Protein AF-0000000087636506 (afdb_homodimer)

Organism: NCBI:txid103891

Structure (mmCIF, N/CA/C/O backbone):
data_AF-0000000087636506-model_v1
#
loop_
_entity.id
_entity.type
_entity.pdbx_description
1 polymer 'Fumarate reductase flavoprotein subunit'
#
loop_
_atom_site.group_PDB
_atom_site.id
_atom_site.type_symbol
_atom_site.label_atom_id
_atom_site.label_alt_id
_atom_site.label_comp_id
_atom_site.label_asym_id
_atom_site.label_entity_id
_atom_site.label_seq_id
_atom_site.pdbx_PDB_ins_code
_atom_site.Cartn_x
_atom_site.Cartn_y
_atom_site.Cartn_z
_atom_site.occupancy
_atom_site.B_iso_or_equiv
_atom_site.auth_seq_id
_atom_site.auth_comp_id
_atom_site.auth_asym_id
_atom_site.auth_atom_id
_atom_site.pdbx_PDB_model_num
ATOM 1 N N . MET A 1 1 ? 30.047 -20.594 8.094 1 74 1 MET A N 1
ATOM 2 C CA . MET A 1 1 ? 29.219 -21.781 7.918 1 74 1 MET A CA 1
ATOM 3 C C . MET A 1 1 ? 29.312 -22.312 6.492 1 74 1 MET A C 1
ATOM 5 O O . MET A 1 1 ? 29.328 -21.531 5.535 1 74 1 MET A O 1
ATOM 9 N N . LYS A 1 2 ? 29.859 -23.516 6.258 1 80.88 2 LYS A N 1
ATOM 10 C CA . LYS A 1 2 ? 29.938 -24.141 4.945 1 80.88 2 LYS A CA 1
ATOM 11 C C . LYS A 1 2 ? 29.312 -25.547 4.973 1 80.88 2 LYS A C 1
ATOM 13 O O . LYS A 1 2 ? 29.125 -26.109 6.043 1 80.88 2 LYS A O 1
ATOM 18 N N . PHE A 1 3 ? 28.859 -25.953 3.752 1 87.5 3 PHE A N 1
ATOM 19 C CA . PHE A 1 3 ? 28.359 -27.328 3.67 1 87.5 3 PHE A CA 1
ATOM 20 C C . PHE A 1 3 ? 29.5 -28.328 3.764 1 87.5 3 PHE A C 1
ATOM 22 O O . PHE A 1 3 ? 30.344 -28.406 2.863 1 87.5 3 PHE A O 1
ATOM 29 N N . GLU A 1 4 ? 29.625 -28.891 4.867 1 79.44 4 GLU A N 1
ATOM 30 C CA . GLU A 1 4 ? 30.719 -29.844 5.094 1 79.44 4 GLU A CA 1
ATOM 31 C C . GLU A 1 4 ? 30.391 -31.203 4.465 1 79.44 4 GLU A C 1
ATOM 33 O O . GLU A 1 4 ? 31.312 -31.906 4.027 1 79.44 4 GLU A O 1
ATOM 38 N N . LYS A 1 5 ? 29.078 -31.453 4.422 1 88.75 5 LYS A N 1
ATOM 39 C CA . LYS A 1 5 ? 28.672 -32.75 3.902 1 88.75 5 LYS A CA 1
ATOM 40 C C . LYS A 1 5 ? 27.922 -32.594 2.576 1 88.75 5 LYS A C 1
ATOM 42 O O . LYS A 1 5 ? 27.016 -31.781 2.457 1 88.75 5 LYS A O 1
ATOM 47 N N . ARG A 1 6 ? 28.359 -33.375 1.548 1 91.88 6 ARG A N 1
ATOM 48 C CA . ARG A 1 6 ? 27.703 -33.5 0.251 1 91.88 6 ARG A CA 1
ATOM 49 C C . ARG A 1 6 ? 27.328 -34.969 -0.03 1 91.88 6 ARG A C 1
ATOM 51 O O . ARG A 1 6 ? 28.156 -35.875 0.147 1 91.88 6 ARG A O 1
ATOM 58 N N . GLU A 1 7 ? 26.141 -35.094 -0.324 1 95.38 7 GLU A N 1
ATOM 59 C CA . GLU A 1 7 ? 25.656 -36.469 -0.53 1 95.38 7 GLU A CA 1
ATOM 60 C C . GLU A 1 7 ? 25.078 -36.656 -1.935 1 95.38 7 GLU A C 1
ATOM 62 O O . GLU A 1 7 ? 24.328 -35.781 -2.414 1 95.38 7 GLU A O 1
ATOM 67 N N . ARG A 1 8 ? 25.5 -37.688 -2.553 1 95.19 8 ARG A N 1
ATOM 68 C CA . ARG A 1 8 ? 24.922 -38.062 -3.83 1 95.19 8 ARG A CA 1
ATOM 69 C C . ARG A 1 8 ? 23.781 -39.062 -3.627 1 95.19 8 ARG A C 1
ATOM 71 O O . ARG A 1 8 ? 23.922 -40.031 -2.852 1 95.19 8 ARG A O 1
ATOM 78 N N . ILE A 1 9 ? 22.688 -38.844 -4.281 1 96.62 9 ILE A N 1
ATOM 79 C CA . ILE A 1 9 ? 21.547 -39.781 -4.242 1 96.62 9 ILE A CA 1
ATOM 80 C C . ILE A 1 9 ? 21.156 -40.156 -5.664 1 96.62 9 ILE A C 1
ATOM 82 O O . ILE A 1 9 ? 21.094 -39.312 -6.559 1 96.62 9 ILE A O 1
ATOM 86 N N . ASP A 1 10 ? 21 -41.406 -5.875 1 95.94 10 ASP A N 1
ATOM 87 C CA . ASP A 1 10 ? 20.484 -41.906 -7.148 1 95.94 10 ASP A CA 1
ATOM 88 C C . ASP A 1 10 ? 19.078 -42.469 -6.988 1 95.94 10 ASP A C 1
ATOM 90 O O . ASP A 1 10 ? 18.797 -43.188 -6.02 1 95.94 10 ASP A O 1
ATOM 94 N N . THR A 1 11 ? 18.234 -42.156 -7.895 1 96.5 11 THR A N 1
ATOM 95 C CA . THR A 1 11 ? 16.859 -42.656 -7.91 1 96.5 11 THR A CA 1
ATOM 96 C C . THR A 1 11 ? 16.359 -42.812 -9.344 1 96.5 11 THR A C 1
ATOM 98 O O . THR A 1 11 ? 17 -42.344 -10.289 1 96.5 11 THR A O 1
ATOM 101 N N . ASP A 1 12 ? 15.305 -43.562 -9.539 1 96.31 12 ASP A N 1
ATOM 102 C CA . ASP A 1 12 ? 14.758 -43.75 -10.875 1 96.31 12 ASP A CA 1
ATOM 103 C C . ASP A 1 12 ? 13.914 -42.531 -11.289 1 96.31 12 ASP A C 1
ATOM 105 O O . ASP A 1 12 ? 13.914 -42.156 -12.453 1 96.31 12 ASP A O 1
ATOM 109 N N . VAL A 1 13 ? 13.117 -42.031 -10.352 1 97.69 13 VAL A N 1
ATOM 110 C CA . VAL A 1 13 ? 12.258 -40.875 -10.594 1 97.69 13 VAL A CA 1
ATOM 111 C C . VAL A 1 13 ? 12.391 -39.875 -9.438 1 97.69 13 VAL A C 1
ATOM 113 O O . VAL A 1 13 ? 12.234 -40.25 -8.273 1 97.69 13 VAL A O 1
ATOM 116 N N . LEU A 1 14 ? 12.734 -38.688 -9.766 1 98.62 14 LEU A N 1
ATOM 117 C CA . LEU A 1 14 ? 12.773 -37.594 -8.789 1 98.62 14 LEU A CA 1
ATOM 118 C C . LEU A 1 14 ? 11.547 -36.688 -8.93 1 98.62 14 LEU A C 1
ATOM 120 O O . LEU A 1 14 ? 11.273 -36.188 -10.016 1 98.62 14 LEU A O 1
ATOM 124 N N . ILE A 1 15 ? 10.742 -36.594 -7.906 1 98.81 15 ILE A N 1
ATOM 125 C CA . ILE A 1 15 ? 9.617 -35.656 -7.855 1 98.81 15 ILE A CA 1
ATOM 126 C C . ILE A 1 15 ? 9.977 -34.469 -6.973 1 98.81 15 ILE A C 1
ATOM 128 O O . ILE A 1 15 ? 10.25 -34.625 -5.781 1 98.81 15 ILE A O 1
ATOM 132 N N . ILE A 1 16 ? 10.016 -33.344 -7.582 1 98.62 16 ILE A N 1
ATOM 133 C CA . ILE A 1 16 ? 10.32 -32.125 -6.836 1 98.62 16 ILE A CA 1
ATOM 134 C C . ILE A 1 16 ? 9.016 -31.391 -6.473 1 98.62 16 ILE A C 1
ATOM 136 O O . ILE A 1 16 ? 8.398 -30.766 -7.328 1 98.62 16 ILE A O 1
ATOM 140 N N . GLY A 1 17 ? 8.688 -31.375 -5.219 1 96.75 17 GLY A N 1
ATOM 141 C CA . GLY A 1 17 ? 7.422 -30.875 -4.707 1 96.75 17 GLY A CA 1
ATOM 142 C C . GLY A 1 17 ? 6.473 -31.969 -4.285 1 96.75 17 GLY A C 1
ATOM 143 O O . GLY A 1 17 ? 6.078 -32.812 -5.102 1 96.75 17 GLY A O 1
ATOM 144 N N . GLY A 1 18 ? 6.168 -31.969 -3.068 1 94.81 18 GLY A N 1
ATOM 145 C CA . GLY A 1 18 ? 5.27 -32.969 -2.533 1 94.81 18 GLY A CA 1
ATOM 146 C C . GLY A 1 18 ? 3.854 -32.469 -2.336 1 94.81 18 GLY A C 1
ATOM 147 O O . GLY A 1 18 ? 3.195 -32.812 -1.354 1 94.81 18 GLY A O 1
ATOM 148 N N . GLY A 1 19 ? 3.396 -31.578 -3.164 1 92.69 19 GLY A N 1
ATOM 149 C CA . GLY A 1 19 ? 2.006 -31.156 -3.152 1 92.69 19 GLY A CA 1
ATOM 150 C C . GLY A 1 19 ? 1.058 -32.219 -3.695 1 92.69 19 GLY A C 1
ATOM 151 O O . GLY A 1 19 ? 1.381 -33.406 -3.701 1 92.69 19 GLY A O 1
ATOM 152 N N . THR A 1 20 ? -0.057 -31.75 -4.164 1 93 20 THR A N 1
ATOM 153 C CA . THR A 1 20 ? -1.098 -32.656 -4.625 1 93 20 THR A CA 1
ATOM 154 C C . THR A 1 20 ? -0.634 -33.438 -5.859 1 93 20 THR A C 1
ATOM 156 O O . THR A 1 20 ? -0.733 -34.656 -5.906 1 93 20 THR A O 1
ATOM 159 N N . ALA A 1 21 ? -0.121 -32.75 -6.805 1 96.44 21 ALA A N 1
ATOM 160 C CA . ALA A 1 21 ? 0.32 -33.375 -8.047 1 96.44 21 ALA A CA 1
ATOM 161 C C . ALA A 1 21 ? 1.487 -34.312 -7.793 1 96.44 21 ALA A C 1
ATOM 163 O O . ALA A 1 21 ? 1.523 -35.438 -8.336 1 96.44 21 ALA A O 1
ATOM 164 N N . GLY A 1 22 ? 2.439 -33.906 -6.98 1 97.19 22 GLY A N 1
ATOM 165 C CA . GLY A 1 22 ? 3.609 -34.719 -6.688 1 97.19 22 GLY A CA 1
ATOM 166 C C . GLY A 1 22 ? 3.277 -36 -5.953 1 97.19 22 GLY A C 1
ATOM 167 O O . GLY A 1 22 ? 3.758 -37.094 -6.32 1 97.19 22 GLY A O 1
ATOM 168 N N . CYS A 1 23 ? 2.498 -35.938 -4.988 1 96.38 23 CYS A N 1
ATOM 169 C CA . CYS A 1 23 ? 2.105 -37.094 -4.211 1 96.38 23 CYS A CA 1
ATOM 170 C C . CYS A 1 23 ? 1.341 -38.094 -5.074 1 96.38 23 CYS A C 1
ATOM 172 O O . CYS A 1 23 ? 1.602 -39.281 -5.02 1 96.38 23 CYS A O 1
ATOM 174 N N . TYR A 1 24 ? 0.416 -37.562 -5.812 1 97.25 24 TYR A N 1
ATOM 175 C CA . TYR A 1 24 ? -0.393 -38.469 -6.625 1 97.25 24 TYR A CA 1
ATOM 176 C C . TYR A 1 24 ? 0.453 -39.156 -7.703 1 97.25 24 TYR A C 1
ATOM 178 O O . TYR A 1 24 ? 0.209 -40.312 -8.062 1 97.25 24 TYR A O 1
ATOM 186 N N . ALA A 1 25 ? 1.395 -38.406 -8.25 1 98.5 25 ALA A N 1
ATOM 187 C CA . ALA A 1 25 ? 2.32 -39 -9.211 1 98.5 25 ALA A CA 1
ATOM 188 C C . ALA A 1 25 ? 3.059 -40.188 -8.594 1 98.5 25 ALA A C 1
ATOM 190 O O . ALA A 1 25 ? 3.229 -41.219 -9.234 1 98.5 25 ALA A O 1
ATOM 191 N N . ALA A 1 26 ? 3.508 -40 -7.387 1 98.38 26 ALA A N 1
ATOM 192 C CA . ALA A 1 26 ? 4.211 -41.062 -6.691 1 98.38 26 ALA A CA 1
ATOM 193 C C . ALA A 1 26 ? 3.309 -42.281 -6.52 1 98.38 26 ALA A C 1
ATOM 195 O O . ALA A 1 26 ? 3.744 -43.438 -6.727 1 98.38 26 ALA A O 1
ATOM 196 N N . LEU A 1 27 ? 2.061 -42.062 -6.121 1 97.94 27 LEU A N 1
ATOM 197 C CA . LEU A 1 27 ? 1.093 -43.156 -5.973 1 97.94 27 LEU A CA 1
ATOM 198 C C . LEU A 1 27 ? 0.916 -43.906 -7.289 1 97.94 27 LEU A C 1
ATOM 200 O O . LEU A 1 27 ? 0.904 -45.156 -7.309 1 97.94 27 LEU A O 1
ATOM 204 N N . THR A 1 28 ? 0.772 -43.125 -8.312 1 98.25 28 THR A N 1
ATOM 205 C CA . THR A 1 28 ? 0.553 -43.719 -9.633 1 98.25 28 THR A CA 1
ATOM 206 C C . THR A 1 28 ? 1.773 -44.5 -10.078 1 98.25 28 THR A C 1
ATOM 208 O O . THR A 1 28 ? 1.639 -45.625 -10.602 1 98.25 28 THR A O 1
ATOM 211 N N . LEU A 1 29 ? 2.955 -43.969 -9.898 1 97.94 29 LEU A N 1
ATOM 212 C CA . LEU A 1 29 ? 4.188 -44.656 -10.297 1 97.94 29 LEU A CA 1
ATOM 213 C C . LEU A 1 29 ? 4.328 -46 -9.586 1 97.94 29 LEU A C 1
ATOM 215 O O . LEU A 1 29 ? 4.723 -47 -10.195 1 97.94 29 LEU A O 1
ATOM 219 N N . GLN A 1 30 ? 4.043 -46 -8.352 1 95.81 30 GLN A N 1
ATOM 220 C CA . GLN A 1 30 ? 4.199 -47.25 -7.582 1 95.81 30 GLN A CA 1
ATOM 221 C C . GLN A 1 30 ? 3.189 -48.312 -8.023 1 95.81 30 GLN A C 1
ATOM 223 O O . GLN A 1 30 ? 3.473 -49.5 -7.965 1 95.81 30 GLN A O 1
ATOM 228 N N . LYS A 1 31 ? 2.027 -47.844 -8.344 1 95.56 31 LYS A N 1
ATOM 229 C CA . LYS A 1 31 ? 1.012 -48.75 -8.852 1 95.56 31 LYS A CA 1
ATOM 230 C C . LYS A 1 31 ? 1.438 -49.375 -10.18 1 95.56 31 LYS A C 1
ATOM 232 O O . LYS A 1 31 ? 1.127 -50.531 -10.469 1 95.56 31 LYS A O 1
ATOM 237 N N . GLU A 1 32 ? 2.162 -48.594 -10.945 1 96.12 32 GLU A N 1
ATOM 238 C CA . GLU A 1 32 ? 2.414 -48.969 -12.328 1 96.12 32 GLU A CA 1
ATOM 239 C C . GLU A 1 32 ? 3.795 -49.625 -12.484 1 96.12 32 GLU A C 1
ATOM 241 O O . GLU A 1 32 ? 4.047 -50.344 -13.453 1 96.12 32 GLU A O 1
ATOM 246 N N . THR A 1 33 ? 4.691 -49.281 -11.578 1 94.94 33 THR A N 1
ATOM 247 C CA . THR A 1 33 ? 6.07 -49.719 -11.758 1 94.94 33 THR A CA 1
ATOM 248 C C . THR A 1 33 ? 6.727 -50 -10.406 1 94.94 33 THR A C 1
ATOM 250 O O . THR A 1 33 ? 6.164 -49.656 -9.359 1 94.94 33 THR A O 1
ATOM 253 N N . GLU A 1 34 ? 7.898 -50.562 -10.453 1 94.19 34 GLU A N 1
ATOM 254 C CA . GLU A 1 34 ? 8.703 -50.781 -9.25 1 94.19 34 GLU A CA 1
ATOM 255 C C . GLU A 1 34 ? 9.828 -49.781 -9.148 1 94.19 34 GLU A C 1
ATOM 257 O O . GLU A 1 34 ? 10.836 -50 -8.477 1 94.19 34 GLU A O 1
ATOM 262 N N . ALA A 1 35 ? 9.664 -48.719 -9.844 1 94.5 35 ALA A N 1
ATOM 263 C CA . ALA A 1 35 ? 10.703 -47.688 -9.867 1 94.5 35 ALA A CA 1
ATOM 264 C C . ALA A 1 35 ? 10.922 -47.094 -8.477 1 94.5 35 ALA A C 1
ATOM 266 O O . ALA A 1 35 ? 9.977 -46.906 -7.711 1 94.5 35 ALA A O 1
ATOM 267 N N . LYS A 1 36 ? 12.172 -46.812 -8.164 1 96.31 36 LYS A N 1
ATOM 268 C CA . LYS A 1 36 ? 12.492 -46.062 -6.957 1 96.31 36 LYS A CA 1
ATOM 269 C C . LYS A 1 36 ? 12.141 -44.594 -7.129 1 96.31 36 LYS A C 1
ATOM 271 O O . LYS A 1 36 ? 12.672 -43.906 -8.016 1 96.31 36 LYS A O 1
ATOM 276 N N . VAL A 1 37 ? 11.273 -44.125 -6.258 1 98.12 37 VAL A N 1
ATOM 277 C CA . VAL A 1 37 ? 10.789 -42.75 -6.371 1 98.12 37 VAL A CA 1
ATOM 278 C C . VAL A 1 37 ? 11.266 -41.938 -5.172 1 98.12 37 VAL A C 1
ATOM 280 O O . VAL A 1 37 ? 11.219 -42.406 -4.031 1 98.12 37 VAL A O 1
ATOM 283 N N . LEU A 1 38 ? 11.828 -40.781 -5.438 1 98.56 38 LEU A N 1
ATOM 284 C CA . LEU A 1 38 ? 12.203 -39.844 -4.387 1 98.56 38 LEU A CA 1
ATOM 285 C C . LEU A 1 38 ? 11.406 -38.531 -4.508 1 98.56 38 LEU A C 1
ATOM 287 O O . LEU A 1 38 ? 11.453 -37.875 -5.543 1 98.56 38 LEU A O 1
ATOM 291 N N . ILE A 1 39 ? 10.633 -38.219 -3.471 1 98.44 39 ILE A N 1
ATOM 292 C CA . ILE A 1 39 ? 9.969 -36.938 -3.379 1 98.44 39 ILE A CA 1
ATOM 293 C C . ILE A 1 39 ? 10.781 -36 -2.494 1 98.44 39 ILE A C 1
ATOM 295 O O . ILE A 1 39 ? 11.125 -36.344 -1.358 1 98.44 39 ILE A O 1
ATOM 299 N N . VAL A 1 40 ? 11.117 -34.875 -3.033 1 98.06 40 VAL A N 1
ATOM 300 C CA . VAL A 1 40 ? 11.766 -33.844 -2.234 1 98.06 40 VAL A CA 1
ATOM 301 C C . VAL A 1 40 ? 10.805 -32.688 -2.012 1 98.06 40 VAL A C 1
ATOM 303 O O . VAL A 1 40 ? 10.18 -32.188 -2.959 1 98.06 40 VAL A O 1
ATOM 306 N N . GLU A 1 41 ? 10.656 -32.312 -0.796 1 96.12 41 GLU A N 1
ATOM 307 C CA . GLU A 1 41 ? 9.703 -31.281 -0.415 1 96.12 41 GLU A CA 1
ATOM 308 C C . GLU A 1 41 ? 10.367 -30.219 0.46 1 96.12 41 GLU A C 1
ATOM 310 O O . GLU A 1 41 ? 11.07 -30.547 1.417 1 96.12 41 GLU A O 1
ATOM 315 N N . LYS A 1 42 ? 10.164 -28.969 0.039 1 94 42 LYS A N 1
ATOM 316 C CA . LYS A 1 42 ? 10.75 -27.828 0.727 1 94 42 LYS A CA 1
ATOM 317 C C . LYS A 1 42 ? 10.203 -27.703 2.145 1 94 42 LYS A C 1
ATOM 319 O O . LYS A 1 42 ? 10.922 -27.281 3.059 1 94 42 LYS A O 1
ATOM 324 N N . ALA A 1 43 ? 8.984 -28.094 2.309 1 91.81 43 ALA A N 1
ATOM 325 C CA . ALA A 1 43 ? 8.344 -28.047 3.619 1 91.81 43 ALA A CA 1
ATOM 326 C C . ALA A 1 43 ? 8.047 -29.453 4.133 1 91.81 43 ALA A C 1
ATOM 328 O O . ALA A 1 43 ? 8.93 -30.312 4.152 1 91.81 43 ALA A O 1
ATOM 329 N N . ALA A 1 44 ? 6.852 -29.578 4.664 1 91.38 44 ALA A N 1
ATOM 330 C CA . ALA A 1 44 ? 6.387 -30.906 5.09 1 91.38 44 ALA A CA 1
ATOM 331 C C . ALA A 1 44 ? 5.223 -31.375 4.219 1 91.38 44 ALA A C 1
ATOM 333 O O . ALA A 1 44 ? 4.258 -30.641 4.008 1 91.38 44 ALA A O 1
ATOM 334 N N . ILE A 1 45 ? 5.348 -32.562 3.766 1 91.06 45 ILE A N 1
ATOM 335 C CA . ILE A 1 45 ? 4.445 -33.094 2.734 1 91.06 45 ILE A CA 1
ATOM 336 C C . ILE A 1 45 ? 3.018 -33.125 3.273 1 91.06 45 ILE A C 1
ATOM 338 O O . ILE A 1 45 ? 2.055 -33.031 2.506 1 91.06 45 ILE A O 1
ATOM 342 N N . ARG A 1 46 ? 2.854 -33.156 4.562 1 89.19 46 ARG A N 1
ATOM 343 C CA . ARG A 1 46 ? 1.53 -33.25 5.168 1 89.19 46 ARG A CA 1
ATOM 344 C C . ARG A 1 46 ? 0.779 -31.938 5.074 1 89.19 46 ARG A C 1
ATOM 346 O O . ARG A 1 46 ? -0.453 -31.906 5.051 1 89.19 46 ARG A O 1
ATOM 353 N N . ARG A 1 47 ? 1.53 -30.828 4.992 1 83.25 47 ARG A N 1
ATOM 354 C CA . ARG A 1 47 ? 0.855 -29.531 5.008 1 83.25 47 ARG A CA 1
ATOM 355 C C . ARG A 1 47 ? 1.38 -28.625 3.898 1 83.25 47 ARG A C 1
ATOM 357 O O . ARG A 1 47 ? 1.008 -27.453 3.818 1 83.25 47 ARG A O 1
ATOM 364 N N . SER A 1 48 ? 2.111 -29.156 3.082 1 79.5 48 SER A N 1
ATOM 365 C CA . SER A 1 48 ? 2.68 -28.344 2.01 1 79.5 48 SER A CA 1
ATOM 366 C C . SER A 1 48 ? 1.729 -28.25 0.822 1 79.5 48 SER A C 1
ATOM 368 O O . SER A 1 48 ? 0.857 -29.109 0.651 1 79.5 48 SER A O 1
ATOM 370 N N . GLY A 1 49 ? 1.879 -27.141 0.092 1 73.25 49 GLY A N 1
ATOM 371 C CA . GLY A 1 49 ? 1.093 -26.938 -1.114 1 73.25 49 GLY A CA 1
ATOM 372 C C . GLY A 1 49 ? -0.137 -26.078 -0.888 1 73.25 49 GLY A C 1
ATOM 373 O O . GLY A 1 49 ? -0.36 -25.594 0.219 1 73.25 49 GLY A O 1
ATOM 374 N N . CYS A 1 50 ? -0.851 -25.922 -1.893 1 69.31 50 CYS A N 1
ATOM 375 C CA . CYS A 1 50 ? -1.94 -24.953 -1.9 1 69.31 50 CYS A CA 1
ATOM 376 C C . CYS A 1 50 ? -3.139 -25.469 -1.113 1 69.31 50 CYS A C 1
ATOM 378 O O . CYS A 1 50 ? -4.02 -24.703 -0.73 1 69.31 50 CYS A O 1
ATOM 380 N N . LEU A 1 51 ? -3.164 -26.672 -0.753 1 68.75 51 LEU A N 1
ATOM 381 C CA . LEU A 1 51 ? -4.324 -27.281 -0.106 1 68.75 51 LEU A CA 1
ATOM 382 C C . LEU A 1 51 ? -4.105 -27.391 1.399 1 68.75 51 LEU A C 1
ATOM 384 O O . LEU A 1 51 ? -4.867 -28.078 2.09 1 68.75 51 LEU A O 1
ATOM 388 N N . ALA A 1 52 ? -3.074 -26.797 1.835 1 62.31 52 ALA A N 1
ATOM 389 C CA . ALA A 1 52 ? -2.768 -26.953 3.254 1 62.31 52 ALA A CA 1
ATOM 390 C C . ALA A 1 52 ? -3.951 -26.531 4.121 1 62.31 52 ALA A C 1
ATOM 392 O O . ALA A 1 52 ? -4.23 -27.156 5.148 1 62.31 52 ALA A O 1
ATOM 393 N N . ALA A 1 53 ? -4.676 -25.578 3.643 1 63.72 53 ALA A N 1
ATOM 394 C CA . ALA A 1 53 ? -5.793 -25.062 4.434 1 63.72 53 ALA A CA 1
ATOM 395 C C . ALA A 1 53 ? -7.062 -25.875 4.184 1 63.72 53 ALA A C 1
ATOM 397 O O . ALA A 1 53 ? -8.055 -25.719 4.898 1 63.72 53 ALA A O 1
ATOM 398 N N . GLY A 1 54 ? -7.012 -26.781 3.266 1 70.19 54 GLY A N 1
ATOM 399 C CA . GLY A 1 54 ? -8.195 -27.547 2.91 1 70.19 54 GLY A CA 1
ATOM 400 C C . GLY A 1 54 ? -9.102 -26.828 1.934 1 70.19 54 GLY A C 1
ATOM 401 O O . GLY A 1 54 ? -8.883 -25.656 1.616 1 70.19 54 GLY A O 1
ATOM 402 N N . VAL A 1 55 ? -9.969 -27.609 1.346 1 78.44 55 VAL A N 1
ATOM 403 C CA . VAL A 1 55 ? -10.977 -27.078 0.433 1 78.44 55 VAL A CA 1
ATOM 404 C C . VAL A 1 55 ? -12.344 -27.672 0.754 1 78.44 55 VAL A C 1
ATOM 406 O O . VAL A 1 55 ? -12.43 -28.766 1.337 1 78.44 55 VAL A O 1
ATOM 409 N N . ASN A 1 56 ? -13.367 -26.953 0.428 1 78.88 56 ASN A N 1
ATOM 410 C CA . ASN A 1 56 ? -14.711 -27.438 0.719 1 78.88 56 ASN A CA 1
ATOM 411 C C . ASN A 1 56 ? -15.383 -28 -0.531 1 78.88 56 ASN A C 1
ATOM 413 O O . ASN A 1 56 ? -16.531 -28.453 -0.474 1 78.88 56 ASN A O 1
ATOM 417 N N . ALA A 1 57 ? -14.641 -27.969 -1.571 1 86.69 57 ALA A N 1
ATOM 418 C CA . ALA A 1 57 ? -15.195 -28.469 -2.822 1 86.69 57 ALA A CA 1
ATOM 419 C C . ALA A 1 57 ? -14.094 -28.891 -3.787 1 86.69 57 ALA A C 1
ATOM 421 O O . ALA A 1 57 ? -12.961 -28.406 -3.686 1 86.69 57 ALA A O 1
ATOM 422 N N . LEU A 1 58 ? -14.414 -29.844 -4.562 1 92.81 58 LEU A N 1
ATOM 423 C CA . LEU A 1 58 ? -13.625 -30.094 -5.762 1 92.81 58 LEU A CA 1
ATOM 424 C C . LEU A 1 58 ? -14.195 -29.359 -6.965 1 92.81 58 LEU A C 1
ATOM 426 O O . LEU A 1 58 ? -15.266 -29.703 -7.469 1 92.81 58 LEU A O 1
ATOM 430 N N . ASN A 1 59 ? -13.477 -28.375 -7.441 1 92.19 59 ASN A N 1
ATOM 431 C CA . ASN A 1 59 ? -14 -27.391 -8.383 1 92.19 59 ASN A CA 1
ATOM 432 C C . ASN A 1 59 ? -13.938 -27.906 -9.82 1 92.19 59 ASN A C 1
ATOM 434 O O . ASN A 1 59 ? -14.539 -27.312 -10.719 1 92.19 59 ASN A O 1
ATOM 438 N N . ALA A 1 60 ? -13.273 -28.984 -10.086 1 96.06 60 ALA A N 1
ATOM 439 C CA . ALA A 1 60 ? -13.219 -29.625 -11.391 1 96.06 60 ALA A CA 1
ATOM 440 C C . ALA A 1 60 ? -13.688 -31.078 -11.312 1 96.06 60 ALA A C 1
ATOM 442 O O . ALA A 1 60 ? -12.953 -31.938 -10.82 1 96.06 60 ALA A O 1
ATOM 443 N N . TYR A 1 61 ? -14.805 -31.328 -11.711 1 96.94 61 TYR A N 1
ATOM 444 C CA . TYR A 1 61 ? -15.461 -32.625 -11.688 1 96.94 61 TYR A CA 1
ATOM 445 C C . TYR A 1 61 ? -16.516 -32.719 -12.781 1 96.94 61 TYR A C 1
ATOM 447 O O . TYR A 1 61 ? -17.219 -31.75 -13.07 1 96.94 61 TYR A O 1
ATOM 455 N N . ILE A 1 62 ? -16.562 -33.906 -13.391 1 97.69 62 ILE A N 1
ATOM 456 C CA . ILE A 1 62 ? -17.594 -34.125 -14.398 1 97.69 62 ILE A CA 1
ATOM 457 C C . ILE A 1 62 ? -18.859 -34.656 -13.727 1 97.69 62 ILE A C 1
ATOM 459 O O . ILE A 1 62 ? -18.969 -35.844 -13.438 1 97.69 62 ILE A O 1
ATOM 463 N N . VAL A 1 63 ? -19.812 -33.812 -13.586 1 95.5 63 VAL A N 1
ATOM 464 C CA . VAL A 1 63 ? -21.031 -34.188 -12.883 1 95.5 63 VAL A CA 1
ATOM 465 C C . VAL A 1 63 ? -21.922 -35.031 -13.797 1 95.5 63 VAL A C 1
ATOM 467 O O . VAL A 1 63 ? -21.688 -35.125 -15 1 95.5 63 VAL A O 1
ATOM 470 N N . LYS A 1 64 ? -22.969 -35.625 -13.18 1 92.69 64 LYS A N 1
ATOM 471 C CA . LYS A 1 64 ? -23.891 -36.438 -13.938 1 92.69 64 LYS A CA 1
ATOM 472 C C . LYS A 1 64 ? -24.562 -35.656 -15.062 1 92.69 64 LYS A C 1
ATOM 474 O O . LYS A 1 64 ? -24.984 -34.531 -14.859 1 92.69 64 LYS A O 1
ATOM 479 N N . GLY A 1 65 ? -24.609 -36.25 -16.156 1 93.44 65 GLY A N 1
ATOM 480 C CA . GLY A 1 65 ? -25.234 -35.594 -17.297 1 93.44 65 GLY A CA 1
ATOM 481 C C . GLY A 1 65 ? -24.266 -34.75 -18.094 1 93.44 65 GLY A C 1
ATOM 482 O O . GLY A 1 65 ? -24.609 -34.25 -19.156 1 93.44 65 GLY A O 1
ATOM 483 N N . ARG A 1 66 ? -23.062 -34.625 -17.641 1 96.38 66 ARG A N 1
ATOM 484 C CA . ARG A 1 66 ? -22.047 -33.844 -18.359 1 96.38 66 ARG A CA 1
ATOM 485 C C . ARG A 1 66 ? -20.938 -34.75 -18.891 1 96.38 66 ARG A C 1
ATOM 487 O O . ARG A 1 66 ? -20.844 -35.938 -18.516 1 96.38 66 ARG A O 1
ATOM 494 N N . LYS A 1 67 ? -20.203 -34.25 -19.859 1 97.12 67 LYS A N 1
ATOM 495 C CA . LYS A 1 67 ? -19.047 -34.938 -20.422 1 97.12 67 LYS A CA 1
ATOM 496 C C . LYS A 1 67 ? -17.781 -34.094 -20.297 1 97.12 67 LYS A C 1
ATOM 498 O O . LYS A 1 67 ? -17.859 -32.875 -20.141 1 97.12 67 LYS A O 1
ATOM 503 N N . PRO A 1 68 ? -16.656 -34.719 -20.422 1 97.44 68 PRO A N 1
ATOM 504 C CA . PRO A 1 68 ? -15.375 -34 -20.312 1 97.44 68 PRO A CA 1
ATOM 505 C C . PRO A 1 68 ? -15.297 -32.781 -21.234 1 97.44 68 PRO A C 1
ATOM 507 O O . PRO A 1 68 ? -14.781 -31.734 -20.828 1 97.44 68 PRO A O 1
ATOM 510 N N . GLN A 1 69 ? -15.852 -32.906 -22.359 1 97.38 69 GLN A N 1
ATOM 511 C CA . GLN A 1 69 ? -15.797 -31.812 -23.328 1 97.38 69 GLN A CA 1
ATOM 512 C C . GLN A 1 69 ? -16.516 -30.562 -22.797 1 97.38 69 GLN A C 1
ATOM 514 O O . GLN A 1 69 ? -16.109 -29.438 -23.094 1 97.38 69 GLN A O 1
ATOM 519 N N . ASP A 1 70 ? -17.516 -30.734 -22.031 1 97.62 70 ASP A N 1
ATOM 520 C CA . ASP A 1 70 ? -18.219 -29.609 -21.453 1 97.62 70 ASP A CA 1
ATOM 521 C C . ASP A 1 70 ? -17.297 -28.781 -20.562 1 97.62 70 ASP A C 1
ATOM 523 O O . ASP A 1 70 ? -17.375 -27.547 -20.531 1 97.62 70 ASP A O 1
ATOM 527 N N . TYR A 1 71 ? -16.516 -29.484 -19.844 1 97.75 71 TYR A N 1
ATOM 528 C CA . TYR A 1 71 ? -15.555 -28.781 -18.984 1 97.75 71 TYR A CA 1
ATOM 529 C C . TYR A 1 71 ? -14.523 -28.031 -19.828 1 97.75 71 TYR A C 1
ATOM 531 O O . TYR A 1 71 ? -14.141 -26.906 -19.484 1 97.75 71 TYR A O 1
ATOM 539 N N . VAL A 1 72 ? -14.07 -28.688 -20.906 1 97.19 72 VAL A N 1
ATOM 540 C CA . VAL A 1 72 ? -13.117 -28.062 -21.812 1 97.19 72 VAL A CA 1
ATOM 541 C C . VAL A 1 72 ? -13.695 -26.75 -22.344 1 97.19 72 VAL A C 1
ATOM 543 O O . VAL A 1 72 ? -13 -25.734 -22.391 1 97.19 72 VAL A O 1
ATOM 546 N N . ASP A 1 73 ? -14.938 -26.781 -22.719 1 97.31 73 ASP A N 1
ATOM 547 C CA . ASP A 1 73 ? -15.594 -25.609 -23.281 1 97.31 73 ASP A CA 1
ATOM 548 C C . ASP A 1 73 ? -15.695 -24.469 -22.266 1 97.31 73 ASP A C 1
ATOM 550 O O . ASP A 1 73 ? -15.461 -23.312 -22.594 1 97.31 73 ASP A O 1
ATOM 554 N N . TYR A 1 74 ? -16.047 -24.875 -21.109 1 96.19 74 TYR A N 1
ATOM 555 C CA . TYR A 1 74 ? -16.125 -23.891 -20.031 1 96.19 74 TYR A CA 1
ATOM 556 C C . TYR A 1 74 ? -14.789 -23.203 -19.828 1 96.19 74 TYR A C 1
ATOM 558 O O . TYR A 1 74 ? -14.711 -21.969 -19.844 1 96.19 74 TYR A O 1
ATOM 566 N N . ALA A 1 75 ? -13.734 -24.016 -19.609 1 97.38 75 ALA A N 1
ATOM 567 C CA . ALA A 1 75 ? -12.414 -23.484 -19.297 1 97.38 75 ALA A CA 1
ATOM 568 C C . ALA A 1 75 ? -11.875 -22.656 -20.453 1 97.38 75 ALA A C 1
ATOM 570 O O . ALA A 1 75 ? -11.188 -21.656 -20.25 1 97.38 75 ALA A O 1
ATOM 571 N N . THR A 1 76 ? -12.18 -23.078 -21.672 1 97.12 76 THR A N 1
ATOM 572 C CA . THR A 1 76 ? -11.766 -22.344 -22.875 1 97.12 76 THR A CA 1
ATOM 573 C C . THR A 1 76 ? -12.414 -20.969 -22.922 1 97.12 76 THR A C 1
ATOM 575 O O . THR A 1 76 ? -11.75 -19.969 -23.188 1 97.12 76 THR A O 1
ATOM 578 N N . LYS A 1 77 ? -13.656 -20.984 -22.609 1 96.69 77 LYS A N 1
ATOM 579 C CA . LYS A 1 77 ? -14.383 -19.703 -22.594 1 96.69 77 LYS A CA 1
ATOM 580 C C . LYS A 1 77 ? -13.844 -18.781 -21.516 1 96.69 77 LYS A C 1
ATOM 582 O O . LYS A 1 77 ? -13.648 -17.594 -21.75 1 96.69 77 LYS A O 1
ATOM 587 N N . ASP A 1 78 ? -13.625 -19.344 -20.406 1 97 78 ASP A N 1
ATOM 588 C CA . ASP A 1 78 ? -13.148 -18.547 -19.281 1 97 78 ASP A CA 1
ATOM 589 C C . ASP A 1 78 ? -11.773 -17.938 -19.578 1 97 78 ASP A C 1
ATOM 591 O O . ASP A 1 78 ? -11.461 -16.844 -19.109 1 97 78 ASP A O 1
ATOM 595 N N . ALA A 1 79 ? -10.953 -18.625 -20.359 1 97.38 79 ALA A N 1
ATOM 596 C CA . ALA A 1 79 ? -9.602 -18.172 -20.703 1 97.38 79 ALA A CA 1
ATOM 597 C C . ALA A 1 79 ? -9.594 -17.391 -22 1 97.38 79 ALA A C 1
ATOM 599 O O . ALA A 1 79 ? -8.531 -17.094 -22.547 1 97.38 79 ALA A O 1
ATOM 600 N N . ALA A 1 80 ? -10.727 -17.062 -22.469 1 96.69 80 ALA A N 1
ATOM 601 C CA . ALA A 1 80 ? -10.898 -16.266 -23.688 1 96.69 80 ALA A CA 1
ATOM 602 C C . ALA A 1 80 ? -10.219 -16.922 -24.875 1 96.69 80 ALA A C 1
ATOM 604 O O . ALA A 1 80 ? -9.625 -16.25 -25.719 1 96.69 80 ALA A O 1
ATOM 605 N N . GLY A 1 81 ? -10.219 -18.172 -24.844 1 96.12 81 GLY A N 1
ATOM 606 C CA . GLY A 1 81 ? -9.852 -18.922 -26.047 1 96.12 81 GLY A CA 1
ATOM 607 C C . GLY A 1 81 ? -8.398 -19.359 -26.047 1 96.12 81 GLY A C 1
ATOM 608 O O . GLY A 1 81 ? -8.008 -20.203 -26.859 1 96.12 81 GLY A O 1
ATOM 609 N N . ILE A 1 82 ? -7.59 -18.891 -25.219 1 97.31 82 ILE A N 1
ATOM 610 C CA . ILE A 1 82 ? -6.168 -19.219 -25.25 1 97.31 82 ILE A CA 1
ATOM 611 C C . ILE A 1 82 ? -5.871 -20.312 -24.219 1 97.31 82 ILE A C 1
ATOM 613 O O . ILE A 1 82 ? -5.488 -20.016 -23.094 1 97.31 82 ILE A O 1
ATOM 617 N N . VAL A 1 83 ? -6.012 -21.547 -24.625 1 97.31 83 VAL A N 1
ATOM 618 C CA . VAL A 1 83 ? -5.77 -22.734 -23.812 1 97.31 83 VAL A CA 1
ATOM 619 C C . VAL A 1 83 ? -5.227 -23.859 -24.688 1 97.31 83 VAL A C 1
ATOM 621 O O . VAL A 1 83 ? -5.324 -23.812 -25.906 1 97.31 83 VAL A O 1
ATOM 624 N N . ARG A 1 84 ? -4.578 -24.75 -24.078 1 97.88 84 ARG A N 1
ATOM 625 C CA . ARG A 1 84 ? -4.281 -26.031 -24.688 1 97.88 84 ARG A CA 1
ATOM 626 C C . ARG A 1 84 ? -5.449 -27 -24.516 1 97.88 84 ARG A C 1
ATOM 628 O O . ARG A 1 84 ? -5.602 -27.625 -23.469 1 97.88 84 ARG A O 1
ATOM 635 N N . GLN A 1 85 ? -6.184 -27.188 -25.562 1 96.75 85 GLN A N 1
ATOM 636 C CA . GLN A 1 85 ? -7.395 -28 -25.469 1 96.75 85 GLN A CA 1
ATOM 637 C C . GLN A 1 85 ? -7.055 -29.469 -25.266 1 96.75 85 GLN A C 1
ATOM 639 O O . GLN A 1 85 ? -7.793 -30.188 -24.578 1 96.75 85 GLN A O 1
ATOM 644 N N . ASP A 1 86 ? -5.961 -29.922 -25.844 1 97.5 86 ASP A N 1
ATOM 645 C CA . ASP A 1 86 ? -5.531 -31.297 -25.641 1 97.5 86 ASP A CA 1
ATOM 646 C C . ASP A 1 86 ? -5.238 -31.578 -24.172 1 97.5 86 ASP A C 1
ATOM 648 O O . ASP A 1 86 ? -5.594 -32.656 -23.656 1 97.5 86 ASP A O 1
ATOM 652 N N . LEU A 1 87 ? -4.613 -30.594 -23.547 1 98.25 87 LEU A N 1
ATOM 653 C CA . LEU A 1 87 ? -4.328 -30.75 -22.125 1 98.25 87 LEU A CA 1
ATOM 654 C C . LEU A 1 87 ? -5.617 -30.75 -21.297 1 98.25 87 LEU A C 1
ATOM 656 O O . LEU A 1 87 ? -5.781 -31.562 -20.391 1 98.25 87 LEU A O 1
ATOM 660 N N . LEU A 1 88 ? -6.516 -29.828 -21.625 1 97.81 88 LEU A N 1
ATOM 661 C CA . LEU A 1 88 ? -7.785 -29.734 -20.922 1 97.81 88 LEU A CA 1
ATOM 662 C C . LEU A 1 88 ? -8.594 -31.016 -21.078 1 97.81 88 LEU A C 1
ATOM 664 O O . LEU A 1 88 ? -9.188 -31.5 -20.109 1 97.81 88 LEU A O 1
ATOM 668 N N . LEU A 1 89 ? -8.609 -31.531 -22.25 1 97.75 89 LEU A N 1
ATOM 669 C CA . LEU A 1 89 ? -9.398 -32.719 -22.5 1 97.75 89 LEU A CA 1
ATOM 670 C C . LEU A 1 89 ? -8.82 -33.938 -21.75 1 97.75 89 LEU A C 1
ATOM 672 O O . LEU A 1 89 ? -9.547 -34.656 -21.078 1 97.75 89 LEU A O 1
ATOM 676 N N . SER A 1 90 ? -7.535 -34.156 -21.922 1 97.88 90 SER A N 1
ATOM 677 C CA . SER A 1 90 ? -6.898 -35.281 -21.25 1 97.88 90 SER A CA 1
ATOM 678 C C . SER A 1 90 ? -7.055 -35.188 -19.734 1 97.88 90 SER A C 1
ATOM 680 O O . SER A 1 90 ? -7.277 -36.188 -19.062 1 97.88 90 SER A O 1
ATOM 682 N N . MET A 1 91 ? -6.977 -34 -19.188 1 97.75 91 MET A N 1
ATOM 683 C CA . MET A 1 91 ? -7.176 -33.781 -17.766 1 97.75 91 MET A CA 1
ATOM 684 C C . MET A 1 91 ? -8.617 -34.062 -17.359 1 97.75 91 MET A C 1
ATOM 686 O O . MET A 1 91 ? -8.867 -34.812 -16.391 1 97.75 91 MET A O 1
ATOM 690 N N . SER A 1 92 ? -9.57 -33.562 -18.156 1 97.69 92 SER A N 1
ATOM 691 C CA . SER A 1 92 ? -10.992 -33.688 -17.844 1 97.69 92 SER A CA 1
ATOM 692 C C . SER A 1 92 ? -11.438 -35.156 -17.844 1 97.69 92 SER A C 1
ATOM 694 O O . SER A 1 92 ? -12.32 -35.531 -17.062 1 97.69 92 SER A O 1
ATOM 696 N N . GLU A 1 93 ? -10.828 -35.906 -18.656 1 98.06 93 GLU A N 1
ATOM 697 C CA . GLU A 1 93 ? -11.172 -37.312 -18.75 1 98.06 93 GLU A CA 1
ATOM 698 C C . GLU A 1 93 ? -10.727 -38.062 -17.516 1 98.06 93 GLU A C 1
ATOM 700 O O . GLU A 1 93 ? -11.203 -39.188 -17.25 1 98.06 93 GLU A O 1
ATOM 705 N N . ARG A 1 94 ? -9.891 -37.531 -16.75 1 98.12 94 ARG A N 1
ATOM 706 C CA . ARG A 1 94 ? -9.328 -38.219 -15.602 1 98.12 94 ARG A CA 1
ATOM 707 C C . ARG A 1 94 ? -9.922 -37.688 -14.305 1 98.12 94 ARG A C 1
ATOM 709 O O . ARG A 1 94 ? -9.758 -38.312 -13.242 1 98.12 94 ARG A O 1
ATOM 716 N N . LEU A 1 95 ? -10.719 -36.625 -14.297 1 98.25 95 LEU A N 1
ATOM 717 C CA . LEU A 1 95 ? -11.18 -35.938 -13.109 1 98.25 95 LEU A CA 1
ATOM 718 C C . LEU A 1 95 ? -11.961 -36.844 -12.188 1 98.25 95 LEU A C 1
ATOM 720 O O . LEU A 1 95 ? -11.703 -36.906 -10.984 1 98.25 95 LEU A O 1
ATOM 724 N N . ASN A 1 96 ? -12.875 -37.594 -12.75 1 97.94 96 ASN A N 1
ATOM 725 C CA . ASN A 1 96 ? -13.727 -38.438 -11.922 1 97.94 96 ASN A CA 1
ATOM 726 C C . ASN A 1 96 ? -12.945 -39.594 -11.344 1 97.94 96 ASN A C 1
ATOM 728 O O . ASN A 1 96 ? -13.188 -40.031 -10.211 1 97.94 96 ASN A O 1
ATOM 732 N N . GLY A 1 97 ? -12.039 -40.125 -12.133 1 97.88 97 GLY A N 1
ATOM 733 C CA . GLY A 1 97 ? -11.219 -41.25 -11.656 1 97.88 97 GLY A CA 1
ATOM 734 C C . GLY A 1 97 ? -10.359 -40.875 -10.469 1 97.88 97 GLY A C 1
ATOM 735 O O . GLY A 1 97 ? -10.297 -41.625 -9.492 1 97.88 97 GLY A O 1
ATOM 736 N N . VAL A 1 98 ? -9.672 -39.781 -10.523 1 97.44 98 VAL A N 1
ATOM 737 C CA . VAL A 1 98 ? -8.781 -39.375 -9.43 1 97.44 98 VAL A CA 1
ATOM 738 C C . VAL A 1 98 ? -9.609 -39.031 -8.195 1 97.44 98 VAL A C 1
ATOM 740 O O . VAL A 1 98 ? -9.148 -39.219 -7.066 1 97.44 98 VAL A O 1
ATOM 743 N N . THR A 1 99 ? -10.805 -38.469 -8.422 1 96.69 99 THR A N 1
ATOM 744 C CA . THR A 1 99 ? -11.711 -38.188 -7.316 1 96.69 99 THR A CA 1
ATOM 745 C C . THR A 1 99 ? -12.07 -39.469 -6.566 1 96.69 99 THR A C 1
ATOM 747 O O . THR A 1 99 ? -12.07 -39.5 -5.332 1 96.69 99 THR A O 1
ATOM 750 N N . LYS A 1 100 ? -12.344 -40.469 -7.289 1 96.88 100 LYS A N 1
ATOM 751 C CA . LYS A 1 100 ? -12.68 -41.75 -6.68 1 96.88 100 LYS A CA 1
ATOM 752 C C . LYS A 1 100 ? -11.523 -42.281 -5.844 1 96.88 100 LYS A C 1
ATOM 754 O O . LYS A 1 100 ? -11.734 -42.844 -4.762 1 96.88 100 LYS A O 1
ATOM 759 N N . VAL A 1 101 ? -10.359 -42.156 -6.348 1 96.69 101 VAL A N 1
ATOM 760 C CA . VAL A 1 101 ? -9.18 -42.594 -5.609 1 96.69 101 VAL A CA 1
ATOM 761 C C . VAL A 1 101 ? -9.094 -41.844 -4.285 1 96.69 101 VAL A C 1
ATOM 763 O O . VAL A 1 101 ? -8.773 -42.438 -3.248 1 96.69 101 VAL A O 1
ATOM 766 N N . LEU A 1 102 ? -9.336 -40.531 -4.289 1 95.44 102 LEU A N 1
ATOM 767 C CA . LEU A 1 102 ? -9.305 -39.719 -3.062 1 95.44 102 LEU A CA 1
ATOM 768 C C . LEU A 1 102 ? -10.352 -40.219 -2.072 1 95.44 102 LEU A C 1
ATOM 770 O O . LEU A 1 102 ? -10.102 -40.25 -0.865 1 95.44 102 LEU A O 1
ATOM 774 N N . GLU A 1 103 ? -11.492 -40.469 -2.643 1 96.38 103 GLU A N 1
ATOM 775 C CA . GLU A 1 103 ? -12.539 -41 -1.783 1 96.38 103 GLU A CA 1
ATOM 776 C C . GLU A 1 103 ? -12.109 -42.312 -1.143 1 96.38 103 GLU A C 1
ATOM 778 O O . GLU A 1 103 ? -12.352 -42.562 0.044 1 96.38 103 GLU A O 1
ATOM 783 N N . ASP A 1 104 ? -11.531 -43.156 -1.924 1 96.75 104 ASP A N 1
ATOM 784 C CA . ASP A 1 104 ? -11.07 -44.438 -1.43 1 96.75 104 ASP A CA 1
ATOM 785 C C . ASP A 1 104 ? -9.992 -44.25 -0.362 1 96.75 104 ASP A C 1
ATOM 787 O O . ASP A 1 104 ? -9.852 -45.094 0.534 1 96.75 104 ASP A O 1
ATOM 791 N N . LEU A 1 105 ? -9.242 -43.25 -0.476 1 95.81 105 LEU A N 1
ATOM 792 C CA . LEU A 1 105 ? -8.203 -42.938 0.507 1 95.81 105 LEU A CA 1
ATOM 793 C C . LEU A 1 105 ? -8.812 -42.375 1.788 1 95.81 105 LEU A C 1
ATOM 795 O O . LEU A 1 105 ? -8.133 -42.281 2.812 1 95.81 105 LEU A O 1
ATOM 799 N N . GLY A 1 106 ? -10.078 -41.938 1.707 1 95.25 106 GLY A N 1
ATOM 800 C CA . GLY A 1 106 ? -10.742 -41.5 2.934 1 95.25 106 GLY A CA 1
ATOM 801 C C . GLY A 1 106 ? -11.359 -40.125 2.84 1 95.25 106 GLY A C 1
ATOM 802 O O . GLY A 1 106 ? -11.922 -39.625 3.816 1 95.25 106 GLY A O 1
ATOM 803 N N . LEU A 1 107 ? -11.25 -39.5 1.699 1 94.69 107 LEU A N 1
ATOM 804 C CA . LEU A 1 107 ? -11.883 -38.188 1.557 1 94.69 107 LEU A CA 1
ATOM 805 C C . LEU A 1 107 ? -13.398 -38.312 1.657 1 94.69 107 LEU A C 1
ATOM 807 O O . LEU A 1 107 ? -14.008 -39.125 0.989 1 94.69 107 LEU A O 1
ATOM 811 N N . VAL A 1 108 ? -13.984 -37.438 2.453 1 93.69 108 VAL A N 1
ATOM 812 C CA . VAL A 1 108 ? -15.43 -37.469 2.609 1 93.69 108 VAL A CA 1
ATOM 813 C C . VAL A 1 108 ? -16.078 -36.594 1.525 1 93.69 108 VAL A C 1
ATOM 815 O O . VAL A 1 108 ? -15.93 -35.375 1.521 1 93.69 108 VAL A O 1
ATOM 818 N N . ILE A 1 109 ? -16.719 -37.25 0.691 1 94.81 109 ILE A N 1
ATOM 819 C CA . ILE A 1 109 ? -17.516 -36.562 -0.333 1 94.81 109 ILE A CA 1
ATOM 820 C C . ILE A 1 109 ? -19 -36.625 0.037 1 94.81 109 ILE A C 1
ATOM 822 O O . ILE A 1 109 ? -19.531 -37.688 0.308 1 94.81 109 ILE A O 1
ATOM 826 N N . LEU A 1 110 ? -19.562 -35.438 0.054 1 92.56 110 LEU A N 1
ATOM 827 C CA . LEU A 1 110 ? -20.969 -35.375 0.442 1 92.56 110 LEU A CA 1
ATOM 828 C C . LEU A 1 110 ? -21.859 -36 -0.626 1 92.56 110 LEU A C 1
ATOM 830 O O . LEU A 1 110 ? -21.625 -35.812 -1.822 1 92.56 110 LEU A O 1
ATOM 834 N N . LYS A 1 111 ? -22.797 -36.719 -0.118 1 93.75 111 LYS A N 1
ATOM 835 C CA . LYS A 1 111 ? -23.719 -37.438 -1.016 1 93.75 111 LYS A CA 1
ATOM 836 C C . LYS A 1 111 ? -25.156 -37 -0.772 1 93.75 111 LYS A C 1
ATOM 838 O O . LYS A 1 111 ? -25.516 -36.625 0.345 1 93.75 111 LYS A O 1
ATOM 843 N N . ASP A 1 112 ? -25.891 -37.031 -1.824 1 89.81 112 ASP A N 1
ATOM 844 C CA . ASP A 1 112 ? -27.312 -36.688 -1.695 1 89.81 112 ASP A CA 1
ATOM 845 C C . ASP A 1 112 ? -28.125 -37.906 -1.236 1 89.81 112 ASP A C 1
ATOM 847 O O . ASP A 1 112 ? -27.547 -38.938 -0.842 1 89.81 112 ASP A O 1
ATOM 851 N N . ALA A 1 113 ? -29.484 -37.781 -1.202 1 90.56 113 ALA A N 1
ATOM 852 C CA . ALA A 1 113 ? -30.391 -38.812 -0.684 1 90.56 113 ALA A CA 1
ATOM 853 C C . ALA A 1 113 ? -30.312 -40.094 -1.521 1 90.56 113 ALA A C 1
ATOM 855 O O . ALA A 1 113 ? -30.531 -41.188 -1.015 1 90.56 113 ALA A O 1
ATOM 856 N N . ASN A 1 114 ? -29.938 -39.969 -2.771 1 91.44 114 ASN A N 1
ATOM 857 C CA . ASN A 1 114 ? -29.859 -41.125 -3.678 1 91.44 114 ASN A CA 1
ATOM 858 C C . ASN A 1 114 ? -28.469 -41.75 -3.645 1 91.44 114 ASN A C 1
ATOM 860 O O . ASN A 1 114 ? -28.203 -42.719 -4.363 1 91.44 114 ASN A O 1
ATOM 864 N N . GLY A 1 115 ? -27.531 -41.125 -2.912 1 89.88 115 GLY A N 1
ATOM 865 C CA . GLY A 1 115 ? -26.172 -41.656 -2.811 1 89.88 115 GLY A CA 1
ATOM 866 C C . GLY A 1 115 ? -25.219 -41.062 -3.812 1 89.88 115 GLY A C 1
ATOM 867 O O . GLY A 1 115 ? -24.031 -41.406 -3.834 1 89.88 115 GLY A O 1
ATOM 868 N N . ASP A 1 116 ? -25.672 -40.219 -4.637 1 91.44 116 ASP A N 1
ATOM 869 C CA . ASP A 1 116 ? -24.828 -39.531 -5.609 1 91.44 116 ASP A CA 1
ATOM 870 C C . ASP A 1 116 ? -24.062 -38.375 -4.965 1 91.44 116 ASP A C 1
ATOM 872 O O . ASP A 1 116 ? -24.516 -37.812 -3.965 1 91.44 116 ASP A O 1
ATOM 876 N N . TYR A 1 117 ? -22.859 -38.125 -5.562 1 94.12 117 TYR A N 1
ATOM 877 C CA . TYR A 1 117 ? -22.109 -36.969 -5.047 1 94.12 117 TYR A CA 1
ATOM 878 C C . TYR A 1 117 ? -22.953 -35.688 -5.125 1 94.12 117 TYR A C 1
ATOM 880 O O . TYR A 1 117 ? -23.609 -35.438 -6.133 1 94.12 117 TYR A O 1
ATOM 888 N N . MET A 1 118 ? -22.922 -34.969 -4.074 1 91.19 118 MET A N 1
ATOM 889 C CA . MET A 1 118 ? -23.641 -33.688 -4.055 1 91.19 118 MET A CA 1
ATOM 890 C C . MET A 1 118 ? -22.938 -32.656 -4.898 1 91.19 118 MET A C 1
ATOM 892 O O . MET A 1 118 ? -21.812 -32.25 -4.59 1 91.19 118 MET A O 1
ATOM 896 N N . ALA A 1 119 ? -23.672 -32.219 -5.879 1 88.19 119 ALA A N 1
ATOM 897 C CA . ALA A 1 119 ? -23.125 -31.203 -6.773 1 88.19 119 ALA A CA 1
ATOM 898 C C . ALA A 1 119 ? -23.219 -29.812 -6.16 1 88.19 119 ALA A C 1
ATOM 900 O O . ALA A 1 119 ? -24.156 -29.516 -5.414 1 88.19 119 ALA A O 1
ATOM 901 N N . ARG A 1 120 ? -22.328 -28.906 -6.305 1 81.06 120 ARG A N 1
ATOM 902 C CA . ARG A 1 120 ? -22.328 -27.484 -5.961 1 81.06 120 ARG A CA 1
ATOM 903 C C . ARG A 1 120 ? -22.469 -26.625 -7.207 1 81.06 120 ARG A C 1
ATOM 905 O O . ARG A 1 120 ? -22.797 -25.438 -7.109 1 81.06 120 ARG A O 1
ATOM 912 N N . GLY A 1 121 ? -22.688 -27.141 -8.422 1 82.5 121 GLY A N 1
ATOM 913 C CA . GLY A 1 121 ? -22.844 -26.562 -9.75 1 82.5 121 GLY A CA 1
ATOM 914 C C . GLY A 1 121 ? -22.734 -27.594 -10.867 1 82.5 121 GLY A C 1
ATOM 915 O O . GLY A 1 121 ? -23.016 -28.766 -10.656 1 82.5 121 GLY A O 1
ATOM 916 N N . ASN A 1 122 ? -22.344 -27.016 -11.961 1 88.88 122 ASN A N 1
ATOM 917 C CA . ASN A 1 122 ? -22.328 -27.891 -13.133 1 88.88 122 ASN A CA 1
ATOM 918 C C . ASN A 1 122 ? -20.984 -28.547 -13.328 1 88.88 122 ASN A C 1
ATOM 920 O O . ASN A 1 122 ? -20.797 -29.344 -14.258 1 88.88 122 ASN A O 1
ATOM 924 N N . ARG A 1 123 ? -20.094 -28.266 -12.438 1 94.06 123 ARG A N 1
ATOM 925 C CA . ARG A 1 123 ? -18.766 -28.797 -12.695 1 94.06 123 ARG A CA 1
ATOM 926 C C . ARG A 1 123 ? -18 -29.031 -11.391 1 94.06 123 ARG A C 1
ATOM 928 O O . ARG A 1 123 ? -16.781 -29.109 -11.383 1 94.06 123 ARG A O 1
ATOM 935 N N . ASN A 1 124 ? -18.672 -29.094 -10.258 1 92.5 124 ASN A N 1
ATOM 936 C CA . ASN A 1 124 ? -18.016 -29.219 -8.961 1 92.5 124 ASN A CA 1
ATOM 937 C C . ASN A 1 124 ? -18.875 -29.969 -7.961 1 92.5 124 ASN A C 1
ATOM 939 O O . ASN A 1 124 ? -20.094 -30.062 -8.133 1 92.5 124 ASN A O 1
ATOM 943 N N . ILE A 1 125 ? -18.234 -30.516 -6.98 1 92.81 125 ILE A N 1
ATOM 944 C CA . ILE A 1 125 ? -18.938 -31.297 -5.965 1 92.81 125 ILE A CA 1
ATOM 945 C C . ILE A 1 125 ? -18.5 -30.859 -4.574 1 92.81 125 ILE A C 1
ATOM 947 O O . ILE A 1 125 ? -17.375 -30.359 -4.406 1 92.81 125 ILE A O 1
ATOM 951 N N . LYS A 1 126 ? -19.344 -31.078 -3.592 1 88.62 126 LYS A N 1
ATOM 952 C CA . LYS A 1 126 ? -19.094 -30.672 -2.213 1 88.62 126 LYS A CA 1
ATOM 953 C C . LYS A 1 126 ? -18.328 -31.766 -1.458 1 88.62 126 LYS A C 1
ATOM 955 O O . LYS A 1 126 ? -18.641 -32.938 -1.584 1 88.62 126 LYS A O 1
ATOM 960 N N . ILE A 1 127 ? -17.344 -31.328 -0.753 1 89.81 127 ILE A N 1
ATOM 961 C CA . ILE A 1 127 ? -16.578 -32.281 0.036 1 89.81 127 ILE A CA 1
ATOM 962 C C . ILE A 1 127 ? -16.25 -31.688 1.4 1 89.81 127 ILE A C 1
ATOM 964 O O . ILE A 1 127 ? -16.406 -30.484 1.609 1 89.81 127 ILE A O 1
ATOM 968 N N . ASN A 1 128 ? -15.914 -32.5 2.338 1 85.69 128 ASN A N 1
ATOM 969 C CA . ASN A 1 128 ? -15.156 -32.125 3.521 1 85.69 128 ASN A CA 1
ATOM 970 C C . ASN A 1 128 ? -13.656 -32.344 3.326 1 85.69 128 ASN A C 1
ATOM 972 O O . ASN A 1 128 ? -13.148 -33.438 3.621 1 85.69 128 ASN A O 1
ATOM 976 N N . GLY A 1 129 ? -13.008 -31.297 2.861 1 84 129 GLY A N 1
ATOM 977 C CA . GLY A 1 129 ? -11.664 -31.5 2.359 1 84 129 GLY A CA 1
ATOM 978 C C . GLY A 1 129 ? -10.594 -31.016 3.322 1 84 129 GLY A C 1
ATOM 979 O O . GLY A 1 129 ? -9.469 -30.703 2.91 1 84 129 GLY A O 1
ATOM 980 N N . GLU A 1 130 ? -10.828 -30.906 4.641 1 80.31 130 GLU A N 1
ATOM 981 C CA . GLU A 1 130 ? -9.867 -30.422 5.629 1 80.31 130 GLU A CA 1
ATOM 982 C C . GLU A 1 130 ? -8.672 -31.375 5.738 1 80.31 130 GLU A C 1
ATOM 984 O O . GLU A 1 130 ? -7.559 -30.938 6.059 1 80.31 130 GLU A O 1
ATOM 989 N N . ASN A 1 131 ? -8.883 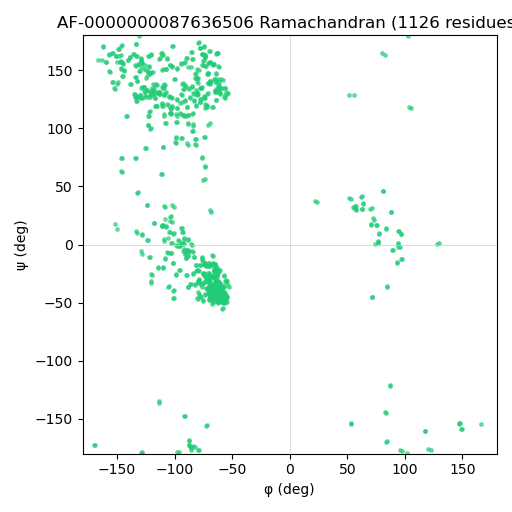-32.625 5.344 1 85.06 131 ASN A N 1
ATOM 990 C CA . ASN A 1 131 ? -7.828 -33.594 5.559 1 85.06 131 ASN A CA 1
ATOM 991 C C . ASN A 1 131 ? -7.32 -34.156 4.238 1 85.06 131 ASN A C 1
ATOM 993 O O . ASN A 1 131 ? -6.672 -35.219 4.219 1 85.06 131 ASN A O 1
ATOM 997 N N . ILE A 1 132 ? -7.586 -33.5 3.191 1 89.06 132 ILE A N 1
ATOM 998 C CA . ILE A 1 132 ? -7.223 -34.062 1.886 1 89.06 132 ILE A CA 1
ATOM 999 C C . ILE A 1 132 ? -5.711 -34.219 1.802 1 89.06 132 ILE A C 1
ATOM 1001 O O . ILE A 1 132 ? -5.227 -35.25 1.311 1 89.06 132 ILE A O 1
ATOM 1005 N N . LYS A 1 133 ? -4.949 -33.312 2.285 1 91 133 LYS A N 1
ATOM 1006 C CA . LYS A 1 133 ? -3.494 -33.375 2.17 1 91 133 LYS A CA 1
ATOM 1007 C C . LYS A 1 133 ? -2.92 -34.438 3.109 1 91 133 LYS A C 1
ATOM 1009 O O . LYS A 1 133 ? -2.031 -35.188 2.723 1 91 133 LYS A O 1
ATOM 1014 N N . PRO A 1 134 ? -3.385 -34.5 4.309 1 92.31 134 PRO A N 1
ATOM 1015 C CA . PRO A 1 134 ? -2.926 -35.562 5.18 1 92.31 134 PRO A CA 1
ATOM 1016 C C . PRO A 1 134 ? -3.213 -36.969 4.598 1 92.31 134 PRO A C 1
ATOM 1018 O O . PRO A 1 134 ? -2.387 -37.875 4.719 1 92.31 134 PRO A O 1
ATOM 1021 N N . LEU A 1 135 ? -4.348 -37.125 4.031 1 93.25 135 LEU A N 1
ATOM 1022 C CA . LEU A 1 135 ? -4.711 -38.406 3.434 1 93.25 135 LEU A CA 1
ATOM 1023 C C . LEU A 1 135 ? -3.738 -38.781 2.322 1 93.25 135 LEU A C 1
ATOM 1025 O O . LEU A 1 135 ? -3.275 -39.906 2.258 1 93.25 135 LEU A O 1
ATOM 1029 N N . LEU A 1 136 ? -3.463 -37.812 1.521 1 93.5 136 LEU A N 1
ATOM 1030 C CA . LEU A 1 136 ? -2.535 -38.062 0.419 1 93.5 136 LEU A CA 1
ATOM 1031 C C . LEU A 1 136 ? -1.13 -38.312 0.941 1 93.5 136 LEU A C 1
ATOM 1033 O O . LEU A 1 136 ? -0.445 -39.219 0.443 1 93.5 136 LEU A O 1
ATOM 1037 N N . ALA A 1 137 ? -0.706 -37.562 1.856 1 94.62 137 ALA A N 1
ATOM 1038 C CA . ALA A 1 137 ? 0.618 -37.75 2.447 1 94.62 137 ALA A CA 1
ATOM 1039 C C . ALA A 1 137 ? 0.762 -39.125 3.08 1 94.62 137 ALA A C 1
ATOM 1041 O O . ALA A 1 137 ? 1.783 -39.781 2.902 1 94.62 137 ALA A O 1
ATOM 1042 N N . ASP A 1 138 ? -0.253 -39.531 3.805 1 95.81 138 ASP A N 1
ATOM 1043 C CA . ASP A 1 138 ? -0.22 -40.844 4.465 1 95.81 138 ASP A CA 1
ATOM 1044 C C . ASP A 1 138 ? -0.114 -41.969 3.445 1 95.81 138 ASP A C 1
ATOM 1046 O O . ASP A 1 138 ? 0.613 -42.938 3.662 1 95.81 138 ASP A O 1
ATOM 1050 N N . ALA A 1 139 ? -0.858 -41.812 2.418 1 96.5 139 ALA A N 1
ATOM 1051 C CA . ALA A 1 139 ? -0.813 -42.812 1.366 1 96.5 139 ALA A CA 1
ATOM 1052 C C . ALA A 1 139 ? 0.586 -42.938 0.766 1 96.5 139 ALA A C 1
ATOM 1054 O O . ALA A 1 139 ? 1.08 -44.031 0.517 1 96.5 139 ALA A O 1
ATOM 1055 N N . VAL A 1 140 ? 1.222 -41.812 0.545 1 97 140 VAL A N 1
ATOM 1056 C CA . VAL A 1 140 ? 2.543 -41.781 -0.072 1 97 140 VAL A CA 1
ATOM 1057 C C . VAL A 1 140 ? 3.58 -42.344 0.887 1 97 140 VAL A C 1
ATOM 1059 O O . VAL A 1 140 ? 4.473 -43.094 0.471 1 97 140 VAL A O 1
ATOM 1062 N N . LEU A 1 141 ? 3.467 -42.031 2.1 1 96.69 141 LEU A N 1
ATOM 1063 C CA . LEU A 1 141 ? 4.438 -42.438 3.105 1 96.69 141 LEU A CA 1
ATOM 1064 C C . LEU A 1 141 ? 4.398 -43.938 3.311 1 96.69 141 LEU A C 1
ATOM 1066 O O . LEU A 1 141 ? 5.348 -44.531 3.84 1 96.69 141 LEU A O 1
ATOM 1070 N N . GLN A 1 142 ? 3.352 -44.625 2.889 1 96.62 142 GLN A N 1
ATOM 1071 C CA . GLN A 1 142 ? 3.199 -46.062 3.064 1 96.62 142 GLN A CA 1
ATOM 1072 C C . GLN A 1 142 ? 3.77 -46.812 1.872 1 96.62 142 GLN A C 1
ATOM 1074 O O . GLN A 1 142 ? 3.902 -48.031 1.918 1 96.62 142 GLN A O 1
ATOM 1079 N N . LEU A 1 143 ? 4.117 -46.094 0.897 1 96.75 143 LEU A N 1
ATOM 1080 C CA . LEU A 1 143 ? 4.629 -46.75 -0.302 1 96.75 143 LEU A CA 1
ATOM 1081 C C . LEU A 1 143 ? 6.008 -47.344 -0.05 1 96.75 143 LEU A C 1
ATOM 1083 O O . LEU A 1 143 ? 6.867 -46.688 0.552 1 96.75 143 LEU A O 1
ATOM 1087 N N . SER A 1 144 ? 6.301 -48.5 -0.527 1 94.69 144 SER A N 1
ATOM 1088 C CA . SER A 1 144 ? 7.52 -49.25 -0.213 1 94.69 144 SER A CA 1
ATOM 1089 C C . SER A 1 144 ? 8.703 -48.719 -1.011 1 94.69 144 SER A C 1
ATOM 1091 O O . SER A 1 144 ? 9.836 -48.719 -0.521 1 94.69 144 SER A O 1
ATOM 1093 N N . ASN A 1 145 ? 8.516 -48.25 -2.215 1 95.94 145 ASN A N 1
ATOM 1094 C CA . ASN A 1 145 ? 9.625 -47.844 -3.072 1 95.94 145 ASN A CA 1
ATOM 1095 C C . ASN A 1 145 ? 9.703 -46.344 -3.205 1 95.94 145 ASN A C 1
ATOM 1097 O O . ASN A 1 145 ? 10.273 -45.812 -4.172 1 95.94 145 ASN A O 1
ATOM 1101 N N . THR A 1 146 ? 9.031 -45.625 -2.342 1 97.56 146 THR A N 1
ATOM 1102 C CA . THR A 1 146 ? 9.039 -44.188 -2.385 1 97.56 146 THR A CA 1
ATOM 1103 C C . THR A 1 146 ? 9.656 -43.594 -1.115 1 97.56 146 THR A C 1
ATOM 1105 O O . THR A 1 146 ? 9.281 -44 -0.005 1 97.56 146 THR A O 1
ATOM 1108 N N . THR A 1 147 ? 10.602 -42.781 -1.276 1 97.88 147 THR A N 1
ATOM 1109 C CA . THR A 1 147 ? 11.211 -42.031 -0.176 1 97.88 147 THR A CA 1
ATOM 1110 C C . THR A 1 147 ? 10.828 -40.562 -0.242 1 97.88 147 THR A C 1
ATOM 1112 O O . THR A 1 147 ? 10.797 -39.969 -1.323 1 97.88 147 THR A O 1
ATOM 1115 N N . VAL A 1 148 ? 10.516 -40 0.931 1 97.81 148 VAL A N 1
ATOM 1116 C CA . VAL A 1 148 ? 10.188 -38.594 1.009 1 97.81 148 VAL A CA 1
ATOM 1117 C C . VAL A 1 148 ? 11.234 -37.844 1.844 1 97.81 148 VAL A C 1
ATOM 1119 O O . VAL A 1 148 ? 11.492 -38.219 2.992 1 97.81 148 VAL A O 1
ATOM 1122 N N . MET A 1 149 ? 11.891 -36.906 1.251 1 97.44 149 MET A N 1
ATOM 1123 C CA . MET A 1 149 ? 12.789 -36.031 1.977 1 97.44 149 MET A CA 1
ATOM 1124 C C . MET A 1 149 ? 12.156 -34.656 2.178 1 97.44 149 MET A C 1
ATOM 1126 O O . MET A 1 149 ? 11.922 -33.906 1.211 1 97.44 149 MET A O 1
ATOM 1130 N N . GLU A 1 150 ? 11.875 -34.344 3.42 1 96.31 150 GLU A N 1
ATOM 1131 C CA . GLU A 1 150 ? 11.266 -33.062 3.762 1 96.31 150 GLU A CA 1
ATOM 1132 C C . GLU A 1 150 ? 12.32 -32.031 4.137 1 96.31 150 GLU A C 1
ATOM 1134 O O . GLU A 1 150 ? 13.453 -32.406 4.461 1 96.31 150 GLU A O 1
ATOM 1139 N N . HIS A 1 151 ? 12.016 -30.781 3.992 1 96.38 151 HIS A N 1
ATOM 1140 C CA . HIS A 1 151 ? 12.883 -29.656 4.336 1 96.38 151 HIS A CA 1
ATOM 1141 C C . HIS A 1 151 ? 14.141 -29.641 3.48 1 96.38 151 HIS A C 1
ATOM 1143 O O . HIS A 1 151 ? 15.234 -29.391 3.984 1 96.38 151 HIS A O 1
ATOM 1149 N N . VAL A 1 152 ? 13.945 -30.047 2.271 1 96.88 152 VAL A N 1
ATOM 1150 C CA . VAL A 1 152 ? 15.023 -30 1.285 1 96.88 152 VAL A CA 1
ATOM 1151 C C . VAL A 1 152 ? 14.633 -29.047 0.147 1 96.88 152 VAL A C 1
ATOM 1153 O O . VAL A 1 152 ? 13.562 -29.188 -0.443 1 96.88 152 VAL A O 1
ATOM 1156 N N . ILE A 1 153 ? 15.539 -28.172 -0.157 1 96.31 153 ILE A N 1
ATOM 1157 C CA . ILE A 1 153 ? 15.297 -27.156 -1.178 1 96.31 153 ILE A CA 1
ATOM 1158 C C . ILE A 1 153 ? 16.078 -27.5 -2.443 1 96.31 153 ILE A C 1
ATOM 1160 O O . ILE A 1 153 ? 17.297 -27.672 -2.4 1 96.31 153 ILE A O 1
ATOM 1164 N N . MET A 1 154 ? 15.305 -27.656 -3.514 1 98.06 154 MET A N 1
ATOM 1165 C CA . MET A 1 154 ? 15.969 -27.828 -4.805 1 98.06 154 MET A CA 1
ATOM 1166 C C . MET A 1 154 ? 16.172 -26.484 -5.496 1 98.06 154 MET A C 1
ATOM 1168 O O . MET A 1 154 ? 15.25 -25.656 -5.535 1 98.06 154 MET A O 1
ATOM 1172 N N . THR A 1 155 ? 17.359 -26.266 -6.066 1 98.12 155 THR A N 1
ATOM 1173 C CA . THR A 1 155 ? 17.656 -24.922 -6.551 1 98.12 155 THR A CA 1
ATOM 1174 C C . THR A 1 155 ? 17.938 -24.938 -8.055 1 98.12 155 THR A C 1
ATOM 1176 O O . THR A 1 155 ? 17.688 -23.953 -8.742 1 98.12 155 THR A O 1
ATOM 1179 N N . ASP A 1 156 ? 18.531 -26.109 -8.539 1 98.56 156 ASP A N 1
ATOM 1180 C CA . ASP A 1 156 ? 18.922 -26.141 -9.945 1 98.56 156 ASP A CA 1
ATOM 1181 C C . ASP A 1 156 ? 18.734 -27.547 -10.539 1 98.56 156 ASP A C 1
ATOM 1183 O O . ASP A 1 156 ? 18.984 -28.547 -9.875 1 98.56 156 ASP A O 1
ATOM 1187 N N . TYR A 1 157 ? 18.328 -27.516 -11.852 1 98.62 157 TYR A N 1
ATOM 1188 C CA . TYR A 1 157 ? 18.312 -28.766 -12.609 1 98.62 157 TYR A CA 1
ATOM 1189 C C . TYR A 1 157 ? 19.688 -29.109 -13.133 1 98.62 157 TYR A C 1
ATOM 1191 O O . TYR A 1 157 ? 20.516 -28.219 -13.383 1 98.62 157 TYR A O 1
ATOM 1199 N N . LEU A 1 158 ? 19.938 -30.328 -13.203 1 98.12 158 LEU A N 1
ATOM 1200 C CA . LEU A 1 158 ? 21.078 -30.844 -13.961 1 98.12 158 LEU A CA 1
ATOM 1201 C C . LEU A 1 158 ? 20.641 -31.344 -15.336 1 98.12 158 LEU A C 1
ATOM 1203 O O . LEU A 1 158 ? 20 -32.375 -15.445 1 98.12 158 LEU A O 1
ATOM 1207 N N . VAL A 1 159 ? 20.953 -30.562 -16.344 1 97.25 159 VAL A N 1
ATOM 1208 C CA . VAL A 1 159 ? 20.531 -30.859 -17.703 1 97.25 159 VAL A CA 1
ATOM 1209 C C . VAL A 1 159 ? 21.766 -31.031 -18.594 1 97.25 159 VAL A C 1
ATOM 1211 O O . VAL A 1 159 ? 22.734 -30.281 -18.469 1 97.25 159 VAL A O 1
ATOM 1214 N N . GLU A 1 160 ? 21.766 -32 -19.375 1 94.81 160 GLU A N 1
ATOM 1215 C CA . GLU A 1 160 ? 22.812 -32.25 -20.359 1 94.81 160 GLU A CA 1
ATOM 1216 C C . GLU A 1 160 ? 22.219 -32.594 -21.719 1 94.81 160 GLU A C 1
ATOM 1218 O O . GLU A 1 160 ? 21.406 -33.5 -21.828 1 94.81 160 GLU A O 1
ATOM 1223 N N . ASP A 1 161 ? 22.625 -31.891 -22.781 1 93.12 161 ASP A N 1
ATOM 1224 C CA . ASP A 1 161 ? 22.156 -32.094 -24.156 1 93.12 161 ASP A CA 1
ATOM 1225 C C . ASP A 1 161 ? 20.641 -32.094 -24.234 1 93.12 161 ASP A C 1
ATOM 1227 O O . ASP A 1 161 ? 20.031 -32.969 -24.859 1 93.12 161 ASP A O 1
ATOM 1231 N N . GLY A 1 162 ? 20.031 -31.156 -23.438 1 94.38 162 GLY A N 1
ATOM 1232 C CA . GLY A 1 162 ? 18.594 -30.953 -23.484 1 94.38 162 GLY A CA 1
ATOM 1233 C C . GLY A 1 162 ? 17.812 -32.031 -22.734 1 94.38 162 GLY A C 1
ATOM 1234 O O . GLY A 1 162 ? 16.594 -32.094 -22.812 1 94.38 162 GLY A O 1
ATOM 1235 N N . GLU A 1 163 ? 18.547 -32.844 -22.016 1 95.88 163 GLU A N 1
ATOM 1236 C CA . GLU A 1 163 ? 17.922 -33.938 -21.266 1 95.88 163 GLU A CA 1
ATOM 1237 C C . GLU A 1 163 ? 18.172 -33.75 -19.766 1 95.88 163 GLU A C 1
ATOM 1239 O O . GLU A 1 163 ? 19.297 -33.469 -19.344 1 95.88 163 GLU A O 1
ATOM 1244 N N . ILE A 1 164 ? 17.125 -33.906 -18.984 1 97.25 164 ILE A N 1
ATOM 1245 C CA . ILE A 1 164 ? 17.25 -33.812 -17.531 1 97.25 164 ILE A CA 1
ATOM 1246 C C . ILE A 1 164 ? 18.031 -35 -16.984 1 97.25 164 ILE A C 1
ATOM 1248 O O . ILE A 1 164 ? 17.891 -36.125 -17.469 1 97.25 164 ILE A O 1
ATOM 1252 N N . LYS A 1 165 ? 18.891 -34.781 -15.992 1 97.5 165 LYS A N 1
ATOM 1253 C CA . LYS A 1 165 ? 19.688 -35.812 -15.367 1 97.5 165 LYS A CA 1
ATOM 1254 C C . LYS A 1 165 ? 19.531 -35.781 -13.844 1 97.5 165 LYS A C 1
ATOM 1256 O O . LYS A 1 165 ? 20.031 -36.688 -13.148 1 97.5 165 LYS A O 1
ATOM 1261 N N . GLY A 1 166 ? 18.891 -34.812 -13.383 1 97.69 166 GLY A N 1
ATOM 1262 C CA . GLY A 1 166 ? 18.719 -34.688 -11.945 1 97.69 166 GLY A CA 1
ATOM 1263 C C . GLY A 1 166 ? 18.609 -33.25 -11.484 1 97.69 166 GLY A C 1
ATOM 1264 O O . GLY A 1 166 ? 18.125 -32.406 -12.234 1 97.69 166 GLY A O 1
ATOM 1265 N N . ALA A 1 167 ? 18.891 -32.969 -10.188 1 98.5 167 ALA A N 1
ATOM 1266 C CA . ALA A 1 167 ? 18.828 -31.656 -9.586 1 98.5 167 ALA A CA 1
ATOM 1267 C C . ALA A 1 167 ? 19.703 -31.578 -8.344 1 98.5 167 ALA A C 1
ATOM 1269 O O . ALA A 1 167 ? 20.156 -32.594 -7.824 1 98.5 167 ALA A O 1
ATOM 1270 N N . VAL A 1 168 ? 20 -30.391 -7.918 1 98.31 168 VAL A N 1
ATOM 1271 C CA . VAL A 1 168 ? 20.781 -30.188 -6.707 1 98.31 168 VAL A CA 1
ATOM 1272 C C . VAL A 1 168 ? 20 -29.344 -5.715 1 98.31 168 VAL A C 1
ATOM 1274 O O . VAL A 1 168 ? 19.094 -28.594 -6.102 1 98.31 168 VAL A O 1
ATOM 1277 N N . GLY A 1 169 ? 20.297 -29.531 -4.469 1 98 169 GLY A N 1
ATOM 1278 C CA . GLY A 1 169 ? 19.656 -28.781 -3.4 1 98 169 GLY A CA 1
ATOM 1279 C C . GLY A 1 169 ? 20.328 -28.953 -2.055 1 98 169 GLY A C 1
ATOM 1280 O O . GLY A 1 169 ? 21.453 -29.453 -1.983 1 98 169 GLY A O 1
ATOM 1281 N N . PHE A 1 170 ? 19.734 -28.438 -0.993 1 97.56 170 PHE A N 1
ATOM 1282 C CA . PHE A 1 170 ? 20.312 -28.562 0.337 1 97.56 170 PHE A CA 1
ATOM 1283 C C . PHE A 1 170 ? 19.234 -28.719 1.396 1 97.56 170 PHE A C 1
ATOM 1285 O O . PHE A 1 170 ? 18.078 -28.359 1.17 1 97.56 170 PHE A O 1
ATOM 1292 N N . SER A 1 171 ? 19.562 -29.297 2.492 1 96.38 171 SER A N 1
ATOM 1293 C CA . SER A 1 171 ? 18.672 -29.5 3.629 1 96.38 171 SER A CA 1
ATOM 1294 C C . SER A 1 171 ? 18.578 -28.25 4.488 1 96.38 171 SER A C 1
ATOM 1296 O O . SER A 1 171 ? 19.578 -27.562 4.695 1 96.38 171 SER A O 1
ATOM 1298 N N . LEU A 1 172 ? 17.422 -27.984 5.016 1 94.38 172 LEU A N 1
ATOM 1299 C CA . LEU A 1 172 ? 17.219 -26.875 5.938 1 94.38 172 LEU A CA 1
ATOM 1300 C C . LEU A 1 172 ? 17.484 -27.297 7.375 1 94.38 172 LEU A C 1
ATOM 1302 O O . LEU A 1 172 ? 17.547 -26.469 8.281 1 94.38 172 LEU A O 1
ATOM 1306 N N . ARG A 1 173 ? 17.641 -28.531 7.574 1 91.5 173 ARG A N 1
ATOM 1307 C CA . ARG A 1 173 ? 17.75 -29.047 8.938 1 91.5 173 ARG A CA 1
ATOM 1308 C C . ARG A 1 173 ? 19.188 -29.422 9.273 1 91.5 173 ARG A C 1
ATOM 1310 O O . ARG A 1 173 ? 19.609 -29.297 10.422 1 91.5 173 ARG A O 1
ATOM 1317 N N . ASN A 1 174 ? 19.734 -29.922 8.141 1 87.19 174 ASN A N 1
ATOM 1318 C CA . ASN A 1 174 ? 21.109 -30.344 8.367 1 87.19 174 ASN A CA 1
ATOM 1319 C C . ASN A 1 174 ? 22.062 -29.703 7.352 1 87.19 174 ASN A C 1
ATOM 1321 O O . ASN A 1 174 ? 21.625 -29.203 6.316 1 87.19 174 ASN A O 1
ATOM 1325 N N . GLN A 1 175 ? 23.234 -29.469 7.605 1 89.56 175 GLN A N 1
ATOM 1326 C CA . GLN A 1 175 ? 24.234 -28.859 6.727 1 89.56 175 GLN A CA 1
ATOM 1327 C C . GLN A 1 175 ? 24.703 -29.859 5.664 1 89.56 175 GLN A C 1
ATOM 1329 O O . GLN A 1 175 ? 25.906 -30.078 5.508 1 89.56 175 GLN A O 1
ATOM 1334 N N . VAL A 1 176 ? 23.672 -30.344 4.953 1 95.44 176 VAL A N 1
ATOM 1335 C CA . VAL A 1 176 ? 23.953 -31.297 3.881 1 95.44 176 VAL A CA 1
ATOM 1336 C C . VAL A 1 176 ? 23.469 -30.734 2.549 1 95.44 176 VAL A C 1
ATOM 1338 O O . VAL A 1 176 ? 22.328 -30.281 2.439 1 95.44 176 VAL A O 1
ATOM 1341 N N . ALA A 1 177 ? 24.344 -30.734 1.587 1 96.69 177 ALA A N 1
ATOM 1342 C CA . ALA A 1 177 ? 23.984 -30.438 0.201 1 96.69 177 ALA A CA 1
ATOM 1343 C C . ALA A 1 177 ? 23.844 -31.719 -0.614 1 96.69 177 ALA A C 1
ATOM 1345 O O . ALA A 1 177 ? 24.578 -32.688 -0.408 1 96.69 177 ALA A O 1
ATOM 1346 N N . TYR A 1 178 ? 22.875 -31.688 -1.485 1 97.5 178 TYR A N 1
ATOM 1347 C CA . TYR A 1 178 ? 22.547 -32.938 -2.193 1 97.5 178 TYR A CA 1
ATOM 1348 C C . TYR A 1 178 ? 22.766 -32.75 -3.693 1 97.5 178 TYR A C 1
ATOM 1350 O O . TYR A 1 178 ? 22.438 -31.719 -4.266 1 97.5 178 TYR A O 1
ATOM 1358 N N . GLU A 1 179 ? 23.359 -33.781 -4.305 1 97 179 GLU A N 1
ATOM 1359 C CA . GLU A 1 179 ? 23.297 -34.031 -5.738 1 97 179 GLU A CA 1
ATOM 1360 C C . GLU A 1 179 ? 22.438 -35.25 -6.039 1 97 179 GLU A C 1
ATOM 1362 O O . GLU A 1 179 ? 22.812 -36.375 -5.73 1 97 179 GLU A O 1
ATOM 1367 N N . ILE A 1 180 ? 21.328 -35 -6.652 1 97.81 180 ILE A N 1
ATOM 1368 C CA . ILE A 1 180 ? 20.375 -36.094 -6.895 1 97.81 180 ILE A CA 1
ATOM 1369 C C . ILE A 1 180 ? 20.297 -36.406 -8.391 1 97.81 180 ILE A C 1
ATOM 1371 O O . ILE A 1 180 ? 20 -35.5 -9.188 1 97.81 180 ILE A O 1
ATOM 1375 N N . TYR A 1 181 ? 20.594 -37.594 -8.742 1 97.25 181 TYR A N 1
ATOM 1376 C CA . TYR A 1 181 ? 20.547 -38 -10.141 1 97.25 181 TYR A CA 1
ATOM 1377 C C . TYR A 1 181 ? 19.359 -38.906 -10.406 1 97.25 181 TYR A C 1
ATOM 1379 O O . TYR A 1 181 ? 19.125 -39.844 -9.656 1 97.25 181 TYR A O 1
ATOM 1387 N N . ALA A 1 182 ? 18.609 -38.625 -11.406 1 96.62 182 ALA A N 1
ATOM 1388 C CA . ALA A 1 182 ? 17.438 -39.375 -11.836 1 96.62 182 ALA A CA 1
ATOM 1389 C C . ALA A 1 182 ? 17.188 -39.219 -13.336 1 96.62 182 ALA A C 1
ATOM 1391 O O . ALA A 1 182 ? 17.266 -38.094 -13.867 1 96.62 182 ALA A O 1
ATOM 1392 N N . PRO A 1 183 ? 16.922 -40.281 -14.023 1 95.38 183 PRO A N 1
ATOM 1393 C CA . PRO A 1 183 ? 16.656 -40.156 -15.461 1 95.38 183 PRO A CA 1
ATOM 1394 C C . PRO A 1 183 ? 15.336 -39.438 -15.758 1 95.38 183 PRO A C 1
ATOM 1396 O O . PRO A 1 183 ? 15.172 -38.875 -16.828 1 95.38 183 PRO A O 1
ATOM 1399 N N . TYR A 1 184 ? 14.383 -39.531 -14.828 1 97.06 184 TYR A N 1
ATOM 1400 C CA . TYR A 1 184 ? 13.094 -38.875 -14.961 1 97.06 184 TYR A CA 1
ATOM 1401 C C . TYR A 1 184 ? 12.828 -37.969 -13.781 1 97.06 184 TYR A C 1
ATOM 1403 O O . TYR A 1 184 ? 13.078 -38.312 -12.633 1 97.06 184 TYR A O 1
ATOM 1411 N N . VAL A 1 185 ? 12.391 -36.75 -14.109 1 98.62 185 VAL A N 1
ATOM 1412 C CA . VAL A 1 185 ? 12.086 -35.781 -13.062 1 98.62 185 VAL A CA 1
ATOM 1413 C C . VAL A 1 185 ? 10.695 -35.219 -13.289 1 98.62 185 VAL A C 1
ATOM 1415 O O . VAL A 1 185 ? 10.297 -34.938 -14.43 1 98.62 185 VAL A O 1
ATOM 1418 N N . ILE A 1 186 ? 9.867 -35.094 -12.273 1 98.88 186 ILE A N 1
ATOM 1419 C CA . ILE A 1 186 ? 8.586 -34.375 -12.305 1 98.88 186 ILE A CA 1
ATOM 1420 C C . ILE A 1 186 ? 8.68 -33.094 -11.477 1 98.88 186 ILE A C 1
ATOM 1422 O O . ILE A 1 186 ? 8.992 -33.156 -10.281 1 98.88 186 ILE A O 1
ATOM 1426 N N . CYS A 1 187 ? 8.469 -32 -12.141 1 98.81 187 CYS A N 1
ATOM 1427 C CA . CYS A 1 187 ? 8.344 -30.719 -11.438 1 98.81 187 CYS A CA 1
ATOM 1428 C C . CYS A 1 187 ? 6.922 -30.5 -10.945 1 98.81 187 CYS A C 1
ATOM 1430 O O . CYS A 1 187 ? 6 -30.359 -11.75 1 98.81 187 CYS A O 1
ATOM 1432 N N . ALA A 1 188 ? 6.68 -30.5 -9.703 1 97.81 188 ALA A N 1
ATOM 1433 C CA . ALA A 1 188 ? 5.383 -30.281 -9.07 1 97.81 188 ALA A CA 1
ATOM 1434 C C . ALA A 1 188 ? 5.48 -29.266 -7.941 1 97.81 188 ALA A C 1
ATOM 1436 O O . ALA A 1 188 ? 4.922 -29.469 -6.859 1 97.81 188 ALA A O 1
ATOM 1437 N N . THR A 1 189 ? 6.172 -28.188 -8.195 1 96.88 189 THR A N 1
ATOM 1438 C CA . THR A 1 189 ? 6.555 -27.234 -7.156 1 96.88 189 THR A CA 1
ATOM 1439 C C . THR A 1 189 ? 5.48 -26.172 -6.965 1 96.88 189 THR A C 1
ATOM 1441 O O . THR A 1 189 ? 5.562 -25.359 -6.047 1 96.88 189 THR A O 1
ATOM 1444 N N . GLY A 1 190 ? 4.445 -26.172 -7.816 1 95.81 190 GLY A N 1
ATOM 1445 C CA . GLY A 1 190 ? 3.424 -25.141 -7.727 1 95.81 190 GLY A CA 1
ATOM 1446 C C . GLY A 1 190 ? 3.793 -23.875 -8.469 1 95.81 190 GLY A C 1
ATOM 1447 O O . GLY A 1 190 ? 4.73 -23.859 -9.266 1 95.81 190 GLY A O 1
ATOM 1448 N N . GLY A 1 191 ? 2.979 -22.797 -8.234 1 96.56 191 GLY A N 1
ATOM 1449 C CA . GLY A 1 191 ? 3.16 -21.547 -8.945 1 96.56 191 GLY A CA 1
ATOM 1450 C C . GLY A 1 191 ? 4.078 -20.578 -8.219 1 96.56 191 GLY A C 1
ATOM 1451 O O . GLY A 1 191 ? 5.09 -20.984 -7.645 1 96.56 191 GLY A O 1
ATOM 1452 N N . ALA A 1 192 ? 3.785 -19.328 -8.383 1 97.5 192 ALA A N 1
ATOM 1453 C CA . ALA A 1 192 ? 4.645 -18.297 -7.785 1 97.5 192 ALA A CA 1
ATOM 1454 C C . ALA A 1 192 ? 3.814 -17.234 -7.07 1 97.5 192 ALA A C 1
ATOM 1456 O O . ALA A 1 192 ? 2.889 -16.672 -7.652 1 97.5 192 ALA A O 1
ATOM 1457 N N . ALA A 1 193 ? 4.16 -17.031 -5.863 1 94.5 193 ALA A N 1
ATOM 1458 C CA . ALA A 1 193 ? 3.58 -15.977 -5.035 1 94.5 193 ALA A CA 1
ATOM 1459 C C . ALA A 1 193 ? 4.652 -15 -4.551 1 94.5 193 ALA A C 1
ATOM 1461 O O . ALA A 1 193 ? 5.848 -15.273 -4.672 1 94.5 193 ALA A O 1
ATOM 1462 N N . GLY A 1 194 ? 4.293 -13.867 -4.105 1 94.56 194 GLY A N 1
ATOM 1463 C CA . GLY A 1 194 ? 5.199 -12.93 -3.467 1 94.56 194 GLY A CA 1
ATOM 1464 C C . GLY A 1 194 ? 5.965 -12.07 -4.457 1 94.56 194 GLY A C 1
ATOM 1465 O O . GLY A 1 194 ? 6.965 -11.445 -4.098 1 94.56 194 GLY A O 1
ATOM 1466 N N . LEU A 1 195 ? 5.496 -12.094 -5.703 1 97.75 195 LEU A N 1
ATOM 1467 C CA . LEU A 1 195 ? 6.145 -11.25 -6.703 1 97.75 195 LEU A CA 1
ATOM 1468 C C . LEU A 1 195 ? 5.754 -9.781 -6.516 1 97.75 195 LEU A C 1
ATOM 1470 O O . LEU A 1 195 ? 6.535 -8.883 -6.836 1 97.75 195 LEU A O 1
ATOM 1474 N N . TYR A 1 196 ? 4.57 -9.617 -6.09 1 96.62 196 TYR A N 1
ATOM 1475 C CA . TYR A 1 196 ? 3.99 -8.289 -5.914 1 96.62 196 TYR A CA 1
ATOM 1476 C C . TYR A 1 196 ? 3.805 -7.969 -4.438 1 96.62 196 TYR A C 1
ATOM 1478 O O . TYR A 1 196 ? 3.832 -8.867 -3.59 1 96.62 196 TYR A O 1
ATOM 1486 N N . ARG A 1 197 ? 3.635 -6.695 -4.203 1 90.56 197 ARG A N 1
ATOM 1487 C CA . ARG A 1 197 ? 3.26 -6.281 -2.855 1 90.56 197 ARG A CA 1
ATOM 1488 C C . ARG A 1 197 ? 1.895 -6.844 -2.469 1 90.56 197 ARG A C 1
ATOM 1490 O O . ARG A 1 197 ? 0.945 -6.773 -3.252 1 90.56 197 ARG A O 1
ATOM 1497 N N . PRO A 1 198 ? 1.808 -7.422 -1.265 1 86.88 198 PRO A N 1
ATOM 1498 C CA . PRO A 1 198 ? 0.52 -7.984 -0.857 1 86.88 198 PRO A CA 1
ATOM 1499 C C . PRO A 1 198 ? -0.485 -6.918 -0.432 1 86.88 198 PRO A C 1
ATOM 1501 O O . PRO A 1 198 ? -0.106 -5.766 -0.196 1 86.88 198 PRO A O 1
ATOM 1504 N N . ASN A 1 199 ? -1.79 -7.23 -0.344 1 81.88 199 ASN A N 1
ATOM 1505 C CA . ASN A 1 199 ? -2.871 -6.363 0.114 1 81.88 199 ASN A CA 1
ATOM 1506 C C . ASN A 1 199 ? -2.637 -5.887 1.544 1 81.88 199 ASN A C 1
ATOM 1508 O O . ASN A 1 199 ? -2.928 -4.734 1.872 1 81.88 199 ASN A O 1
ATOM 1512 N N . ASN A 1 200 ? -2.236 -6.836 2.338 1 73.25 200 ASN A N 1
ATOM 1513 C CA . ASN A 1 200 ? -2.061 -6.527 3.752 1 73.25 200 ASN A CA 1
ATOM 1514 C C . ASN A 1 200 ? -0.587 -6.527 4.148 1 73.25 200 ASN A C 1
ATOM 1516 O O . ASN A 1 200 ? -0.084 -7.52 4.684 1 73.25 200 ASN A O 1
ATOM 1520 N N . PRO A 1 201 ? 0.051 -5.375 3.902 1 61.38 201 PRO A N 1
ATOM 1521 C CA . PRO A 1 201 ? 1.463 -5.336 4.293 1 61.38 201 PRO A CA 1
ATOM 1522 C C . PRO A 1 201 ? 1.655 -5.219 5.801 1 61.38 201 PRO A C 1
ATOM 1524 O O . PRO A 1 201 ? 0.678 -5.09 6.543 1 61.38 201 PRO A O 1
ATOM 1527 N N . GLY A 1 202 ? 2.777 -5.34 6.379 1 56.41 202 GLY A N 1
ATOM 1528 C CA . GLY A 1 202 ? 3.094 -5.203 7.793 1 56.41 202 GLY A CA 1
ATOM 1529 C C . GLY A 1 202 ? 2.908 -6.492 8.57 1 56.41 202 GLY A C 1
ATOM 1530 O O . GLY A 1 202 ? 3.416 -7.543 8.18 1 56.41 202 GLY A O 1
ATOM 1531 N N . PHE A 1 203 ? 2.035 -6.422 9.609 1 49.5 203 PHE A N 1
ATOM 1532 C CA . PHE A 1 203 ? 1.9 -7.516 10.562 1 49.5 203 PHE A CA 1
ATOM 1533 C C . PHE A 1 203 ? 1.182 -8.703 9.93 1 49.5 203 PHE A C 1
ATOM 1535 O O . PHE A 1 203 ? 1.454 -9.852 10.273 1 49.5 203 PHE A O 1
ATOM 1542 N N . SER A 1 204 ? 0.375 -8.359 8.984 1 55.62 204 SER A N 1
ATOM 1543 C CA . SER A 1 204 ? -0.442 -9.43 8.422 1 55.62 204 SER A CA 1
ATOM 1544 C C . SER A 1 204 ? 0.019 -9.805 7.02 1 55.62 204 SER A C 1
ATOM 1546 O O . SER A 1 204 ? -0.781 -10.258 6.195 1 55.62 204 SER A O 1
ATOM 1548 N N . ARG A 1 205 ? 1.211 -9.703 6.793 1 52.34 205 ARG A N 1
ATOM 1549 C CA . ARG A 1 205 ? 1.746 -9.859 5.445 1 52.34 205 ARG A CA 1
ATOM 1550 C C . ARG A 1 205 ? 1.54 -11.281 4.934 1 52.34 205 ARG A C 1
ATOM 1552 O O . ARG A 1 205 ? 1.616 -11.531 3.73 1 52.34 205 ARG A O 1
ATOM 1559 N N . HIS A 1 206 ? 1.274 -12.133 5.812 1 53.31 206 HIS A N 1
ATOM 1560 C CA . HIS A 1 206 ? 1.183 -13.523 5.379 1 53.31 206 HIS A CA 1
ATOM 1561 C C . HIS A 1 206 ? -0.258 -13.906 5.051 1 53.31 206 HIS A C 1
ATOM 1563 O O . HIS A 1 206 ? -0.527 -15.031 4.633 1 53.31 206 HIS A O 1
ATOM 1569 N N . LYS A 1 207 ? -0.978 -12.875 5.234 1 69.81 207 LYS A N 1
ATOM 1570 C CA . LYS A 1 207 ? -2.359 -13.094 4.816 1 69.81 207 LYS A CA 1
ATOM 1571 C C . LYS A 1 207 ? -2.518 -12.914 3.312 1 69.81 207 LYS A C 1
ATOM 1573 O O . LYS A 1 207 ? -2.707 -11.789 2.836 1 69.81 207 LYS A O 1
ATOM 1578 N N . MET A 1 208 ? -2.242 -14 2.609 1 80.56 208 MET A N 1
ATOM 1579 C CA . MET A 1 208 ? -2.369 -13.984 1.154 1 80.56 208 MET A CA 1
ATOM 1580 C C . MET A 1 208 ? -3.127 -15.219 0.663 1 80.56 208 MET A C 1
ATOM 1582 O O . MET A 1 208 ? -3.34 -16.172 1.422 1 80.56 208 MET A O 1
ATOM 1586 N N . TRP A 1 209 ? -3.578 -15.141 -0.469 1 85 209 TRP A N 1
ATOM 1587 C CA . TRP A 1 209 ? -4.422 -16.203 -1.022 1 85 209 TRP A CA 1
ATOM 1588 C C . TRP A 1 209 ? -3.609 -17.453 -1.294 1 85 209 TRP A C 1
ATOM 1590 O O . TRP A 1 209 ? -4.016 -18.562 -0.913 1 85 209 TRP A O 1
ATOM 1600 N N . TYR A 1 210 ? -2.523 -17.312 -1.899 1 88.88 210 TYR A N 1
ATOM 1601 C CA . TYR A 1 210 ? -1.667 -18.406 -2.311 1 88.88 210 TYR A CA 1
ATOM 1602 C C . TYR A 1 210 ? -0.539 -18.625 -1.309 1 88.88 210 TYR A C 1
ATOM 1604 O O . TYR A 1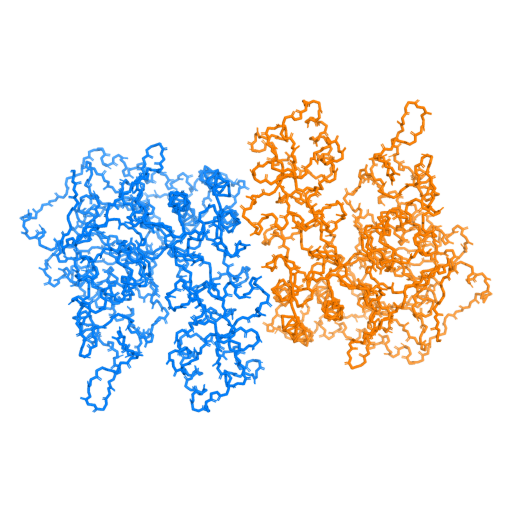 210 ? -0.137 -17.703 -0.604 1 88.88 210 TYR A O 1
ATOM 1612 N N . SER A 1 211 ? -0.073 -19.844 -1.22 1 87.12 211 SER A N 1
ATOM 1613 C CA . SER A 1 211 ? 0.979 -20.156 -0.26 1 87.12 211 SER A CA 1
ATOM 1614 C C . SER A 1 211 ? 2.213 -19.297 -0.482 1 87.12 211 SER A C 1
ATOM 1616 O O . SER A 1 211 ? 2.746 -19.234 -1.592 1 87.12 211 SER A O 1
ATOM 1618 N N . PRO A 1 212 ? 2.643 -18.656 0.546 1 85.31 212 PRO A N 1
ATOM 1619 C CA . PRO A 1 212 ? 3.822 -17.797 0.397 1 85.31 212 PRO A CA 1
ATOM 1620 C C . PRO A 1 212 ? 5.098 -18.594 0.119 1 85.31 212 PRO A C 1
ATOM 1622 O O . PRO A 1 212 ? 6.113 -18.016 -0.276 1 85.31 212 PRO A O 1
ATOM 1625 N N . PHE A 1 213 ? 5.043 -19.891 0.23 1 86.44 213 PHE A N 1
ATOM 1626 C CA . PHE A 1 213 ? 6.227 -20.719 0.047 1 86.44 213 PHE A CA 1
ATOM 1627 C C . PHE A 1 213 ? 6.371 -21.141 -1.409 1 86.44 213 PHE A C 1
ATOM 1629 O O . PHE A 1 213 ? 7.406 -21.688 -1.804 1 86.44 213 PHE A O 1
ATOM 1636 N N . ASN A 1 214 ? 5.328 -20.891 -2.107 1 92.81 214 ASN A N 1
ATOM 1637 C CA . ASN A 1 214 ? 5.445 -21.078 -3.551 1 92.81 214 ASN A CA 1
ATOM 1638 C C . ASN A 1 214 ? 6.102 -19.875 -4.219 1 92.81 214 ASN A C 1
ATOM 1640 O O . ASN A 1 214 ? 5.414 -18.984 -4.727 1 92.81 214 ASN A O 1
ATOM 1644 N N . THR A 1 215 ? 7.383 -19.953 -4.309 1 95.31 215 THR A N 1
ATOM 1645 C CA . THR A 1 215 ? 8.156 -18.797 -4.75 1 95.31 215 THR A CA 1
ATOM 1646 C C . THR A 1 215 ? 8.43 -18.859 -6.25 1 95.31 215 THR A C 1
ATOM 1648 O O . THR A 1 215 ? 9.047 -17.969 -6.816 1 95.31 215 THR A O 1
ATOM 1651 N N . GLY A 1 216 ? 7.969 -19.906 -6.883 1 97.44 216 GLY A N 1
ATOM 1652 C CA . GLY A 1 216 ? 8.266 -20.109 -8.289 1 97.44 216 GLY A CA 1
ATOM 1653 C C . GLY A 1 216 ? 9.57 -20.859 -8.523 1 97.44 216 GLY A C 1
ATOM 1654 O O . GLY A 1 216 ? 10.211 -20.672 -9.562 1 97.44 216 GLY A O 1
ATOM 1655 N N . ALA A 1 217 ? 9.977 -21.703 -7.586 1 98 217 ALA A N 1
ATOM 1656 C CA . ALA A 1 217 ? 11.242 -22.422 -7.672 1 98 217 ALA A CA 1
ATOM 1657 C C . ALA A 1 217 ? 11.289 -23.297 -8.93 1 98 217 ALA A C 1
ATOM 1659 O O . ALA A 1 217 ? 12.297 -23.312 -9.641 1 98 217 ALA A O 1
ATOM 1660 N N . GLY A 1 218 ? 10.195 -24.047 -9.109 1 98.5 218 GLY A N 1
ATOM 1661 C CA . GLY A 1 218 ? 10.141 -24.859 -10.305 1 98.5 218 GLY A CA 1
ATOM 1662 C C . GLY A 1 218 ? 10.25 -24.062 -11.586 1 98.5 218 GLY A C 1
ATOM 1663 O O . GLY A 1 218 ? 10.945 -24.453 -12.523 1 98.5 218 GLY A O 1
ATOM 1664 N N . TYR A 1 219 ? 9.523 -22.922 -11.633 1 98.81 219 TYR A N 1
ATOM 1665 C CA . TYR A 1 219 ? 9.633 -22.047 -12.789 1 98.81 219 TYR A CA 1
ATOM 1666 C C . TYR A 1 219 ? 11.07 -21.594 -13 1 98.81 219 TYR A C 1
ATOM 1668 O O . TYR A 1 219 ? 11.602 -21.703 -14.109 1 98.81 219 TYR A O 1
ATOM 1676 N N . ALA A 1 220 ? 11.664 -21.125 -11.945 1 98.75 220 ALA A N 1
ATOM 1677 C CA . ALA A 1 220 ? 13.016 -20.562 -12.031 1 98.75 220 ALA A CA 1
ATOM 1678 C C . ALA A 1 220 ? 14.008 -21.609 -12.523 1 98.75 220 ALA A C 1
ATOM 1680 O O . ALA A 1 220 ? 14.836 -21.312 -13.391 1 98.75 220 ALA A O 1
ATOM 1681 N N . MET A 1 221 ? 13.945 -22.828 -11.992 1 98.69 221 MET A N 1
ATOM 1682 C CA . MET A 1 221 ? 14.844 -23.906 -12.414 1 98.69 221 MET A CA 1
ATOM 1683 C C . MET A 1 221 ? 14.656 -24.203 -13.898 1 98.69 221 MET A C 1
ATOM 1685 O O . MET A 1 221 ? 15.641 -24.344 -14.633 1 98.69 221 MET A O 1
ATOM 1689 N N . GLY A 1 222 ? 13.445 -24.312 -14.266 1 98.81 222 GLY A N 1
ATOM 1690 C CA . GLY A 1 222 ? 13.156 -24.594 -15.664 1 98.81 222 GLY A CA 1
ATOM 1691 C C . GLY A 1 222 ? 13.594 -23.484 -16.594 1 98.81 222 GLY A C 1
ATOM 1692 O O . GLY A 1 222 ? 14.188 -23.75 -17.656 1 98.81 222 GLY A O 1
ATOM 1693 N N . ILE A 1 223 ? 13.289 -22.234 -16.25 1 98.75 223 ILE A N 1
ATOM 1694 C CA . ILE A 1 223 ? 13.656 -21.078 -17.062 1 98.75 223 ILE A CA 1
ATOM 1695 C C . ILE A 1 223 ? 15.172 -21.031 -17.234 1 98.75 223 ILE A C 1
ATOM 1697 O O . ILE A 1 223 ? 15.672 -20.875 -18.359 1 98.75 223 ILE A O 1
ATOM 1701 N N . GLN A 1 224 ? 15.844 -21.188 -16.172 1 97.56 224 GLN A N 1
ATOM 1702 C CA . GLN A 1 224 ? 17.297 -21.125 -16.203 1 97.56 224 GLN A CA 1
ATOM 1703 C C . GLN A 1 224 ? 17.891 -22.281 -17.016 1 97.56 224 GLN A C 1
ATOM 1705 O O . GLN A 1 224 ? 18.938 -22.141 -17.625 1 97.56 224 GLN A O 1
ATOM 1710 N N . ALA A 1 225 ? 17.172 -23.391 -17.031 1 97.56 225 ALA A N 1
ATOM 1711 C CA . ALA A 1 225 ? 17.641 -24.562 -17.75 1 97.56 225 ALA A CA 1
ATOM 1712 C C . ALA A 1 225 ? 17.25 -24.5 -19.234 1 97.56 225 ALA A C 1
ATOM 1714 O O . ALA A 1 225 ? 17.609 -25.375 -20.016 1 97.56 225 ALA A O 1
ATOM 1715 N N . GLY A 1 226 ? 16.484 -23.5 -19.578 1 97.06 226 GLY A N 1
ATOM 1716 C CA . GLY A 1 226 ? 16.156 -23.297 -20.969 1 97.06 226 GLY A CA 1
ATOM 1717 C C . GLY A 1 226 ? 14.812 -23.891 -21.359 1 97.06 226 GLY A C 1
ATOM 1718 O O . GLY A 1 226 ? 14.484 -23.969 -22.547 1 97.06 226 GLY A O 1
ATOM 1719 N N . ALA A 1 227 ? 14.055 -24.328 -20.438 1 98.5 227 ALA A N 1
ATOM 1720 C CA . ALA A 1 227 ? 12.719 -24.828 -20.75 1 98.5 227 ALA A CA 1
ATOM 1721 C C . ALA A 1 227 ? 11.836 -23.719 -21.312 1 98.5 227 ALA A C 1
ATOM 1723 O O . ALA A 1 227 ? 11.961 -22.562 -20.922 1 98.5 227 ALA A O 1
ATOM 1724 N N . GLU A 1 228 ? 10.953 -24.109 -22.203 1 98.5 228 GLU A N 1
ATOM 1725 C CA . GLU A 1 228 ? 9.984 -23.156 -22.734 1 98.5 228 GLU A CA 1
ATOM 1726 C C . GLU A 1 228 ? 8.828 -22.938 -21.766 1 98.5 228 GLU A C 1
ATOM 1728 O O . GLU A 1 228 ? 8.344 -23.891 -21.156 1 98.5 228 GLU A O 1
ATOM 1733 N N . MET A 1 229 ? 8.516 -21.672 -21.484 1 98.81 229 MET A N 1
ATOM 1734 C CA . MET A 1 229 ? 7.387 -21.266 -20.656 1 98.81 229 MET A CA 1
ATOM 1735 C C . MET A 1 229 ? 6.273 -20.672 -21.516 1 98.81 229 MET A C 1
ATOM 1737 O O . MET A 1 229 ? 6.504 -20.266 -22.656 1 98.81 229 MET A O 1
ATOM 1741 N N . THR A 1 230 ? 5.059 -20.656 -20.938 1 98.75 230 THR A N 1
ATOM 1742 C CA . THR A 1 230 ? 3.951 -20.141 -21.734 1 98.75 230 THR A CA 1
ATOM 1743 C C . THR A 1 230 ? 3.045 -19.25 -20.891 1 98.75 230 THR A C 1
ATOM 1745 O O . THR A 1 230 ? 2.836 -19.5 -19.703 1 98.75 230 THR A O 1
ATOM 1748 N N . THR A 1 231 ? 2.598 -18.109 -21.453 1 98.62 231 THR A N 1
ATOM 1749 C CA . THR A 1 231 ? 1.417 -17.328 -21.125 1 98.62 231 THR A CA 1
ATOM 1750 C C . THR A 1 231 ? 1.511 -16.797 -19.688 1 98.62 231 THR A C 1
ATOM 1752 O O . THR A 1 231 ? 0.514 -16.766 -18.969 1 98.62 231 THR A O 1
ATOM 1755 N N . PHE A 1 232 ? 2.674 -16.328 -19.266 1 98.81 232 PHE A N 1
ATOM 1756 C CA . PHE A 1 232 ? 2.861 -15.758 -17.938 1 98.81 232 PHE A CA 1
ATOM 1757 C C . PHE A 1 232 ? 2.035 -14.492 -17.766 1 98.81 232 PHE A C 1
ATOM 1759 O O . PHE A 1 232 ? 1.69 -14.109 -16.641 1 98.81 232 PHE A O 1
ATOM 1766 N N . GLU A 1 233 ? 1.651 -13.844 -18.891 1 98.56 233 GLU A N 1
ATOM 1767 C CA . GLU A 1 233 ? 0.911 -12.594 -18.828 1 98.56 233 GLU A CA 1
ATOM 1768 C C . GLU A 1 233 ? -0.512 -12.812 -18.312 1 98.56 233 GLU A C 1
ATOM 1770 O O . GLU A 1 233 ? -1.182 -11.867 -17.891 1 98.56 233 GLU A O 1
ATOM 1775 N N . MET A 1 234 ? -0.993 -14.039 -18.5 1 98.38 234 MET A N 1
ATOM 1776 C CA . MET A 1 234 ? -2.287 -14.352 -17.906 1 98.38 234 MET A CA 1
ATOM 1777 C C . MET A 1 234 ? -2.146 -14.586 -16.406 1 98.38 234 MET A C 1
ATOM 1779 O O . MET A 1 234 ? -2.293 -15.719 -15.93 1 98.38 234 MET A O 1
ATOM 1783 N N . ARG A 1 235 ? -1.967 -13.594 -15.602 1 98.19 235 ARG A N 1
ATOM 1784 C CA . ARG A 1 235 ? -1.815 -13.656 -14.156 1 98.19 235 ARG A CA 1
ATOM 1785 C C . ARG A 1 235 ? -3.133 -14.023 -13.484 1 98.19 235 ARG A C 1
ATOM 1787 O O . ARG A 1 235 ? -4.207 -13.836 -14.055 1 98.19 235 ARG A O 1
ATOM 1794 N N . PHE A 1 236 ? -2.994 -14.547 -12.367 1 97.88 236 PHE A N 1
ATOM 1795 C CA . PHE A 1 236 ? -4.199 -14.797 -11.578 1 97.88 236 PHE A CA 1
ATOM 1796 C C . PHE A 1 236 ? -4.324 -13.773 -10.453 1 97.88 236 PHE A C 1
ATOM 1798 O O . PHE A 1 236 ? -3.379 -13.562 -9.695 1 97.88 236 PHE A O 1
ATOM 1805 N N . ILE A 1 237 ? -5.438 -13.148 -10.359 1 97.5 237 ILE A N 1
ATOM 1806 C CA . ILE A 1 237 ? -5.824 -12.25 -9.273 1 97.5 237 ILE A CA 1
ATOM 1807 C C . ILE A 1 237 ? -7.109 -12.758 -8.625 1 97.5 237 ILE A C 1
ATOM 1809 O O . ILE A 1 237 ? -8.172 -12.758 -9.258 1 97.5 237 ILE A O 1
ATOM 1813 N N . ALA A 1 238 ? -6.977 -13.148 -7.414 1 95.12 238 ALA A N 1
ATOM 1814 C CA . ALA A 1 238 ? -8.133 -13.703 -6.715 1 95.12 238 ALA A CA 1
ATOM 1815 C C . ALA A 1 238 ? -9.047 -12.594 -6.191 1 95.12 238 ALA A C 1
ATOM 1817 O O . ALA A 1 238 ? -8.57 -11.617 -5.617 1 95.12 238 ALA A O 1
ATOM 1818 N N . LEU A 1 239 ? -10.312 -12.703 -6.496 1 95.69 239 LEU A N 1
ATOM 1819 C CA . LEU A 1 239 ? -11.32 -11.859 -5.855 1 95.69 239 LEU A CA 1
ATOM 1820 C C . LEU A 1 239 ? -11.703 -12.422 -4.488 1 95.69 239 LEU A C 1
ATOM 1822 O O . LEU A 1 239 ? -12.156 -13.562 -4.387 1 95.69 239 LEU A O 1
ATOM 1826 N N . ARG A 1 240 ? -11.492 -11.656 -3.447 1 94.25 240 ARG A N 1
ATOM 1827 C CA . ARG A 1 240 ? -11.641 -12.172 -2.09 1 94.25 240 ARG A CA 1
ATOM 1828 C C . ARG A 1 240 ? -12.398 -11.18 -1.211 1 94.25 240 ARG A C 1
ATOM 1830 O O . ARG A 1 240 ? -12.594 -10.023 -1.595 1 94.25 240 ARG A O 1
ATOM 1837 N N . CYS A 1 241 ? -12.891 -11.711 -0.04 1 92 241 CYS A N 1
ATOM 1838 C CA . CYS A 1 241 ? -13.414 -10.805 0.973 1 92 241 CYS A CA 1
ATOM 1839 C C . CYS A 1 241 ? -12.328 -9.859 1.476 1 92 241 CYS A C 1
ATOM 1841 O O . CYS A 1 241 ? -11.234 -10.305 1.852 1 92 241 CYS A O 1
ATOM 1843 N N . LYS A 1 242 ? -12.734 -8.672 1.478 1 90.12 242 LYS A N 1
ATOM 1844 C CA . LYS A 1 242 ? -11.742 -7.656 1.817 1 90.12 242 LYS A CA 1
ATOM 1845 C C . LYS A 1 242 ? -11.211 -7.859 3.234 1 90.12 242 LYS A C 1
ATOM 1847 O O . LYS A 1 242 ? -11.977 -8.156 4.152 1 90.12 242 LYS A O 1
ATOM 1852 N N . ASP A 1 243 ? -9.906 -7.742 3.559 1 79.88 243 ASP A N 1
ATOM 1853 C CA . ASP A 1 243 ? -9.195 -7.754 4.832 1 79.88 243 ASP A CA 1
ATOM 1854 C C . ASP A 1 243 ? -8.891 -9.18 5.273 1 79.88 243 ASP A C 1
ATOM 1856 O O . ASP A 1 243 ? -7.848 -9.438 5.883 1 79.88 243 ASP A O 1
ATOM 1860 N N . THR A 1 244 ? -9.859 -10.156 4.988 1 83.81 244 THR A N 1
ATOM 1861 C CA . THR A 1 244 ? -9.648 -11.516 5.48 1 83.81 244 THR A CA 1
ATOM 1862 C C . THR A 1 244 ? -9.141 -12.422 4.363 1 83.81 244 THR A C 1
ATOM 1864 O O . THR A 1 244 ? -8.68 -13.539 4.621 1 83.81 244 THR A O 1
ATOM 1867 N N . ILE A 1 245 ? -9.273 -11.992 3.158 1 86.94 245 ILE A N 1
ATOM 1868 C CA . ILE A 1 245 ? -8.906 -12.75 1.967 1 86.94 245 ILE A CA 1
ATOM 1869 C C . ILE A 1 245 ? -9.664 -14.078 1.947 1 86.94 245 ILE A C 1
ATOM 1871 O O . ILE A 1 245 ? -9.125 -15.102 1.525 1 86.94 245 ILE A O 1
ATOM 1875 N N . ALA A 1 246 ? -10.836 -14.062 2.518 1 86.44 246 ALA A N 1
ATOM 1876 C CA . ALA A 1 246 ? -11.695 -15.242 2.486 1 86.44 246 ALA A CA 1
ATOM 1877 C C . ALA A 1 246 ? -12.297 -15.453 1.1 1 86.44 246 ALA A C 1
ATOM 1879 O O . ALA A 1 246 ? -12.438 -14.5 0.329 1 86.44 246 ALA A O 1
ATOM 1880 N N . PRO A 1 247 ? -12.602 -16.672 0.806 1 87.31 247 PRO A N 1
ATOM 1881 C CA . PRO A 1 247 ? -13.156 -16.969 -0.519 1 87.31 247 PRO A CA 1
ATOM 1882 C C . PRO A 1 247 ? -14.523 -16.328 -0.739 1 87.31 247 PRO A C 1
ATOM 1884 O O . PRO A 1 247 ? -15.344 -16.281 0.183 1 87.31 247 PRO A O 1
ATOM 1887 N N . THR A 1 248 ? -14.75 -15.883 -1.909 1 89.81 248 THR A N 1
ATOM 1888 C CA . THR A 1 248 ? -16.031 -15.273 -2.258 1 89.81 248 THR A CA 1
ATOM 1889 C C . THR A 1 248 ? -17 -16.328 -2.785 1 89.81 248 THR A C 1
ATOM 1891 O O . THR A 1 248 ? -18.219 -16.141 -2.736 1 89.81 248 THR A O 1
ATOM 1894 N N . GLY A 1 249 ? -16.422 -17.406 -3.342 1 83.94 249 GLY A N 1
ATOM 1895 C CA . GLY A 1 249 ? -17.25 -18.438 -3.941 1 83.94 249 GLY A CA 1
ATOM 1896 C C . GLY A 1 249 ? -18.25 -19.031 -2.977 1 83.94 249 GLY A C 1
ATOM 1897 O O . GLY A 1 249 ? -19.375 -19.375 -3.369 1 83.94 249 GLY A O 1
ATOM 1898 N N . THR A 1 250 ? -17.875 -19.172 -1.725 1 80.62 250 THR A N 1
ATOM 1899 C CA . THR A 1 250 ? -18.75 -19.719 -0.693 1 80.62 250 THR A CA 1
ATOM 1900 C C . THR A 1 250 ? -20 -18.859 -0.537 1 80.62 250 THR A C 1
ATOM 1902 O O . THR A 1 250 ? -21.094 -19.375 -0.354 1 80.62 250 THR A O 1
ATOM 1905 N N . ILE A 1 251 ? -19.781 -17.578 -0.657 1 86.94 251 ILE A N 1
ATOM 1906 C CA . ILE A 1 251 ? -20.891 -16.641 -0.52 1 86.94 251 ILE A CA 1
ATOM 1907 C C . ILE A 1 251 ? -21.688 -16.594 -1.822 1 86.94 251 ILE A C 1
ATOM 1909 O O . ILE A 1 251 ? -22.922 -16.703 -1.812 1 86.94 251 ILE A O 1
ATOM 1913 N N . ALA A 1 252 ? -21.047 -16.484 -2.867 1 85.25 252 ALA A N 1
ATOM 1914 C CA . ALA A 1 252 ? -21.688 -16.312 -4.168 1 85.25 252 ALA A CA 1
ATOM 1915 C C . ALA A 1 252 ? -22.5 -17.562 -4.543 1 85.25 252 ALA A C 1
ATOM 1917 O O . ALA A 1 252 ? -23.625 -17.438 -5.004 1 85.25 252 ALA A O 1
ATOM 1918 N N . GLN A 1 253 ? -21.938 -18.672 -4.352 1 77.06 253 GLN A N 1
ATOM 1919 C CA . GLN A 1 253 ? -22.594 -19.922 -4.734 1 77.06 253 GLN A CA 1
ATOM 1920 C C . GLN A 1 253 ? -23.516 -20.422 -3.619 1 77.06 253 GLN A C 1
ATOM 1922 O O . GLN A 1 253 ? -24.547 -21.031 -3.889 1 77.06 253 GLN A O 1
ATOM 1927 N N . GLY A 1 254 ? -23.141 -20.188 -2.387 1 76.56 254 GLY A N 1
ATOM 1928 C CA . GLY A 1 254 ? -23.891 -20.688 -1.253 1 76.56 254 GLY A CA 1
ATOM 1929 C C . GLY A 1 254 ? -25.234 -20.016 -1.088 1 76.56 254 GLY A C 1
ATOM 1930 O O . GLY A 1 254 ? -26.234 -20.672 -0.805 1 76.56 254 GLY A O 1
ATOM 1931 N N . VAL A 1 255 ? -25.188 -18.734 -1.287 1 83.69 255 VAL A N 1
ATOM 1932 C CA . VAL A 1 255 ? -26.438 -18.016 -1.04 1 83.69 255 VAL A CA 1
ATOM 1933 C C . VAL A 1 255 ? -26.859 -17.25 -2.291 1 83.69 255 VAL A C 1
ATOM 1935 O O . VAL A 1 255 ? -27.828 -16.484 -2.27 1 83.69 255 VAL A O 1
ATOM 1938 N N . GLY A 1 256 ? -26.094 -17.438 -3.336 1 86.38 256 GLY A N 1
ATOM 1939 C CA . GLY A 1 256 ? -26.422 -16.766 -4.586 1 86.38 256 GLY A CA 1
ATOM 1940 C C . GLY A 1 256 ? -26.203 -15.273 -4.551 1 86.38 256 GLY A C 1
ATOM 1941 O O . GLY A 1 256 ? -26.938 -14.516 -5.188 1 86.38 256 GLY A O 1
ATOM 1942 N N . ALA A 1 257 ? -25.281 -14.828 -3.812 1 92.44 257 ALA A N 1
ATOM 1943 C CA . ALA A 1 257 ? -25.016 -13.398 -3.652 1 92.44 257 ALA A CA 1
ATOM 1944 C C . ALA A 1 257 ? -24.406 -12.812 -4.918 1 92.44 257 ALA A C 1
ATOM 1946 O O . ALA A 1 257 ? -23.438 -13.367 -5.465 1 92.44 257 ALA A O 1
ATOM 1947 N N . LYS A 1 258 ? -24.891 -11.781 -5.402 1 95.12 258 LYS A N 1
ATOM 1948 C CA . LYS A 1 258 ? -24.391 -11.102 -6.59 1 95.12 258 LYS A CA 1
ATOM 1949 C C . LYS A 1 258 ? -23.375 -10.023 -6.219 1 95.12 258 LYS A C 1
ATOM 1951 O O . LYS A 1 258 ? -23.328 -9.578 -5.07 1 95.12 258 LYS A O 1
ATOM 1956 N N . GLN A 1 259 ? -22.516 -9.68 -7.137 1 96.62 259 GLN A N 1
ATOM 1957 C CA . GLN A 1 259 ? -21.609 -8.547 -6.945 1 96.62 259 GLN A CA 1
ATOM 1958 C C . GLN A 1 259 ? -22.344 -7.223 -7.152 1 96.62 259 GLN A C 1
ATOM 1960 O O . GLN A 1 259 ? -22.969 -7.008 -8.188 1 96.62 259 GLN A O 1
ATOM 1965 N N . ILE A 1 260 ? -22.266 -6.371 -6.168 1 96.94 260 ILE A N 1
ATOM 1966 C CA . ILE A 1 260 ? -22.953 -5.078 -6.238 1 96.94 260 ILE A CA 1
ATOM 1967 C C . ILE A 1 260 ? -21.969 -3.965 -5.859 1 96.94 260 ILE A C 1
ATOM 1969 O O . ILE A 1 260 ? -20.984 -4.207 -5.164 1 96.94 260 ILE A O 1
ATOM 1973 N N . ASN A 1 261 ? -22.188 -2.783 -6.449 1 96.69 261 ASN A N 1
ATOM 1974 C CA . ASN A 1 261 ? -21.391 -1.624 -6.066 1 96.69 261 ASN A CA 1
ATOM 1975 C C . ASN A 1 261 ? -22 -0.885 -4.879 1 96.69 261 ASN A C 1
ATOM 1977 O O . ASN A 1 261 ? -22.906 -1.396 -4.227 1 96.69 261 ASN A O 1
ATOM 1981 N N . ALA A 1 262 ? -21.484 0.258 -4.52 1 93.62 262 ALA A N 1
ATOM 1982 C CA . ALA A 1 262 ? -21.906 1.012 -3.342 1 93.62 262 ALA A CA 1
ATOM 1983 C C . ALA A 1 262 ? -23.344 1.503 -3.494 1 93.62 262 ALA A C 1
ATOM 1985 O O . ALA A 1 262 ? -24.031 1.744 -2.5 1 93.62 262 ALA A O 1
ATOM 1986 N N . ASP A 1 263 ? -23.859 1.638 -4.711 1 94.31 263 ASP A N 1
ATOM 1987 C CA . ASP A 1 263 ? -25.234 2.072 -4.988 1 94.31 263 ASP A CA 1
ATOM 1988 C C . ASP A 1 263 ? -26.172 0.877 -5.102 1 94.31 263 ASP A C 1
ATOM 1990 O O . ASP A 1 263 ? -27.297 1.016 -5.57 1 94.31 263 ASP A O 1
ATOM 1994 N N . SER A 1 264 ? -25.625 -0.316 -4.832 1 94.19 264 SER A N 1
ATOM 1995 C CA . SER A 1 264 ? -26.391 -1.559 -4.828 1 94.19 264 SER A CA 1
ATOM 1996 C C . SER A 1 264 ? -26.75 -1.985 -6.246 1 94.19 264 SER A C 1
ATOM 1998 O O . SER A 1 264 ? -27.766 -2.658 -6.457 1 94.19 264 SER A O 1
ATOM 2000 N N . GLU A 1 265 ? -26.031 -1.499 -7.16 1 96.44 265 GLU A N 1
ATOM 2001 C CA . GLU A 1 265 ? -26.219 -1.958 -8.531 1 96.44 265 GLU A CA 1
ATOM 2002 C C . GLU A 1 265 ? -25.453 -3.252 -8.797 1 96.44 265 GLU A C 1
ATOM 2004 O O . GLU A 1 265 ? -24.266 -3.363 -8.445 1 96.44 265 GLU A O 1
ATOM 2009 N N . VAL A 1 266 ? -26.172 -4.242 -9.359 1 96.69 266 VAL A N 1
ATOM 2010 C CA . VAL A 1 266 ? -25.5 -5.465 -9.789 1 96.69 266 VAL A CA 1
ATOM 2011 C C . VAL A 1 266 ? -24.672 -5.191 -11.031 1 96.69 266 VAL A C 1
ATOM 2013 O O . VAL A 1 266 ? -25.203 -4.824 -12.078 1 96.69 266 VAL A O 1
ATOM 2016 N N . TYR A 1 267 ? -23.344 -5.367 -10.969 1 96.5 267 TYR A N 1
ATOM 2017 C CA . TYR A 1 267 ? -22.5 -4.973 -12.102 1 96.5 267 TYR A CA 1
ATOM 2018 C C . TYR A 1 267 ? -21.953 -6.195 -12.82 1 96.5 267 TYR A C 1
ATOM 2020 O O . TYR A 1 267 ? -21.219 -6.062 -13.797 1 96.5 267 TYR A O 1
ATOM 2028 N N . GLU A 1 268 ? -22.281 -7.387 -12.469 1 92.81 268 GLU A N 1
ATOM 2029 C CA . GLU A 1 268 ? -21.844 -8.609 -13.133 1 92.81 268 GLU A CA 1
ATOM 2030 C C . GLU A 1 268 ? -22.312 -8.648 -14.586 1 92.81 268 GLU A C 1
ATOM 2032 O O . GLU A 1 268 ? -21.625 -9.211 -15.445 1 92.81 268 GLU A O 1
ATOM 2037 N N . THR A 1 269 ? -23.422 -8.109 -14.812 1 91.31 269 THR A N 1
ATOM 2038 C CA . THR A 1 269 ? -24 -8.125 -16.141 1 91.31 269 THR A CA 1
ATOM 2039 C C . THR A 1 269 ? -23.297 -7.137 -17.062 1 91.31 269 THR A C 1
ATOM 2041 O O . THR A 1 269 ? -23.312 -7.281 -18.281 1 91.31 269 THR A O 1
ATOM 2044 N N . LYS A 1 270 ? -22.719 -6.145 -16.453 1 94.06 270 LYS A N 1
ATOM 2045 C CA . LYS A 1 270 ? -22.031 -5.09 -17.188 1 94.06 270 LYS A CA 1
ATOM 2046 C C . LYS A 1 270 ? -20.672 -5.562 -17.688 1 94.06 270 LYS A C 1
ATOM 2048 O O . LYS A 1 270 ? -20.266 -5.246 -18.812 1 94.06 270 LYS A O 1
ATOM 2053 N N . TYR A 1 271 ? -19.984 -6.355 -16.953 1 95.38 271 TYR A N 1
ATOM 2054 C CA . TYR A 1 271 ? -18.594 -6.664 -17.25 1 95.38 271 TYR A CA 1
ATOM 2055 C C . TYR A 1 271 ? -18.422 -8.133 -17.625 1 95.38 271 TYR A C 1
ATOM 2057 O O . TYR A 1 271 ? -17.422 -8.516 -18.234 1 95.38 271 TYR A O 1
ATOM 2065 N N . GLY A 1 272 ? -19.375 -8.953 -17.266 1 92.94 272 GLY A N 1
ATOM 2066 C CA . GLY A 1 272 ? -19.281 -10.383 -17.484 1 92.94 272 GLY A CA 1
ATOM 2067 C C . GLY A 1 272 ? -18.922 -11.156 -16.234 1 92.94 272 GLY A C 1
ATOM 2068 O O . GLY A 1 272 ? -18.672 -10.562 -15.188 1 92.94 272 GLY A O 1
ATOM 2069 N N . LEU A 1 273 ? -18.812 -12.516 -16.375 1 92.06 273 LEU A N 1
ATOM 2070 C CA . LEU A 1 273 ? -18.688 -13.344 -15.18 1 92.06 273 LEU A CA 1
ATOM 2071 C C . LEU A 1 273 ? -17.5 -14.289 -15.289 1 92.06 273 LEU A C 1
ATOM 2073 O O . LEU A 1 273 ? -17.344 -15.188 -14.469 1 92.06 273 LEU A O 1
ATOM 2077 N N . THR A 1 274 ? -16.688 -14.125 -16.297 1 94.56 274 THR A N 1
ATOM 2078 C CA . THR A 1 274 ? -15.469 -14.914 -16.281 1 94.56 274 THR A CA 1
ATOM 2079 C C . THR A 1 274 ? -14.586 -14.547 -15.094 1 94.56 274 THR A C 1
ATOM 2081 O O . THR A 1 274 ? -14.82 -13.531 -14.43 1 94.56 274 THR A O 1
ATOM 2084 N N . THR A 1 275 ? -13.633 -15.375 -14.789 1 95.12 275 THR A N 1
ATOM 2085 C CA . THR A 1 275 ? -12.797 -15.18 -13.609 1 95.12 275 THR A CA 1
ATOM 2086 C C . THR A 1 275 ? -12.148 -13.797 -13.633 1 95.12 275 THR A C 1
ATOM 2088 O O . THR A 1 275 ? -12.18 -13.078 -12.633 1 95.12 275 THR A O 1
ATOM 2091 N N . SER A 1 276 ? -11.594 -13.367 -14.781 1 96.69 276 SER A N 1
ATOM 2092 C CA . SER A 1 276 ? -10.922 -12.07 -14.883 1 96.69 276 SER A CA 1
ATOM 2093 C C . SER A 1 276 ? -11.93 -10.93 -14.891 1 96.69 276 SER A C 1
ATOM 2095 O O . SER A 1 276 ? -11.656 -9.852 -14.359 1 96.69 276 SER A O 1
ATOM 2097 N N . GLN A 1 277 ? -13.133 -11.148 -15.43 1 96.38 277 GLN A N 1
ATOM 2098 C CA . GLN A 1 277 ? -14.156 -10.117 -15.547 1 96.38 277 GLN A CA 1
ATOM 2099 C C . GLN A 1 277 ? -14.719 -9.75 -14.18 1 96.38 277 GLN A C 1
ATOM 2101 O O . GLN A 1 277 ? -15.047 -8.586 -13.922 1 96.38 277 GLN A O 1
ATOM 2106 N N . ARG A 1 278 ? -14.828 -10.773 -13.312 1 95.62 278 ARG A N 1
ATOM 2107 C CA . ARG A 1 278 ? -15.328 -10.508 -11.969 1 95.62 278 ARG A CA 1
ATOM 2108 C C . ARG A 1 278 ? -14.406 -9.562 -11.219 1 95.62 278 ARG A C 1
ATOM 2110 O O . ARG A 1 278 ? -14.867 -8.68 -10.492 1 95.62 278 ARG A O 1
ATOM 2117 N N . VAL A 1 279 ? -13.117 -9.789 -11.422 1 97.19 279 VAL A N 1
ATOM 2118 C CA . VAL A 1 279 ? -12.141 -8.898 -10.805 1 97.19 279 VAL A CA 1
ATOM 2119 C C . VAL A 1 279 ? -12.211 -7.523 -11.461 1 97.19 279 VAL A C 1
ATOM 2121 O O . VAL A 1 279 ? -12.242 -6.504 -10.773 1 97.19 279 VAL A O 1
ATOM 2124 N N . TYR A 1 280 ? -12.25 -7.531 -12.789 1 97.69 280 TYR A N 1
ATOM 2125 C CA . TYR A 1 280 ? -12.258 -6.293 -13.562 1 97.69 280 TYR A CA 1
ATOM 2126 C C . TYR A 1 280 ? -13.445 -5.422 -13.18 1 97.69 280 TYR A C 1
ATOM 2128 O O . TYR A 1 280 ? -13.305 -4.211 -12.992 1 97.69 280 TYR A O 1
ATOM 2136 N N . GLY A 1 281 ? -14.609 -6.02 -13.125 1 97.81 281 GLY A N 1
ATOM 2137 C CA . GLY A 1 281 ? -15.789 -5.258 -12.75 1 97.81 281 GLY A CA 1
ATOM 2138 C C . GLY A 1 281 ? -15.641 -4.559 -11.406 1 97.81 281 GLY A C 1
ATOM 2139 O O . GLY A 1 281 ? -16 -3.391 -11.266 1 97.81 281 GLY A O 1
ATOM 2140 N N . THR A 1 282 ? -15.109 -5.242 -10.406 1 97.25 282 THR A N 1
ATOM 2141 C CA . THR A 1 282 ? -14.898 -4.703 -9.07 1 97.25 282 THR A CA 1
ATOM 2142 C C . THR A 1 282 ? -13.922 -3.529 -9.109 1 97.25 282 THR A C 1
ATOM 2144 O O . THR A 1 282 ? -14.172 -2.49 -8.492 1 97.25 282 THR A O 1
ATOM 2147 N N . VAL A 1 283 ? -12.828 -3.682 -9.898 1 96.38 283 VAL A N 1
ATOM 2148 C CA . VAL A 1 283 ? -11.789 -2.664 -10.016 1 96.38 283 VAL A CA 1
ATOM 2149 C C . VAL A 1 283 ? -12.344 -1.449 -10.758 1 96.38 283 VAL A C 1
ATOM 2151 O O . VAL A 1 283 ? -12.148 -0.31 -10.328 1 96.38 283 VAL A O 1
ATOM 2154 N N . LYS A 1 284 ? -13.047 -1.702 -11.836 1 96.38 284 LYS A N 1
ATOM 2155 C CA . LYS A 1 284 ? -13.555 -0.636 -12.688 1 96.38 284 LYS A CA 1
ATOM 2156 C C . LYS A 1 284 ? -14.633 0.177 -11.969 1 96.38 284 LYS A C 1
ATOM 2158 O O . LYS A 1 284 ? -14.641 1.407 -12.055 1 96.38 284 LYS A O 1
ATOM 2163 N N . GLU A 1 285 ? -15.539 -0.503 -11.258 1 96.25 285 GLU A N 1
ATOM 2164 C CA . GLU A 1 285 ? -16.562 0.201 -10.484 1 96.25 285 GLU A CA 1
ATOM 2165 C C . GLU A 1 285 ? -15.93 1.113 -9.438 1 96.25 285 GLU A C 1
ATOM 2167 O O . GLU A 1 285 ? -16.391 2.234 -9.219 1 96.25 285 GLU A O 1
ATOM 2172 N N . THR A 1 286 ? -14.938 0.625 -8.805 1 93.44 286 THR A N 1
ATOM 2173 C CA . THR A 1 286 ? -14.234 1.411 -7.793 1 93.44 286 THR A CA 1
ATOM 2174 C C . THR A 1 286 ? -13.555 2.623 -8.43 1 93.44 286 THR A C 1
ATOM 2176 O O . THR A 1 286 ? -13.672 3.74 -7.922 1 93.44 286 THR A O 1
ATOM 2179 N N . LEU A 1 287 ? -12.859 2.406 -9.539 1 91.19 287 LEU A N 1
ATOM 2180 C CA . LEU A 1 287 ? -12.156 3.469 -10.242 1 91.19 287 LEU A CA 1
ATOM 2181 C C . LEU A 1 287 ? -13.125 4.543 -10.719 1 91.19 287 LEU A C 1
ATOM 2183 O O . LEU A 1 287 ? -12.773 5.727 -10.766 1 91.19 287 LEU A O 1
ATOM 2187 N N . ASP A 1 288 ? -14.32 4.094 -11.039 1 92.44 288 ASP A N 1
ATOM 2188 C CA . ASP A 1 288 ? -15.305 5.012 -11.594 1 92.44 288 ASP A CA 1
ATOM 2189 C C . ASP A 1 288 ? -16.062 5.738 -10.484 1 92.44 288 ASP A C 1
ATOM 2191 O O . ASP A 1 288 ? -16.969 6.527 -10.758 1 92.44 288 ASP A O 1
ATOM 2195 N N . GLY A 1 289 ? -15.734 5.449 -9.242 1 91.06 289 GLY A N 1
ATOM 2196 C CA . GLY A 1 289 ? -16.328 6.191 -8.133 1 91.06 289 GLY A CA 1
ATOM 2197 C C . GLY A 1 289 ? -17.547 5.52 -7.555 1 91.06 289 GLY A C 1
ATOM 2198 O O . GLY A 1 289 ? -18.266 6.117 -6.742 1 91.06 289 GLY A O 1
ATOM 2199 N N . HIS A 1 290 ? -17.766 4.285 -7.938 1 94.06 290 HIS A N 1
ATOM 2200 C CA . HIS A 1 290 ? -18.953 3.564 -7.469 1 94.06 290 HIS A CA 1
ATOM 2201 C C . HIS A 1 290 ? -18.578 2.545 -6.395 1 94.06 290 HIS A C 1
ATOM 2203 O O . HIS A 1 290 ? -19.406 1.7 -6.031 1 94.06 290 HIS A O 1
ATOM 2209 N N . GLY A 1 291 ? -17.391 2.598 -5.918 1 93.56 291 GLY A N 1
ATOM 2210 C CA . GLY A 1 291 ? -17 1.708 -4.832 1 93.56 291 GLY A CA 1
ATOM 2211 C C . GLY A 1 291 ? -17.5 2.172 -3.477 1 93.56 291 GLY A C 1
ATOM 2212 O O . GLY A 1 291 ? -18.047 3.266 -3.354 1 93.56 291 GLY A O 1
ATOM 2213 N N . PRO A 1 292 ? -17.25 1.322 -2.533 1 95.31 292 PRO A N 1
ATOM 2214 C CA . PRO A 1 292 ? -16.703 -0.035 -2.568 1 95.31 292 PRO A CA 1
ATOM 2215 C C . PRO A 1 292 ? -17.656 -1.042 -3.203 1 95.31 292 PRO A C 1
ATOM 2217 O O . PRO A 1 292 ? -18.828 -0.738 -3.402 1 95.31 292 PRO A O 1
ATOM 2220 N N . CYS A 1 293 ? -17.156 -2.209 -3.521 1 97 293 CYS A N 1
ATOM 2221 C CA . CYS A 1 293 ? -17.953 -3.279 -4.105 1 97 293 CYS A CA 1
ATOM 2222 C C . CYS A 1 293 ? -18.188 -4.398 -3.096 1 97 293 CYS A C 1
ATOM 2224 O O . CYS A 1 293 ? -17.375 -4.59 -2.182 1 97 293 CYS A O 1
ATOM 2226 N N . TYR A 1 294 ? -19.328 -5.117 -3.24 1 96.88 294 TYR A N 1
ATOM 2227 C CA . TYR A 1 294 ? -19.75 -6.086 -2.236 1 96.88 294 TYR A CA 1
ATOM 2228 C C . TYR A 1 294 ? -20.344 -7.332 -2.893 1 96.88 294 TYR A C 1
ATOM 2230 O O . TYR A 1 294 ? -20.656 -7.316 -4.082 1 96.88 294 TYR A O 1
ATOM 2238 N N . LEU A 1 295 ? -20.344 -8.414 -2.152 1 96.56 295 LEU A N 1
ATOM 2239 C CA . LEU A 1 295 ? -21.312 -9.469 -2.383 1 96.56 295 LEU A CA 1
ATOM 2240 C C . LEU A 1 295 ? -22.609 -9.188 -1.623 1 96.56 295 LEU A C 1
ATOM 2242 O O . LEU A 1 295 ? -22.578 -8.898 -0.424 1 96.56 295 LEU A O 1
ATOM 2246 N N . ALA A 1 296 ? -23.672 -9.188 -2.311 1 95.75 296 ALA A N 1
ATOM 2247 C CA . ALA A 1 296 ? -24.953 -8.82 -1.742 1 95.75 296 ALA A CA 1
ATOM 2248 C C . ALA A 1 296 ? -25.5 -9.914 -0.828 1 95.75 296 ALA A C 1
ATOM 2250 O O . ALA A 1 296 ? -26.25 -10.781 -1.266 1 95.75 296 ALA A O 1
ATOM 2251 N N . THR A 1 297 ? -25.219 -9.836 0.425 1 94.81 297 THR A N 1
ATOM 2252 C CA . THR A 1 297 ? -25.641 -10.859 1.371 1 94.81 297 THR A CA 1
ATOM 2253 C C . THR A 1 297 ? -26.734 -10.328 2.299 1 94.81 297 THR A C 1
ATOM 2255 O O . THR A 1 297 ? -27.406 -11.102 2.982 1 94.81 297 THR A O 1
ATOM 2258 N N . GLU A 1 298 ? -26.781 -9.039 2.354 1 92.62 298 GLU A N 1
ATOM 2259 C CA . GLU A 1 298 ? -27.781 -8.438 3.238 1 92.62 298 GLU A CA 1
ATOM 2260 C C . GLU A 1 298 ? -29.172 -8.961 2.93 1 92.62 298 GLU A C 1
ATOM 2262 O O . GLU A 1 298 ? -29.594 -9 1.77 1 92.62 298 GLU A O 1
ATOM 2267 N N . GLY A 1 299 ? -29.875 -9.398 3.986 1 89.69 299 GLY A N 1
ATOM 2268 C CA . GLY A 1 299 ? -31.25 -9.828 3.812 1 89.69 299 GLY A CA 1
ATOM 2269 C C . GLY A 1 299 ? -31.391 -11.328 3.588 1 89.69 299 GLY A C 1
ATOM 2270 O O . GLY A 1 299 ? -32.5 -11.836 3.408 1 89.69 299 GLY A O 1
ATOM 2271 N N . ILE A 1 300 ? -30.297 -12.07 3.594 1 91.88 300 ILE A N 1
ATOM 2272 C CA . ILE A 1 300 ? -30.391 -13.523 3.48 1 91.88 300 ILE A CA 1
ATOM 2273 C C . ILE A 1 300 ? -31.156 -14.086 4.684 1 91.88 300 ILE A C 1
ATOM 2275 O O . ILE A 1 300 ? -31.344 -13.398 5.684 1 91.88 300 ILE A O 1
ATOM 2279 N N . THR A 1 301 ? -31.562 -15.289 4.559 1 92.25 301 THR A N 1
ATOM 2280 C CA . THR A 1 301 ? -32.344 -15.906 5.633 1 92.25 301 THR A CA 1
ATOM 2281 C C . THR A 1 301 ? -31.438 -16.25 6.82 1 92.25 301 THR A C 1
ATOM 2283 O O . THR A 1 301 ? -30.219 -16.312 6.68 1 92.25 301 THR A O 1
ATOM 2286 N N . SER A 1 302 ? -32.062 -16.438 7.938 1 91.81 302 SER A N 1
ATOM 2287 C CA . SER A 1 302 ? -31.328 -16.812 9.133 1 91.81 302 SER A CA 1
ATOM 2288 C C . SER A 1 302 ? -30.594 -18.141 8.938 1 91.81 302 SER A C 1
ATOM 2290 O O . SER A 1 302 ? -29.5 -18.344 9.477 1 91.81 302 SER A O 1
ATOM 2292 N N . GLU A 1 303 ? -31.266 -18.984 8.273 1 90.88 303 GLU A N 1
ATOM 2293 C CA . GLU A 1 303 ? -30.656 -20.281 7.984 1 90.88 303 GLU A CA 1
ATOM 2294 C C . GLU A 1 303 ? -29.406 -20.109 7.113 1 90.88 303 GLU A C 1
ATOM 2296 O O . GLU A 1 303 ? -28.375 -20.719 7.383 1 90.88 303 GLU A O 1
ATOM 2301 N N . GLN A 1 304 ? -29.547 -19.328 6.148 1 89.19 304 GLN A N 1
ATOM 2302 C CA . GLN A 1 304 ? -28.422 -19.031 5.27 1 89.19 304 GLN A CA 1
ATOM 2303 C C . GLN A 1 304 ? -27.281 -18.359 6.035 1 89.19 304 GLN A C 1
ATOM 2305 O O . GLN A 1 304 ? -26.109 -18.641 5.797 1 89.19 304 GLN A O 1
ATOM 2310 N N . ASN A 1 305 ? -27.703 -17.438 6.836 1 91.25 305 ASN A N 1
ATOM 2311 C CA . ASN A 1 305 ? -26.734 -16.75 7.68 1 91.25 305 ASN A CA 1
ATOM 2312 C C . ASN A 1 305 ? -25.922 -17.75 8.516 1 91.25 305 ASN A C 1
ATOM 2314 O O . ASN A 1 305 ? -24.688 -17.672 8.555 1 91.25 305 ASN A O 1
ATOM 2318 N N . MET A 1 306 ? -26.578 -18.625 9.148 1 88.56 306 MET A N 1
ATOM 2319 C CA . MET A 1 306 ? -25.938 -19.625 10 1 88.56 306 MET A CA 1
ATOM 2320 C C . MET A 1 306 ? -25.062 -20.562 9.172 1 88.56 306 MET A C 1
ATOM 2322 O O . MET A 1 306 ? -23.969 -20.953 9.602 1 88.56 306 MET A O 1
ATOM 2326 N N . ASP A 1 307 ? -25.516 -20.906 8.016 1 84.69 307 ASP A N 1
ATOM 2327 C CA . ASP A 1 307 ? -24.766 -21.766 7.121 1 84.69 307 ASP A CA 1
ATOM 2328 C C . ASP A 1 307 ? -23.453 -21.109 6.703 1 84.69 307 ASP A C 1
ATOM 2330 O O . ASP A 1 307 ? -22.406 -21.766 6.641 1 84.69 307 ASP A O 1
ATOM 2334 N N . LEU A 1 308 ? -23.531 -19.875 6.406 1 86.5 308 LEU A N 1
ATOM 2335 C CA . LEU A 1 308 ? -22.328 -19.141 6.008 1 86.5 308 LEU A CA 1
ATOM 2336 C C . LEU A 1 308 ? -21.344 -19.047 7.168 1 86.5 308 LEU A C 1
ATOM 2338 O O . LEU A 1 308 ? -20.141 -19.203 6.977 1 86.5 308 LEU A O 1
ATOM 2342 N N . LEU A 1 309 ? -21.859 -18.781 8.312 1 86.06 309 LEU A N 1
ATOM 2343 C CA . LEU A 1 309 ? -21 -18.688 9.492 1 86.06 309 LEU A CA 1
ATOM 2344 C C . LEU A 1 309 ? -20.266 -20 9.734 1 86.06 309 LEU A C 1
ATOM 2346 O O . LEU A 1 309 ? -19.078 -20.016 10.031 1 86.06 309 LEU A O 1
ATOM 2350 N N . LYS A 1 310 ? -20.969 -21.062 9.602 1 82.38 310 LYS A N 1
ATOM 2351 C CA . LYS A 1 310 ? -20.375 -22.391 9.805 1 82.38 310 LYS A CA 1
ATOM 2352 C C . LYS A 1 310 ? -19.359 -22.703 8.727 1 82.38 310 LYS A C 1
ATOM 2354 O O . LYS A 1 310 ? -18.281 -23.25 9.016 1 82.38 310 LYS A O 1
ATOM 2359 N N . ALA A 1 311 ? -19.734 -22.406 7.543 1 77.81 311 ALA A N 1
ATOM 2360 C CA . ALA A 1 311 ? -18.844 -22.672 6.418 1 77.81 311 ALA A CA 1
ATOM 2361 C C . ALA A 1 311 ? -17.516 -21.922 6.578 1 77.81 311 ALA A C 1
ATOM 2363 O O . ALA A 1 311 ? -16.438 -22.5 6.352 1 77.81 311 ALA A O 1
ATOM 2364 N N . TYR A 1 312 ? -17.578 -20.672 7.004 1 81.25 312 TYR A N 1
ATOM 2365 C CA . TYR A 1 312 ? -16.359 -19.859 7.121 1 81.25 312 TYR A CA 1
ATOM 2366 C C . TYR A 1 312 ? -15.594 -20.219 8.391 1 81.25 312 TYR A C 1
ATOM 2368 O O . TYR A 1 312 ? -14.367 -20.094 8.43 1 81.25 312 TYR A O 1
ATOM 2376 N N . LEU A 1 313 ? -16.266 -20.594 9.406 1 77.81 313 LEU A N 1
ATOM 2377 C CA . LEU A 1 313 ? -15.578 -21.031 10.609 1 77.81 313 LEU A CA 1
ATOM 2378 C C . LEU A 1 313 ? -14.594 -22.141 10.305 1 77.81 313 LEU A C 1
ATOM 2380 O O . LEU A 1 313 ? -13.516 -22.203 10.906 1 77.81 313 LEU A O 1
ATOM 2384 N N . ASN A 1 314 ? -14.891 -22.938 9.328 1 71.12 314 ASN A N 1
ATOM 2385 C CA . ASN A 1 314 ? -14.055 -24.078 8.945 1 71.12 314 ASN A CA 1
ATOM 2386 C C . ASN A 1 314 ? -12.984 -23.688 7.938 1 71.12 314 ASN A C 1
ATOM 2388 O O . ASN A 1 314 ? -11.844 -24.141 8.023 1 71.12 314 ASN A O 1
ATOM 2392 N N . MET A 1 315 ? -13.242 -22.844 7.059 1 71.5 315 MET A N 1
ATOM 2393 C CA . MET A 1 315 ? -12.367 -22.562 5.922 1 71.5 315 MET A CA 1
ATOM 2394 C C . MET A 1 315 ? -11.555 -21.297 6.156 1 71.5 315 MET A C 1
ATOM 2396 O O . MET A 1 315 ? -10.383 -21.219 5.773 1 71.5 315 MET A O 1
ATOM 2400 N N . ALA A 1 316 ? -12.195 -20.281 6.762 1 76.31 316 ALA A N 1
ATOM 2401 C CA . ALA A 1 316 ? -11.602 -18.969 6.984 1 76.31 316 ALA A CA 1
ATOM 2402 C C . ALA A 1 316 ? -12.102 -18.344 8.281 1 76.31 316 ALA A C 1
ATOM 2404 O O . ALA A 1 316 ? -12.836 -17.359 8.258 1 76.31 316 ALA A O 1
ATOM 2405 N N . PRO A 1 317 ? -11.641 -18.812 9.328 1 73.44 317 PRO A N 1
ATOM 2406 C CA . PRO A 1 317 ? -12.141 -18.359 10.625 1 73.44 317 PRO A CA 1
ATOM 2407 C C . PRO A 1 317 ? -12.008 -16.844 10.812 1 73.44 317 PRO A C 1
ATOM 2409 O O . PRO A 1 317 ? -12.812 -16.234 11.508 1 73.44 317 PRO A O 1
ATOM 2412 N N . GLY A 1 318 ? -11.086 -16.297 10.164 1 75.69 318 GLY A N 1
ATOM 2413 C CA . GLY A 1 318 ? -10.914 -14.852 10.242 1 75.69 318 GLY A CA 1
ATOM 2414 C C . GLY A 1 318 ? -12.141 -14.078 9.805 1 75.69 318 GLY A C 1
ATOM 2415 O O . GLY A 1 318 ? -12.461 -13.031 10.375 1 75.69 318 GLY A O 1
ATOM 2416 N N . GLN A 1 319 ? -12.805 -14.539 8.867 1 79.5 319 GLN A N 1
ATOM 2417 C CA . GLN A 1 319 ? -14.008 -13.883 8.375 1 79.5 319 GLN A CA 1
ATOM 2418 C C . GLN A 1 319 ? -15.141 -13.969 9.391 1 79.5 319 GLN A C 1
ATOM 2420 O O . GLN A 1 319 ? -15.859 -12.992 9.617 1 79.5 319 GLN A O 1
ATOM 2425 N N . THR A 1 320 ? -15.305 -15.148 9.953 1 81.56 320 THR A N 1
ATOM 2426 C CA . THR A 1 320 ? -16.328 -15.336 10.984 1 81.56 320 THR A CA 1
ATOM 2427 C C . THR A 1 320 ? -16.047 -14.438 12.188 1 81.56 320 THR A C 1
ATOM 2429 O O . THR A 1 320 ? -16.969 -13.805 12.719 1 81.56 320 THR A O 1
ATOM 2432 N N . LEU A 1 321 ? -14.805 -14.383 12.547 1 79.19 321 LEU A N 1
ATOM 2433 C CA . LEU A 1 321 ? -14.422 -13.555 13.688 1 79.19 321 LEU A CA 1
ATOM 2434 C C . LEU A 1 321 ? -14.703 -12.078 13.406 1 79.19 321 LEU A C 1
ATOM 2436 O O . LEU A 1 321 ? -15.148 -11.352 14.297 1 79.19 321 LEU A O 1
ATOM 2440 N N . LYS A 1 322 ? -14.445 -11.727 12.273 1 79.38 322 LYS A N 1
ATOM 2441 C CA . LYS A 1 322 ? -14.734 -10.352 11.883 1 79.38 322 LYS A CA 1
ATOM 2442 C C . LYS A 1 322 ? -16.219 -10.039 12.016 1 79.38 322 LYS A C 1
ATOM 2444 O O . LYS A 1 322 ? -16.594 -8.969 12.492 1 79.38 322 LYS A O 1
ATOM 2449 N N . TRP A 1 323 ? -17.078 -10.898 11.539 1 83.44 323 TRP A N 1
ATOM 2450 C CA . TRP A 1 323 ? -18.516 -10.734 11.641 1 83.44 323 TRP A CA 1
ATOM 2451 C C . TRP A 1 323 ? -18.969 -10.68 13.094 1 83.44 323 TRP A C 1
ATOM 2453 O O . TRP A 1 323 ? -19.812 -9.859 13.461 1 83.44 323 TRP A O 1
ATOM 2463 N N . LEU A 1 324 ? -18.375 -11.477 13.891 1 79.12 324 LEU A N 1
ATOM 2464 C CA . LEU A 1 324 ? -18.734 -11.539 15.305 1 79.12 324 LEU A CA 1
ATOM 2465 C C . LEU A 1 324 ? -18.297 -10.281 16.031 1 79.12 324 LEU A C 1
ATOM 2467 O O . LEU A 1 324 ? -19.031 -9.727 16.844 1 79.12 324 LEU A O 1
ATOM 2471 N N . GLU A 1 325 ? -17.141 -9.867 15.734 1 76.25 325 GLU A N 1
ATOM 2472 C CA . GLU A 1 325 ? -16.562 -8.703 16.391 1 76.25 325 GLU A CA 1
ATOM 2473 C C . GLU A 1 325 ? -17.312 -7.43 16.031 1 76.25 325 GLU A C 1
ATOM 2475 O O . GLU A 1 325 ? -17.484 -6.539 16.875 1 76.25 325 GLU A O 1
ATOM 2480 N N . SER A 1 326 ? -17.703 -7.348 14.844 1 78.62 326 SER A N 1
ATOM 2481 C CA . SER A 1 326 ? -18.422 -6.16 14.391 1 78.62 326 SER A CA 1
ATOM 2482 C C . SER A 1 326 ? -19.891 -6.195 14.844 1 78.62 326 SER A C 1
ATOM 2484 O O . SER A 1 326 ? -20.578 -5.176 14.797 1 78.62 326 SER A O 1
ATOM 2486 N N . GLY A 1 327 ? -20.375 -7.348 15.211 1 78.06 327 GLY A N 1
ATOM 2487 C CA . GLY A 1 327 ? -21.766 -7.527 15.609 1 78.06 327 GLY A CA 1
ATOM 2488 C C . GLY A 1 327 ? -22.719 -7.555 14.438 1 78.06 327 GLY A C 1
ATOM 2489 O O . GLY A 1 327 ? -23.938 -7.609 14.625 1 78.06 327 GLY A O 1
ATOM 2490 N N . LYS A 1 328 ? -22.203 -7.48 13.289 1 83.56 328 LYS A N 1
ATOM 2491 C CA . LYS A 1 328 ? -22.984 -7.531 12.062 1 83.56 328 LYS A CA 1
ATOM 2492 C C . LYS A 1 328 ? -22.516 -8.664 11.148 1 83.56 328 LYS A C 1
ATOM 2494 O O . LYS A 1 328 ? -21.422 -8.586 10.57 1 83.56 328 LYS A O 1
ATOM 2499 N N . GLY A 1 329 ? -23.312 -9.633 11.023 1 85.81 329 GLY A N 1
ATOM 2500 C CA . GLY A 1 329 ? -23 -10.75 10.148 1 85.81 329 GLY A CA 1
ATOM 2501 C C . GLY A 1 329 ? -23.422 -10.516 8.711 1 85.81 329 GLY A C 1
ATOM 2502 O O . GLY A 1 329 ? -23.828 -9.414 8.344 1 85.81 329 GLY A O 1
ATOM 2503 N N . PRO A 1 330 ? -23.297 -11.531 7.875 1 89.81 330 PRO A N 1
ATOM 2504 C CA . PRO A 1 330 ? -23.625 -11.406 6.453 1 89.81 330 PRO A CA 1
ATOM 2505 C C . PRO A 1 330 ? -25.094 -11.109 6.207 1 89.81 330 PRO A C 1
ATOM 2507 O O . PRO A 1 330 ? -25.469 -10.586 5.148 1 89.81 330 PRO A O 1
ATOM 2510 N N . GLN A 1 331 ? -25.875 -11.484 7.137 1 92 331 GLN A N 1
ATOM 2511 C CA . GLN A 1 331 ? -27.297 -11.172 7.016 1 92 331 GLN A CA 1
ATOM 2512 C C . GLN A 1 331 ? -27.547 -9.68 7.176 1 92 331 GLN A C 1
ATOM 2514 O O . GLN A 1 331 ? -28.453 -9.125 6.547 1 92 331 GLN A O 1
ATOM 2519 N N . GLN A 1 332 ? -26.734 -9.008 7.984 1 90.69 332 GLN A N 1
ATOM 2520 C CA . GLN A 1 332 ? -26.984 -7.617 8.367 1 90.69 332 GLN A CA 1
ATOM 2521 C C . GLN A 1 332 ? -26.219 -6.656 7.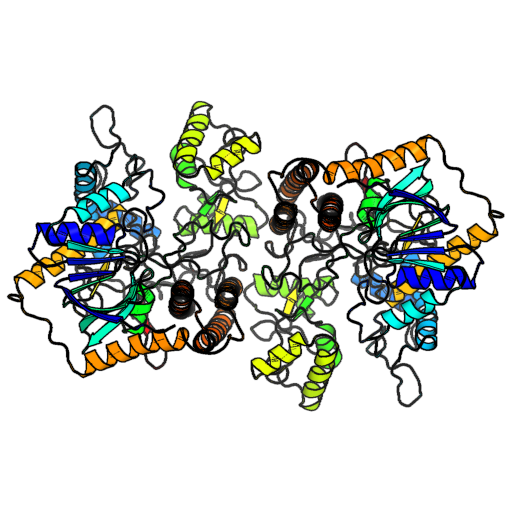457 1 90.69 332 GLN A C 1
ATOM 2523 O O . GLN A 1 332 ? -26.578 -5.48 7.348 1 90.69 332 GLN A O 1
ATOM 2528 N N . GLN A 1 333 ? -25.188 -7.141 6.84 1 91.31 333 GLN A N 1
ATOM 2529 C CA . GLN A 1 333 ? -24.359 -6.262 6.027 1 91.31 333 GLN A CA 1
ATOM 2530 C C . GLN A 1 333 ? -23.734 -7.016 4.859 1 91.31 333 GLN A C 1
ATOM 2532 O O . GLN A 1 333 ? -23.297 -8.164 5.016 1 91.31 333 GLN A O 1
ATOM 2537 N N . ASN A 1 334 ? -23.703 -6.359 3.711 1 94.44 334 ASN A N 1
ATOM 2538 C CA . ASN A 1 334 ? -23.031 -6.926 2.547 1 94.44 334 ASN A CA 1
ATOM 2539 C C . ASN A 1 334 ? -21.531 -7.125 2.797 1 94.44 334 ASN A C 1
ATOM 2541 O O . ASN A 1 334 ? -20.938 -6.422 3.615 1 94.44 334 ASN A O 1
ATOM 2545 N N . VAL A 1 335 ? -20.922 -8.039 2.141 1 94.56 335 VAL A N 1
ATOM 2546 C CA . VAL A 1 335 ? -19.516 -8.375 2.346 1 94.56 335 VAL A CA 1
ATOM 2547 C C . VAL A 1 335 ? -18.656 -7.676 1.291 1 94.56 335 VAL A C 1
ATOM 2549 O O . VAL A 1 335 ? -18.828 -7.914 0.092 1 94.56 335 VAL A O 1
ATOM 2552 N N . GLU A 1 336 ? -17.797 -6.82 1.739 1 94.94 336 GLU A N 1
ATOM 2553 C CA . GLU A 1 336 ? -16.922 -6.082 0.827 1 94.94 336 GLU A CA 1
ATOM 2554 C C . GLU A 1 336 ? -15.891 -7 0.183 1 94.94 336 GLU A C 1
ATOM 2556 O O . GLU A 1 336 ? -15.344 -7.887 0.844 1 94.94 336 GLU A O 1
ATOM 2561 N N . ILE A 1 337 ? -15.633 -6.793 -1.096 1 96.5 337 ILE A N 1
ATOM 2562 C CA . ILE A 1 337 ? -14.719 -7.672 -1.823 1 96.5 337 ILE A CA 1
ATOM 2563 C C . ILE A 1 337 ? -13.664 -6.84 -2.545 1 96.5 337 ILE A C 1
ATOM 2565 O O . ILE A 1 337 ? -13.875 -5.652 -2.805 1 96.5 337 ILE A O 1
ATOM 2569 N N . GLU A 1 338 ? -12.539 -7.398 -2.84 1 94.31 338 GLU A N 1
ATOM 2570 C CA . GLU A 1 338 ? -11.43 -6.762 -3.547 1 94.31 338 GLU A CA 1
ATOM 2571 C C . GLU A 1 338 ? -10.5 -7.805 -4.164 1 94.31 338 GLU A C 1
ATOM 2573 O O . GLU A 1 338 ? -10.523 -8.977 -3.775 1 94.31 338 GLU A O 1
ATOM 2578 N N . GLY A 1 339 ? -9.797 -7.363 -5.16 1 95.12 339 GLY A N 1
ATOM 2579 C CA . GLY A 1 339 ? -8.789 -8.234 -5.73 1 95.12 339 GLY A CA 1
ATOM 2580 C C . GLY A 1 339 ? -7.539 -8.344 -4.867 1 95.12 339 GLY A C 1
ATOM 2581 O O . GLY A 1 339 ? -7.215 -7.422 -4.117 1 95.12 339 GLY A O 1
ATOM 2582 N N . THR A 1 340 ? -6.816 -9.438 -4.996 1 94.81 340 THR A N 1
ATOM 2583 C CA . THR A 1 340 ? -5.539 -9.625 -4.316 1 94.81 340 THR A CA 1
ATOM 2584 C C . THR A 1 340 ? -4.375 -9.297 -5.246 1 94.81 340 THR A C 1
ATOM 2586 O O . THR A 1 340 ? -4.586 -8.852 -6.375 1 94.81 340 THR A O 1
ATOM 2589 N N . GLU A 1 341 ? -3.145 -9.477 -4.711 1 95 341 GLU A N 1
ATOM 2590 C CA . GLU A 1 341 ? -1.984 -9.305 -5.578 1 95 341 GLU A CA 1
ATOM 2591 C C . GLU A 1 341 ? -1.94 -10.375 -6.66 1 95 341 GLU A C 1
ATOM 2593 O O . GLU A 1 341 ? -2.506 -11.461 -6.488 1 95 341 GLU A O 1
ATOM 2598 N N . PRO A 1 342 ? -1.296 -10.078 -7.766 1 97.44 342 PRO A N 1
ATOM 2599 C CA . PRO A 1 342 ? -1.221 -11.062 -8.852 1 97.44 342 PRO A CA 1
ATOM 2600 C C . PRO A 1 342 ? -0.313 -12.242 -8.508 1 97.44 342 PRO A C 1
ATOM 2602 O O . PRO A 1 342 ? 0.717 -12.062 -7.852 1 97.44 342 PRO A O 1
ATOM 2605 N N . TYR A 1 343 ? -0.681 -13.383 -9.039 1 96.94 343 TYR A N 1
ATOM 2606 C CA . TYR A 1 343 ? 0.072 -14.625 -8.914 1 96.94 343 TYR A CA 1
ATOM 2607 C C . TYR A 1 343 ? 0.298 -15.273 -10.273 1 96.94 343 TYR A C 1
ATOM 2609 O O . TYR A 1 343 ? -0.406 -14.961 -11.234 1 96.94 343 TYR A O 1
ATOM 2617 N N . ILE A 1 344 ? 1.284 -16.094 -10.344 1 98.19 344 ILE A N 1
ATOM 2618 C CA . ILE A 1 344 ? 1.466 -16.984 -11.484 1 98.19 344 ILE A CA 1
ATOM 2619 C C . ILE A 1 344 ? 1.143 -18.422 -11.07 1 98.19 344 ILE A C 1
ATOM 2621 O O . ILE A 1 344 ? 1.947 -19.078 -10.414 1 98.19 344 ILE A O 1
ATOM 2625 N N . VAL A 1 345 ? 0.016 -18.859 -11.5 1 96.75 345 VAL A N 1
ATOM 2626 C CA . VAL A 1 345 ? -0.488 -20.141 -11.031 1 96.75 345 VAL A CA 1
ATOM 2627 C C . VAL A 1 345 ? -1.177 -20.875 -12.18 1 96.75 345 VAL A C 1
ATOM 2629 O O . VAL A 1 345 ? -2.322 -20.562 -12.523 1 96.75 345 VAL A O 1
ATOM 2632 N N . GLY A 1 346 ? -0.6 -21.922 -12.648 1 96.19 346 GLY A N 1
ATOM 2633 C CA . GLY A 1 346 ? -1.14 -22.672 -13.773 1 96.19 346 GLY A CA 1
ATOM 2634 C C . GLY A 1 346 ? -2.453 -23.359 -13.453 1 96.19 346 GLY A C 1
ATOM 2635 O O . GLY A 1 346 ? -3.215 -23.703 -14.359 1 96.19 346 GLY A O 1
ATOM 2636 N N . GLY A 1 347 ? -2.762 -23.484 -12.195 1 94.19 347 GLY A N 1
ATOM 2637 C CA . GLY A 1 347 ? -3.992 -24.125 -11.766 1 94.19 347 GLY A CA 1
ATOM 2638 C C . GLY A 1 347 ? -5.23 -23.297 -12.047 1 94.19 347 GLY A C 1
ATOM 2639 O O . GLY A 1 347 ? -6.34 -23.844 -12.125 1 94.19 347 GLY A O 1
ATOM 2640 N N . HIS A 1 348 ? -5 -21.984 -12.266 1 95.69 348 HIS A N 1
ATOM 2641 C CA . HIS A 1 348 ? -6.105 -21.062 -12.508 1 95.69 348 HIS A CA 1
ATOM 2642 C C . HIS A 1 348 ? -5.977 -20.391 -13.875 1 95.69 348 HIS A C 1
ATOM 2644 O O . HIS A 1 348 ? -6.977 -19.984 -14.461 1 95.69 348 HIS A O 1
ATOM 2650 N N . THR A 1 349 ? -4.82 -20.312 -14.305 1 97.19 349 THR A N 1
ATOM 2651 C CA . THR A 1 349 ? -4.547 -19.672 -15.586 1 97.19 349 THR A CA 1
ATOM 2652 C C . THR A 1 349 ? -3.707 -20.594 -16.484 1 97.19 349 THR A C 1
ATOM 2654 O O . THR A 1 349 ? -3.359 -21.703 -16.078 1 97.19 349 THR A O 1
ATOM 2657 N N . ALA A 1 350 ? -3.369 -20.172 -17.625 1 97.25 350 ALA A N 1
ATOM 2658 C CA . ALA A 1 350 ? -2.639 -21 -18.578 1 97.25 350 ALA A CA 1
ATOM 2659 C C . ALA A 1 350 ? -1.134 -20.766 -18.469 1 97.25 350 ALA A C 1
ATOM 2661 O O . ALA A 1 350 ? -0.368 -21.203 -19.328 1 97.25 350 ALA A O 1
ATOM 2662 N N . SER A 1 351 ? -0.688 -20.125 -17.422 1 98.44 351 SER A N 1
ATOM 2663 C CA . SER A 1 351 ? 0.721 -19.797 -17.234 1 98.44 351 SER A CA 1
ATOM 2664 C C . SER A 1 351 ? 1.514 -20.984 -16.719 1 98.44 351 SER A C 1
ATOM 2666 O O . SER A 1 351 ? 1.012 -21.766 -15.906 1 98.44 351 SER A O 1
ATOM 2668 N N . GLY A 1 352 ? 2.75 -21.219 -17.219 1 98.69 352 GLY A N 1
ATOM 2669 C CA . GLY A 1 352 ? 3.654 -22.219 -16.688 1 98.69 352 GLY A CA 1
ATOM 2670 C C . GLY A 1 352 ? 4.539 -22.844 -17.766 1 98.69 352 GLY A C 1
ATOM 2671 O O . GLY A 1 352 ? 4.863 -22.203 -18.766 1 98.69 352 GLY A O 1
ATOM 2672 N N . TYR A 1 353 ? 4.996 -24.078 -17.516 1 98.81 353 TYR A N 1
ATOM 2673 C CA . TYR A 1 353 ? 5.812 -24.812 -18.484 1 98.81 353 TYR A CA 1
ATOM 2674 C C . TYR A 1 353 ? 5.023 -25.109 -19.75 1 98.81 353 TYR A C 1
ATOM 2676 O O . TYR A 1 353 ? 3.846 -25.469 -19.688 1 98.81 353 TYR A O 1
ATOM 2684 N N . TRP A 1 354 ? 5.598 -24.828 -20.844 1 98.69 354 TRP A N 1
ATOM 2685 C CA . TRP A 1 354 ? 5.074 -25.406 -22.078 1 98.69 354 TRP A CA 1
ATOM 2686 C C . TRP A 1 354 ? 5.273 -26.922 -22.109 1 98.69 354 TRP A C 1
ATOM 2688 O O . TRP A 1 354 ? 6.406 -27.406 -22.047 1 98.69 354 TRP A O 1
ATOM 2698 N N . VAL A 1 355 ? 4.191 -27.703 -22.172 1 98.44 355 VAL A N 1
ATOM 2699 C CA . VAL A 1 355 ? 4.309 -29.156 -22.062 1 98.44 355 VAL A CA 1
ATOM 2700 C C . VAL A 1 355 ? 3.572 -29.812 -23.219 1 98.44 355 VAL A C 1
ATOM 2702 O O . VAL A 1 355 ? 2.707 -29.203 -23.859 1 98.44 355 VAL A O 1
ATOM 2705 N N . ASP A 1 356 ? 3.891 -31.016 -23.484 1 98.06 356 ASP A N 1
ATOM 2706 C CA . ASP A 1 356 ? 3.115 -31.812 -24.438 1 98.06 356 ASP A CA 1
ATOM 2707 C C . ASP A 1 356 ? 1.933 -32.469 -23.75 1 98.06 356 ASP A C 1
ATOM 2709 O O . ASP A 1 356 ? 1.653 -32.219 -22.578 1 98.06 356 ASP A O 1
ATOM 2713 N N . THR A 1 357 ? 1.211 -33.281 -24.438 1 97.88 357 THR A N 1
ATOM 2714 C CA . THR A 1 357 ? -0.018 -33.844 -23.922 1 97.88 357 THR A CA 1
ATOM 2715 C C . THR A 1 357 ? 0.28 -34.781 -22.734 1 97.88 357 THR A C 1
ATOM 2717 O O . THR A 1 357 ? -0.56 -34.969 -21.859 1 97.88 357 THR A O 1
ATOM 2720 N N . ASN A 1 358 ? 1.485 -35.375 -22.688 1 98.06 358 ASN A N 1
ATOM 2721 C CA . ASN A 1 358 ? 1.901 -36.25 -21.609 1 98.06 358 ASN A CA 1
ATOM 2722 C C . ASN A 1 358 ? 2.539 -35.469 -20.469 1 98.06 358 ASN A C 1
ATOM 2724 O O . ASN A 1 358 ? 3.07 -36.062 -19.516 1 98.06 358 ASN A O 1
ATOM 2728 N N . ARG A 1 359 ? 2.537 -34.125 -20.578 1 98.62 359 ARG A N 1
ATOM 2729 C CA . ARG A 1 359 ? 3.027 -33.219 -19.578 1 98.62 359 ARG A CA 1
ATOM 2730 C C . ARG A 1 359 ? 4.555 -33.188 -19.531 1 98.62 359 ARG A C 1
ATOM 2732 O O . ARG A 1 359 ? 5.152 -32.812 -18.531 1 98.62 359 ARG A O 1
ATOM 2739 N N . GLU A 1 360 ? 5.207 -33.688 -20.594 1 98.75 360 GLU A N 1
ATOM 2740 C CA . GLU A 1 360 ? 6.652 -33.531 -20.734 1 98.75 360 GLU A CA 1
ATOM 2741 C C . GLU A 1 360 ? 7.016 -32.125 -21.203 1 98.75 360 GLU A C 1
ATOM 2743 O O . GLU A 1 360 ? 6.363 -31.578 -22.109 1 98.75 360 GLU A O 1
ATOM 2748 N N . THR A 1 361 ? 7.984 -31.578 -20.562 1 98.69 361 THR A N 1
ATOM 2749 C CA . THR A 1 361 ? 8.438 -30.234 -20.953 1 98.69 361 THR A CA 1
ATOM 2750 C C . THR A 1 361 ? 9.328 -30.312 -22.188 1 98.69 361 THR A C 1
ATOM 2752 O O . THR A 1 361 ? 9.523 -31.375 -22.766 1 98.69 361 THR A O 1
ATOM 2755 N N . THR A 1 362 ? 9.852 -29.125 -22.594 1 98.31 362 THR A N 1
ATOM 2756 C CA . THR A 1 362 ? 10.734 -29.094 -23.75 1 98.31 362 THR A CA 1
ATOM 2757 C C . THR A 1 362 ? 12.125 -29.625 -23.391 1 98.31 362 THR A C 1
ATOM 2759 O O . THR A 1 362 ? 12.969 -29.812 -24.266 1 98.31 362 THR A O 1
ATOM 2762 N N . ILE A 1 363 ? 12.422 -29.766 -22.172 1 98.25 363 ILE A N 1
ATOM 2763 C CA . ILE A 1 363 ? 13.57 -30.531 -21.719 1 98.25 363 ILE A CA 1
ATOM 2764 C C . ILE A 1 363 ? 13.203 -32 -21.656 1 98.25 363 ILE A C 1
ATOM 2766 O O . ILE A 1 363 ? 12.289 -32.406 -20.922 1 98.25 363 ILE A O 1
ATOM 2770 N N . ARG A 1 364 ? 13.922 -32.844 -22.312 1 97 364 ARG A N 1
ATOM 2771 C CA . ARG A 1 364 ? 13.578 -34.25 -22.406 1 97 364 ARG A CA 1
ATOM 2772 C C . ARG A 1 364 ? 13.617 -34.906 -21.047 1 97 364 ARG A C 1
ATOM 2774 O O . ARG A 1 364 ? 14.547 -34.688 -20.266 1 97 364 ARG A O 1
ATOM 2781 N N . ASN A 1 365 ? 12.594 -35.719 -20.703 1 96.88 365 ASN A N 1
ATOM 2782 C CA . ASN A 1 365 ? 12.453 -36.531 -19.5 1 96.88 365 ASN A CA 1
ATOM 2783 C C . ASN A 1 365 ? 12.125 -35.688 -18.281 1 96.88 365 ASN A C 1
ATOM 2785 O O . ASN A 1 365 ? 12.047 -36.188 -17.172 1 96.88 365 ASN A O 1
ATOM 2789 N N . LEU A 1 366 ? 11.992 -34.312 -18.469 1 98.75 366 LEU A N 1
ATOM 2790 C CA . LEU A 1 366 ? 11.438 -33.438 -17.438 1 98.75 366 LEU A CA 1
ATOM 2791 C C . LEU A 1 366 ? 9.945 -33.25 -17.656 1 98.75 366 LEU A C 1
ATOM 2793 O O . LEU A 1 366 ? 9.516 -32.781 -18.719 1 98.75 366 LEU A O 1
ATOM 2797 N N . TYR A 1 367 ? 9.18 -33.594 -16.672 1 98.88 367 TYR A N 1
ATOM 2798 C CA . TYR A 1 367 ? 7.727 -33.438 -16.703 1 98.88 367 TYR A CA 1
ATOM 2799 C C . TYR A 1 367 ? 7.273 -32.344 -15.719 1 98.88 367 TYR A C 1
ATOM 2801 O O . TYR A 1 367 ? 7.977 -32.062 -14.75 1 98.88 367 TYR A O 1
ATOM 2809 N N . ALA A 1 368 ? 6.188 -31.703 -16.047 1 98.81 368 ALA A N 1
ATOM 2810 C CA . ALA A 1 368 ? 5.594 -30.703 -15.164 1 98.81 368 ALA A CA 1
ATOM 2811 C C . ALA A 1 368 ? 4.121 -31 -14.898 1 98.81 368 ALA A C 1
ATOM 2813 O O . ALA A 1 368 ? 3.383 -31.375 -15.82 1 98.81 368 ALA A O 1
ATOM 2814 N N . ALA A 1 369 ? 3.695 -30.891 -13.656 1 98.44 369 ALA A N 1
ATOM 2815 C CA . ALA A 1 369 ? 2.318 -31.188 -13.273 1 98.44 369 ALA A CA 1
ATOM 2816 C C . ALA A 1 369 ? 1.839 -30.234 -12.18 1 98.44 369 ALA A C 1
ATOM 2818 O O . ALA A 1 369 ? 2.621 -29.812 -11.32 1 98.44 369 ALA A O 1
ATOM 2819 N N . GLY A 1 370 ? 0.538 -29.969 -12.195 1 96.94 370 GLY A N 1
ATOM 2820 C CA . GLY A 1 370 ? -0.043 -29.062 -11.219 1 96.94 370 GLY A CA 1
ATOM 2821 C C . GLY A 1 370 ? 0.091 -27.609 -11.602 1 96.94 370 GLY A C 1
ATOM 2822 O O . GLY A 1 370 ? 0.054 -27.266 -12.789 1 96.94 370 GLY A O 1
ATOM 2823 N N . ASP A 1 371 ? 0.287 -26.734 -10.625 1 97 371 ASP A N 1
ATOM 2824 C CA . ASP A 1 371 ? 0.252 -25.297 -10.844 1 97 371 ASP A CA 1
ATOM 2825 C C . ASP A 1 371 ? 1.45 -24.828 -11.664 1 97 371 ASP A C 1
ATOM 2827 O O . ASP A 1 371 ? 1.415 -23.766 -12.273 1 97 371 ASP A O 1
ATOM 2831 N N . VAL A 1 372 ? 2.475 -25.641 -11.711 1 98.12 372 VAL A N 1
ATOM 2832 C CA . VAL A 1 372 ? 3.689 -25.234 -12.406 1 98.12 372 VAL A CA 1
ATOM 2833 C C . VAL A 1 372 ? 3.523 -25.453 -13.906 1 98.12 372 VAL A C 1
ATOM 2835 O O . VAL A 1 372 ? 4.23 -24.844 -14.711 1 98.12 372 VAL A O 1
ATOM 2838 N N . ALA A 1 373 ? 2.594 -26.344 -14.289 1 98.5 373 ALA A N 1
ATOM 2839 C CA . ALA A 1 373 ? 2.363 -26.672 -15.695 1 98.5 373 ALA A CA 1
ATOM 2840 C C . ALA A 1 373 ? 1.405 -25.672 -16.344 1 98.5 373 ALA A C 1
ATOM 2842 O O . ALA A 1 373 ? 0.384 -25.312 -15.742 1 98.5 373 ALA A O 1
ATOM 2843 N N . GLY A 1 374 ? 1.731 -25.219 -17.547 1 98.25 374 GLY A N 1
ATOM 2844 C CA . GLY A 1 374 ? 0.933 -24.219 -18.219 1 98.25 374 GLY A CA 1
ATOM 2845 C C . GLY A 1 374 ? 0.025 -24.797 -19.297 1 98.25 374 GLY A C 1
ATOM 2846 O O . GLY A 1 374 ? 0.06 -26 -19.562 1 98.25 374 GLY A O 1
ATOM 2847 N N . GLY A 1 375 ? -0.846 -23.969 -19.812 1 97.62 375 GLY A N 1
ATOM 2848 C CA . GLY A 1 375 ? -1.697 -24.312 -20.953 1 97.62 375 GLY A CA 1
ATOM 2849 C C . GLY A 1 375 ? -3.049 -24.859 -20.531 1 97.62 375 GLY A C 1
ATOM 2850 O O . GLY A 1 375 ? -3.988 -24.875 -21.328 1 97.62 375 GLY A O 1
ATOM 2851 N N . CYS A 1 376 ? -3.184 -25.25 -19.297 1 97.62 376 CYS A N 1
ATOM 2852 C CA . CYS A 1 376 ? -4.395 -25.906 -18.797 1 97.62 376 CYS A CA 1
ATOM 2853 C C . CYS A 1 376 ? -4.961 -25.156 -17.594 1 97.62 376 CYS A C 1
ATOM 2855 O O . CYS A 1 376 ? -4.75 -25.562 -16.453 1 97.62 376 CYS A O 1
ATOM 2857 N N . PRO A 1 377 ? -5.742 -24.094 -17.844 1 97.56 377 PRO A N 1
ATOM 2858 C CA . PRO A 1 377 ? -6.312 -23.328 -16.734 1 97.56 377 PRO A CA 1
ATOM 2859 C C . PRO A 1 377 ? -7.457 -24.047 -16.031 1 97.56 377 PRO A C 1
ATOM 2861 O O . PRO A 1 377 ? -7.957 -25.062 -16.547 1 97.56 377 PRO A O 1
ATOM 2864 N N . GLN A 1 378 ? -7.832 -23.641 -14.836 1 97.06 378 GLN A N 1
ATOM 2865 C CA . GLN A 1 378 ? -8.992 -24.109 -14.078 1 97.06 378 GLN A CA 1
ATOM 2866 C C . GLN A 1 378 ? -8.867 -25.594 -13.75 1 97.06 378 GLN A C 1
ATOM 2868 O O . GLN A 1 378 ? -9.859 -26.328 -13.789 1 97.06 378 GLN A O 1
ATOM 2873 N N . LYS A 1 379 ? -7.672 -26.031 -13.594 1 96.25 379 LYS A N 1
ATOM 2874 C CA . LYS A 1 379 ? -7.547 -27.453 -13.289 1 96.25 379 LYS A CA 1
ATOM 2875 C C . LYS A 1 379 ? -7.719 -27.703 -11.797 1 96.25 379 LYS A C 1
ATOM 2877 O O . LYS A 1 379 ? -8.094 -28.812 -11.391 1 96.25 379 LYS A O 1
ATOM 2882 N N . TYR A 1 380 ? -7.457 -26.734 -10.914 1 94.12 380 TYR A N 1
ATOM 2883 C CA . TYR A 1 380 ? -7.691 -26.812 -9.484 1 94.12 380 TYR A CA 1
ATOM 2884 C C . TYR A 1 380 ? -7.035 -28.062 -8.891 1 94.12 380 TYR A C 1
ATOM 2886 O O . TYR A 1 380 ? -6 -28.516 -9.383 1 94.12 380 TYR A O 1
ATOM 2894 N N . VAL A 1 381 ? -7.566 -28.531 -7.828 1 93.62 381 VAL A N 1
ATOM 2895 C CA . VAL A 1 381 ? -6.957 -29.641 -7.086 1 93.62 381 VAL A CA 1
ATOM 2896 C C . VAL A 1 381 ? -7.07 -30.922 -7.895 1 93.62 381 VAL A C 1
ATOM 2898 O O . VAL A 1 381 ? -6.09 -31.656 -8.047 1 93.62 381 VAL A O 1
ATOM 2901 N N . THR A 1 382 ? -8.227 -31.188 -8.414 1 96.44 382 THR A N 1
ATOM 2902 C CA . THR A 1 382 ? -8.461 -32.438 -9.117 1 96.44 382 THR A CA 1
ATOM 2903 C C . THR A 1 382 ? -7.652 -32.5 -10.414 1 96.44 382 THR A C 1
ATOM 2905 O O . THR A 1 382 ? -7.141 -33.562 -10.789 1 96.44 382 THR A O 1
ATOM 2908 N N . GLY A 1 383 ? -7.629 -31.344 -11.039 1 97.31 383 GLY A N 1
ATOM 2909 C CA . GLY A 1 383 ? -6.801 -31.297 -12.234 1 97.31 383 GLY A CA 1
ATOM 2910 C C . GLY A 1 383 ? -5.328 -31.516 -11.945 1 97.31 383 GLY A C 1
ATOM 2911 O O . GLY A 1 383 ? -4.617 -32.125 -12.758 1 97.31 383 GLY A O 1
ATOM 2912 N N . ALA A 1 384 ? -4.875 -31.031 -10.867 1 96.69 384 ALA A N 1
ATOM 2913 C CA . ALA A 1 384 ? -3.488 -31.266 -10.469 1 96.69 384 ALA A CA 1
ATOM 2914 C C . ALA A 1 384 ? -3.225 -32.75 -10.234 1 96.69 384 ALA A C 1
ATOM 2916 O O . ALA A 1 384 ? -2.162 -33.25 -10.594 1 96.69 384 ALA A O 1
ATOM 2917 N N . LEU A 1 385 ? -4.184 -33.438 -9.625 1 97.19 385 LEU A N 1
ATOM 2918 C CA . LEU A 1 385 ? -4.082 -34.875 -9.453 1 97.19 385 LEU A CA 1
ATOM 2919 C C . LEU A 1 385 ? -3.988 -35.594 -10.805 1 97.19 385 LEU A C 1
ATOM 2921 O O . LEU A 1 385 ? -3.113 -36.438 -11.016 1 97.19 385 LEU A O 1
ATOM 2925 N N . ALA A 1 386 ? -4.887 -35.156 -11.625 1 98.5 386 ALA A N 1
ATOM 2926 C CA . ALA A 1 386 ? -4.953 -35.75 -12.953 1 98.5 386 ALA A CA 1
ATOM 2927 C C . ALA A 1 386 ? -3.643 -35.562 -13.711 1 98.5 386 ALA A C 1
ATOM 2929 O O . ALA A 1 386 ? -3.15 -36.5 -14.359 1 98.5 386 ALA A O 1
ATOM 2930 N N . GLU A 1 387 ? -3.109 -34.375 -13.641 1 98.5 387 GLU A N 1
ATOM 2931 C CA . GLU A 1 387 ? -1.857 -34.094 -14.336 1 98.5 387 GLU A CA 1
ATOM 2932 C C . GLU A 1 387 ? -0.704 -34.906 -13.742 1 98.5 387 GLU A C 1
ATOM 2934 O O . GLU A 1 387 ? 0.18 -35.375 -14.469 1 98.5 387 GLU A O 1
ATOM 2939 N N . GLY A 1 388 ? -0.69 -35 -12.406 1 98.5 388 GLY A N 1
ATOM 2940 C CA . GLY A 1 388 ? 0.286 -35.875 -11.781 1 98.5 388 GLY A CA 1
ATOM 2941 C C . GLY A 1 388 ? 0.196 -37.312 -12.266 1 98.5 388 GLY A C 1
ATOM 2942 O O . GLY A 1 388 ? 1.219 -37.938 -12.516 1 98.5 388 GLY A O 1
ATOM 2943 N N . GLU A 1 389 ? -0.986 -37.812 -12.422 1 98.69 389 GLU A N 1
ATOM 2944 C CA . GLU A 1 389 ? -1.22 -39.156 -12.922 1 98.69 389 GLU A CA 1
ATOM 2945 C C . GLU A 1 389 ? -0.713 -39.312 -14.352 1 98.69 389 GLU A C 1
ATOM 2947 O O . GLU A 1 389 ? -0.02 -40.281 -14.664 1 98.69 389 GLU A O 1
ATOM 2952 N N . ILE A 1 390 ? -1.051 -38.375 -15.156 1 98.69 390 ILE A N 1
ATOM 2953 C CA . ILE A 1 390 ? -0.709 -38.438 -16.578 1 98.69 390 ILE A CA 1
ATOM 2954 C C . ILE A 1 390 ? 0.809 -38.438 -16.734 1 98.69 390 ILE A C 1
ATOM 2956 O O . ILE A 1 390 ? 1.356 -39.25 -17.484 1 98.69 390 ILE A O 1
ATOM 2960 N N . ALA A 1 391 ? 1.467 -37.5 -16.047 1 98.75 391 ALA A N 1
ATOM 2961 C CA . ALA A 1 391 ? 2.926 -37.469 -16.094 1 98.75 391 ALA A CA 1
ATOM 2962 C C . ALA A 1 391 ? 3.535 -38.781 -15.617 1 98.75 391 ALA A C 1
ATOM 2964 O O . ALA A 1 391 ? 4.477 -39.281 -16.234 1 98.75 391 ALA A O 1
ATOM 2965 N N . ALA A 1 392 ? 3.01 -39.312 -14.555 1 98.75 392 ALA A N 1
ATOM 2966 C CA . ALA A 1 392 ? 3.514 -40.562 -13.977 1 98.75 392 ALA A CA 1
ATOM 2967 C C . ALA A 1 392 ? 3.324 -41.719 -14.93 1 98.75 392 ALA A C 1
ATOM 2969 O O . ALA A 1 392 ? 4.207 -42.562 -15.062 1 98.75 392 ALA A O 1
ATOM 2970 N N . LEU A 1 393 ? 2.189 -41.781 -15.523 1 98.56 393 LEU A N 1
ATOM 2971 C CA . LEU A 1 393 ? 1.909 -42.875 -16.469 1 98.56 393 LEU A CA 1
ATOM 2972 C C . LEU A 1 393 ? 2.857 -42.812 -17.656 1 98.56 393 LEU A C 1
ATOM 2974 O O . LEU A 1 393 ? 3.312 -43.844 -18.156 1 98.56 393 LEU A O 1
ATOM 2978 N N . ALA A 1 394 ? 3.092 -41.625 -18.109 1 98.06 394 ALA A N 1
ATOM 2979 C CA . ALA A 1 394 ? 4.035 -41.438 -19.219 1 98.06 394 ALA A CA 1
ATOM 2980 C C . ALA A 1 394 ? 5.426 -41.938 -18.828 1 98.06 394 ALA A C 1
ATOM 2982 O O . ALA A 1 394 ? 6.094 -42.625 -19.609 1 98.06 394 ALA A O 1
ATOM 2983 N N . ILE A 1 395 ? 5.871 -41.562 -17.672 1 97.75 395 ILE A N 1
ATOM 2984 C CA . ILE A 1 395 ? 7.18 -42 -17.172 1 97.75 395 ILE A CA 1
ATOM 2985 C C . ILE A 1 395 ? 7.203 -43.5 -17 1 97.75 395 ILE A C 1
ATOM 2987 O O . ILE A 1 395 ? 8.18 -44.156 -17.359 1 97.75 395 ILE A O 1
ATOM 2991 N N . ALA A 1 396 ? 6.137 -44.062 -16.406 1 97.25 396 ALA A N 1
ATOM 2992 C CA . ALA A 1 396 ? 6.055 -45.5 -16.188 1 97.25 396 ALA A CA 1
ATOM 2993 C C . ALA A 1 396 ? 6.215 -46.281 -17.5 1 97.25 396 ALA A C 1
ATOM 2995 O O . ALA A 1 396 ? 6.91 -47.281 -17.547 1 97.25 396 ALA A O 1
ATOM 2996 N N . LYS A 1 397 ? 5.547 -45.781 -18.438 1 96.38 397 LYS A N 1
ATOM 2997 C CA . LYS A 1 397 ? 5.645 -46.406 -19.75 1 96.38 397 LYS A CA 1
ATOM 2998 C C . LYS A 1 397 ? 7.082 -46.375 -20.266 1 96.38 397 LYS A C 1
ATOM 3000 O O . LYS A 1 397 ? 7.605 -47.406 -20.688 1 96.38 397 LYS A O 1
ATOM 3005 N N . ARG A 1 398 ? 7.691 -45.281 -20.188 1 94.88 398 ARG A N 1
ATOM 3006 C CA . ARG A 1 398 ? 9.062 -45.125 -20.656 1 94.88 398 ARG A CA 1
ATOM 3007 C C . ARG A 1 398 ? 10.016 -45.969 -19.812 1 94.88 398 ARG A C 1
ATOM 3009 O O . ARG A 1 398 ? 10.992 -46.531 -20.312 1 94.88 398 ARG A O 1
ATOM 3016 N N . TYR A 1 399 ? 9.812 -45.938 -18.562 1 93.88 399 TYR A N 1
ATOM 3017 C CA . TYR A 1 399 ? 10.633 -46.688 -17.641 1 93.88 399 TYR A CA 1
ATOM 3018 C C . TYR A 1 399 ? 10.602 -48.188 -17.953 1 93.88 399 TYR A C 1
ATOM 3020 O O . TYR A 1 399 ? 11.641 -48.844 -17.938 1 93.88 399 TYR A O 1
ATOM 3028 N N . LYS A 1 400 ? 9.453 -48.719 -18.266 1 92.94 400 LYS A N 1
ATOM 3029 C CA . LYS A 1 400 ? 9.289 -50.125 -18.594 1 92.94 400 LYS A CA 1
ATOM 3030 C C . LYS A 1 400 ? 9.953 -50.469 -19.922 1 92.94 400 LYS A C 1
ATOM 3032 O O . LYS A 1 400 ? 10.508 -51.562 -20.078 1 92.94 400 LYS A O 1
ATOM 3037 N N . GLU A 1 401 ? 9.922 -49.531 -20.75 1 91.81 401 GLU A N 1
ATOM 3038 C CA . GLU A 1 401 ? 10.516 -49.75 -22.078 1 91.81 401 GLU A CA 1
ATOM 3039 C C . GLU A 1 401 ? 12.039 -49.656 -22.016 1 91.81 401 GLU A C 1
ATOM 3041 O O . GLU A 1 401 ? 12.734 -50.344 -22.781 1 91.81 401 GLU A O 1
ATOM 3046 N N . ALA A 1 402 ? 12.688 -48.719 -21.359 1 82.56 402 ALA A N 1
ATOM 3047 C CA . ALA A 1 402 ? 14.117 -48.469 -21.312 1 82.56 402 ALA A CA 1
ATOM 3048 C C . ALA A 1 402 ? 14.859 -49.562 -20.547 1 82.56 402 ALA A C 1
ATOM 3050 O O . ALA A 1 402 ? 16.078 -49.688 -20.688 1 82.56 402 ALA A O 1
ATOM 3051 N N . LYS A 1 403 ? 14.516 -50.781 -20.453 1 65.31 403 LYS A N 1
ATOM 3052 C CA . LYS A 1 403 ? 15.117 -51.906 -19.734 1 65.31 403 LYS A CA 1
ATOM 3053 C C . LYS A 1 403 ? 16 -51.438 -18.594 1 65.31 403 LYS A C 1
ATOM 3055 O O . LYS A 1 403 ? 16.906 -52.125 -18.156 1 65.31 403 LYS A O 1
ATOM 3060 N N . GLY A 1 404 ? 15.773 -50.5 -17.891 1 59.22 404 GLY A N 1
ATOM 3061 C CA . GLY A 1 404 ? 16.359 -50.094 -16.625 1 59.22 404 GLY A CA 1
ATOM 3062 C C . GLY A 1 404 ? 17.875 -50.031 -16.672 1 59.22 404 GLY A C 1
ATOM 3063 O O . GLY A 1 404 ? 18.5 -50.469 -17.625 1 59.22 404 GLY A O 1
ATOM 3064 N N . GLY A 1 405 ? 18.781 -48.969 -16.281 1 60.03 405 GLY A N 1
ATOM 3065 C CA . GLY A 1 405 ? 20.203 -48.844 -16.047 1 60.03 405 GLY A CA 1
ATOM 3066 C C . GLY A 1 405 ? 20.594 -47.594 -15.273 1 60.03 405 GLY A C 1
ATOM 3067 O O . GLY A 1 405 ? 19.781 -46.688 -15.109 1 60.03 405 GLY A O 1
ATOM 3068 N N . PRO A 1 406 ? 21.734 -47.75 -14.727 1 66.44 406 PRO A N 1
ATOM 3069 C CA . PRO A 1 406 ? 22.188 -46.594 -13.938 1 66.44 406 PRO A CA 1
ATOM 3070 C C . PRO A 1 406 ? 22.406 -45.344 -14.789 1 66.44 406 PRO A C 1
ATOM 3072 O O . PRO A 1 406 ? 22.703 -45.438 -15.984 1 66.44 406 PRO A O 1
ATOM 3075 N N . ILE A 1 407 ? 22.047 -44.188 -14.305 1 76.19 407 ILE A N 1
ATOM 3076 C CA . ILE A 1 407 ? 22.234 -42.906 -14.992 1 76.19 407 ILE A CA 1
ATOM 3077 C C . ILE A 1 407 ? 23.719 -42.625 -15.156 1 76.19 407 ILE A C 1
ATOM 3079 O O . ILE A 1 407 ? 24.5 -42.781 -14.211 1 76.19 407 ILE A O 1
ATOM 3083 N N . SER A 1 408 ? 24.141 -42.406 -16.344 1 80.94 408 SER A N 1
ATOM 3084 C CA . SER A 1 408 ? 25.531 -42 -16.609 1 80.94 408 SER A CA 1
ATOM 3085 C C . SER A 1 408 ? 25.75 -40.531 -16.297 1 80.94 408 SER A C 1
ATOM 3087 O O . SER A 1 408 ? 25.016 -39.656 -16.797 1 80.94 408 SER A O 1
ATOM 3089 N N . VAL A 1 409 ? 26.672 -40.25 -15.438 1 89.25 409 VAL A N 1
ATOM 3090 C CA . VAL A 1 409 ? 27.016 -38.875 -15.062 1 89.25 409 VAL A CA 1
ATOM 3091 C C . VAL A 1 409 ? 28.297 -38.469 -15.758 1 89.25 409 VAL A C 1
ATOM 3093 O O . VAL A 1 409 ? 29.375 -38.938 -15.422 1 89.25 409 VAL A O 1
ATOM 3096 N N . SER A 1 410 ? 28.219 -37.562 -16.641 1 92.75 410 SER A N 1
ATOM 3097 C CA . SER A 1 410 ? 29.406 -37.062 -17.344 1 92.75 410 SER A CA 1
ATOM 3098 C C . SER A 1 410 ? 30.234 -36.156 -16.438 1 92.75 410 SER A C 1
ATOM 3100 O O . SER A 1 410 ? 29.703 -35.594 -15.477 1 92.75 410 SER A O 1
ATOM 3102 N N . PRO A 1 411 ? 31.453 -36.031 -16.797 1 93.56 411 PRO A N 1
ATOM 3103 C CA . PRO A 1 411 ? 32.281 -35.094 -16.047 1 93.56 411 PRO A CA 1
ATOM 3104 C C . PRO A 1 411 ? 31.766 -33.656 -16.125 1 93.56 411 PRO A C 1
ATOM 3106 O O . PRO A 1 411 ? 31.859 -32.906 -15.148 1 93.56 411 PRO A O 1
ATOM 3109 N N . THR A 1 412 ? 31.234 -33.375 -17.203 1 93.69 412 THR A N 1
ATOM 3110 C CA . THR A 1 412 ? 30.688 -32.031 -17.375 1 93.69 412 THR A CA 1
ATOM 3111 C C . THR A 1 412 ? 29.5 -31.812 -16.453 1 93.69 412 THR A C 1
ATOM 3113 O O . THR A 1 412 ? 29.359 -30.75 -15.867 1 93.69 412 THR A O 1
ATOM 3116 N N . LEU A 1 413 ? 28.703 -32.75 -16.406 1 94.5 413 LEU A N 1
ATOM 3117 C CA . LEU A 1 413 ? 27.531 -32.688 -15.539 1 94.5 413 LEU A CA 1
ATOM 3118 C C . LEU A 1 413 ? 27.953 -32.594 -14.078 1 94.5 413 LEU A C 1
ATOM 3120 O O . LEU A 1 413 ? 27.359 -31.844 -13.297 1 94.5 413 LEU A O 1
ATOM 3124 N N . LYS A 1 414 ? 28.938 -33.344 -13.742 1 94.25 414 LYS A N 1
ATOM 3125 C CA . LYS A 1 414 ? 29.453 -33.344 -12.375 1 94.25 414 LYS A CA 1
ATOM 3126 C C . LYS A 1 414 ? 30.031 -31.969 -12.023 1 94.25 414 LYS A C 1
ATOM 3128 O O . LYS A 1 414 ? 29.844 -31.484 -10.906 1 94.25 414 LYS A O 1
ATOM 3133 N N . ALA A 1 415 ? 30.719 -31.469 -12.953 1 95.25 415 ALA A N 1
ATOM 3134 C CA . ALA A 1 415 ? 31.297 -30.141 -12.742 1 95.25 415 ALA A CA 1
ATOM 3135 C C . ALA A 1 415 ? 30.219 -29.094 -12.555 1 95.25 415 ALA A C 1
ATOM 3137 O O . ALA A 1 415 ? 30.359 -28.172 -11.742 1 95.25 415 ALA A O 1
ATOM 3138 N N . LYS A 1 416 ? 29.188 -29.172 -13.312 1 95.38 416 LYS A N 1
ATOM 3139 C CA . LYS A 1 416 ? 28.062 -28.266 -13.18 1 95.38 416 LYS A CA 1
ATOM 3140 C C . LYS A 1 416 ? 27.422 -28.375 -11.797 1 95.38 416 LYS A C 1
ATOM 3142 O O . LYS A 1 416 ? 27.094 -27.375 -11.172 1 95.38 416 LYS A O 1
ATOM 3147 N N . ALA A 1 417 ? 27.203 -29.562 -11.344 1 95.94 417 ALA A N 1
ATOM 3148 C CA . ALA A 1 417 ? 26.656 -29.797 -10.008 1 95.94 417 ALA A CA 1
ATOM 3149 C C . ALA A 1 417 ? 27.531 -29.156 -8.938 1 95.94 417 ALA A C 1
ATOM 3151 O O . ALA A 1 417 ? 27.016 -28.516 -8.008 1 95.94 417 ALA A O 1
ATOM 3152 N N . GLN A 1 418 ? 28.844 -29.297 -9.125 1 94.38 418 GLN A N 1
ATOM 3153 C CA . GLN A 1 418 ? 29.781 -28.766 -8.148 1 94.38 418 GLN A CA 1
ATOM 3154 C C . GLN A 1 418 ? 29.75 -27.234 -8.133 1 94.38 418 GLN A C 1
ATOM 3156 O O . GLN A 1 418 ? 29.906 -26.609 -7.082 1 94.38 418 GLN A O 1
ATOM 3161 N N . THR A 1 419 ? 29.562 -26.734 -9.258 1 95.12 419 THR A N 1
ATOM 3162 C CA . THR A 1 419 ? 29.469 -25.281 -9.352 1 95.12 419 THR A CA 1
ATOM 3163 C C . THR A 1 419 ? 28.266 -24.766 -8.57 1 95.12 419 THR A C 1
ATOM 3165 O O . THR A 1 419 ? 28.359 -23.766 -7.852 1 95.12 419 THR A O 1
ATOM 3168 N N . TYR A 1 420 ? 27.125 -25.391 -8.688 1 95.25 420 TYR A N 1
ATOM 3169 C CA . TYR A 1 420 ? 25.922 -25 -7.961 1 95.25 420 TYR A CA 1
ATOM 3170 C C . TYR A 1 420 ? 26.125 -25.141 -6.457 1 95.25 420 TYR A C 1
ATOM 3172 O O . TYR A 1 420 ? 25.734 -24.266 -5.688 1 95.25 420 TYR A O 1
ATOM 3180 N N . LEU A 1 421 ? 26.781 -26.219 -6.086 1 94.38 421 LEU A N 1
ATOM 3181 C CA . LEU A 1 421 ? 27 -26.5 -4.672 1 94.38 421 LEU A CA 1
ATOM 3182 C C . LEU A 1 421 ? 27.969 -25.484 -4.066 1 94.38 421 LEU A C 1
ATOM 3184 O O . LEU A 1 421 ? 27.766 -25.047 -2.93 1 94.38 421 LEU A O 1
ATOM 3188 N N . ALA A 1 422 ? 28.969 -25.141 -4.816 1 93 422 ALA A N 1
ATOM 3189 C CA . ALA A 1 422 ? 29.938 -24.172 -4.352 1 93 422 ALA A CA 1
ATOM 3190 C C . ALA A 1 422 ? 29.297 -22.797 -4.148 1 93 422 ALA A C 1
ATOM 3192 O O . ALA A 1 422 ? 29.703 -22.047 -3.268 1 93 422 ALA A O 1
ATOM 3193 N N . ALA A 1 423 ? 28.312 -22.547 -4.926 1 93.81 423 ALA A N 1
ATOM 3194 C CA . ALA A 1 423 ? 27.609 -21.281 -4.824 1 93.81 423 ALA A CA 1
ATOM 3195 C C . ALA A 1 423 ? 26.938 -21.125 -3.469 1 93.81 423 ALA A C 1
ATOM 3197 O O . ALA A 1 423 ? 26.844 -20.031 -2.926 1 93.81 423 ALA A O 1
ATOM 3198 N N . TYR A 1 424 ? 26.469 -22.25 -2.863 1 95.06 424 TYR A N 1
ATOM 3199 C CA . TYR A 1 424 ? 25.859 -22.203 -1.542 1 95.06 424 TYR A CA 1
ATOM 3200 C C . TYR A 1 424 ? 26.828 -21.641 -0.51 1 95.06 424 TYR A C 1
ATOM 3202 O O . TYR A 1 424 ? 26.469 -20.797 0.308 1 95.06 424 TYR A O 1
ATOM 3210 N N . ASP A 1 425 ? 28.031 -22.094 -0.666 1 93.5 425 ASP A N 1
ATOM 3211 C CA . ASP A 1 425 ? 29.062 -21.734 0.302 1 93.5 425 ASP A CA 1
ATOM 3212 C C . ASP A 1 425 ? 29.422 -20.25 0.171 1 93.5 425 ASP A C 1
ATOM 3214 O O . ASP A 1 425 ? 29.766 -19.594 1.163 1 93.5 425 ASP A O 1
ATOM 3218 N N . THR A 1 426 ? 29.328 -19.812 -0.993 1 92.12 426 THR A N 1
ATOM 3219 C CA . THR A 1 426 ? 29.656 -18.406 -1.226 1 92.12 426 THR A CA 1
ATOM 3220 C C . THR A 1 426 ? 28.703 -17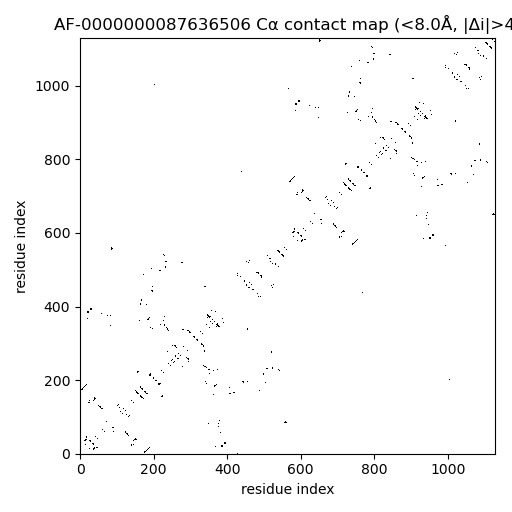.5 -0.454 1 92.12 426 THR A C 1
ATOM 3222 O O . THR A 1 426 ? 29.109 -16.422 0.014 1 92.12 426 THR A O 1
ATOM 3225 N N . PHE A 1 427 ? 27.484 -17.844 -0.285 1 94.31 427 PHE A N 1
ATOM 3226 C CA . PHE A 1 427 ? 26.5 -17.047 0.434 1 94.31 427 PHE A CA 1
ATOM 3227 C C . PHE A 1 427 ? 26.672 -17.203 1.939 1 94.31 427 PHE A C 1
ATOM 3229 O O . PHE A 1 427 ? 26.266 -16.328 2.711 1 94.31 427 PHE A O 1
ATOM 3236 N N . LEU A 1 428 ? 27.266 -18.281 2.34 1 92.69 428 LEU A N 1
ATOM 3237 C CA . LEU A 1 428 ? 27.344 -18.594 3.76 1 92.69 428 LEU A CA 1
ATOM 3238 C C . LEU A 1 428 ? 28.625 -18.047 4.379 1 92.69 428 LEU A C 1
ATOM 3240 O O . LEU A 1 428 ? 28.797 -18.109 5.598 1 92.69 428 LEU A O 1
ATOM 3244 N N . THR A 1 429 ? 29.453 -17.484 3.533 1 87.81 429 THR A N 1
ATOM 3245 C CA . THR A 1 429 ? 30.734 -17 4.027 1 87.81 429 THR A CA 1
ATOM 3246 C C . THR A 1 429 ? 30.922 -15.523 3.68 1 87.81 429 THR A C 1
ATOM 3248 O O . THR A 1 429 ? 30.406 -15.055 2.66 1 87.81 429 THR A O 1
ATOM 3251 N N . GLY A 1 430 ? 31.531 -14.812 4.586 1 82.56 430 GLY A N 1
ATOM 3252 C CA . GLY A 1 430 ? 31.859 -13.43 4.281 1 82.56 430 GLY A CA 1
ATOM 3253 C C . GLY A 1 430 ? 31.266 -12.445 5.262 1 82.56 430 GLY A C 1
ATOM 3254 O O . GLY A 1 430 ? 30.641 -12.836 6.25 1 82.56 430 GLY A O 1
ATOM 3255 N N . GLU A 1 431 ? 31.453 -11.086 5.023 1 80.56 431 GLU A N 1
ATOM 3256 C CA . GLU A 1 431 ? 31.031 -9.992 5.902 1 80.56 431 GLU A CA 1
ATOM 3257 C C . GLU A 1 431 ? 29.594 -9.602 5.641 1 80.56 431 GLU A C 1
ATOM 3259 O O . GLU A 1 431 ? 29.031 -9.93 4.59 1 80.56 431 GLU A O 1
ATOM 3264 N N . ALA A 1 432 ? 29.094 -8.82 6.648 1 78.88 432 ALA A N 1
ATOM 3265 C CA . ALA A 1 432 ? 27.703 -8.391 6.578 1 78.88 432 ALA A CA 1
ATOM 3266 C C . ALA A 1 432 ? 27.453 -7.551 5.332 1 78.88 432 ALA A C 1
ATOM 3268 O O . ALA A 1 432 ? 28.219 -6.637 5.023 1 78.88 432 ALA A O 1
ATOM 3269 N N . PRO A 1 433 ? 26.438 -7.945 4.645 1 78.75 433 PRO A N 1
ATOM 3270 C CA . PRO A 1 433 ? 26.141 -7.234 3.398 1 78.75 433 PRO A CA 1
ATOM 3271 C C . PRO A 1 433 ? 25.531 -5.859 3.635 1 78.75 433 PRO A C 1
ATOM 3273 O O . PRO A 1 433 ? 25.141 -5.539 4.758 1 78.75 433 PRO A O 1
ATOM 3276 N N . LEU A 1 434 ? 25.562 -5.062 2.639 1 78.25 434 LEU A N 1
ATOM 3277 C CA . LEU A 1 434 ? 24.984 -3.721 2.674 1 78.25 434 LEU A CA 1
ATOM 3278 C C . LEU A 1 434 ? 23.469 -3.777 2.781 1 78.25 434 LEU A C 1
ATOM 3280 O O . LEU A 1 434 ? 22.859 -2.895 3.379 1 78.25 434 LEU A O 1
ATOM 3284 N N . TYR A 1 435 ? 22.938 -4.816 2.111 1 87.81 435 TYR A N 1
ATOM 3285 C CA . TYR A 1 435 ? 21.5 -4.98 2.09 1 87.81 435 TYR A CA 1
ATOM 3286 C C . TYR A 1 435 ? 21.094 -6.348 2.633 1 87.81 435 TYR A C 1
ATOM 3288 O O . TYR A 1 435 ? 21.844 -7.32 2.494 1 87.81 435 TYR A O 1
ATOM 3296 N N . THR A 1 436 ? 19.938 -6.34 3.236 1 92 436 THR A N 1
ATOM 3297 C CA . THR A 1 436 ? 19.375 -7.613 3.67 1 92 436 THR A CA 1
ATOM 3298 C C . THR A 1 436 ? 18.516 -8.227 2.574 1 92 436 THR A C 1
ATOM 3300 O O . THR A 1 436 ? 18.094 -7.531 1.647 1 92 436 THR A O 1
ATOM 3303 N N . THR A 1 437 ? 18.281 -9.5 2.658 1 95.25 437 THR A N 1
ATOM 3304 C CA . THR A 1 437 ? 17.422 -10.195 1.714 1 95.25 437 THR A CA 1
ATOM 3305 C C . THR A 1 437 ? 16 -9.609 1.747 1 95.25 437 THR A C 1
ATOM 3307 O O . THR A 1 437 ? 15.367 -9.445 0.703 1 95.25 437 THR A O 1
ATOM 3310 N N . GLU A 1 438 ? 15.562 -9.266 2.9 1 92.12 438 GLU A N 1
ATOM 3311 C CA . GLU A 1 438 ? 14.227 -8.695 3.076 1 92.12 438 GLU A CA 1
ATOM 3312 C C . GLU A 1 438 ? 14.102 -7.352 2.365 1 92.12 438 GLU A C 1
ATOM 3314 O O . GLU A 1 438 ? 13.07 -7.055 1.769 1 92.12 438 GLU A O 1
ATOM 3319 N N . GLN A 1 439 ? 15.109 -6.559 2.445 1 90.56 439 GLN A N 1
ATOM 3320 C CA . GLN A 1 439 ? 15.102 -5.254 1.793 1 90.56 439 GLN A CA 1
ATOM 3321 C C . GLN A 1 439 ? 15.016 -5.395 0.276 1 90.56 439 GLN A C 1
ATOM 3323 O O . GLN A 1 439 ? 14.289 -4.648 -0.383 1 90.56 439 GLN A O 1
ATOM 3328 N N . LEU A 1 440 ? 15.75 -6.324 -0.235 1 95.19 440 LEU A N 1
ATOM 3329 C CA . LEU A 1 440 ? 15.719 -6.543 -1.678 1 95.19 440 LEU A CA 1
ATOM 3330 C C . LEU A 1 440 ? 14.383 -7.129 -2.115 1 95.19 440 LEU A C 1
ATOM 3332 O O . LEU A 1 440 ? 13.891 -6.82 -3.203 1 95.19 440 LEU A O 1
ATOM 3336 N N . GLU A 1 441 ? 13.805 -7.996 -1.279 1 95.12 441 GLU A N 1
ATOM 3337 C CA . GLU A 1 441 ? 12.484 -8.547 -1.564 1 95.12 441 GLU A CA 1
ATOM 3338 C C . GLU A 1 441 ? 11.43 -7.445 -1.613 1 95.12 441 GLU A C 1
ATOM 3340 O O . GLU A 1 441 ? 10.594 -7.422 -2.518 1 95.12 441 GLU A O 1
ATOM 3345 N N . GLU A 1 442 ? 11.5 -6.551 -0.706 1 91.75 442 GLU A N 1
ATOM 3346 C CA . GLU A 1 442 ? 10.57 -5.426 -0.671 1 91.75 442 GLU A CA 1
ATOM 3347 C C . GLU A 1 442 ? 10.734 -4.539 -1.9 1 91.75 442 GLU A C 1
ATOM 3349 O O . GLU A 1 442 ? 9.742 -4.043 -2.451 1 91.75 442 GLU A O 1
ATOM 3354 N N . ALA A 1 443 ? 11.969 -4.305 -2.225 1 92.88 443 ALA A N 1
ATOM 3355 C CA . ALA A 1 443 ? 12.242 -3.496 -3.41 1 92.88 443 ALA A CA 1
ATOM 3356 C C . ALA A 1 443 ? 11.664 -4.152 -4.664 1 92.88 443 ALA A C 1
ATOM 3358 O O . ALA A 1 443 ? 11.109 -3.473 -5.527 1 92.88 443 ALA A O 1
ATOM 3359 N N . MET A 1 444 ? 11.797 -5.441 -4.715 1 97.12 444 MET A N 1
ATOM 3360 C CA . MET A 1 444 ? 11.227 -6.199 -5.828 1 97.12 444 MET A CA 1
ATOM 3361 C C . MET A 1 444 ? 9.711 -6.051 -5.871 1 97.12 444 MET A C 1
ATOM 3363 O O . MET A 1 444 ? 9.148 -5.727 -6.918 1 97.12 444 MET A O 1
ATOM 3367 N N . GLN A 1 445 ? 9.109 -6.262 -4.77 1 95.38 445 GLN A N 1
ATOM 3368 C CA . GLN A 1 445 ? 7.652 -6.227 -4.695 1 95.38 445 GLN A CA 1
ATOM 3369 C C . GLN A 1 445 ? 7.117 -4.828 -4.996 1 95.38 445 GLN A C 1
ATOM 3371 O O . GLN A 1 445 ? 6.098 -4.684 -5.672 1 95.38 445 GLN A O 1
ATOM 3376 N N . ARG A 1 446 ? 7.793 -3.871 -4.516 1 92.38 446 ARG A N 1
ATOM 3377 C CA . ARG A 1 446 ? 7.402 -2.494 -4.797 1 92.38 446 ARG A CA 1
ATOM 3378 C C . ARG A 1 446 ? 7.52 -2.184 -6.285 1 92.38 446 ARG A C 1
ATOM 3380 O O . ARG A 1 446 ? 6.656 -1.51 -6.852 1 92.38 446 ARG A O 1
ATOM 3387 N N . THR A 1 447 ? 8.602 -2.586 -6.867 1 95.69 447 THR A N 1
ATOM 3388 C CA . THR A 1 447 ? 8.836 -2.375 -8.289 1 95.69 447 THR A CA 1
ATOM 3389 C C . THR A 1 447 ? 7.727 -3.008 -9.125 1 95.69 447 THR A C 1
ATOM 3391 O O . THR A 1 447 ? 7.16 -2.359 -10.008 1 95.69 447 THR A O 1
ATOM 3394 N N . MET A 1 448 ? 7.445 -4.254 -8.781 1 98.31 448 MET A N 1
ATOM 3395 C CA . MET A 1 448 ? 6.418 -4.965 -9.539 1 98.31 448 MET A CA 1
ATOM 3396 C C . MET A 1 448 ? 5.047 -4.332 -9.32 1 98.31 448 MET A C 1
ATOM 3398 O O . MET A 1 448 ? 4.238 -4.25 -10.25 1 98.31 448 MET A O 1
ATOM 3402 N N . ASP A 1 449 ? 4.785 -3.914 -8.172 1 95.06 449 ASP A N 1
ATOM 3403 C CA . ASP A 1 449 ? 3.506 -3.293 -7.836 1 95.06 449 ASP A CA 1
ATOM 3404 C C . ASP A 1 449 ? 3.312 -1.988 -8.602 1 95.06 449 ASP A C 1
ATOM 3406 O O . ASP A 1 449 ? 2.236 -1.738 -9.148 1 95.06 449 ASP A O 1
ATOM 3410 N N . SER A 1 450 ? 4.363 -1.197 -8.68 1 93.12 450 SER A N 1
ATOM 3411 C CA . SER A 1 450 ? 4.273 0.149 -9.234 1 93.12 450 SER A CA 1
ATOM 3412 C C . SER A 1 450 ? 4.344 0.123 -10.758 1 93.12 450 SER A C 1
ATOM 3414 O O . SER A 1 450 ? 3.717 0.948 -11.43 1 93.12 450 SER A O 1
ATOM 3416 N N . TYR A 1 451 ? 5.145 -0.843 -11.297 1 96.94 451 TYR A N 1
ATOM 3417 C CA . TYR A 1 451 ? 5.488 -0.667 -12.703 1 96.94 451 TYR A CA 1
ATOM 3418 C C . TYR A 1 451 ? 5.047 -1.87 -13.531 1 96.94 451 TYR A C 1
ATOM 3420 O O . TYR A 1 451 ? 5.074 -1.829 -14.766 1 96.94 451 TYR A O 1
ATOM 3428 N N . ALA A 1 452 ? 4.641 -2.949 -12.836 1 98.25 452 ALA A N 1
ATOM 3429 C CA . ALA A 1 452 ? 4.258 -4.141 -13.586 1 98.25 452 ALA A CA 1
ATOM 3430 C C . ALA A 1 452 ? 2.842 -4.586 -13.227 1 98.25 452 ALA A C 1
ATOM 3432 O O . ALA A 1 452 ? 2.561 -5.781 -13.148 1 98.25 452 ALA A O 1
ATOM 3433 N N . GLY A 1 453 ? 2.004 -3.713 -12.961 1 97.44 453 GLY A N 1
ATOM 3434 C CA . GLY A 1 453 ? 0.576 -3.969 -12.883 1 97.44 453 GLY A CA 1
ATOM 3435 C C . GLY A 1 453 ? 0.15 -4.578 -11.562 1 97.44 453 GLY A C 1
ATOM 3436 O O . GLY A 1 453 ? -0.561 -5.586 -11.539 1 97.44 453 GLY A O 1
ATOM 3437 N N . GLY A 1 454 ? 0.601 -4.07 -10.43 1 96.31 454 GLY A N 1
ATOM 3438 C CA . GLY A 1 454 ? 0.155 -4.508 -9.117 1 96.31 454 GLY A CA 1
ATOM 3439 C C . GLY A 1 454 ? -1.083 -3.775 -8.633 1 96.31 454 GLY A C 1
ATOM 3440 O O . GLY A 1 454 ? -1.767 -3.115 -9.414 1 96.31 454 GLY A O 1
ATOM 3441 N N . ILE A 1 455 ? -1.402 -3.951 -7.379 1 93.56 455 ILE A N 1
ATOM 3442 C CA . ILE A 1 455 ? -2.584 -3.359 -6.762 1 93.56 455 ILE A CA 1
ATOM 3443 C C . ILE A 1 455 ? -2.5 -1.836 -6.84 1 93.56 455 ILE A C 1
ATOM 3445 O O . ILE A 1 455 ? -3.492 -1.168 -7.133 1 93.56 455 ILE A O 1
ATOM 3449 N N . GLY A 1 456 ? -1.3 -1.351 -6.609 1 89.62 456 GLY A N 1
ATOM 3450 C CA . GLY A 1 456 ? -1.096 0.089 -6.57 1 89.62 456 GLY A CA 1
ATOM 3451 C C . GLY A 1 456 ? -1.368 0.767 -7.898 1 89.62 456 GLY A C 1
ATOM 3452 O O . GLY A 1 456 ? -1.589 1.979 -7.949 1 89.62 456 GLY A O 1
ATOM 3453 N N . ALA A 1 457 ? -1.373 0.041 -8.961 1 93.25 457 ALA A N 1
ATOM 3454 C CA . ALA A 1 457 ? -1.633 0.559 -10.305 1 93.25 457 ALA A CA 1
ATOM 3455 C C . ALA A 1 457 ? -2.969 0.052 -10.844 1 93.25 457 ALA A C 1
ATOM 3457 O O . ALA A 1 457 ? -3.221 0.104 -12.047 1 93.25 457 ALA A O 1
ATOM 3458 N N . TYR A 1 458 ? -3.869 -0.494 -9.953 1 94.19 458 TYR A N 1
ATOM 3459 C CA . TYR A 1 458 ? -5.152 -1.077 -10.328 1 94.19 458 TYR A CA 1
ATOM 3460 C C . TYR A 1 458 ? -4.973 -2.18 -11.359 1 94.19 458 TYR A C 1
ATOM 3462 O O . TYR A 1 458 ? -5.789 -2.32 -12.273 1 94.19 458 TYR A O 1
ATOM 3470 N N . TYR A 1 459 ? -3.852 -2.871 -11.281 1 97.44 459 TYR A N 1
ATOM 3471 C CA . TYR A 1 459 ? -3.49 -4.039 -12.078 1 97.44 459 TYR A CA 1
ATOM 3472 C C . TYR A 1 459 ? -3.205 -3.646 -13.523 1 97.44 459 TYR A C 1
ATOM 3474 O O . TYR A 1 459 ? -3.293 -4.48 -14.43 1 97.44 459 TYR A O 1
ATOM 3482 N N . ARG A 1 460 ? -2.953 -2.373 -13.859 1 97.19 460 ARG A N 1
ATOM 3483 C CA . ARG A 1 460 ? -2.695 -1.873 -15.203 1 97.19 460 ARG A CA 1
ATOM 3484 C C . ARG A 1 460 ? -1.21 -1.587 -15.406 1 97.19 460 ARG A C 1
ATOM 3486 O O . ARG A 1 460 ? -0.475 -1.381 -14.438 1 97.19 460 ARG A O 1
ATOM 3493 N N . PHE A 1 461 ? -0.787 -1.638 -16.594 1 97.69 461 PHE A N 1
ATOM 3494 C CA . PHE A 1 461 ? 0.605 -1.353 -16.922 1 97.69 461 PHE A CA 1
ATOM 3495 C C . PHE A 1 461 ? 0.729 -0.796 -18.328 1 97.69 461 PHE A C 1
ATOM 3497 O O . PHE A 1 461 ? -0.223 -0.856 -19.109 1 97.69 461 PHE A O 1
ATOM 3504 N N . ASN A 1 462 ? 1.822 -0.165 -18.656 1 97.38 462 ASN A N 1
ATOM 3505 C CA . ASN A 1 462 ? 2.199 0.227 -20.016 1 97.38 462 ASN A CA 1
ATOM 3506 C C . ASN A 1 462 ? 3.646 -0.14 -20.312 1 97.38 462 ASN A C 1
ATOM 3508 O O . ASN A 1 462 ? 4.363 -0.642 -19.453 1 97.38 462 ASN A O 1
ATOM 3512 N N . SER A 1 463 ? 4.047 0.026 -21.531 1 97.19 463 SER A N 1
ATOM 3513 C CA . SER A 1 463 ? 5.363 -0.425 -21.984 1 97.19 463 SER A CA 1
ATOM 3514 C C . SER A 1 463 ? 6.477 0.332 -21.266 1 97.19 463 SER A C 1
ATOM 3516 O O . SER A 1 463 ? 7.531 -0.237 -20.969 1 97.19 463 SER A O 1
ATOM 3518 N N . LYS A 1 464 ? 6.305 1.6 -21.016 1 95.56 464 LYS A N 1
ATOM 3519 C CA . LYS A 1 464 ? 7.324 2.41 -20.344 1 95.56 464 LYS A CA 1
ATOM 3520 C C . LYS A 1 464 ? 7.52 1.975 -18.906 1 95.56 464 LYS A C 1
ATOM 3522 O O . LYS A 1 464 ? 8.648 1.911 -18.406 1 95.56 464 LYS A O 1
ATOM 3527 N N . GLN A 1 465 ? 6.402 1.746 -18.25 1 96.69 465 GLN A N 1
ATOM 3528 C CA . GLN A 1 465 ? 6.457 1.222 -16.891 1 96.69 465 GLN A CA 1
ATOM 3529 C C . GLN A 1 465 ? 7.152 -0.135 -16.859 1 96.69 465 GLN A C 1
ATOM 3531 O O . GLN A 1 465 ? 7.961 -0.397 -15.961 1 96.69 465 GLN A O 1
ATOM 3536 N N . LEU A 1 466 ? 6.863 -1.012 -17.781 1 98.31 466 LEU A N 1
ATOM 3537 C CA . LEU A 1 466 ? 7.469 -2.34 -17.828 1 98.31 466 LEU A CA 1
ATOM 3538 C C . LEU A 1 466 ? 8.977 -2.246 -18.047 1 98.31 466 LEU A C 1
ATOM 3540 O O . LEU A 1 466 ? 9.734 -3.053 -17.516 1 98.31 466 LEU A O 1
ATOM 3544 N N . ALA A 1 467 ? 9.344 -1.335 -18.906 1 96.88 467 ALA A N 1
ATOM 3545 C CA . ALA A 1 467 ? 10.773 -1.136 -19.141 1 96.88 467 ALA A CA 1
ATOM 3546 C C . ALA A 1 467 ? 11.492 -0.76 -17.844 1 96.88 467 ALA A C 1
ATOM 3548 O O . ALA A 1 467 ? 12.594 -1.236 -17.578 1 96.88 467 ALA A O 1
ATOM 3549 N N . LYS A 1 468 ? 10.906 0.075 -17.062 1 94.81 468 LYS A N 1
ATOM 3550 C CA . LYS A 1 468 ? 11.469 0.452 -15.766 1 94.81 468 LYS A CA 1
ATOM 3551 C C . LYS A 1 468 ? 11.516 -0.743 -14.82 1 94.81 468 LYS A C 1
ATOM 3553 O O . LYS A 1 468 ? 12.484 -0.921 -14.086 1 94.81 468 LYS A O 1
ATOM 3558 N N . ALA A 1 469 ? 10.43 -1.469 -14.805 1 97.94 469 ALA A N 1
ATOM 3559 C CA . ALA A 1 469 ? 10.383 -2.67 -13.977 1 97.94 469 ALA A CA 1
ATOM 3560 C C . ALA A 1 469 ? 11.523 -3.623 -14.328 1 97.94 469 ALA A C 1
ATOM 3562 O O . ALA A 1 469 ? 12.211 -4.133 -13.445 1 97.94 469 ALA A O 1
ATOM 3563 N N . LYS A 1 470 ? 11.672 -3.873 -15.625 1 98.19 470 LYS A N 1
ATOM 3564 C CA . LYS A 1 470 ? 12.727 -4.773 -16.094 1 98.19 470 LYS A CA 1
ATOM 3565 C C . LYS A 1 470 ? 14.102 -4.309 -15.617 1 98.19 470 LYS A C 1
ATOM 3567 O O . LYS A 1 470 ? 14.875 -5.098 -15.086 1 98.19 470 LYS A O 1
ATOM 3572 N N . ALA A 1 471 ? 14.352 -3.033 -15.82 1 95.88 471 ALA A N 1
ATOM 3573 C CA . ALA A 1 471 ? 15.648 -2.479 -15.445 1 95.88 471 ALA A CA 1
ATOM 3574 C C . ALA A 1 471 ? 15.906 -2.635 -13.953 1 95.88 471 ALA A C 1
ATOM 3576 O O . ALA A 1 471 ? 17 -3.014 -13.539 1 95.88 471 ALA A O 1
ATOM 3577 N N . ARG A 1 472 ? 14.914 -2.32 -13.18 1 95.62 472 ARG A N 1
ATOM 3578 C CA . ARG A 1 472 ? 15.062 -2.393 -11.727 1 95.62 472 ARG A CA 1
ATOM 3579 C C . ARG A 1 472 ? 15.234 -3.838 -11.266 1 95.62 472 ARG A C 1
ATOM 3581 O O . ARG A 1 472 ? 16.031 -4.117 -10.375 1 95.62 472 ARG A O 1
ATOM 3588 N N . ILE A 1 473 ? 14.492 -4.762 -11.797 1 98.25 473 ILE A N 1
ATOM 3589 C CA . ILE A 1 473 ? 14.586 -6.164 -11.398 1 98.25 473 ILE A CA 1
ATOM 3590 C C . ILE A 1 473 ? 15.953 -6.715 -11.781 1 98.25 473 ILE A C 1
ATOM 3592 O O . ILE A 1 473 ? 16.547 -7.5 -11.031 1 98.25 473 ILE A O 1
ATOM 3596 N N . GLU A 1 474 ? 16.438 -6.332 -12.938 1 97.25 474 GLU A N 1
ATOM 3597 C CA . GLU A 1 474 ? 17.781 -6.742 -13.344 1 97.25 474 GLU A CA 1
ATOM 3598 C C . GLU A 1 474 ? 18.828 -6.227 -12.359 1 97.25 474 GLU A C 1
ATOM 3600 O O . GLU A 1 474 ? 19.781 -6.941 -12.016 1 97.25 474 GLU A O 1
ATOM 3605 N N . GLU A 1 475 ? 18.625 -4.988 -11.922 1 95.12 475 GLU A N 1
ATOM 3606 C CA . GLU A 1 475 ? 19.531 -4.426 -10.922 1 95.12 475 GLU A CA 1
ATOM 3607 C C . GLU A 1 475 ? 19.484 -5.23 -9.625 1 95.12 475 GLU A C 1
ATOM 3609 O O . GLU A 1 475 ? 20.531 -5.52 -9.031 1 95.12 475 GLU A O 1
ATOM 3614 N N . LEU A 1 476 ? 18.312 -5.531 -9.203 1 96.94 476 LEU A N 1
ATOM 3615 C CA . LEU A 1 476 ? 18.156 -6.301 -7.973 1 96.94 476 LEU A CA 1
ATOM 3616 C C . LEU A 1 476 ? 18.781 -7.68 -8.102 1 96.94 476 LEU A C 1
ATOM 3618 O O . LEU A 1 476 ? 19.344 -8.203 -7.141 1 96.94 476 LEU A O 1
ATOM 3622 N N . GLN A 1 477 ? 18.641 -8.297 -9.289 1 96.75 477 GLN A N 1
ATOM 3623 C CA . GLN A 1 477 ? 19.25 -9.602 -9.523 1 96.75 477 GLN A CA 1
ATOM 3624 C C . GLN A 1 477 ? 20.75 -9.547 -9.297 1 96.75 477 GLN A C 1
ATOM 3626 O O . GLN A 1 477 ? 21.328 -10.445 -8.68 1 96.75 477 GLN A O 1
ATOM 3631 N N . ILE A 1 478 ? 21.391 -8.523 -9.75 1 95.06 478 ILE A N 1
ATOM 3632 C CA . ILE A 1 478 ? 22.828 -8.344 -9.57 1 95.06 478 ILE A CA 1
ATOM 3633 C C . ILE A 1 478 ? 23.141 -8.156 -8.086 1 95.06 478 ILE A C 1
ATOM 3635 O O . ILE A 1 478 ? 24.109 -8.727 -7.574 1 95.06 478 ILE A O 1
ATOM 3639 N N . MET A 1 479 ? 22.297 -7.441 -7.41 1 93.88 479 MET A N 1
ATOM 3640 C CA . MET A 1 479 ? 22.516 -7.129 -6.004 1 93.88 479 MET A CA 1
ATOM 3641 C C . MET A 1 479 ? 22.438 -8.383 -5.145 1 93.88 479 MET A C 1
ATOM 3643 O O . MET A 1 479 ? 23.047 -8.461 -4.078 1 93.88 479 MET A O 1
ATOM 3647 N N . THR A 1 480 ? 21.688 -9.391 -5.566 1 95.81 480 THR A N 1
ATOM 3648 C CA . THR A 1 480 ? 21.531 -10.617 -4.785 1 95.81 480 THR A CA 1
ATOM 3649 C C . THR A 1 480 ? 22.875 -11.336 -4.629 1 95.81 480 THR A C 1
ATOM 3651 O O . THR A 1 480 ? 23.062 -12.102 -3.682 1 95.81 480 THR A O 1
ATOM 3654 N N . GLN A 1 481 ? 23.781 -11.125 -5.555 1 93.19 481 GLN A N 1
ATOM 3655 C CA . GLN A 1 481 ? 25.062 -11.812 -5.535 1 93.19 481 GLN A CA 1
ATOM 3656 C C . GLN A 1 481 ? 25.891 -11.422 -4.309 1 93.19 481 GLN A C 1
ATOM 3658 O O . GLN A 1 481 ? 26.781 -12.164 -3.887 1 93.19 481 GLN A O 1
ATOM 3663 N N . SER A 1 482 ? 25.562 -10.305 -3.723 1 92.06 482 SER A N 1
ATOM 3664 C CA . SER A 1 482 ? 26.344 -9.805 -2.596 1 92.06 482 SER A CA 1
ATOM 3665 C C . SER A 1 482 ? 25.688 -10.156 -1.268 1 92.06 482 SER A C 1
ATOM 3667 O O . SER A 1 482 ? 26.203 -9.828 -0.201 1 92.06 482 SER A O 1
ATOM 3669 N N . LEU A 1 483 ? 24.578 -10.812 -1.312 1 95.25 483 LEU A N 1
ATOM 3670 C CA . LEU A 1 483 ? 23.891 -11.156 -0.079 1 95.25 483 LEU A CA 1
ATOM 3671 C C . LEU A 1 483 ? 24.672 -12.211 0.703 1 95.25 483 LEU A C 1
ATOM 3673 O O . LEU A 1 483 ? 25.5 -12.93 0.134 1 95.25 483 LEU A O 1
ATOM 3677 N N . LYS A 1 484 ? 24.469 -12.297 2.006 1 94.69 484 LYS A N 1
ATOM 3678 C CA . LYS A 1 484 ? 25.094 -13.281 2.875 1 94.69 484 LYS A CA 1
ATOM 3679 C C . LYS A 1 484 ? 24.078 -13.922 3.811 1 94.69 484 LYS A C 1
ATOM 3681 O O . LYS A 1 484 ? 23.078 -13.289 4.172 1 94.69 484 LYS A O 1
ATOM 3686 N N . ALA A 1 485 ? 24.281 -15.18 4.051 1 93.88 485 ALA A N 1
ATOM 3687 C CA . ALA A 1 485 ? 23.422 -15.961 4.941 1 93.88 485 ALA A CA 1
ATOM 3688 C C . ALA A 1 485 ? 24.156 -16.328 6.227 1 93.88 485 ALA A C 1
ATOM 3690 O O . ALA A 1 485 ? 25.328 -16.719 6.191 1 93.88 485 ALA A O 1
ATOM 3691 N N . HIS A 1 486 ? 23.438 -16.141 7.359 1 92.38 486 HIS A N 1
ATOM 3692 C CA . HIS A 1 486 ? 24.016 -16.516 8.648 1 92.38 486 HIS A CA 1
ATOM 3693 C C . HIS A 1 486 ? 23.438 -17.828 9.148 1 92.38 486 HIS A C 1
ATOM 3695 O O . HIS A 1 486 ? 23.828 -18.328 10.211 1 92.38 486 HIS A O 1
ATOM 3701 N N . SER A 1 487 ? 22.531 -18.297 8.523 1 92.69 487 SER A N 1
ATOM 3702 C CA . SER A 1 487 ? 21.875 -19.578 8.805 1 92.69 487 SER A CA 1
ATOM 3703 C C . SER A 1 487 ? 21.359 -20.234 7.527 1 92.69 487 SER A C 1
ATOM 3705 O O . SER A 1 487 ? 21.359 -19.609 6.465 1 92.69 487 SER A O 1
ATOM 3707 N N . LEU A 1 488 ? 20.969 -21.469 7.605 1 93.81 488 LEU A N 1
ATOM 3708 C CA . LEU A 1 488 ? 20.391 -22.172 6.457 1 93.81 488 LEU A CA 1
ATOM 3709 C C . LEU A 1 488 ? 19.062 -21.547 6.055 1 93.81 488 LEU A C 1
ATOM 3711 O O . LEU A 1 488 ? 18.719 -21.531 4.871 1 93.81 488 LEU A O 1
ATOM 3715 N N . HIS A 1 489 ? 18.422 -20.969 6.961 1 94.25 489 HIS A N 1
ATOM 3716 C CA . HIS A 1 489 ? 17.172 -20.281 6.645 1 94.25 489 HIS A CA 1
ATOM 3717 C C . HIS A 1 489 ? 17.438 -19 5.855 1 94.25 489 HIS A C 1
ATOM 3719 O O . HIS A 1 489 ? 16.672 -18.672 4.945 1 94.25 489 HIS A O 1
ATOM 3725 N N . ASP A 1 490 ? 18.5 -18.328 6.23 1 94.38 490 ASP A N 1
ATOM 3726 C CA . ASP A 1 490 ? 18.891 -17.156 5.449 1 94.38 490 ASP A CA 1
ATOM 3727 C C . ASP A 1 490 ? 19.219 -17.547 4.012 1 94.38 490 ASP A C 1
ATOM 3729 O O . ASP A 1 490 ? 18.906 -16.812 3.074 1 94.38 490 ASP A O 1
ATOM 3733 N N . LEU A 1 491 ? 19.859 -18.672 3.938 1 96 491 LEU A N 1
ATOM 3734 C CA . LEU A 1 491 ? 20.203 -19.156 2.607 1 96 491 LEU A CA 1
ATOM 3735 C C . LEU A 1 491 ? 18.953 -19.453 1.793 1 96 491 LEU A C 1
ATOM 3737 O O . LEU A 1 491 ? 18.875 -19.125 0.606 1 96 491 LEU A O 1
ATOM 3741 N N . LEU A 1 492 ? 18 -20.094 2.473 1 96.88 492 LEU A N 1
ATOM 3742 C CA . LEU A 1 492 ? 16.719 -20.359 1.833 1 96.88 492 LEU A CA 1
ATOM 3743 C C . LEU A 1 492 ? 16.109 -19.062 1.298 1 96.88 492 LEU A C 1
ATOM 3745 O O . LEU A 1 492 ? 15.633 -19.031 0.158 1 96.88 492 LEU A O 1
ATOM 3749 N N . PHE A 1 493 ? 16.141 -18 2.092 1 96.88 493 PHE A N 1
ATOM 3750 C CA . PHE A 1 493 ? 15.516 -16.75 1.703 1 96.88 493 PHE A CA 1
ATOM 3751 C C . PHE A 1 493 ? 16.234 -16.141 0.507 1 96.88 493 PHE A C 1
ATOM 3753 O O . PHE A 1 493 ? 15.602 -15.516 -0.354 1 96.88 493 PHE A O 1
ATOM 3760 N N . ILE A 1 494 ? 17.5 -16.266 0.482 1 97.44 494 ILE A N 1
ATOM 3761 C CA . ILE A 1 494 ? 18.266 -15.75 -0.643 1 97.44 494 ILE A CA 1
ATOM 3762 C C . ILE A 1 494 ? 17.844 -16.469 -1.927 1 97.44 494 ILE A C 1
ATOM 3764 O O . ILE A 1 494 ? 17.594 -15.812 -2.943 1 97.44 494 ILE A O 1
ATOM 3768 N N . TYR A 1 495 ? 17.703 -17.703 -1.901 1 97.88 495 TYR A N 1
ATOM 3769 C CA . TYR A 1 495 ? 17.359 -18.469 -3.098 1 97.88 495 TYR A CA 1
ATOM 3770 C C . TYR A 1 495 ? 15.906 -18.219 -3.492 1 97.88 495 TYR A C 1
ATOM 3772 O O . TYR A 1 495 ? 15.578 -18.172 -4.68 1 97.88 495 TYR A O 1
ATOM 3780 N N . GLU A 1 496 ? 15.055 -18.109 -2.494 1 97.88 496 GLU A N 1
ATOM 3781 C CA . GLU A 1 496 ? 13.672 -17.766 -2.807 1 97.88 496 GLU A CA 1
ATOM 3782 C C . GLU A 1 496 ? 13.586 -16.422 -3.535 1 97.88 496 GLU A C 1
ATOM 3784 O O . GLU A 1 496 ? 12.789 -16.266 -4.461 1 97.88 496 GLU A O 1
ATOM 3789 N N . LEU A 1 497 ? 14.383 -15.508 -3.09 1 98.12 497 LEU A N 1
ATOM 3790 C CA . LEU A 1 497 ? 14.422 -14.219 -3.768 1 98.12 497 LEU A CA 1
ATOM 3791 C C . LEU A 1 497 ? 14.953 -14.367 -5.191 1 98.12 497 LEU A C 1
ATOM 3793 O O . LEU A 1 497 ? 14.391 -13.797 -6.129 1 98.12 497 LEU A O 1
ATOM 3797 N N . LYS A 1 498 ? 15.992 -15.109 -5.328 1 98.19 498 LYS A N 1
ATOM 3798 C CA . LYS A 1 498 ? 16.578 -15.344 -6.648 1 98.19 498 LYS A CA 1
ATOM 3799 C C . LYS A 1 498 ? 15.547 -15.969 -7.594 1 98.19 498 LYS A C 1
ATOM 3801 O O . LYS A 1 498 ? 15.461 -15.578 -8.766 1 98.19 498 LYS A O 1
ATOM 3806 N N . GLU A 1 499 ? 14.828 -16.875 -7.086 1 98.19 499 GLU A N 1
ATOM 3807 C CA . GLU A 1 499 ? 13.781 -17.531 -7.867 1 98.19 499 GLU A CA 1
ATOM 3808 C C . GLU A 1 499 ? 12.719 -16.531 -8.312 1 98.19 499 GLU A C 1
ATOM 3810 O O . GLU A 1 499 ? 12.352 -16.484 -9.492 1 98.19 499 GLU A O 1
ATOM 3815 N N . ARG A 1 500 ? 12.266 -15.742 -7.371 1 98.62 500 ARG A N 1
ATOM 3816 C CA . ARG A 1 500 ? 11.219 -14.766 -7.676 1 98.62 500 ARG A CA 1
ATOM 3817 C C . ARG A 1 500 ? 11.695 -13.766 -8.727 1 98.62 500 ARG A C 1
ATOM 3819 O O . ARG A 1 500 ? 10.922 -13.367 -9.602 1 98.62 500 ARG A O 1
ATOM 3826 N N . LEU A 1 501 ? 12.945 -13.375 -8.633 1 98.75 501 LEU A N 1
ATOM 3827 C CA . LEU A 1 501 ? 13.477 -12.391 -9.578 1 98.75 501 LEU A CA 1
ATOM 3828 C C . LEU A 1 501 ? 13.5 -12.961 -10.992 1 98.75 501 LEU A C 1
ATOM 3830 O O . LEU A 1 501 ? 13.211 -12.25 -11.961 1 98.75 501 LEU A O 1
ATOM 3834 N N . VAL A 1 502 ? 13.797 -14.234 -11.109 1 98.56 502 VAL A N 1
ATOM 3835 C CA . VAL A 1 502 ? 13.789 -14.898 -12.406 1 98.56 502 VAL A CA 1
ATOM 3836 C C . VAL A 1 502 ? 12.367 -14.922 -12.969 1 98.56 502 VAL A C 1
ATOM 3838 O O . VAL A 1 502 ? 12.156 -14.625 -14.148 1 98.56 502 VAL A O 1
ATOM 3841 N N . VAL A 1 503 ? 11.445 -15.211 -12.133 1 98.81 503 VAL A N 1
ATOM 3842 C CA . VAL A 1 503 ? 10.047 -15.289 -12.555 1 98.81 503 VAL A CA 1
ATOM 3843 C C . VAL A 1 503 ? 9.547 -13.898 -12.93 1 98.81 503 VAL A C 1
ATOM 3845 O O . VAL A 1 503 ? 8.812 -13.742 -13.914 1 98.81 503 VAL A O 1
ATOM 3848 N N . CYS A 1 504 ? 9.953 -12.875 -12.172 1 98.81 504 CYS A N 1
ATOM 3849 C CA . CYS A 1 504 ? 9.562 -11.5 -12.469 1 98.81 504 CYS A CA 1
ATOM 3850 C C . CYS A 1 504 ? 10.008 -11.086 -13.867 1 98.81 504 CYS A C 1
ATOM 3852 O O . CYS A 1 504 ? 9.234 -10.508 -14.625 1 98.81 504 CYS A O 1
ATOM 3854 N N . LEU A 1 505 ? 11.25 -11.391 -14.195 1 98.75 505 LEU A N 1
ATOM 3855 C CA . LEU A 1 505 ? 11.773 -11 -15.492 1 98.75 505 LEU A CA 1
ATOM 3856 C C . LEU A 1 505 ? 11.008 -11.688 -16.625 1 98.75 505 LEU A C 1
ATOM 3858 O O . LEU A 1 505 ? 10.727 -11.078 -17.656 1 98.75 505 LEU A O 1
ATOM 3862 N N . THR A 1 506 ? 10.672 -12.93 -16.391 1 98.81 506 THR A N 1
ATOM 3863 C CA . THR A 1 506 ? 9.906 -13.68 -17.391 1 98.81 506 THR A CA 1
ATOM 3864 C C . THR A 1 506 ? 8.5 -13.102 -17.516 1 98.81 506 THR A C 1
ATOM 3866 O O . THR A 1 506 ? 7.992 -12.938 -18.625 1 98.81 506 THR A O 1
ATOM 3869 N N . LEU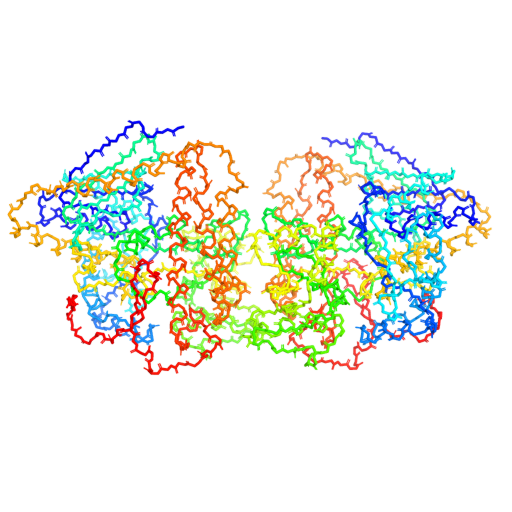 A 1 507 ? 7.898 -12.82 -16.422 1 98.88 507 LEU A N 1
ATOM 3870 C CA . LEU A 1 507 ? 6.57 -12.211 -16.406 1 98.88 507 LEU A CA 1
ATOM 3871 C C . LEU A 1 507 ? 6.574 -10.883 -17.156 1 98.88 507 LEU A C 1
ATOM 3873 O O . LEU A 1 507 ? 5.711 -10.641 -18 1 98.88 507 LEU A O 1
ATOM 3877 N N . ILE A 1 508 ? 7.527 -10.016 -16.828 1 98.81 508 ILE A N 1
ATOM 3878 C CA . ILE A 1 508 ? 7.629 -8.703 -17.469 1 98.81 508 ILE A CA 1
ATOM 3879 C C . ILE A 1 508 ? 7.758 -8.867 -18.969 1 98.81 508 ILE A C 1
ATOM 3881 O O . ILE A 1 508 ? 7.137 -8.125 -19.734 1 98.81 508 ILE A O 1
ATOM 3885 N N . ALA A 1 509 ? 8.539 -9.836 -19.391 1 98.81 509 ALA A N 1
ATOM 3886 C CA . ALA A 1 509 ? 8.719 -10.094 -20.812 1 98.81 509 ALA A CA 1
ATOM 3887 C C . ALA A 1 509 ? 7.406 -10.508 -21.469 1 98.81 509 ALA A C 1
ATOM 3889 O O . ALA A 1 509 ? 7.098 -10.07 -22.578 1 98.81 509 ALA A O 1
ATOM 3890 N N . HIS A 1 510 ? 6.684 -11.367 -20.844 1 98.81 510 HIS A N 1
ATOM 3891 C CA . HIS A 1 510 ? 5.402 -11.812 -21.375 1 98.81 510 HIS A CA 1
ATOM 3892 C C . HIS A 1 510 ? 4.398 -10.664 -21.438 1 98.81 510 HIS A C 1
ATOM 3894 O O . HIS A 1 510 ? 3.678 -10.508 -22.422 1 98.81 510 HIS A O 1
ATOM 3900 N N . LEU A 1 511 ? 4.305 -9.859 -20.391 1 98.69 511 LEU A N 1
ATOM 3901 C CA . LEU A 1 511 ? 3.426 -8.695 -20.375 1 98.69 511 LEU A CA 1
ATOM 3902 C C . LEU A 1 511 ? 3.76 -7.742 -21.516 1 98.69 511 LEU A C 1
ATOM 3904 O O . LEU A 1 511 ? 2.861 -7.176 -22.141 1 98.69 511 LEU A O 1
ATOM 3908 N N . ALA A 1 512 ? 5.039 -7.562 -21.719 1 98.38 512 ALA A N 1
ATOM 3909 C CA . ALA A 1 512 ? 5.496 -6.625 -22.734 1 98.38 512 ALA A CA 1
ATOM 3910 C C . ALA A 1 512 ? 5.227 -7.172 -24.141 1 98.38 512 ALA A C 1
ATOM 3912 O O . ALA A 1 512 ? 5.035 -6.406 -25.078 1 98.38 512 ALA A O 1
ATOM 3913 N N . ALA A 1 513 ? 5.199 -8.445 -24.297 1 98.5 513 ALA A N 1
ATOM 3914 C CA . ALA A 1 513 ? 5.113 -9.094 -25.609 1 98.5 513 ALA A CA 1
ATOM 3915 C C . ALA A 1 513 ? 3.701 -8.984 -26.172 1 98.5 513 ALA A C 1
ATOM 3917 O O . ALA A 1 513 ? 3.521 -8.719 -27.359 1 98.5 513 ALA A O 1
ATOM 3918 N N . ARG A 1 514 ? 2.752 -9.312 -25.359 1 98.12 514 ARG A N 1
ATOM 3919 C CA . ARG A 1 514 ? 1.382 -9.305 -25.875 1 98.12 514 ARG A CA 1
ATOM 3920 C C . ARG A 1 514 ? 0.866 -7.875 -26.031 1 98.12 514 ARG A C 1
ATOM 3922 O O . ARG A 1 514 ? 0.889 -7.09 -25.078 1 98.12 514 ARG A O 1
ATOM 3929 N N . LYS A 1 515 ? 0.359 -7.555 -27.219 1 98 515 LYS A N 1
ATOM 3930 C CA . LYS A 1 515 ? -0.085 -6.199 -27.531 1 98 515 LYS A CA 1
ATOM 3931 C C . LYS A 1 515 ? -1.601 -6.141 -27.703 1 98 515 LYS A C 1
ATOM 3933 O O . LYS A 1 515 ? -2.104 -5.781 -28.766 1 98 515 LYS A O 1
ATOM 3938 N N . GLU A 1 516 ? -2.273 -6.473 -26.688 1 98.25 516 GLU A N 1
ATOM 3939 C CA . GLU A 1 516 ? -3.725 -6.422 -26.531 1 98.25 516 GLU A CA 1
ATOM 3940 C C . GLU A 1 516 ? -4.121 -6.473 -25.062 1 98.25 516 GLU A C 1
ATOM 3942 O O . GLU A 1 516 ? -3.273 -6.68 -24.188 1 98.25 516 GLU A O 1
ATOM 3947 N N . THR A 1 517 ? -5.336 -6.25 -24.828 1 97.75 517 THR A N 1
ATOM 3948 C CA . THR A 1 517 ? -5.941 -6.574 -23.547 1 97.75 517 THR A CA 1
ATOM 3949 C C . THR A 1 517 ? -7.102 -7.547 -23.719 1 97.75 517 THR A C 1
ATOM 3951 O O . THR A 1 517 ? -8.188 -7.156 -24.156 1 97.75 517 THR A O 1
ATOM 3954 N N . ARG A 1 518 ? -6.809 -8.742 -23.469 1 96.19 518 ARG A N 1
ATOM 3955 C CA . ARG A 1 518 ? -7.824 -9.789 -23.578 1 96.19 518 ARG A CA 1
ATOM 3956 C C . ARG A 1 518 ? -8.367 -10.172 -22.203 1 96.19 518 ARG A C 1
ATOM 3958 O O . ARG A 1 518 ? -9.57 -10.359 -22.031 1 96.19 518 ARG A O 1
ATOM 3965 N N . TRP A 1 519 ? -7.52 -10.352 -21.281 1 97.56 519 TRP A N 1
ATOM 3966 C CA . TRP A 1 519 ? -7.867 -10.633 -19.891 1 97.56 519 TRP A CA 1
ATOM 3967 C C . TRP A 1 519 ? -7.801 -9.359 -19.047 1 97.56 519 TRP A C 1
ATOM 3969 O O . TRP A 1 519 ? -6.762 -9.055 -18.453 1 97.56 519 TRP A O 1
ATOM 3979 N N . HIS A 1 520 ? -8.906 -8.656 -18.922 1 96 520 HIS A N 1
ATOM 3980 C CA . HIS A 1 520 ? -8.93 -7.426 -18.141 1 96 520 HIS A CA 1
ATOM 3981 C C . HIS A 1 520 ? -8.508 -7.68 -16.703 1 96 520 HIS A C 1
ATOM 3983 O O . HIS A 1 520 ? -8.836 -8.719 -16.125 1 96 520 HIS A O 1
ATOM 3989 N N . SER A 1 521 ? -7.75 -6.754 -16.094 1 96.19 521 SER A N 1
ATOM 3990 C CA . SER A 1 521 ? -7.137 -6.836 -14.781 1 96.19 521 SER A CA 1
ATOM 3991 C C . SER A 1 521 ? -5.977 -7.824 -14.773 1 96.19 521 SER A C 1
ATOM 3993 O O . SER A 1 521 ? -4.875 -7.492 -14.328 1 96.19 521 SER A O 1
ATOM 3995 N N . PHE A 1 522 ? -6.113 -9.008 -15.344 1 98.25 522 PHE A N 1
ATOM 3996 C CA . PHE A 1 522 ? -5.051 -10.008 -15.344 1 98.25 522 PHE A CA 1
ATOM 3997 C C . PHE A 1 522 ? -3.881 -9.562 -16.203 1 98.25 522 PHE A C 1
ATOM 3999 O O . PHE A 1 522 ? -2.723 -9.844 -15.883 1 98.25 522 PHE A O 1
ATOM 4006 N N . ALA A 1 523 ? -4.168 -8.961 -17.312 1 97.81 523 ALA A N 1
ATOM 4007 C CA . ALA A 1 523 ? -3.191 -8.414 -18.25 1 97.81 523 ALA A CA 1
ATOM 4008 C C . ALA A 1 523 ? -3.719 -7.145 -18.906 1 97.81 523 ALA A C 1
ATOM 4010 O O . ALA A 1 523 ? -3.852 -7.09 -20.141 1 97.81 523 ALA A O 1
ATOM 4011 N N . GLU A 1 524 ? -3.955 -6.145 -18.109 1 97.06 524 GLU A N 1
ATOM 4012 C CA . GLU A 1 524 ? -4.52 -4.879 -18.578 1 97.06 524 GLU A CA 1
ATOM 4013 C C . GLU A 1 524 ? -3.432 -3.959 -19.125 1 97.06 524 GLU A C 1
ATOM 4015 O O . GLU A 1 524 ? -2.812 -3.205 -18.375 1 97.06 524 GLU A O 1
ATOM 4020 N N . ASN A 1 525 ? -3.268 -3.955 -20.453 1 97.69 525 ASN A N 1
ATOM 4021 C CA . ASN A 1 525 ? -2.252 -3.176 -21.141 1 97.69 525 ASN A CA 1
ATOM 4022 C C . ASN A 1 525 ? -2.803 -1.834 -21.625 1 97.69 525 ASN A C 1
ATOM 4024 O O . ASN A 1 525 ? -3.594 -1.78 -22.562 1 97.69 525 ASN A O 1
ATOM 4028 N N . LEU A 1 526 ? -2.322 -0.767 -21.062 1 96.5 526 LEU A N 1
ATOM 4029 C CA . LEU A 1 526 ? -2.867 0.562 -21.312 1 96.5 526 LEU A CA 1
ATOM 4030 C C . LEU A 1 526 ? -2.434 1.072 -22.688 1 96.5 526 LEU A C 1
ATOM 4032 O O . LEU A 1 526 ? -3.068 1.965 -23.25 1 96.5 526 LEU A O 1
ATOM 4036 N N . ASP A 1 527 ? -1.296 0.569 -23.219 1 96.62 527 ASP A N 1
ATOM 4037 C CA . ASP A 1 527 ? -0.871 0.909 -24.578 1 96.62 527 ASP A CA 1
ATOM 4038 C C . ASP A 1 527 ? -1.781 0.261 -25.625 1 96.62 527 ASP A C 1
ATOM 4040 O O . ASP A 1 527 ? -1.94 0.784 -26.734 1 96.62 527 ASP A O 1
ATOM 4044 N N . TYR A 1 528 ? -2.352 -0.892 -25.328 1 97.44 528 TYR A N 1
ATOM 4045 C CA . TYR A 1 528 ? -3.203 -1.683 -26.219 1 97.44 528 TYR A CA 1
ATOM 4046 C C . TYR A 1 528 ? -4.453 -2.154 -25.484 1 97.44 528 TYR A C 1
ATOM 4048 O O . TYR A 1 528 ? -4.59 -3.34 -25.172 1 97.44 528 TYR A O 1
ATOM 4056 N N . PRO A 1 529 ? -5.395 -1.275 -25.25 1 96.31 529 PRO A N 1
ATOM 4057 C CA . PRO A 1 529 ? -6.527 -1.563 -24.375 1 96.31 529 PRO A CA 1
ATOM 4058 C C . PRO A 1 529 ? -7.539 -2.518 -25.016 1 96.31 529 PRO A C 1
ATOM 4060 O O . PRO A 1 529 ? -8.344 -3.127 -24.297 1 96.31 529 PRO A O 1
ATOM 4063 N N . GLU A 1 530 ? -7.508 -2.744 -26.328 1 97.25 530 GLU A N 1
ATOM 4064 C CA . GLU A 1 530 ? -8.523 -3.547 -27.016 1 97.25 530 GLU A CA 1
ATOM 4065 C C . GLU A 1 530 ? -8 -4.949 -27.312 1 97.25 530 GLU A C 1
ATOM 4067 O O . GLU A 1 530 ? -6.789 -5.156 -27.438 1 97.25 530 GLU A O 1
ATOM 4072 N N . THR A 1 531 ? -8.93 -5.898 -27.406 1 97 531 THR A N 1
ATOM 4073 C CA . THR A 1 531 ? -8.578 -7.25 -27.812 1 97 531 THR A CA 1
ATOM 4074 C C . THR A 1 531 ? -8.234 -7.293 -29.297 1 97 531 THR A C 1
ATOM 4076 O O . THR A 1 531 ? -8.812 -6.543 -30.094 1 97 531 THR A O 1
ATOM 4079 N N . SER A 1 532 ? -7.309 -8.156 -29.672 1 96.75 532 SER A N 1
ATOM 4080 C CA . SER A 1 532 ? -6.895 -8.281 -31.062 1 96.75 532 SER A CA 1
ATOM 4081 C C . SER A 1 532 ? -6.852 -9.742 -31.5 1 96.75 532 SER A C 1
ATOM 4083 O O . SER A 1 532 ? -6.391 -10.609 -30.75 1 96.75 532 SER A O 1
ATOM 4085 N N . GLU A 1 533 ? -7.266 -10.016 -32.688 1 95.69 533 GLU A N 1
ATOM 4086 C CA . GLU A 1 533 ? -7.219 -11.359 -33.25 1 95.69 533 GLU A CA 1
ATOM 4087 C C . GLU A 1 533 ? -5.781 -11.797 -33.5 1 95.69 533 GLU A C 1
ATOM 4089 O O . GLU A 1 533 ? -5.469 -12.984 -33.469 1 95.69 533 GLU A O 1
ATOM 4094 N N . GLU A 1 534 ? -5 -10.828 -33.719 1 95.75 534 GLU A 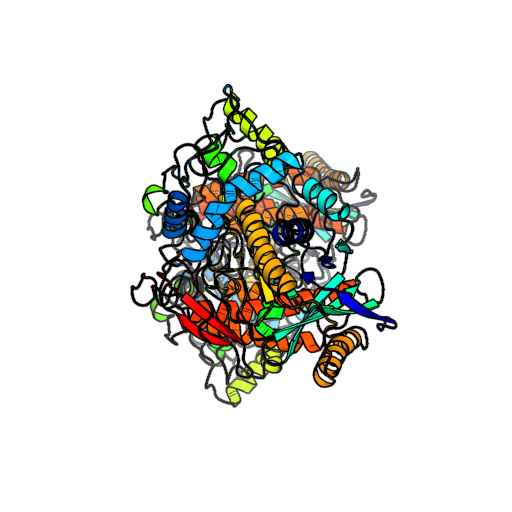N 1
ATOM 4095 C CA . GLU A 1 534 ? -3.588 -11.102 -33.969 1 95.75 534 GLU A CA 1
ATOM 4096 C C . GLU A 1 534 ? -2.941 -11.812 -32.781 1 95.75 534 GLU A C 1
ATOM 4098 O O . GLU A 1 534 ? -1.966 -12.547 -32.938 1 95.75 534 GLU A O 1
ATOM 4103 N N . TRP A 1 535 ? -3.52 -11.672 -31.703 1 97.19 535 TRP A N 1
ATOM 4104 C CA . TRP A 1 535 ? -2.881 -12.195 -30.5 1 97.19 535 TRP A CA 1
ATOM 4105 C C . TRP A 1 535 ? -3.654 -13.391 -29.953 1 97.19 535 TRP A C 1
ATOM 4107 O O . TRP A 1 535 ? -3.51 -13.742 -28.781 1 97.19 535 TRP A O 1
ATOM 4117 N N . LEU A 1 536 ? -4.496 -13.922 -30.797 1 96.75 536 LEU A N 1
ATOM 4118 C CA . LEU A 1 536 ? -5.062 -15.234 -30.484 1 96.75 536 LEU A CA 1
ATOM 4119 C C . LEU A 1 536 ? -4.023 -16.328 -30.688 1 96.75 536 LEU A C 1
ATOM 4121 O O . LEU A 1 536 ? -4.16 -17.156 -31.594 1 96.75 536 LEU A O 1
ATOM 4125 N N . CYS A 1 537 ? -3.037 -16.344 -29.906 1 97.75 537 CYS A N 1
ATOM 4126 C CA . CYS A 1 537 ? -1.889 -17.25 -29.906 1 97.75 537 CYS A CA 1
ATOM 4127 C C . CYS A 1 537 ? -1.285 -17.359 -28.516 1 97.75 537 CYS A C 1
ATOM 4129 O O . CYS A 1 537 ? -1.662 -16.609 -27.594 1 97.75 537 CYS A O 1
ATOM 4131 N N . TYR A 1 538 ? -0.469 -18.359 -28.344 1 97.81 538 TYR A N 1
ATOM 4132 C CA . TYR A 1 538 ? 0.289 -18.453 -27.109 1 97.81 538 TYR A CA 1
ATOM 4133 C C . TYR A 1 538 ? 1.512 -17.547 -27.141 1 97.81 538 TYR A C 1
ATOM 4135 O O . TYR A 1 538 ? 2.195 -17.453 -28.172 1 97.81 538 TYR A O 1
ATOM 4143 N N . VAL A 1 539 ? 1.728 -16.75 -26.094 1 98.44 539 VAL A N 1
ATOM 4144 C CA . VAL A 1 539 ? 3.01 -16.078 -25.891 1 98.44 539 VAL A CA 1
ATOM 4145 C C . VAL A 1 539 ? 3.928 -16.969 -25.062 1 98.44 539 VAL A C 1
ATOM 4147 O O . VAL A 1 539 ? 3.668 -17.188 -23.875 1 98.44 539 VAL A O 1
ATOM 4150 N N . ASN A 1 540 ? 4.965 -17.5 -25.656 1 98.62 540 ASN A N 1
ATOM 4151 C CA . ASN A 1 540 ? 5.93 -18.375 -24.984 1 98.62 540 ASN A CA 1
ATOM 4152 C C . ASN A 1 540 ? 7.289 -17.703 -24.844 1 98.62 540 ASN A C 1
ATOM 4154 O O . ASN A 1 540 ? 7.512 -16.609 -25.391 1 98.62 540 ASN A O 1
ATOM 4158 N N . SER A 1 541 ? 8.094 -18.281 -24 1 98.69 541 SER A N 1
ATOM 4159 C CA . SER A 1 541 ? 9.43 -17.703 -23.812 1 98.69 541 SER A CA 1
ATOM 4160 C C . SER A 1 541 ? 10.461 -18.797 -23.531 1 98.69 541 SER A C 1
ATOM 4162 O O . SER A 1 541 ? 10.117 -19.875 -23.031 1 98.69 541 SER A O 1
ATOM 4164 N N . VAL A 1 542 ? 11.688 -18.562 -23.891 1 98.5 542 VAL A N 1
ATOM 4165 C CA . VAL A 1 542 ? 12.867 -19.344 -23.547 1 98.5 542 VAL A CA 1
ATOM 4166 C C . VAL A 1 542 ? 14 -18.422 -23.109 1 98.5 542 VAL A C 1
ATOM 4168 O O . VAL A 1 542 ? 14.312 -17.453 -23.781 1 98.5 542 VAL A O 1
ATOM 4171 N N . ALA A 1 543 ? 14.5 -18.734 -21.969 1 97.44 543 ALA A N 1
ATOM 4172 C CA . ALA A 1 543 ? 15.648 -17.953 -21.5 1 97.44 543 ALA A CA 1
ATOM 4173 C C . ALA A 1 543 ? 16.922 -18.359 -22.234 1 97.44 543 ALA A C 1
ATOM 4175 O O . ALA A 1 543 ? 17.188 -19.562 -22.406 1 97.44 543 ALA A O 1
ATOM 4176 N N . THR A 1 544 ? 17.641 -17.359 -22.609 1 94.94 544 THR A N 1
ATOM 4177 C CA . THR A 1 544 ? 18.922 -17.562 -23.281 1 94.94 544 THR A CA 1
ATOM 4178 C C . THR A 1 544 ? 20 -16.703 -22.625 1 94.94 544 THR A C 1
ATOM 4180 O O . THR A 1 544 ? 19.734 -15.977 -21.656 1 94.94 544 THR A O 1
ATOM 4183 N N . ASP A 1 545 ? 21.203 -16.781 -23.109 1 90.12 545 ASP A N 1
ATOM 4184 C CA . ASP A 1 545 ? 22.297 -15.961 -22.594 1 90.12 545 ASP A CA 1
ATOM 4185 C C . ASP A 1 545 ? 22.047 -14.484 -22.875 1 90.12 545 ASP A C 1
ATOM 4187 O O . ASP A 1 545 ? 22.641 -13.617 -22.219 1 90.12 545 ASP A O 1
ATOM 4191 N N . LYS A 1 546 ? 21.203 -14.203 -23.859 1 88.88 546 LYS A N 1
ATOM 4192 C CA . LYS A 1 546 ? 20.922 -12.82 -24.25 1 88.88 546 LYS A CA 1
ATOM 4193 C C . LYS A 1 546 ? 19.656 -12.297 -23.578 1 88.88 546 LYS A C 1
ATOM 4195 O O . LYS A 1 546 ? 19.234 -11.172 -23.828 1 88.88 546 LYS A O 1
ATOM 4200 N N . GLY A 1 547 ? 19.156 -13.188 -22.75 1 93.38 547 GLY A N 1
ATOM 4201 C CA . GLY A 1 547 ? 17.922 -12.766 -22.094 1 93.38 547 GLY A CA 1
ATOM 4202 C C . GLY A 1 547 ? 16.734 -13.641 -22.438 1 93.38 547 GLY A C 1
ATOM 4203 O O . GLY A 1 547 ? 16.906 -14.789 -22.844 1 93.38 547 GLY A O 1
ATOM 4204 N N . ILE A 1 548 ? 15.539 -13.117 -22.234 1 97.44 548 ILE A N 1
ATOM 4205 C CA . ILE A 1 548 ? 14.32 -13.883 -22.469 1 97.44 548 ILE A CA 1
ATOM 4206 C C . ILE A 1 548 ? 13.867 -13.719 -23.906 1 97.44 548 ILE A C 1
ATOM 4208 O O . ILE A 1 548 ? 13.578 -12.602 -24.359 1 97.44 548 ILE A O 1
ATOM 4212 N N . GLU A 1 549 ? 13.836 -14.773 -24.594 1 98.12 549 GLU A N 1
ATOM 4213 C CA . GLU A 1 549 ? 13.352 -14.773 -25.984 1 98.12 549 GLU A CA 1
ATOM 4214 C C . GLU A 1 549 ? 11.867 -15.133 -26.047 1 98.12 549 GLU A C 1
ATOM 4216 O O . GLU A 1 549 ? 11.453 -16.172 -25.531 1 98.12 549 GLU A O 1
ATOM 4221 N N . ILE A 1 550 ? 11.102 -14.297 -26.734 1 98.31 550 ILE A N 1
ATOM 4222 C CA . ILE A 1 550 ? 9.664 -14.508 -26.859 1 98.31 550 ILE A CA 1
ATOM 4223 C C . ILE A 1 550 ? 9.375 -15.297 -28.141 1 98.31 550 ILE A C 1
ATOM 4225 O O . ILE A 1 550 ? 9.992 -15.055 -29.188 1 98.31 550 ILE A O 1
ATOM 4229 N N . ARG A 1 551 ? 8.477 -16.188 -27.953 1 97.19 551 ARG A N 1
ATOM 4230 C CA . ARG A 1 551 ? 8 -16.984 -29.078 1 97.19 551 ARG A CA 1
ATOM 4231 C C . ARG A 1 551 ? 6.48 -16.969 -29.156 1 97.19 551 ARG A C 1
ATOM 4233 O O . ARG A 1 551 ? 5.793 -17.266 -28.188 1 97.19 551 ARG A O 1
ATOM 4240 N N . GLN A 1 552 ? 5.973 -16.594 -30.328 1 96.5 552 GLN A N 1
ATOM 4241 C CA . GLN A 1 552 ? 4.535 -16.703 -30.562 1 96.5 552 GLN A CA 1
ATOM 4242 C C . GLN A 1 552 ? 4.184 -18.062 -31.172 1 96.5 552 GLN A C 1
ATOM 4244 O O . GLN A 1 552 ? 4.773 -18.469 -32.156 1 96.5 552 GLN A O 1
ATOM 4249 N N . ARG A 1 553 ? 3.305 -18.766 -30.531 1 95.88 553 ARG A N 1
ATOM 4250 C CA . ARG A 1 553 ? 2.867 -20.062 -31.047 1 95.88 553 ARG A CA 1
ATOM 4251 C C . ARG A 1 553 ? 1.385 -20.031 -31.406 1 95.88 553 ARG A C 1
ATOM 4253 O O . ARG A 1 553 ? 0.576 -19.453 -30.688 1 95.88 553 ARG A O 1
ATOM 4260 N N . PRO A 1 554 ? 1.074 -20.656 -32.562 1 95 554 PRO A N 1
ATOM 4261 C CA . PRO A 1 554 ? -0.351 -20.766 -32.875 1 95 554 PRO A CA 1
ATOM 4262 C C . PRO A 1 554 ? -1.107 -21.672 -31.906 1 95 554 PRO A C 1
ATOM 4264 O O . PRO A 1 554 ? -0.509 -22.562 -31.281 1 95 554 PRO A O 1
ATOM 4267 N N . LEU A 1 555 ? -2.338 -21.469 -31.766 1 95.31 555 LEU A N 1
ATOM 4268 C CA . LEU A 1 555 ? -3.16 -22.312 -30.906 1 95.31 555 LEU A CA 1
ATOM 4269 C C . LEU A 1 555 ? -3.145 -23.75 -31.391 1 95.31 555 LEU A C 1
ATOM 4271 O O . LEU A 1 555 ? -3.227 -24.016 -32.594 1 95.31 555 LEU A O 1
ATOM 4275 N N . VAL A 1 556 ? -2.963 -24.609 -30.484 1 89.31 556 VAL A N 1
ATOM 4276 C CA . VAL A 1 556 ? -2.975 -26.047 -30.781 1 89.31 556 VAL A CA 1
ATOM 4277 C C . VAL A 1 556 ? -4.406 -26.5 -31.047 1 89.31 556 VAL A C 1
ATOM 4279 O O . VAL A 1 556 ? -5.293 -26.297 -30.219 1 89.31 556 VAL A O 1
ATOM 4282 N N . LYS A 1 557 ? -4.699 -27.156 -32.188 1 83.75 557 LYS A N 1
ATOM 4283 C CA . LYS A 1 557 ? -6.035 -27.594 -32.562 1 83.75 557 LYS A CA 1
ATOM 4284 C C . LYS A 1 557 ? -6.172 -29.109 -32.469 1 83.75 557 LYS A C 1
ATOM 4286 O O . LYS A 1 557 ? -7.281 -29.641 -32.406 1 83.75 557 LYS A O 1
ATOM 4291 N N . GLU A 1 558 ? -5.047 -29.734 -32.312 1 83.44 558 GLU A N 1
ATOM 4292 C CA . GLU A 1 558 ? -5.043 -31.203 -32.281 1 83.44 558 GLU A CA 1
ATOM 4293 C C . GLU A 1 558 ? -5.348 -31.719 -30.891 1 83.44 558 GLU A C 1
ATOM 4295 O O . GLU A 1 558 ? -5.113 -31.016 -29.891 1 83.44 558 GLU A O 1
ATOM 4300 N N . ASP A 1 559 ? -5.758 -32.938 -30.906 1 83.81 559 ASP A N 1
ATOM 4301 C CA . ASP A 1 559 ? -6.098 -33.562 -29.641 1 83.81 559 ASP A CA 1
ATOM 4302 C C . ASP A 1 559 ? -4.844 -34.062 -28.938 1 83.81 559 ASP A C 1
ATOM 4304 O O . ASP A 1 559 ? -4.887 -34.406 -27.734 1 83.81 559 ASP A O 1
ATOM 4308 N N . TYR A 1 560 ? -3.869 -34.156 -29.703 1 86.88 560 TYR A N 1
ATOM 4309 C CA . TYR A 1 560 ? -2.596 -34.594 -29.141 1 86.88 560 TYR A CA 1
ATOM 4310 C C . TYR A 1 560 ? -1.449 -33.719 -29.656 1 86.88 560 TYR A C 1
ATOM 4312 O O . TYR A 1 560 ? -1.352 -33.469 -30.844 1 86.88 560 TYR A O 1
ATOM 4320 N N . TYR A 1 561 ? -0.659 -33.25 -28.688 1 85.69 561 TYR A N 1
ATOM 4321 C CA . TYR A 1 561 ? 0.444 -32.375 -29.031 1 85.69 561 TYR A CA 1
ATOM 4322 C C . TYR A 1 561 ? 1.763 -32.906 -28.484 1 85.69 561 TYR A C 1
ATOM 4324 O O . TYR A 1 561 ? 1.842 -33.312 -27.312 1 85.69 561 TYR A O 1
ATOM 4332 N N . GLU A 1 562 ? 2.771 -33 -29.359 1 84.94 562 GLU A N 1
ATOM 4333 C CA . GLU A 1 562 ? 4.152 -33.312 -28.984 1 84.94 562 GLU A CA 1
ATOM 4334 C C . GLU A 1 562 ? 5.086 -32.188 -29.438 1 84.94 562 GLU A C 1
ATOM 4336 O O . GLU A 1 562 ? 4.828 -31.516 -30.438 1 84.94 562 GLU A O 1
ATOM 4341 N N . HIS A 1 563 ? 6.156 -32 -28.562 1 82.25 563 HIS A N 1
ATOM 4342 C CA . HIS A 1 563 ? 7.09 -30.938 -28.906 1 82.25 563 HIS A CA 1
ATOM 4343 C C . HIS A 1 563 ? 7.637 -31.109 -30.328 1 82.25 563 HIS A C 1
ATOM 4345 O O . HIS A 1 563 ? 7.852 -32.25 -30.781 1 82.25 563 HIS A O 1
ATOM 4351 N N . GLN A 1 564 ? 7.555 -29.969 -31.172 1 62.22 564 GLN A N 1
ATOM 4352 C CA . GLN A 1 564 ? 8.125 -30.031 -32.5 1 62.22 564 GLN A CA 1
ATOM 4353 C C . GLN A 1 564 ? 9.602 -29.625 -32.5 1 62.22 564 GLN A C 1
ATOM 4355 O O . GLN A 1 564 ? 9.953 -28.578 -31.953 1 62.22 564 GLN A O 1
ATOM 4360 N N . ASN A 1 565 ? 10.648 -30.594 -32.219 1 45.88 565 ASN A N 1
ATOM 4361 C CA . ASN A 1 565 ? 12.062 -30.266 -32.375 1 45.88 565 ASN A CA 1
ATOM 4362 C C . ASN A 1 565 ? 12.312 -29.438 -33.625 1 45.88 565 ASN A C 1
ATOM 4364 O O . ASN A 1 565 ? 11.68 -29.672 -34.656 1 45.88 565 ASN A O 1
ATOM 4368 N N . MET B 1 1 ? 3.076 1.224 36.656 1 77 1 MET B N 1
ATOM 4369 C CA . MET B 1 1 ? 3.699 2.539 36.531 1 77 1 MET B CA 1
ATOM 4370 C C . MET B 1 1 ? 2.656 3.646 36.656 1 77 1 MET B C 1
ATOM 4372 O O . MET B 1 1 ? 1.575 3.543 36.062 1 77 1 MET B O 1
ATOM 4376 N N . LYS B 1 2 ? 2.686 4.543 37.625 1 79.12 2 LYS B N 1
ATOM 4377 C CA . LYS B 1 2 ? 1.792 5.688 37.781 1 79.12 2 LYS B CA 1
ATOM 4378 C C . LYS B 1 2 ? 2.582 6.977 38 1 79.12 2 LYS B C 1
ATOM 4380 O O . LYS B 1 2 ? 3.773 6.941 38.312 1 79.12 2 LYS B O 1
ATOM 4385 N N . PHE B 1 3 ? 1.891 8.062 37.562 1 87.94 3 PHE B N 1
ATOM 4386 C CA . PHE B 1 3 ? 2.523 9.352 37.844 1 87.94 3 PHE B CA 1
ATOM 4387 C C . PHE B 1 3 ? 2.512 9.664 39.312 1 87.94 3 PHE B C 1
ATOM 4389 O O . PHE B 1 3 ? 1.45 9.898 39.906 1 87.94 3 PHE B O 1
ATOM 4396 N N . GLU B 1 4 ? 3.574 9.539 39.906 1 79.62 4 GLU B N 1
ATOM 4397 C CA . GLU B 1 4 ? 3.684 9.773 41.344 1 79.62 4 GLU B CA 1
ATOM 4398 C C . GLU B 1 4 ? 3.758 11.266 41.656 1 79.62 4 GLU B C 1
ATOM 4400 O O . GLU B 1 4 ? 3.279 11.719 42.688 1 79.62 4 GLU B O 1
ATOM 4405 N N . LYS B 1 5 ? 4.336 11.977 40.688 1 88.88 5 LYS B N 1
ATOM 4406 C CA . LYS B 1 5 ? 4.523 13.406 40.906 1 88.88 5 LYS B CA 1
ATOM 4407 C C . LYS B 1 5 ? 3.65 14.227 39.969 1 88.88 5 LYS B C 1
ATOM 4409 O O . LYS B 1 5 ? 3.625 13.969 38.75 1 88.88 5 LYS B O 1
ATOM 4414 N N . ARG B 1 6 ? 2.891 15.195 40.531 1 91.94 6 ARG B N 1
ATOM 4415 C CA . ARG B 1 6 ? 2.109 16.188 39.781 1 91.94 6 ARG B CA 1
ATOM 4416 C C . ARG B 1 6 ? 2.541 17.609 40.188 1 91.94 6 ARG B C 1
ATOM 4418 O O . ARG B 1 6 ? 2.672 17.922 41.344 1 91.94 6 ARG B O 1
ATOM 4425 N N . GLU B 1 7 ? 2.844 18.297 39.188 1 95.44 7 GLU B N 1
ATOM 4426 C CA . GLU B 1 7 ? 3.359 19.641 39.438 1 95.44 7 GLU B CA 1
ATOM 4427 C C . GLU B 1 7 ? 2.473 20.703 38.781 1 95.44 7 GLU B C 1
ATOM 4429 O O . GLU B 1 7 ? 2.064 20.547 37.625 1 95.44 7 GLU B O 1
ATOM 4434 N N . ARG B 1 8 ? 2.148 21.672 39.562 1 95.19 8 ARG B N 1
ATOM 4435 C CA . ARG B 1 8 ? 1.452 22.844 39.031 1 95.19 8 ARG B CA 1
ATOM 4436 C C . ARG B 1 8 ? 2.439 23.922 38.625 1 95.19 8 ARG B C 1
ATOM 4438 O O . ARG B 1 8 ? 3.379 24.219 39.375 1 95.19 8 ARG B O 1
ATOM 4445 N N . ILE B 1 9 ? 2.262 24.484 37.469 1 96.62 9 ILE B N 1
ATOM 4446 C CA . ILE B 1 9 ? 3.08 25.594 37 1 96.62 9 ILE B CA 1
ATOM 4447 C C . ILE B 1 9 ? 2.182 26.766 36.594 1 96.62 9 ILE B C 1
ATOM 4449 O O . ILE B 1 9 ? 1.148 26.578 35.938 1 96.62 9 ILE B O 1
ATOM 4453 N N . ASP B 1 10 ? 2.508 27.906 37.062 1 95.94 10 ASP B N 1
ATOM 4454 C CA . ASP B 1 10 ? 1.826 29.125 36.656 1 95.94 10 ASP B CA 1
ATOM 4455 C C . ASP B 1 10 ? 2.73 30 35.781 1 95.94 10 ASP B C 1
ATOM 4457 O O . ASP B 1 10 ? 3.914 30.172 36.094 1 95.94 10 ASP B O 1
ATOM 4461 N N . THR B 1 11 ? 2.189 30.5 34.719 1 96.5 11 THR B N 1
ATOM 4462 C CA . THR B 1 11 ? 2.906 31.406 33.844 1 96.5 11 THR B CA 1
ATOM 4463 C C . THR B 1 11 ? 1.957 32.438 33.219 1 96.5 11 THR B C 1
ATOM 4465 O O . THR B 1 11 ? 0.738 32.312 33.375 1 96.5 11 THR B O 1
ATOM 4468 N N . ASP B 1 12 ? 2.48 33.5 32.688 1 96.31 12 ASP B N 1
ATOM 4469 C CA . ASP B 1 12 ? 1.633 34.531 32.094 1 96.31 12 ASP B CA 1
ATOM 4470 C C . ASP B 1 12 ? 1.196 34.094 30.688 1 96.31 12 ASP B C 1
ATOM 4472 O O . ASP B 1 12 ? 0.071 34.375 30.266 1 96.31 12 ASP B O 1
ATOM 4476 N N . VAL B 1 13 ? 2.123 33.5 29.922 1 97.69 13 VAL B N 1
ATOM 4477 C CA . VAL B 1 13 ? 1.847 33.031 28.578 1 97.69 13 VAL B CA 1
ATOM 4478 C C . VAL B 1 13 ? 2.408 31.625 28.391 1 97.69 13 VAL B C 1
ATOM 4480 O O . VAL B 1 13 ? 3.586 31.375 28.656 1 97.69 13 VAL B O 1
ATOM 4483 N N . LEU B 1 14 ? 1.566 30.734 28.016 1 98.62 14 LEU B N 1
ATOM 4484 C CA . LEU B 1 14 ? 1.983 29.375 27.672 1 98.62 14 LEU B CA 1
ATOM 4485 C C . LEU B 1 14 ? 2.031 29.188 26.156 1 98.62 14 LEU B C 1
ATOM 4487 O O . LEU B 1 14 ? 1.043 29.438 25.469 1 98.62 14 LEU B O 1
ATOM 4491 N N . ILE B 1 15 ? 3.178 28.875 25.609 1 98.81 15 ILE B N 1
ATOM 4492 C CA . ILE B 1 15 ? 3.334 28.531 24.203 1 98.81 15 ILE B CA 1
ATOM 4493 C C . ILE B 1 15 ? 3.502 27.016 24.062 1 98.81 15 ILE B C 1
ATOM 4495 O O . ILE B 1 15 ? 4.449 26.438 24.594 1 98.81 15 ILE B O 1
ATOM 4499 N N . ILE B 1 16 ? 2.57 26.422 23.391 1 98.62 16 ILE B N 1
ATOM 4500 C CA . ILE B 1 16 ? 2.641 24.984 23.172 1 98.62 16 ILE B CA 1
ATOM 4501 C C . ILE B 1 16 ? 3.207 24.719 21.781 1 98.62 16 ILE B C 1
ATOM 4503 O O . ILE B 1 16 ? 2.512 24.875 20.766 1 98.62 16 ILE B O 1
ATOM 4507 N N . GLY B 1 17 ? 4.379 24.172 21.719 1 96.81 17 GLY B N 1
ATOM 4508 C CA . GLY B 1 17 ? 5.137 23.984 20.484 1 96.81 17 GLY B CA 1
ATOM 4509 C C . GLY B 1 17 ? 6.27 24.984 20.328 1 96.81 17 GLY B C 1
ATOM 4510 O O . GLY B 1 17 ? 6.043 26.188 20.281 1 96.81 17 GLY B O 1
ATOM 4511 N N . GLY B 1 18 ? 7.414 24.469 20.281 1 95 18 GLY B N 1
ATOM 4512 C CA . GLY B 1 18 ? 8.586 25.312 20.125 1 95 18 GLY B CA 1
ATOM 4513 C C . GLY B 1 18 ? 9.141 25.328 18.719 1 95 18 GLY B C 1
ATOM 4514 O O . GLY B 1 18 ? 10.352 25.344 18.516 1 95 18 GLY B O 1
ATOM 4515 N N . GLY B 1 19 ? 8.297 25.234 17.719 1 93 19 GLY B N 1
ATOM 4516 C CA . GLY B 1 19 ? 8.711 25.406 16.344 1 93 19 GLY B CA 1
ATOM 4517 C C . GLY B 1 19 ? 9.023 26.844 15.984 1 93 19 GLY B C 1
ATOM 4518 O O . GLY B 1 19 ? 9.297 27.656 16.859 1 93 19 GLY B O 1
ATOM 4519 N N . THR B 1 20 ? 8.922 27.125 14.727 1 93.25 20 THR B N 1
ATOM 4520 C CA . THR B 1 20 ? 9.281 28.453 14.234 1 93.25 20 THR B CA 1
ATOM 4521 C C . THR B 1 20 ? 8.328 29.516 14.789 1 93.25 20 THR B C 1
ATOM 4523 O O . THR B 1 20 ? 8.773 30.531 15.32 1 93.25 20 THR B O 1
ATOM 4526 N N . ALA B 1 21 ? 7.066 29.25 14.703 1 96.56 21 ALA B N 1
ATOM 4527 C CA . ALA B 1 21 ? 6.07 30.219 15.164 1 96.56 21 ALA B CA 1
ATOM 4528 C C . ALA B 1 21 ? 6.156 30.406 16.672 1 96.56 21 ALA B C 1
ATOM 4530 O O . ALA B 1 21 ? 6.086 31.531 17.172 1 96.56 21 ALA B O 1
ATOM 4531 N N . GLY B 1 22 ? 6.316 29.328 17.422 1 97.31 22 GLY B N 1
ATOM 4532 C CA . GLY B 1 22 ? 6.387 29.391 18.875 1 97.31 22 GLY B CA 1
ATOM 4533 C C . GLY B 1 22 ? 7.605 30.141 19.375 1 97.31 22 GLY B C 1
ATOM 4534 O O . GLY B 1 22 ? 7.492 30.984 20.266 1 97.31 22 GLY B O 1
ATOM 4535 N N . CYS B 1 23 ? 8.703 29.859 18.859 1 96.56 23 CYS B N 1
ATOM 4536 C CA . CYS B 1 23 ? 9.938 30.516 19.266 1 96.56 23 CYS B CA 1
ATOM 4537 C C . CYS B 1 23 ? 9.875 32 18.969 1 96.56 23 CYS B C 1
ATOM 4539 O O . CYS B 1 23 ? 10.25 32.844 19.812 1 96.56 23 CYS B O 1
ATOM 4541 N N . TYR B 1 24 ? 9.438 32.312 17.797 1 97.31 24 TYR B N 1
ATOM 4542 C CA . TYR B 1 24 ? 9.398 33.719 17.438 1 97.31 24 TYR B CA 1
ATOM 4543 C C . TYR B 1 24 ? 8.391 34.5 18.281 1 97.31 24 TYR B C 1
ATOM 4545 O O . TYR B 1 24 ? 8.602 35.656 18.594 1 97.31 24 TYR B O 1
ATOM 4553 N N . ALA B 1 25 ? 7.281 33.844 18.594 1 98.5 25 ALA B N 1
ATOM 4554 C CA . ALA B 1 25 ? 6.316 34.469 19.5 1 98.5 25 ALA B CA 1
ATOM 4555 C C . ALA B 1 25 ? 6.969 34.812 20.844 1 98.5 25 ALA B C 1
ATOM 4557 O O . ALA B 1 25 ? 6.727 35.875 21.391 1 98.5 25 ALA B O 1
ATOM 4558 N N . ALA B 1 26 ? 7.738 33.906 21.344 1 98.38 26 ALA B N 1
ATOM 4559 C CA . ALA B 1 26 ? 8.43 34.125 22.609 1 98.38 26 ALA B CA 1
ATOM 4560 C C . ALA B 1 26 ? 9.375 35.312 22.516 1 98.38 26 ALA B C 1
ATOM 4562 O O . ALA B 1 26 ? 9.438 36.156 23.422 1 98.38 26 ALA B O 1
ATOM 4563 N N . LEU B 1 27 ? 10.133 35.406 21.422 1 98 27 LEU B N 1
ATOM 4564 C CA . LEU B 1 27 ? 11.039 36.531 21.188 1 98 27 LEU B CA 1
ATOM 4565 C C . LEU B 1 27 ? 10.273 37.844 21.172 1 98 27 LEU B C 1
ATOM 4567 O O . LEU B 1 27 ? 10.703 38.812 21.781 1 98 27 LEU B O 1
ATOM 4571 N N . THR B 1 28 ? 9.188 37.812 20.469 1 98.25 28 THR B N 1
ATOM 4572 C CA . THR B 1 28 ? 8.375 39 20.344 1 98.25 28 THR B CA 1
ATOM 4573 C C . THR B 1 28 ? 7.793 39.406 21.688 1 98.25 28 THR B C 1
ATOM 4575 O O . THR B 1 28 ? 7.805 40.594 22.047 1 98.25 28 THR B O 1
ATOM 4578 N N . LEU B 1 29 ? 7.281 38.469 22.453 1 97.94 29 LEU B N 1
ATOM 4579 C CA . LEU B 1 29 ? 6.691 38.781 23.75 1 97.94 29 LEU B CA 1
ATOM 4580 C C . LEU B 1 29 ? 7.719 39.406 24.688 1 97.94 29 LEU B C 1
ATOM 4582 O O . LEU B 1 29 ? 7.398 40.344 25.406 1 97.94 29 LEU B O 1
ATOM 4586 N N . GLN B 1 30 ? 8.875 38.906 24.672 1 95.94 30 GLN B N 1
ATOM 4587 C CA . GLN B 1 30 ? 9.906 39.406 25.578 1 95.94 30 GLN B CA 1
ATOM 4588 C C . GLN B 1 30 ? 10.328 40.812 25.172 1 95.94 30 GLN B C 1
ATOM 4590 O O . GLN B 1 30 ? 10.695 41.625 26.031 1 95.94 30 GLN B O 1
ATOM 4595 N N . LYS B 1 31 ? 10.359 41.062 23.891 1 95.56 31 LYS B N 1
ATOM 4596 C CA . LYS B 1 31 ? 10.672 42.406 23.406 1 95.56 31 LYS B CA 1
ATOM 4597 C C . LYS B 1 31 ? 9.602 43.406 23.844 1 95.56 31 LYS B C 1
ATOM 4599 O O . LYS B 1 31 ? 9.906 44.562 24.125 1 95.56 31 LYS B O 1
ATOM 4604 N N . GLU B 1 32 ? 8.383 42.906 23.922 1 96.12 32 GLU B N 1
ATOM 4605 C CA . GLU B 1 32 ? 7.254 43.812 24.078 1 96.12 32 GLU B CA 1
ATOM 4606 C C . GLU B 1 32 ? 6.797 43.906 25.531 1 96.12 32 GLU B C 1
ATOM 4608 O O . GLU B 1 32 ? 6.137 44.844 25.938 1 96.12 32 GLU B O 1
ATOM 4613 N N . THR B 1 33 ? 7.082 42.844 26.281 1 94.94 33 THR B N 1
ATOM 4614 C CA . THR B 1 33 ? 6.543 42.781 27.641 1 94.94 33 THR B CA 1
ATOM 4615 C C . THR B 1 33 ? 7.516 42.062 28.578 1 94.94 33 THR B C 1
ATOM 4617 O O . THR B 1 33 ? 8.5 41.5 28.125 1 94.94 33 THR B O 1
ATOM 4620 N N . GLU B 1 34 ? 7.215 42.125 29.844 1 94.25 34 GLU B N 1
ATOM 4621 C CA . GLU B 1 34 ? 7.984 41.406 30.844 1 94.25 34 GLU B CA 1
ATOM 4622 C C . GLU B 1 34 ? 7.242 40.125 31.312 1 94.25 34 GLU B C 1
ATOM 4624 O O . GLU B 1 34 ? 7.488 39.625 32.406 1 94.25 34 GLU B O 1
ATOM 4629 N N . ALA B 1 35 ? 6.348 39.719 30.516 1 94.56 35 ALA B N 1
ATOM 4630 C CA . ALA B 1 35 ? 5.539 38.531 30.859 1 94.56 35 ALA B CA 1
ATOM 4631 C C . ALA B 1 35 ? 6.406 37.281 31 1 94.56 35 ALA B C 1
ATOM 4633 O O . ALA B 1 35 ? 7.367 37.125 30.25 1 94.56 35 ALA B O 1
ATOM 4634 N N . LYS B 1 36 ? 6.07 36.5 31.969 1 96.31 36 LYS B N 1
ATOM 4635 C CA . LYS B 1 36 ? 6.684 35.156 32.094 1 96.31 36 LYS B CA 1
ATOM 4636 C C . LYS B 1 36 ? 6.148 34.219 31 1 96.31 36 LYS B C 1
ATOM 4638 O O . LYS B 1 36 ? 4.945 33.969 30.953 1 96.31 36 LYS B O 1
ATOM 4643 N N . VAL B 1 37 ? 7.07 33.75 30.203 1 98.12 37 VAL B N 1
ATOM 4644 C CA . VAL B 1 37 ? 6.672 32.906 29.078 1 98.12 37 VAL B CA 1
ATOM 4645 C C . VAL B 1 37 ? 7.195 31.484 29.281 1 98.12 37 VAL B C 1
ATOM 4647 O O . VAL B 1 37 ? 8.344 31.297 29.688 1 98.12 37 VAL B O 1
ATOM 4650 N N . LEU B 1 38 ? 6.332 30.5 29.109 1 98.56 38 LEU B N 1
ATOM 4651 C CA . LEU B 1 38 ? 6.723 29.094 29.141 1 98.56 38 LEU B CA 1
ATOM 4652 C C . LEU B 1 38 ? 6.473 28.438 27.781 1 98.56 38 LEU B C 1
ATOM 4654 O O . LEU B 1 38 ? 5.344 28.438 27.297 1 98.56 38 LEU B O 1
ATOM 4658 N N . ILE B 1 39 ? 7.543 27.938 27.156 1 98.44 39 ILE B N 1
ATOM 4659 C CA . ILE B 1 39 ? 7.418 27.125 25.969 1 98.44 39 ILE B CA 1
ATOM 4660 C C . ILE B 1 39 ? 7.496 25.641 26.344 1 98.44 39 ILE B C 1
ATOM 4662 O O . ILE B 1 39 ? 8.438 25.219 27 1 98.44 39 ILE B O 1
ATOM 4666 N N . VAL B 1 40 ? 6.512 24.922 25.953 1 98.12 40 VAL B N 1
ATOM 4667 C CA . VAL B 1 40 ? 6.551 23.469 26.109 1 98.12 40 VAL B CA 1
ATOM 4668 C C . VAL B 1 40 ? 6.711 22.812 24.75 1 98.12 40 VAL B C 1
ATOM 4670 O O . VAL B 1 40 ? 5.984 23.125 23.812 1 98.12 40 VAL B O 1
ATOM 4673 N N . GLU B 1 41 ? 7.656 21.953 24.672 1 96.25 41 GLU B N 1
ATOM 4674 C CA . GLU B 1 41 ? 7.984 21.297 23.406 1 96.25 41 GLU B CA 1
ATOM 4675 C C . GLU B 1 41 ? 8.07 19.781 23.578 1 96.25 41 GLU B C 1
ATOM 4677 O O . GLU B 1 41 ? 8.719 19.297 24.516 1 96.25 41 GLU B O 1
ATOM 4682 N N . LYS B 1 42 ? 7.352 19.094 22.703 1 94 42 LYS B N 1
ATOM 4683 C CA . LYS B 1 42 ? 7.281 17.641 22.734 1 94 42 LYS B CA 1
ATOM 4684 C C . LYS B 1 42 ? 8.648 17.016 22.469 1 94 42 LYS B C 1
ATOM 4686 O O . LYS B 1 42 ? 8.984 15.977 23.031 1 94 42 LYS B O 1
ATOM 4691 N N . ALA B 1 43 ? 9.414 17.672 21.672 1 91.94 43 ALA B N 1
ATOM 4692 C CA . ALA B 1 43 ? 10.766 17.203 21.359 1 91.94 43 ALA B CA 1
ATOM 4693 C C . ALA B 1 43 ? 11.82 18.156 21.922 1 91.94 43 ALA B C 1
ATOM 4695 O O . ALA B 1 43 ? 11.805 18.469 23.109 1 91.94 43 ALA B O 1
ATOM 4696 N N . ALA B 1 44 ? 12.789 18.438 21.062 1 91.62 44 ALA B N 1
ATOM 4697 C CA . ALA B 1 44 ? 13.812 19.422 21.422 1 91.62 44 ALA B CA 1
ATOM 4698 C C . ALA B 1 44 ? 13.727 20.656 20.516 1 91.62 44 ALA B C 1
ATOM 4700 O O . ALA B 1 44 ? 13.672 20.547 19.297 1 91.62 44 ALA B O 1
ATOM 4701 N N . ILE B 1 45 ? 13.711 21.781 21.156 1 91.5 45 ILE B N 1
ATOM 4702 C CA . ILE B 1 45 ? 13.391 23.016 20.469 1 91.5 45 ILE B CA 1
ATOM 4703 C C . ILE B 1 45 ? 14.43 23.297 19.391 1 91.5 45 ILE B C 1
ATOM 4705 O O . ILE B 1 45 ? 14.133 23.969 18.391 1 91.5 45 ILE B O 1
ATOM 4709 N N . ARG B 1 46 ? 15.594 22.734 19.484 1 89.69 46 ARG B N 1
ATOM 4710 C CA . ARG B 1 46 ? 16.672 22.984 18.531 1 89.69 46 ARG B CA 1
ATOM 4711 C C . ARG B 1 46 ? 16.406 22.266 17.219 1 89.69 46 ARG B C 1
ATOM 4713 O O . ARG B 1 46 ? 16.875 22.703 16.156 1 89.69 46 ARG B O 1
ATOM 4720 N N . ARG B 1 47 ? 15.625 21.172 17.281 1 84.12 47 ARG B N 1
ATOM 4721 C CA . ARG B 1 47 ? 15.43 20.391 16.062 1 84.12 47 ARG B CA 1
ATOM 4722 C C . ARG B 1 47 ? 13.961 20.047 15.859 1 84.12 47 ARG B C 1
ATOM 4724 O O . ARG B 1 47 ? 13.625 19.266 14.977 1 84.12 47 ARG B O 1
ATOM 4731 N N . SER B 1 48 ? 13.164 20.641 16.578 1 80.75 48 SER B N 1
ATOM 4732 C CA . SER B 1 48 ? 11.742 20.344 16.453 1 80.75 48 SER B CA 1
ATOM 4733 C C . SER B 1 48 ? 11.086 21.219 15.391 1 80.75 48 SER B C 1
ATOM 4735 O O . SER B 1 48 ? 11.602 22.281 15.062 1 80.75 48 SER B O 1
ATOM 4737 N N . GLY B 1 49 ? 10.008 20.656 14.812 1 75.31 49 GLY B N 1
ATOM 4738 C CA . GLY B 1 49 ? 9.242 21.391 13.82 1 75.31 49 GLY B CA 1
ATOM 4739 C C . GLY B 1 49 ? 9.641 21.078 12.391 1 75.31 49 GLY B C 1
ATOM 4740 O O . GLY B 1 49 ? 10.516 20.234 12.164 1 75.31 49 GLY B O 1
ATOM 4741 N N . CYS B 1 50 ? 9.062 21.719 11.531 1 69.5 50 CYS B N 1
ATOM 4742 C CA . CYS B 1 50 ? 9.172 21.375 10.117 1 69.5 50 CYS B CA 1
ATOM 4743 C C . CYS B 1 50 ? 10.508 21.828 9.547 1 69.5 50 CYS B C 1
ATOM 4745 O O . CYS B 1 50 ? 10.93 21.344 8.492 1 69.5 50 CYS B O 1
ATOM 4747 N N . LEU B 1 51 ? 11.234 22.594 10.227 1 69.88 51 LEU B N 1
ATOM 4748 C CA . LEU B 1 51 ? 12.469 23.156 9.703 1 69.88 51 LEU B CA 1
ATOM 4749 C C . LEU B 1 51 ? 13.68 22.391 10.219 1 69.88 51 LEU B C 1
ATOM 4751 O O . LEU B 1 51 ? 14.82 22.828 10.047 1 69.88 51 LEU B O 1
ATOM 4755 N N . ALA B 1 52 ? 13.398 21.297 10.844 1 65.56 52 ALA B N 1
ATOM 4756 C CA . ALA B 1 52 ? 14.516 20.562 11.422 1 65.56 52 ALA B CA 1
ATOM 4757 C C . ALA B 1 52 ? 15.562 20.219 10.367 1 65.56 52 ALA B C 1
ATOM 4759 O O . ALA B 1 52 ? 16.766 20.266 10.633 1 65.56 52 ALA B O 1
ATOM 4760 N N . ALA B 1 53 ? 15.109 20.016 9.156 1 65.81 53 ALA B N 1
ATOM 4761 C CA . ALA B 1 53 ? 16.031 19.625 8.094 1 65.81 53 ALA B CA 1
ATOM 4762 C C . ALA B 1 53 ? 16.625 20.844 7.406 1 65.81 53 ALA B C 1
ATOM 4764 O O . ALA B 1 53 ? 17.578 20.719 6.629 1 65.81 53 ALA B O 1
ATOM 4765 N N . GLY B 1 54 ? 16.172 22 7.781 1 71.5 54 GLY B N 1
ATOM 4766 C CA . GLY B 1 54 ? 16.625 23.219 7.117 1 71.5 54 GLY B CA 1
ATOM 4767 C C . GLY B 1 54 ? 15.914 23.469 5.801 1 71.5 54 GLY B C 1
ATOM 4768 O O . GLY B 1 54 ? 15.125 22.641 5.34 1 71.5 54 GLY B O 1
ATOM 4769 N N . VAL B 1 55 ? 16.047 24.688 5.336 1 78.81 55 VAL B N 1
ATOM 4770 C CA . VAL B 1 55 ? 15.492 25.078 4.047 1 78.81 55 VAL B CA 1
ATOM 4771 C C . VAL B 1 55 ? 16.531 25.891 3.258 1 78.81 55 VAL B C 1
ATOM 4773 O O . VAL B 1 55 ? 17.453 26.453 3.838 1 78.81 55 VAL B O 1
ATOM 4776 N N . ASN B 1 56 ? 16.391 25.859 1.96 1 79.06 56 ASN B N 1
ATOM 4777 C CA . ASN B 1 56 ? 17.344 26.578 1.126 1 79.06 56 ASN B CA 1
ATOM 4778 C C . ASN B 1 56 ? 16.766 27.891 0.598 1 79.06 56 ASN B C 1
ATOM 4780 O O . ASN B 1 56 ? 17.438 28.609 -0.137 1 79.06 56 ASN B O 1
ATOM 4784 N N . ALA B 1 57 ? 15.578 28.109 1.013 1 86.75 57 ALA B N 1
ATOM 4785 C CA . ALA B 1 57 ? 14.922 29.344 0.568 1 86.75 57 ALA B CA 1
ATOM 4786 C C . ALA B 1 57 ? 13.82 29.766 1.537 1 86.75 57 ALA B C 1
ATOM 4788 O O . ALA B 1 57 ? 13.273 28.922 2.258 1 86.75 57 ALA B O 1
ATOM 4789 N N . LEU B 1 58 ? 13.641 31 1.62 1 92.81 58 LEU B N 1
ATOM 4790 C CA . LEU B 1 58 ? 12.406 31.531 2.195 1 92.81 58 LEU B CA 1
ATOM 4791 C C . LEU B 1 58 ? 11.359 31.766 1.114 1 92.81 58 LEU B C 1
ATOM 4793 O O . LEU B 1 58 ? 11.492 32.688 0.3 1 92.81 58 LEU B O 1
ATOM 4797 N N . ASN B 1 59 ? 10.32 30.969 1.131 1 92.19 59 ASN B N 1
ATOM 4798 C CA . ASN B 1 59 ? 9.383 30.875 0.014 1 92.19 59 ASN B CA 1
ATOM 4799 C C . ASN B 1 59 ? 8.328 31.984 0.07 1 92.19 59 ASN B C 1
ATOM 4801 O O . ASN B 1 59 ? 7.605 32.219 -0.901 1 92.19 59 ASN B O 1
ATOM 4805 N N . ALA B 1 60 ? 8.227 32.719 1.133 1 96.06 60 ALA B N 1
ATOM 4806 C CA . ALA B 1 60 ? 7.336 33.875 1.264 1 96.06 60 ALA B CA 1
ATOM 4807 C C . ALA B 1 60 ? 8.117 35.125 1.626 1 96.06 60 ALA B C 1
ATOM 4809 O O . ALA B 1 60 ? 8.555 35.281 2.768 1 96.06 60 ALA B O 1
ATOM 4810 N N . TYR B 1 61 ? 8.312 35.906 0.734 1 96.94 61 TYR B N 1
ATOM 4811 C CA . TYR B 1 61 ? 9.062 37.156 0.843 1 96.94 61 TYR B CA 1
ATOM 4812 C C . TYR B 1 61 ? 8.602 38.188 -0.196 1 96.94 61 TYR B C 1
ATOM 4814 O O . TYR B 1 61 ? 8.281 37.812 -1.33 1 96.94 61 TYR B O 1
ATOM 4822 N N . ILE B 1 62 ? 8.523 39.438 0.244 1 97.75 62 ILE B N 1
ATOM 4823 C CA . ILE B 1 62 ? 8.172 40.469 -0.699 1 97.75 62 ILE B CA 1
ATOM 4824 C C . ILE B 1 62 ? 9.438 41 -1.371 1 97.75 62 ILE B C 1
ATOM 4826 O O . ILE B 1 62 ? 10.148 41.844 -0.8 1 97.75 62 ILE B O 1
ATOM 4830 N N . VAL B 1 63 ? 9.641 40.625 -2.561 1 95.56 63 VAL B N 1
ATOM 4831 C CA . VAL B 1 63 ? 10.859 41 -3.273 1 95.56 63 VAL B CA 1
ATOM 4832 C C . VAL B 1 63 ? 10.75 42.438 -3.76 1 95.56 63 VAL B C 1
ATOM 4834 O O . VAL B 1 63 ? 9.664 43.031 -3.754 1 95.56 63 VAL B O 1
ATOM 4837 N N . LYS B 1 64 ? 11.891 42.969 -4.227 1 92.75 64 LYS B N 1
ATOM 4838 C CA . LYS B 1 64 ? 11.93 44.344 -4.73 1 92.75 64 LYS B CA 1
ATOM 4839 C C . LYS B 1 64 ? 10.969 44.531 -5.902 1 92.75 64 LYS B C 1
ATOM 4841 O O . LYS B 1 64 ? 10.906 43.688 -6.801 1 92.75 64 LYS B O 1
ATOM 4846 N N . GLY B 1 65 ? 10.273 45.562 -5.852 1 93.44 65 GLY B N 1
ATOM 4847 C CA . GLY B 1 65 ? 9.328 45.844 -6.918 1 93.44 65 GLY B CA 1
ATOM 4848 C C . GLY B 1 65 ? 7.957 45.25 -6.684 1 93.44 65 GLY B C 1
ATOM 4849 O O . GLY B 1 65 ? 7.02 45.5 -7.438 1 93.44 65 GLY B O 1
ATOM 4850 N N . ARG B 1 66 ? 7.812 44.5 -5.641 1 96.38 66 ARG B N 1
ATOM 4851 C CA . ARG B 1 66 ? 6.531 43.875 -5.316 1 96.38 66 ARG B CA 1
ATOM 4852 C C . ARG B 1 66 ? 5.957 44.438 -4.027 1 96.38 66 ARG B C 1
ATOM 4854 O O . ARG B 1 66 ? 6.656 45.156 -3.285 1 96.38 66 ARG B O 1
ATOM 4861 N N . LYS B 1 67 ? 4.676 44.281 -3.83 1 97.12 67 LYS B N 1
ATOM 4862 C CA . LYS B 1 67 ? 3.994 44.688 -2.609 1 97.12 67 LYS B CA 1
ATOM 4863 C C . LYS B 1 67 ? 3.27 43.531 -1.958 1 97.12 67 LYS B C 1
ATOM 4865 O O . LYS B 1 67 ? 3.002 42.5 -2.611 1 97.12 67 LYS B O 1
ATOM 4870 N N . PRO B 1 68 ? 2.928 43.656 -0.713 1 97.44 68 PRO B N 1
ATOM 4871 C CA . PRO B 1 68 ? 2.256 42.562 0.017 1 97.44 68 PRO B CA 1
ATOM 4872 C C . PRO B 1 68 ? 1.009 42.062 -0.702 1 97.44 68 PRO B C 1
ATOM 4874 O O . PRO B 1 68 ? 0.76 40.844 -0.729 1 97.44 68 PRO B O 1
ATOM 4877 N N . GLN B 1 69 ? 0.333 42.906 -1.325 1 97.31 69 GLN B N 1
ATOM 4878 C CA . GLN B 1 69 ? -0.896 42.531 -2.014 1 97.31 69 GLN B CA 1
ATOM 4879 C C . GLN B 1 69 ? -0.61 41.562 -3.145 1 97.31 69 GLN B C 1
ATOM 4881 O O . GLN B 1 69 ? -1.428 40.688 -3.434 1 97.31 69 GLN B O 1
ATOM 4886 N N . ASP B 1 70 ? 0.502 41.656 -3.766 1 97.62 70 ASP B N 1
ATOM 4887 C CA . ASP B 1 70 ? 0.867 40.719 -4.828 1 97.62 70 ASP B CA 1
ATOM 4888 C C . ASP B 1 70 ? 0.946 39.312 -4.301 1 97.62 70 ASP B C 1
ATOM 4890 O O . ASP B 1 70 ? 0.552 38.375 -4.988 1 97.62 70 ASP B O 1
ATOM 4894 N N . TYR B 1 71 ? 1.479 39.219 -3.152 1 97.75 71 TYR B N 1
ATOM 4895 C CA . TYR B 1 71 ? 1.563 37.906 -2.535 1 97.75 71 TYR B CA 1
ATOM 4896 C C . TYR B 1 71 ? 0.176 37.344 -2.205 1 97.75 71 TYR B C 1
ATOM 4898 O O . TYR B 1 71 ? -0.097 36.156 -2.391 1 97.75 71 TYR B O 1
ATOM 4906 N N . VAL B 1 72 ? -0.684 38.25 -1.697 1 97.19 72 VAL B N 1
ATOM 4907 C CA . VAL B 1 72 ? -2.059 37.875 -1.376 1 97.19 72 VAL B CA 1
ATOM 4908 C C . VAL B 1 72 ? -2.754 37.344 -2.625 1 97.19 72 VAL B C 1
ATOM 4910 O O . VAL B 1 72 ? -3.434 36.312 -2.57 1 97.19 72 VAL B O 1
ATOM 4913 N N . ASP B 1 73 ? -2.559 38 -3.732 1 97.38 73 ASP B N 1
ATOM 4914 C CA . ASP B 1 73 ? -3.195 37.594 -4.988 1 97.38 73 ASP B CA 1
ATOM 4915 C C . ASP B 1 73 ? -2.703 36.25 -5.453 1 97.38 73 ASP B C 1
ATOM 4917 O O . ASP B 1 73 ? -3.496 35.406 -5.906 1 97.38 73 ASP B O 1
ATOM 4921 N N . TYR B 1 74 ? -1.457 36.094 -5.332 1 96.31 74 TYR B N 1
ATOM 4922 C CA . TYR B 1 74 ? -0.864 34.812 -5.703 1 96.31 74 TYR B CA 1
ATOM 4923 C C . TYR B 1 74 ? -1.471 33.688 -4.891 1 96.31 74 TYR B C 1
ATOM 4925 O O . TYR B 1 74 ? -1.961 32.688 -5.453 1 96.31 74 TYR B O 1
ATOM 4933 N N . ALA B 1 75 ? -1.417 33.812 -3.549 1 97.38 75 ALA B N 1
ATOM 4934 C CA . ALA B 1 75 ? -1.886 32.781 -2.654 1 97.38 75 ALA B CA 1
ATOM 4935 C C . ALA B 1 75 ? -3.379 32.531 -2.842 1 97.38 75 ALA B C 1
ATOM 4937 O O . ALA B 1 75 ? -3.84 31.375 -2.734 1 97.38 75 ALA B O 1
ATOM 4938 N N . THR B 1 76 ? -4.129 33.594 -3.1 1 97.19 76 THR B N 1
ATOM 4939 C CA . THR B 1 76 ? -5.562 33.469 -3.338 1 97.19 76 THR B CA 1
ATOM 4940 C C . THR B 1 76 ? -5.836 32.656 -4.594 1 97.19 76 THR B C 1
ATOM 4942 O O . THR B 1 76 ? -6.699 31.766 -4.59 1 97.19 76 THR B O 1
ATOM 4945 N N . LYS B 1 77 ? -5.078 32.938 -5.582 1 96.81 77 LYS B N 1
ATOM 4946 C CA . LYS B 1 77 ? -5.23 32.219 -6.832 1 96.81 77 LYS B CA 1
ATOM 4947 C C . LYS B 1 77 ? -4.871 30.734 -6.648 1 96.81 77 LYS B C 1
ATOM 4949 O O . LYS B 1 77 ? -5.582 29.859 -7.133 1 96.81 77 LYS B O 1
ATOM 4954 N N . ASP B 1 78 ? -3.826 30.531 -5.977 1 97.06 78 ASP B N 1
ATOM 4955 C CA . ASP B 1 78 ? -3.357 29.172 -5.773 1 97.06 78 ASP B CA 1
ATOM 4956 C C . ASP B 1 78 ? -4.371 28.359 -4.977 1 97.06 78 ASP B C 1
ATOM 4958 O O . ASP B 1 78 ? -4.508 27.141 -5.188 1 97.06 78 ASP B O 1
ATOM 4962 N N . ALA B 1 79 ? -5.117 29 -4.074 1 97.44 79 ALA B N 1
ATOM 4963 C CA . ALA B 1 79 ? -6.102 28.328 -3.227 1 97.44 79 ALA B CA 1
ATOM 4964 C C . ALA B 1 79 ? -7.488 28.375 -3.861 1 97.44 79 ALA B C 1
ATOM 4966 O O . ALA B 1 79 ? -8.484 28.047 -3.211 1 97.44 79 ALA B O 1
ATOM 4967 N N . ALA B 1 80 ? -7.547 28.766 -5.066 1 96.75 80 ALA B N 1
ATOM 4968 C CA . ALA B 1 80 ? -8.781 28.812 -5.84 1 96.75 80 ALA B CA 1
ATOM 4969 C C . ALA B 1 80 ? -9.828 29.688 -5.156 1 96.75 80 ALA B C 1
ATOM 4971 O O . ALA B 1 80 ? -11.016 29.375 -5.16 1 96.75 80 ALA B O 1
ATOM 4972 N N . GLY B 1 81 ? -9.352 30.656 -4.52 1 96.25 81 GLY B N 1
ATOM 4973 C CA . GLY B 1 81 ? -10.234 31.703 -4.059 1 96.25 81 GLY B CA 1
ATOM 4974 C C . GLY B 1 81 ? -10.664 31.547 -2.613 1 96.25 81 GLY B C 1
ATOM 4975 O O . GLY B 1 81 ? -11.211 32.469 -2.012 1 96.25 81 GLY B O 1
ATOM 4976 N N . ILE B 1 82 ? -10.461 30.469 -2.004 1 97.38 82 ILE B N 1
ATOM 4977 C CA . ILE B 1 82 ? -10.938 30.234 -0.644 1 97.38 82 ILE B CA 1
ATOM 4978 C C . ILE B 1 82 ? -9.797 30.453 0.345 1 97.38 82 ILE B C 1
ATOM 4980 O O . ILE B 1 82 ? -9.102 29.5 0.72 1 97.38 82 ILE B O 1
ATOM 4984 N N . VAL B 1 83 ? -9.633 31.656 0.789 1 97.31 83 VAL B N 1
ATOM 4985 C CA . VAL B 1 83 ? -8.609 32.094 1.744 1 97.31 83 VAL B CA 1
ATOM 4986 C C . VAL B 1 83 ? -9.156 33.219 2.619 1 97.31 83 VAL B C 1
ATOM 4988 O O . VAL B 1 83 ? -10.172 33.812 2.291 1 97.31 83 VAL B O 1
ATOM 4991 N N . ARG B 1 84 ? -8.578 33.375 3.721 1 97.88 84 ARG B N 1
ATOM 4992 C CA . ARG B 1 84 ? -8.742 34.594 4.516 1 97.88 84 ARG B CA 1
ATOM 4993 C C . ARG B 1 84 ? -7.785 35.688 4.051 1 97.88 84 ARG B C 1
ATOM 4995 O O . ARG B 1 84 ? -6.613 35.688 4.438 1 97.88 84 ARG B O 1
ATOM 5002 N N . GLN B 1 85 ? -8.297 36.594 3.328 1 96.75 85 GLN B N 1
ATOM 5003 C CA . GLN B 1 85 ? -7.445 37.625 2.738 1 96.75 85 GLN B CA 1
ATOM 5004 C C . GLN B 1 85 ? -6.871 38.562 3.809 1 96.75 85 GLN B C 1
ATOM 5006 O O . GLN B 1 85 ? -5.746 39.062 3.68 1 96.75 85 GLN B O 1
ATOM 5011 N N . ASP B 1 86 ? -7.629 38.812 4.852 1 97.5 86 ASP B N 1
ATOM 5012 C CA . ASP B 1 86 ? -7.141 39.625 5.949 1 97.5 86 ASP B CA 1
ATOM 5013 C C . ASP B 1 86 ? -5.918 39 6.613 1 97.5 86 ASP B C 1
ATOM 5015 O O . ASP B 1 86 ? -4.957 39.688 6.949 1 97.5 86 ASP B O 1
ATOM 5019 N N . LEU B 1 87 ? -5.996 37.688 6.762 1 98.25 87 LEU B N 1
ATOM 5020 C CA . LEU B 1 87 ? -4.859 36.969 7.344 1 98.25 87 LEU B CA 1
ATOM 5021 C C . LEU B 1 87 ? -3.656 37.031 6.41 1 98.25 87 LEU B C 1
ATOM 5023 O O . LEU B 1 87 ? -2.529 37.25 6.852 1 98.25 87 LEU B O 1
ATOM 5027 N N . LEU B 1 88 ? -3.91 36.781 5.121 1 97.81 88 LEU B N 1
ATOM 5028 C CA . LEU B 1 88 ? -2.832 36.812 4.137 1 97.81 88 LEU B CA 1
ATOM 5029 C C . LEU B 1 88 ? -2.174 38.188 4.082 1 97.81 88 LEU B C 1
ATOM 5031 O O . LEU B 1 88 ? -0.947 38.281 4.004 1 97.81 88 LEU B O 1
ATOM 5035 N N . LEU B 1 89 ? -2.971 39.188 4.102 1 97.69 89 LEU B N 1
ATOM 5036 C CA . LEU B 1 89 ? -2.43 40.531 3.996 1 97.69 89 LEU B CA 1
ATOM 5037 C C . LEU B 1 89 ? -1.603 40.906 5.227 1 97.69 89 LEU B C 1
ATOM 5039 O O . LEU B 1 89 ? -0.478 41.375 5.105 1 97.69 89 LEU B O 1
ATOM 5043 N N . SER B 1 90 ? -2.176 40.688 6.398 1 97.81 90 SER B N 1
ATOM 5044 C CA . SER B 1 90 ? -1.454 41 7.629 1 97.81 90 SER B CA 1
ATOM 5045 C C . SER B 1 90 ? -0.154 40.219 7.719 1 97.81 90 SER B C 1
ATOM 5047 O O . SER B 1 90 ? 0.869 40.719 8.164 1 97.81 90 SER B O 1
ATOM 5049 N N . MET B 1 91 ? -0.158 39 7.309 1 97.75 91 MET B N 1
ATOM 5050 C CA . MET B 1 91 ? 1.044 38.156 7.289 1 97.75 91 MET B CA 1
ATOM 5051 C C . MET B 1 91 ? 2.062 38.688 6.293 1 97.75 91 MET B C 1
ATOM 5053 O O . MET B 1 91 ? 3.238 38.844 6.625 1 97.75 91 MET B O 1
ATOM 5057 N N . SER B 1 92 ? 1.591 39.062 5.078 1 97.75 92 SER B N 1
ATOM 5058 C CA . SER B 1 92 ? 2.463 39.5 4 1 97.75 92 SER B CA 1
ATOM 5059 C C . SER B 1 92 ? 3.18 40.781 4.371 1 97.75 92 SER B C 1
ATOM 5061 O O . SER B 1 92 ? 4.324 41.031 3.971 1 97.75 92 SER B O 1
ATOM 5063 N N . GLU B 1 93 ? 2.51 41.594 5.121 1 98.06 93 GLU B N 1
ATOM 5064 C CA . GLU B 1 93 ? 3.076 42.875 5.531 1 98.06 93 GLU B CA 1
ATOM 5065 C C . GLU B 1 93 ? 4.215 42.688 6.523 1 98.06 93 GLU B C 1
ATOM 5067 O O . GLU B 1 93 ? 5.023 43.594 6.734 1 98.06 93 GLU B O 1
ATOM 5072 N N . ARG B 1 94 ? 4.324 41.562 7.094 1 98.12 94 ARG B N 1
ATOM 5073 C CA . ARG B 1 94 ? 5.32 41.312 8.133 1 98.12 94 ARG B CA 1
ATOM 5074 C C . ARG B 1 94 ? 6.465 40.438 7.598 1 98.12 94 ARG B C 1
ATOM 5076 O O . ARG B 1 94 ? 7.512 40.344 8.234 1 98.12 94 ARG B O 1
ATOM 5083 N N . LEU B 1 95 ? 6.406 39.906 6.387 1 98.25 95 LEU B N 1
ATOM 5084 C CA . LEU B 1 95 ? 7.336 38.938 5.855 1 98.25 95 LEU B CA 1
ATOM 5085 C C . LEU B 1 95 ? 8.758 39.469 5.844 1 98.25 95 LEU B C 1
ATOM 5087 O O . LEU B 1 95 ? 9.688 38.781 6.309 1 98.25 95 LEU B O 1
ATOM 5091 N N . ASN B 1 96 ? 8.914 40.656 5.332 1 97.94 96 ASN B N 1
ATOM 5092 C CA . ASN B 1 96 ? 10.258 41.219 5.203 1 97.94 96 ASN B CA 1
ATOM 5093 C C . ASN B 1 96 ? 10.852 41.562 6.566 1 97.94 96 ASN B C 1
ATOM 5095 O O . ASN B 1 96 ? 12.055 41.375 6.781 1 97.94 96 ASN B O 1
ATOM 5099 N N . GLY B 1 97 ? 10.016 42.031 7.449 1 97.81 97 GLY B N 1
ATOM 5100 C CA . GLY B 1 97 ? 10.477 42.375 8.789 1 97.81 97 GLY B CA 1
ATOM 5101 C C . GLY B 1 97 ? 11.008 41.156 9.547 1 97.81 97 GLY B C 1
ATOM 5102 O O . GLY B 1 97 ? 12.078 41.25 10.164 1 97.81 97 GLY B O 1
ATOM 5103 N N . VAL B 1 98 ? 10.297 40.094 9.562 1 97.44 98 VAL B N 1
ATOM 5104 C CA . VAL B 1 98 ? 10.711 38.906 10.312 1 97.44 98 VAL B CA 1
ATOM 5105 C C . VAL B 1 98 ? 11.961 38.312 9.664 1 97.44 98 VAL B C 1
ATOM 5107 O O . VAL B 1 98 ? 12.789 37.688 10.352 1 97.44 98 VAL B O 1
ATOM 5110 N N . THR B 1 99 ? 12.047 38.406 8.328 1 96.75 99 THR B N 1
ATOM 5111 C CA . THR B 1 99 ? 13.242 37.938 7.629 1 96.75 99 THR B CA 1
ATOM 5112 C C . THR B 1 99 ? 14.477 38.688 8.109 1 96.75 99 THR B C 1
ATOM 5114 O O . THR B 1 99 ? 15.523 38.094 8.344 1 96.75 99 THR B O 1
ATOM 5117 N N . LYS B 1 100 ? 14.344 39.969 8.266 1 96.94 100 LYS B N 1
ATOM 5118 C CA . LYS B 1 100 ? 15.453 40.781 8.742 1 96.94 100 LYS B CA 1
ATOM 5119 C C . LYS B 1 100 ? 15.891 40.344 10.141 1 96.94 100 LYS B C 1
ATOM 5121 O O . LYS B 1 100 ? 17.094 40.312 10.445 1 96.94 100 LYS B O 1
ATOM 5126 N N . VAL B 1 101 ? 14.945 40.062 10.961 1 96.69 101 VAL B N 1
ATOM 5127 C CA . VAL B 1 101 ? 15.258 39.625 12.312 1 96.69 101 VAL B CA 1
ATOM 5128 C C . VAL B 1 101 ? 16.062 38.312 12.242 1 96.69 101 VAL B C 1
ATOM 5130 O O . VAL B 1 101 ? 17.016 38.156 13 1 96.69 101 VAL B O 1
ATOM 5133 N N . LEU B 1 102 ? 15.68 37.375 11.367 1 95.5 102 LEU B N 1
ATOM 5134 C CA . LEU B 1 102 ? 16.422 36.125 11.219 1 95.5 102 LEU B CA 1
ATOM 5135 C C . LEU B 1 102 ? 17.844 36.406 10.766 1 95.5 102 LEU B C 1
ATOM 5137 O O . LEU B 1 102 ? 18.781 35.719 11.219 1 95.5 102 LEU B O 1
ATOM 5141 N N . GLU B 1 103 ? 17.922 37.281 9.828 1 96.5 103 GLU B N 1
ATOM 5142 C CA . GLU B 1 103 ? 19.25 37.656 9.375 1 96.5 103 GLU B CA 1
ATOM 5143 C C . GLU B 1 103 ? 20.094 38.188 10.523 1 96.5 103 GLU B C 1
ATOM 5145 O O . GLU B 1 103 ? 21.281 37.875 10.656 1 96.5 103 GLU B O 1
ATOM 5150 N N . ASP B 1 104 ? 19.5 39.031 11.281 1 96.75 104 ASP B N 1
ATOM 5151 C CA . ASP B 1 104 ? 20.188 39.625 12.422 1 96.75 104 ASP B CA 1
ATOM 5152 C C . ASP B 1 104 ? 20.594 38.562 13.438 1 96.75 104 ASP B C 1
ATOM 5154 O O . ASP B 1 104 ? 21.594 38.719 14.148 1 96.75 104 ASP B O 1
ATOM 5158 N N . LEU B 1 105 ? 19.828 37.562 13.531 1 95.88 105 LEU B N 1
ATOM 5159 C CA . LEU B 1 105 ? 20.141 36.438 14.438 1 95.88 105 LEU B CA 1
ATOM 5160 C C . LEU B 1 105 ? 21.25 35.594 13.875 1 95.88 105 LEU B C 1
ATOM 5162 O O . LEU B 1 105 ? 21.812 34.75 14.586 1 95.88 105 LEU B O 1
ATOM 5166 N N . GLY B 1 106 ? 21.531 35.719 12.555 1 95.38 106 GLY B N 1
ATOM 5167 C CA . GLY B 1 106 ? 22.688 35 12.016 1 95.38 106 GLY B CA 1
ATOM 5168 C C . GLY B 1 106 ? 22.359 34.188 10.773 1 95.38 106 GLY B C 1
ATOM 5169 O O . GLY B 1 106 ? 23.219 33.531 10.227 1 95.38 106 GLY B O 1
ATOM 5170 N N . LEU B 1 107 ? 21.109 34.25 10.336 1 94.81 107 LEU B N 1
ATOM 5171 C CA . LEU B 1 107 ? 20.781 33.531 9.109 1 94.81 107 LEU B CA 1
ATOM 5172 C C . LEU B 1 107 ? 21.516 34.094 7.91 1 94.81 107 LEU B C 1
ATOM 5174 O O . LEU B 1 107 ? 21.5 35.312 7.699 1 94.81 107 LEU B O 1
ATOM 5178 N N . VAL B 1 108 ? 22.109 33.25 7.129 1 93.88 108 VAL B N 1
ATOM 5179 C CA . VAL B 1 108 ? 22.828 33.719 5.953 1 93.88 108 VAL B CA 1
ATOM 5180 C C . VAL B 1 108 ? 21.875 33.812 4.766 1 93.88 108 VAL B C 1
ATOM 5182 O O . VAL B 1 108 ? 21.375 32.812 4.262 1 93.88 108 VAL B O 1
ATOM 5185 N N . ILE B 1 109 ? 21.641 34.969 4.402 1 94.88 109 ILE B N 1
ATOM 5186 C CA . ILE B 1 109 ? 20.859 35.25 3.205 1 94.88 109 ILE B CA 1
ATOM 5187 C C . ILE B 1 109 ? 21.781 35.656 2.055 1 94.88 109 ILE B C 1
ATOM 5189 O O . ILE B 1 109 ? 22.609 36.531 2.199 1 94.88 109 ILE B O 1
ATOM 5193 N N . LEU B 1 110 ? 21.594 34.938 0.989 1 92.69 110 LEU B N 1
ATOM 5194 C CA . LEU B 1 110 ? 22.469 35.188 -0.154 1 92.69 110 LEU B CA 1
ATOM 5195 C C . LEU B 1 110 ? 22.141 36.531 -0.782 1 92.69 110 LEU B C 1
ATOM 5197 O O . LEU B 1 110 ? 20.984 36.906 -0.893 1 92.69 110 LEU B O 1
ATOM 5201 N N . LYS B 1 111 ? 23.219 37.188 -1.127 1 93.69 111 LYS B N 1
ATOM 5202 C CA . LYS B 1 111 ? 23.078 38.5 -1.703 1 93.69 111 LYS B CA 1
ATOM 5203 C C . LYS B 1 111 ? 23.703 38.594 -3.092 1 93.69 111 LYS B C 1
ATOM 5205 O O . LYS B 1 111 ? 24.656 37.844 -3.387 1 93.69 111 LYS B O 1
ATOM 5210 N N . ASP B 1 112 ? 23.125 39.406 -3.908 1 89.75 112 ASP B N 1
ATOM 5211 C CA . ASP B 1 112 ? 23.672 39.594 -5.246 1 89.75 112 ASP B CA 1
ATOM 5212 C C . ASP B 1 112 ? 24.828 40.594 -5.227 1 89.75 112 ASP B C 1
ATOM 5214 O O . ASP B 1 112 ? 25.297 41 -4.16 1 89.75 112 ASP B O 1
ATOM 5218 N N . ALA B 1 113 ? 25.344 40.938 -6.453 1 90.44 113 ALA B N 1
ATOM 5219 C CA . ALA B 1 113 ? 26.516 41.812 -6.598 1 90.44 113 ALA B CA 1
ATOM 5220 C C . ALA B 1 113 ? 26.234 43.219 -6.039 1 90.44 113 ALA B C 1
ATOM 5222 O O . ALA B 1 113 ? 27.156 43.906 -5.578 1 90.44 113 ALA B O 1
ATOM 5223 N N . ASN B 1 114 ? 25 43.625 -6 1 91.56 114 ASN B N 1
ATOM 5224 C CA . ASN B 1 114 ? 24.625 44.938 -5.52 1 91.56 114 ASN B CA 1
ATOM 5225 C C . ASN B 1 114 ? 24.328 44.938 -4.023 1 91.56 114 ASN B C 1
ATOM 5227 O O . ASN B 1 114 ? 23.984 45.969 -3.447 1 91.56 114 ASN B O 1
ATOM 5231 N N . GLY B 1 115 ? 24.344 43.719 -3.404 1 89.88 115 GLY B N 1
ATOM 5232 C CA . GLY B 1 115 ? 24.094 43.625 -1.976 1 89.88 115 GLY B CA 1
ATOM 5233 C C . GLY B 1 115 ? 22.641 43.312 -1.645 1 89.88 115 GLY B C 1
ATOM 5234 O O . GLY B 1 115 ? 22.281 43.156 -0.472 1 89.88 115 GLY B O 1
ATOM 5235 N N . ASP B 1 116 ? 21.828 43.219 -2.619 1 91.5 116 ASP B N 1
ATOM 5236 C CA . ASP B 1 116 ? 20.422 42.875 -2.422 1 91.5 116 ASP B CA 1
ATOM 5237 C C . ASP B 1 116 ? 20.234 41.375 -2.248 1 91.5 116 ASP B C 1
ATOM 5239 O O . ASP B 1 116 ? 21.047 40.594 -2.742 1 91.5 116 ASP B O 1
ATOM 5243 N N . TYR B 1 117 ? 19.156 41.031 -1.47 1 94.19 117 TYR B N 1
ATOM 5244 C CA . TYR B 1 117 ? 18.875 39.625 -1.325 1 94.19 117 TYR B CA 1
ATOM 5245 C C . TYR B 1 117 ? 18.688 38.969 -2.686 1 94.19 117 TYR B C 1
ATOM 5247 O O . TYR B 1 117 ? 18.031 39.5 -3.562 1 94.19 117 TYR B O 1
ATOM 5255 N N . MET B 1 118 ? 19.297 37.844 -2.844 1 91.38 118 MET B N 1
ATOM 5256 C CA . MET B 1 118 ? 19.156 37.094 -4.098 1 91.38 118 MET B CA 1
ATOM 5257 C C . MET B 1 118 ? 17.781 36.438 -4.188 1 91.38 118 MET B C 1
ATOM 5259 O O . MET B 1 118 ? 17.453 35.562 -3.385 1 91.38 118 MET B O 1
ATOM 5263 N N . ALA B 1 119 ? 17.062 36.875 -5.191 1 88.5 119 ALA B N 1
ATOM 5264 C CA . ALA B 1 119 ? 15.719 36.344 -5.398 1 88.5 119 ALA B CA 1
ATOM 5265 C C . ALA B 1 119 ? 15.773 34.969 -6.086 1 88.5 119 ALA B C 1
ATOM 5267 O O . ALA B 1 119 ? 16.672 34.719 -6.887 1 88.5 119 ALA B O 1
ATOM 5268 N N . ARG B 1 120 ? 14.938 34 -5.785 1 81.62 120 ARG B N 1
ATOM 5269 C CA . ARG B 1 120 ? 14.703 32.719 -6.449 1 81.62 120 ARG B CA 1
ATOM 5270 C C . ARG B 1 120 ? 13.359 32.719 -7.172 1 81.62 120 ARG B C 1
ATOM 5272 O O . ARG B 1 120 ? 12.922 31.688 -7.676 1 81.62 120 ARG B O 1
ATOM 5279 N N . GLY B 1 121 ? 12.75 33.844 -7.539 1 82.69 121 GLY B N 1
ATOM 5280 C CA . GLY B 1 121 ? 11.469 34.125 -8.172 1 82.69 121 GLY B CA 1
ATOM 5281 C C . GLY B 1 121 ? 10.852 35.438 -7.734 1 82.69 121 GLY B C 1
ATOM 5282 O O . GLY B 1 121 ? 11.562 36.344 -7.312 1 82.69 121 GLY B O 1
ATOM 5283 N N . ASN B 1 122 ? 9.547 35.406 -7.855 1 88.94 122 ASN B N 1
ATOM 5284 C CA . ASN B 1 122 ? 8.859 36.688 -7.609 1 88.94 122 ASN B CA 1
ATOM 5285 C C . ASN B 1 122 ? 8.414 36.812 -6.156 1 88.94 122 ASN B C 1
ATOM 5287 O O . ASN B 1 122 ? 7.871 37.844 -5.758 1 88.94 122 ASN B O 1
ATOM 5291 N N . ARG B 1 123 ? 8.711 35.812 -5.398 1 94.12 123 ARG B N 1
ATOM 5292 C CA . ARG B 1 123 ? 8.148 35.844 -4.055 1 94.12 123 ARG B CA 1
ATOM 5293 C C . ARG B 1 123 ? 9.039 35.125 -3.059 1 94.12 123 ARG B C 1
ATOM 5295 O O . ARG B 1 123 ? 8.586 34.719 -1.98 1 94.12 123 ARG B O 1
ATOM 5302 N N . ASN B 1 124 ? 10.281 34.812 -3.398 1 92.62 124 ASN B N 1
ATOM 5303 C CA . ASN B 1 124 ? 11.156 34.031 -2.541 1 92.62 124 ASN B CA 1
ATOM 5304 C C . ASN B 1 124 ? 12.617 34.438 -2.699 1 92.62 124 ASN B C 1
ATOM 5306 O O . ASN B 1 124 ? 12.992 35.031 -3.707 1 92.62 124 ASN B O 1
ATOM 5310 N N . ILE B 1 125 ? 13.391 34.156 -1.707 1 92.88 125 ILE B N 1
ATOM 5311 C CA . ILE B 1 125 ? 14.812 34.5 -1.718 1 92.88 125 ILE B CA 1
ATOM 5312 C C . ILE B 1 125 ? 15.648 33.281 -1.312 1 92.88 125 ILE B C 1
ATOM 5314 O O . ILE B 1 125 ? 15.164 32.406 -0.599 1 92.88 125 ILE B O 1
ATOM 5318 N N . LYS B 1 126 ? 16.891 33.281 -1.75 1 88.81 126 LYS B N 1
ATOM 5319 C CA . LYS B 1 126 ? 17.812 32.156 -1.484 1 88.81 126 LYS B CA 1
ATOM 5320 C C . LYS B 1 126 ? 18.531 32.344 -0.155 1 88.81 126 LYS B C 1
ATOM 5322 O O . LYS B 1 126 ? 18.984 33.469 0.156 1 88.81 126 LYS B O 1
ATOM 5327 N N . ILE B 1 127 ? 18.578 31.312 0.604 1 89.94 127 ILE B N 1
ATOM 5328 C CA . ILE B 1 127 ? 19.266 31.391 1.883 1 89.94 127 ILE B CA 1
ATOM 5329 C C . ILE B 1 127 ? 20.078 30.109 2.105 1 89.94 127 ILE B C 1
ATOM 5331 O O . ILE B 1 127 ? 19.875 29.109 1.398 1 89.94 127 ILE B O 1
ATOM 5335 N N . ASN B 1 128 ? 21.016 30.141 2.969 1 86.06 128 ASN B N 1
ATOM 5336 C CA . ASN B 1 128 ? 21.578 28.969 3.633 1 86.06 128 ASN B CA 1
ATOM 5337 C C . ASN B 1 128 ? 20.906 28.719 4.977 1 86.06 128 ASN B C 1
ATOM 5339 O O . ASN B 1 128 ? 21.344 29.234 6.008 1 86.06 128 ASN B O 1
ATOM 5343 N N . GLY B 1 129 ? 19.859 27.906 4.91 1 84.56 129 GLY B N 1
ATOM 5344 C CA . GLY B 1 129 ? 18.984 27.828 6.062 1 84.56 129 GLY B CA 1
ATOM 5345 C C . GLY B 1 129 ? 19.188 26.578 6.891 1 84.56 129 GLY B C 1
ATOM 5346 O O . GLY B 1 129 ? 18.281 26.141 7.594 1 84.56 129 GLY B O 1
ATOM 5347 N N . GLU B 1 130 ? 20.359 25.922 6.879 1 80.81 130 GLU B N 1
ATOM 5348 C CA . GLU B 1 130 ? 20.641 24.688 7.613 1 80.81 130 GLU B CA 1
ATOM 5349 C C . GLU B 1 130 ? 20.578 24.922 9.125 1 80.81 130 GLU B C 1
ATOM 5351 O O . GLU B 1 130 ? 20.25 24.016 9.883 1 80.81 130 GLU B O 1
ATOM 5356 N N . ASN B 1 131 ? 20.781 26.156 9.516 1 85.81 131 ASN B N 1
ATOM 5357 C CA . ASN B 1 131 ? 20.891 26.422 10.945 1 85.81 131 ASN B CA 1
ATOM 5358 C C . ASN B 1 131 ? 19.781 27.359 11.422 1 85.81 131 ASN B C 1
ATOM 5360 O O . ASN B 1 131 ? 19.875 27.953 12.492 1 85.81 131 ASN B O 1
ATOM 5364 N N . ILE B 1 132 ? 18.766 27.469 10.664 1 89.44 132 ILE B N 1
ATOM 5365 C CA . ILE B 1 132 ? 17.719 28.422 11 1 89.44 132 ILE B CA 1
ATOM 5366 C C . ILE B 1 132 ? 17.094 28.062 12.352 1 89.44 132 ILE B C 1
ATOM 5368 O O . ILE B 1 132 ? 16.859 28.938 13.188 1 89.44 132 ILE B O 1
ATOM 5372 N N . LYS B 1 133 ? 16.875 26.812 12.617 1 91.44 133 LYS B N 1
ATOM 5373 C CA . LYS B 1 133 ? 16.234 26.406 13.859 1 91.44 133 LYS B CA 1
ATOM 5374 C C . LYS B 1 133 ? 17.172 26.547 15.055 1 91.44 133 LYS B C 1
ATOM 5376 O O . LYS B 1 133 ? 16.766 27.016 16.109 1 91.44 133 LYS B O 1
ATOM 5381 N N . PRO B 1 134 ? 18.391 26.156 14.906 1 92.69 134 PRO B N 1
ATOM 5382 C CA . PRO B 1 134 ? 19.328 26.406 16 1 92.69 134 PRO B CA 1
ATOM 5383 C C . PRO B 1 134 ? 19.453 27.891 16.359 1 92.69 134 PRO B C 1
ATOM 5385 O O . PRO B 1 134 ? 19.547 28.234 17.531 1 92.69 134 PRO B O 1
ATOM 5388 N N . LEU B 1 135 ? 19.484 28.703 15.383 1 93.69 135 LEU B N 1
ATOM 5389 C CA . LEU B 1 135 ? 19.578 30.141 15.617 1 93.69 135 LEU B CA 1
ATOM 5390 C C . LEU B 1 135 ? 18.391 30.641 16.422 1 93.69 135 LEU B C 1
ATOM 5392 O O . LEU B 1 135 ? 18.547 31.406 17.375 1 93.69 135 LEU B O 1
ATOM 5396 N N . LEU B 1 136 ? 17.25 30.188 16.016 1 93.75 136 LEU B N 1
ATOM 5397 C CA . LEU B 1 136 ? 16.031 30.594 16.719 1 93.75 136 LEU B CA 1
ATOM 5398 C C . LEU B 1 136 ? 16.016 30.047 18.141 1 93.75 136 LEU B C 1
ATOM 5400 O O . LEU B 1 136 ? 15.641 30.75 19.078 1 93.75 136 LEU B O 1
ATOM 5404 N N . ALA B 1 137 ? 16.359 28.828 18.266 1 94.94 137 ALA B N 1
ATOM 5405 C CA . ALA B 1 137 ? 16.375 28.188 19.578 1 94.94 137 ALA B CA 1
ATOM 5406 C C . ALA B 1 137 ? 17.359 28.891 20.516 1 94.94 137 ALA B C 1
ATOM 5408 O O . ALA B 1 137 ? 17.031 29.141 21.688 1 94.94 137 ALA B O 1
ATOM 5409 N N . ASP B 1 138 ? 18.516 29.234 20.016 1 96 138 ASP B N 1
ATOM 5410 C CA . ASP B 1 138 ? 19.531 29.906 20.828 1 96 138 ASP B CA 1
ATOM 5411 C C . ASP B 1 138 ? 19.031 31.266 21.297 1 96 138 ASP B C 1
ATOM 5413 O O . ASP B 1 138 ? 19.266 31.656 22.438 1 96 138 ASP B O 1
ATOM 5417 N N . ALA B 1 139 ? 18.391 31.938 20.406 1 96.69 139 ALA B N 1
ATOM 5418 C CA . ALA B 1 139 ? 17.859 33.25 20.766 1 96.69 139 ALA B CA 1
ATOM 5419 C C . ALA B 1 139 ? 16.828 33.125 21.875 1 96.69 139 ALA B C 1
ATOM 5421 O O . ALA B 1 139 ? 16.812 33.938 22.812 1 96.69 139 ALA B O 1
ATOM 5422 N N . VAL B 1 140 ? 15.984 32.125 21.812 1 97.12 140 VAL B N 1
ATOM 5423 C CA . VAL B 1 140 ? 14.922 31.922 22.781 1 97.12 140 VAL B CA 1
ATOM 5424 C C . VAL B 1 140 ? 15.523 31.516 24.125 1 97.12 140 VAL B C 1
ATOM 5426 O O . VAL B 1 140 ? 15.078 31.984 25.188 1 97.12 140 VAL B O 1
ATOM 5429 N N . LEU B 1 141 ? 16.484 30.688 24.094 1 96.75 141 LEU B N 1
ATOM 5430 C CA . LEU B 1 141 ? 17.078 30.156 25.297 1 96.75 141 LEU B CA 1
ATOM 5431 C C . LEU B 1 141 ? 17.812 31.25 26.078 1 96.75 141 LEU B C 1
ATOM 5433 O O . LEU B 1 141 ? 18.094 31.094 27.266 1 96.75 141 LEU B O 1
ATOM 5437 N N . GLN B 1 142 ? 18.109 32.375 25.453 1 96.62 142 GLN B N 1
ATOM 5438 C CA . GLN B 1 142 ? 18.844 33.469 26.094 1 96.62 142 GLN B CA 1
ATOM 5439 C C . GLN B 1 142 ? 17.891 34.438 26.75 1 96.62 142 GLN B C 1
ATOM 5441 O O . GLN B 1 142 ? 18.312 35.344 27.5 1 96.62 142 GLN B O 1
ATOM 5446 N N . LEU B 1 143 ? 16.672 34.25 26.5 1 96.81 143 LEU B N 1
ATOM 5447 C CA . LEU B 1 143 ? 15.68 35.188 27.047 1 96.81 143 LEU B CA 1
ATOM 5448 C C . LEU B 1 143 ? 15.555 35 28.562 1 96.81 143 LEU B C 1
ATOM 5450 O O . LEU B 1 143 ? 15.484 33.875 29.062 1 96.81 143 LEU B O 1
ATOM 5454 N N . SER B 1 144 ? 15.453 36.062 29.312 1 94.62 144 SER B N 1
ATOM 5455 C CA . SER B 1 144 ? 15.5 36.031 30.766 1 94.62 144 SER B CA 1
ATOM 5456 C C . SER B 1 144 ? 14.156 35.594 31.359 1 94.62 144 SER B C 1
ATOM 5458 O O . SER B 1 144 ? 14.117 34.906 32.375 1 94.62 144 SER B O 1
ATOM 5460 N N . ASN B 1 145 ? 13.07 35.906 30.719 1 95.94 145 ASN B N 1
ATOM 5461 C CA . ASN B 1 145 ? 11.75 35.625 31.297 1 95.94 145 ASN B CA 1
ATOM 5462 C C . ASN B 1 145 ? 11.062 34.469 30.562 1 95.94 145 ASN B C 1
ATOM 5464 O O . ASN B 1 145 ? 9.836 34.375 30.594 1 95.94 145 ASN B O 1
ATOM 5468 N N . THR B 1 146 ? 11.805 33.75 29.812 1 97.62 146 THR B N 1
ATOM 5469 C CA . THR B 1 146 ? 11.242 32.625 29.062 1 97.62 146 THR B CA 1
ATOM 5470 C C . THR B 1 146 ? 11.859 31.297 29.516 1 97.62 146 THR B C 1
ATOM 5472 O O . THR B 1 146 ? 13.078 31.172 29.594 1 97.62 146 THR B O 1
ATOM 5475 N N . THR B 1 147 ? 11.047 30.406 29.859 1 97.94 147 THR B N 1
ATOM 5476 C CA . THR B 1 147 ? 11.469 29.047 30.188 1 97.94 147 THR B CA 1
ATOM 5477 C C . THR B 1 147 ? 11.031 28.062 29.109 1 97.94 147 THR B C 1
ATOM 5479 O O . THR B 1 147 ? 9.922 28.172 28.578 1 97.94 147 THR B O 1
ATOM 5482 N N . VAL B 1 148 ? 11.938 27.141 28.781 1 97.88 148 VAL B N 1
ATOM 5483 C CA . VAL B 1 148 ? 11.625 26.109 27.797 1 97.88 148 VAL B CA 1
ATOM 5484 C C . VAL B 1 148 ? 11.648 24.734 28.453 1 97.88 148 VAL B C 1
ATOM 5486 O O . VAL B 1 148 ? 12.648 24.344 29.062 1 97.88 148 VAL B O 1
ATOM 5489 N N . MET B 1 149 ? 10.547 24.062 28.422 1 97.5 149 MET B N 1
ATOM 5490 C CA . MET B 1 149 ? 10.477 22.672 28.859 1 97.5 149 MET B CA 1
ATOM 5491 C C . MET B 1 149 ? 10.406 21.734 27.656 1 97.5 149 MET B C 1
ATOM 5493 O O . MET B 1 149 ? 9.422 21.734 26.922 1 97.5 149 MET B O 1
ATOM 5497 N N . GLU B 1 150 ? 11.453 20.969 27.5 1 96.44 150 GLU B N 1
ATOM 5498 C CA . GLU B 1 150 ? 11.523 20.016 26.391 1 96.44 150 GLU B CA 1
ATOM 5499 C C . GLU B 1 150 ? 11.047 18.641 26.828 1 96.44 150 GLU B C 1
ATOM 5501 O O . GLU B 1 150 ? 11 18.344 28.016 1 96.44 150 GLU B O 1
ATOM 5506 N N . HIS B 1 151 ? 10.594 17.828 25.906 1 96.44 151 HIS B N 1
ATOM 5507 C CA . HIS B 1 151 ? 10.133 16.469 26.125 1 96.44 151 HIS B CA 1
ATOM 5508 C C . HIS B 1 151 ? 8.898 16.438 27.031 1 96.44 151 HIS B C 1
ATOM 5510 O O . HIS B 1 151 ? 8.789 15.586 27.906 1 96.44 151 HIS B O 1
ATOM 5516 N N . VAL B 1 152 ? 8.102 17.438 26.844 1 96.94 152 VAL B N 1
ATOM 5517 C CA . VAL B 1 152 ? 6.82 17.516 27.547 1 96.94 152 VAL B CA 1
ATOM 5518 C C . VAL B 1 152 ? 5.676 17.5 26.531 1 96.94 152 VAL B C 1
ATOM 5520 O O . VAL B 1 152 ? 5.66 18.281 25.594 1 96.94 152 VAL B O 1
ATOM 5523 N N . ILE B 1 153 ? 4.742 16.641 26.781 1 96.38 153 ILE B N 1
ATOM 5524 C CA . ILE B 1 153 ? 3.613 16.438 25.875 1 96.38 153 ILE B CA 1
ATOM 5525 C C . ILE B 1 153 ? 2.359 17.078 26.484 1 96.38 153 ILE B C 1
ATOM 5527 O O . ILE B 1 153 ? 1.977 16.766 27.609 1 96.38 153 ILE B O 1
ATOM 5531 N N . MET B 1 154 ? 1.822 18.031 25.719 1 98.06 154 MET B N 1
ATOM 5532 C CA . MET B 1 154 ? 0.531 18.578 26.125 1 98.06 154 MET B CA 1
ATOM 5533 C C . MET B 1 154 ? -0.615 17.797 25.484 1 98.06 154 MET B C 1
ATOM 5535 O O . MET B 1 154 ? -0.578 17.5 24.281 1 98.06 154 MET B O 1
ATOM 5539 N N . THR B 1 155 ? -1.667 17.5 26.266 1 98.12 155 THR B N 1
ATOM 5540 C CA . THR B 1 155 ? -2.68 16.578 25.75 1 98.12 155 THR B CA 1
ATOM 5541 C C . THR B 1 155 ? -4.047 17.266 25.703 1 98.12 155 THR B C 1
ATOM 5543 O O . THR B 1 155 ? -4.887 16.938 24.875 1 98.12 155 THR B O 1
ATOM 5546 N N . ASP B 1 156 ? -4.27 18.203 26.719 1 98.56 156 ASP B N 1
ATOM 5547 C CA . ASP B 1 156 ? -5.598 18.797 26.797 1 98.56 156 ASP B CA 1
ATOM 5548 C C . ASP B 1 156 ? -5.52 20.266 27.25 1 98.56 156 ASP B C 1
ATOM 5550 O O . ASP B 1 156 ? -4.699 20.609 28.094 1 98.56 156 ASP B O 1
ATOM 5554 N N . TYR B 1 157 ? -6.469 21.062 26.656 1 98.62 157 TYR B N 1
ATOM 5555 C CA . TYR B 1 157 ? -6.645 22.422 27.141 1 98.62 157 TYR B CA 1
ATOM 5556 C C . TYR B 1 157 ? -7.52 22.469 28.375 1 98.62 157 TYR B C 1
ATOM 5558 O O . TYR B 1 157 ? -8.383 21.594 28.562 1 98.62 157 TYR B O 1
ATOM 5566 N N . LEU B 1 158 ? -7.238 23.359 29.203 1 98.12 158 LEU B N 1
ATOM 5567 C CA . LEU B 1 158 ? -8.148 23.734 30.281 1 98.12 158 LEU B CA 1
ATOM 5568 C C . LEU B 1 158 ? -8.953 24.984 29.906 1 98.12 158 LEU B C 1
ATOM 5570 O O . LEU B 1 158 ? -8.414 26.094 29.875 1 98.12 158 LEU B O 1
ATOM 5574 N N . VAL B 1 159 ? -10.203 24.766 29.594 1 97.25 159 VAL B N 1
ATOM 5575 C CA . VAL B 1 159 ? -11.078 25.844 29.141 1 97.25 159 VAL B CA 1
ATOM 5576 C C . VAL B 1 159 ? -12.266 25.984 30.094 1 97.25 159 VAL B C 1
ATOM 5578 O O . VAL B 1 159 ? -12.82 24.984 30.547 1 97.25 159 VAL B O 1
ATOM 5581 N N . GLU B 1 160 ? -12.555 27.125 30.469 1 94.81 160 GLU B N 1
ATOM 5582 C CA . GLU B 1 160 ? -13.719 27.453 31.297 1 94.81 160 GLU B CA 1
ATOM 5583 C C . GLU B 1 160 ? -14.5 28.625 30.703 1 94.81 160 GLU B C 1
ATOM 5585 O O . GLU B 1 160 ? -13.938 29.703 30.469 1 94.81 160 GLU B O 1
ATOM 5590 N N . ASP B 1 161 ? -15.812 28.484 30.484 1 93.12 161 ASP B N 1
ATOM 5591 C CA . ASP B 1 161 ? -16.703 29.5 29.969 1 93.12 161 ASP B CA 1
ATOM 5592 C C . ASP B 1 161 ? -16.172 30.078 28.656 1 93.12 161 ASP B C 1
ATOM 5594 O O . ASP B 1 161 ? -16.141 31.297 28.469 1 93.12 161 ASP B O 1
ATOM 5598 N N . GLY B 1 162 ? -15.602 29.172 27.812 1 94.44 162 GLY B N 1
ATOM 5599 C CA . GLY B 1 162 ? -15.133 29.562 26.5 1 94.44 162 GLY B CA 1
ATOM 5600 C C . GLY B 1 162 ? -13.805 30.297 26.531 1 94.44 162 GLY B C 1
ATOM 5601 O O . GLY B 1 162 ? -13.359 30.828 25.516 1 94.44 162 GLY B O 1
ATOM 5602 N N . GLU B 1 163 ? -13.195 30.297 27.672 1 95.88 163 GLU B N 1
ATOM 5603 C CA . GLU B 1 163 ? -11.922 30.984 27.859 1 95.88 163 GLU B CA 1
ATOM 5604 C C . GLU B 1 163 ? -10.82 30 28.25 1 95.88 163 GLU B C 1
ATOM 5606 O O . GLU B 1 163 ? -11.008 29.156 29.125 1 95.88 163 GLU B O 1
ATOM 5611 N N . ILE B 1 164 ? -9.688 30.094 27.594 1 97.25 164 ILE B N 1
ATOM 5612 C CA . ILE B 1 164 ? -8.555 29.234 27.891 1 97.25 164 ILE B CA 1
ATOM 5613 C C . ILE B 1 164 ? -7.98 29.594 29.266 1 97.25 164 ILE B C 1
ATOM 5615 O O . ILE B 1 164 ? -7.922 30.766 29.625 1 97.25 164 ILE B O 1
ATOM 5619 N N . LYS B 1 165 ? -7.562 28.609 30.062 1 97.5 165 LYS B N 1
ATOM 5620 C CA . LYS B 1 165 ? -6.965 28.844 31.375 1 97.5 165 LYS B CA 1
ATOM 5621 C C . LYS B 1 165 ? -5.637 28.094 31.516 1 97.5 165 LYS B C 1
ATOM 5623 O O . LYS B 1 165 ? -4.93 28.25 32.5 1 97.5 165 LYS B O 1
ATOM 5628 N N . GLY B 1 166 ? -5.336 27.344 30.562 1 97.69 166 GLY B N 1
ATOM 5629 C CA . GLY B 1 166 ? -4.105 26.562 30.609 1 97.69 166 GLY B CA 1
ATOM 5630 C C . GLY B 1 166 ? -4.195 25.25 29.875 1 97.69 166 GLY B C 1
ATOM 5631 O O . GLY B 1 166 ? -4.945 25.125 28.891 1 97.69 166 GLY B O 1
ATOM 5632 N N . ALA B 1 167 ? -3.309 24.281 30.219 1 98.44 167 ALA B N 1
ATOM 5633 C CA . ALA B 1 167 ? -3.264 22.953 29.594 1 98.44 167 ALA B CA 1
ATOM 5634 C C . ALA B 1 167 ? -2.596 21.938 30.516 1 98.44 167 ALA B C 1
ATOM 5636 O O . ALA B 1 167 ? -1.972 22.312 31.516 1 98.44 167 ALA B O 1
ATOM 5637 N N . VAL B 1 168 ? -2.773 20.703 30.25 1 98.31 168 VAL B N 1
ATOM 5638 C CA . VAL B 1 168 ? -2.145 19.641 31.031 1 98.31 168 VAL B CA 1
ATOM 5639 C C . VAL B 1 168 ? -1.294 18.766 30.109 1 98.31 168 VAL B C 1
ATOM 5641 O O . VAL B 1 168 ? -1.528 18.703 28.906 1 98.31 168 VAL B O 1
ATOM 5644 N N . GLY B 1 169 ? -0.31 18.156 30.688 1 98 169 GLY B N 1
ATOM 5645 C CA . GLY B 1 169 ? 0.579 17.266 29.969 1 98 169 GLY B CA 1
ATOM 5646 C C . GLY B 1 169 ? 1.504 16.469 30.875 1 98 169 GLY B C 1
ATOM 5647 O O . GLY B 1 169 ? 1.29 16.406 32.094 1 98 169 GLY B O 1
ATOM 5648 N N . PHE B 1 170 ? 2.455 15.75 30.297 1 97.56 170 PHE B N 1
ATOM 5649 C CA . PHE B 1 170 ? 3.383 14.961 31.094 1 97.56 170 PHE B CA 1
ATOM 5650 C C . PHE B 1 170 ? 4.77 14.945 30.453 1 97.56 170 PHE B C 1
ATOM 5652 O O . PHE B 1 170 ? 4.91 15.195 29.266 1 97.56 170 PHE B O 1
ATOM 5659 N N . SER B 1 171 ? 5.762 14.711 31.234 1 96.44 171 SER B N 1
ATOM 5660 C CA . SER B 1 171 ? 7.148 14.617 30.797 1 96.44 171 SER B CA 1
ATOM 5661 C C . SER B 1 171 ? 7.457 13.234 30.234 1 96.44 171 SER B C 1
ATOM 5663 O O . SER B 1 171 ? 6.984 12.227 30.766 1 96.44 171 SER B O 1
ATOM 5665 N N . LEU B 1 172 ? 8.273 13.18 29.219 1 94.44 172 LEU B N 1
ATOM 5666 C CA . LEU B 1 172 ? 8.727 11.914 28.656 1 94.44 172 LEU B CA 1
ATOM 5667 C C . LEU B 1 172 ? 9.992 11.422 29.359 1 94.44 172 LEU B C 1
ATOM 5669 O O . LEU B 1 172 ? 10.414 10.281 29.156 1 94.44 172 LEU B O 1
ATOM 5673 N N . ARG B 1 173 ? 10.539 12.234 30.156 1 91.62 173 ARG B N 1
ATOM 5674 C CA . ARG B 1 173 ? 11.828 11.906 30.766 1 91.62 173 ARG B CA 1
ATOM 5675 C C . ARG B 1 173 ? 11.664 11.523 32.219 1 91.62 173 ARG B C 1
ATOM 5677 O O . ARG B 1 173 ? 12.398 10.68 32.75 1 91.62 173 ARG B O 1
ATOM 5684 N N . ASN B 1 174 ? 10.68 12.305 32.719 1 87.62 174 ASN B N 1
ATOM 5685 C CA . ASN B 1 174 ? 10.453 12.039 34.125 1 87.62 174 ASN B CA 1
ATOM 5686 C C . ASN B 1 174 ? 8.992 11.688 34.406 1 87.62 174 ASN B C 1
ATOM 5688 O O . ASN B 1 174 ? 8.109 11.992 33.594 1 87.62 174 ASN B O 1
ATOM 5692 N N . GLN B 1 175 ? 8.672 10.93 35.344 1 89.88 175 GLN B N 1
ATOM 5693 C CA . GLN B 1 175 ? 7.316 10.539 35.719 1 89.88 175 GLN B CA 1
ATOM 5694 C C . GLN B 1 175 ? 6.59 11.68 36.406 1 89.88 175 GLN B C 1
ATOM 5696 O O . GLN B 1 175 ? 6.074 11.5 37.531 1 89.88 175 GLN B O 1
ATOM 5701 N N . VAL B 1 176 ? 6.551 12.789 35.656 1 95.56 176 VAL B N 1
ATOM 5702 C CA . VAL B 1 176 ? 5.875 13.969 36.188 1 95.56 176 VAL B CA 1
ATOM 5703 C C . VAL B 1 176 ? 4.746 14.383 35.25 1 95.56 176 VAL B C 1
ATOM 5705 O O . VAL B 1 176 ? 4.953 14.5 34.031 1 95.56 176 VAL B O 1
ATOM 5708 N N . ALA B 1 177 ? 3.59 14.547 35.812 1 96.69 177 ALA B N 1
ATOM 5709 C CA . ALA B 1 177 ? 2.461 15.148 35.094 1 96.69 177 ALA B CA 1
ATOM 5710 C C . ALA B 1 177 ? 2.297 16.625 35.469 1 96.69 177 ALA B C 1
ATOM 5712 O O . ALA B 1 177 ? 2.52 17 36.625 1 96.69 177 ALA B O 1
ATOM 5713 N N . TYR B 1 178 ? 1.947 17.406 34.5 1 97.5 178 TYR B N 1
ATOM 5714 C CA . TYR B 1 178 ? 1.925 18.844 34.719 1 97.5 178 TYR B CA 1
ATOM 5715 C C . TYR B 1 178 ? 0.517 19.391 34.562 1 97.5 178 TYR B C 1
ATOM 5717 O O . TYR B 1 178 ? -0.211 18.984 33.656 1 97.5 178 TYR B O 1
ATOM 5725 N N . GLU B 1 179 ? 0.121 20.281 35.438 1 96.94 179 GLU B N 1
ATOM 5726 C CA . GLU B 1 179 ? -0.967 21.234 35.281 1 96.94 179 GLU B CA 1
ATOM 5727 C C . GLU B 1 179 ? -0.431 22.656 35.125 1 96.94 179 GLU B C 1
ATOM 5729 O O . GLU B 1 179 ? 0.081 23.25 36.062 1 96.94 179 GLU B O 1
ATOM 5734 N N . ILE B 1 180 ? -0.58 23.172 33.938 1 97.81 180 ILE B N 1
ATOM 5735 C CA . ILE B 1 180 ? -0.012 24.5 33.656 1 97.81 180 ILE B CA 1
ATOM 5736 C C . ILE B 1 180 ? -1.136 25.516 33.469 1 97.81 180 ILE B C 1
ATOM 5738 O O . ILE B 1 180 ? -2.006 25.328 32.594 1 97.81 180 ILE B O 1
ATOM 5742 N N . TYR B 1 181 ? -1.126 26.516 34.25 1 97.19 181 TYR B N 1
ATOM 5743 C CA . TYR B 1 181 ? -2.139 27.562 34.156 1 97.19 181 TYR B CA 1
ATOM 5744 C C . TYR B 1 181 ? -1.555 28.844 33.594 1 97.19 181 TYR B C 1
ATOM 5746 O O . TYR B 1 181 ? -0.479 29.281 34 1 97.19 181 TYR B O 1
ATOM 5754 N N . ALA B 1 182 ? -2.191 29.391 32.625 1 96.56 182 ALA B N 1
ATOM 5755 C CA . ALA B 1 182 ? -1.81 30.625 31.938 1 96.56 182 ALA B CA 1
ATOM 5756 C C . ALA B 1 182 ? -3.033 31.344 31.375 1 96.56 182 ALA B C 1
ATOM 5758 O O . ALA B 1 182 ? -3.908 30.719 30.766 1 96.56 182 ALA B O 1
ATOM 5759 N N . PRO B 1 183 ? -3.135 32.625 31.562 1 95.38 183 PRO B N 1
ATOM 5760 C CA . PRO B 1 183 ? -4.277 33.344 31.016 1 95.38 183 PRO B CA 1
ATOM 5761 C C . PRO B 1 183 ? -4.254 33.438 29.484 1 95.38 183 PRO B C 1
ATOM 5763 O O . PRO B 1 183 ? -5.301 33.594 28.859 1 95.38 183 PRO B O 1
ATOM 5766 N N . TYR B 1 184 ? -3.051 33.375 28.906 1 97.06 184 TYR B N 1
ATOM 5767 C CA . TYR B 1 184 ? -2.887 33.406 27.453 1 97.06 184 TYR B CA 1
ATOM 5768 C C . TYR B 1 184 ? -2.115 32.188 26.984 1 97.06 184 TYR B C 1
ATOM 5770 O O . TYR B 1 184 ? -1.119 31.781 27.594 1 97.06 184 TYR B O 1
ATOM 5778 N N . VAL B 1 185 ? -2.643 31.562 25.953 1 98.62 185 VAL B N 1
ATOM 5779 C CA . VAL B 1 185 ? -1.994 30.391 25.391 1 98.62 185 VAL B CA 1
ATOM 5780 C C . VAL B 1 185 ? -1.836 30.547 23.875 1 98.62 185 VAL B C 1
ATOM 5782 O O . VAL B 1 185 ? -2.732 31.062 23.203 1 98.62 185 VAL B O 1
ATOM 5785 N N . ILE B 1 186 ? -0.695 30.234 23.312 1 98.88 186 ILE B N 1
ATOM 5786 C CA . ILE B 1 186 ? -0.465 30.172 21.875 1 98.88 186 ILE B CA 1
ATOM 5787 C C . ILE B 1 186 ? -0.26 28.719 21.453 1 98.88 186 ILE B C 1
ATOM 5789 O O . ILE B 1 186 ? 0.637 28.031 21.953 1 98.88 186 ILE B O 1
ATOM 5793 N N . CYS B 1 187 ? -1.138 28.266 20.594 1 98.88 187 CYS B N 1
ATOM 5794 C CA . CYS B 1 187 ? -0.957 26.953 19.969 1 98.88 187 CYS B CA 1
ATOM 5795 C C . CYS B 1 187 ? -0.049 27.047 18.75 1 98.88 187 CYS B C 1
ATOM 5797 O O . CYS B 1 187 ? -0.41 27.672 17.75 1 98.88 187 CYS B O 1
ATOM 5799 N N . ALA B 1 188 ? 1.089 26.484 18.766 1 97.88 188 ALA B N 1
ATOM 5800 C CA . ALA B 1 188 ? 2.066 26.469 17.688 1 97.88 188 ALA B CA 1
ATOM 5801 C C . ALA B 1 188 ? 2.602 25.062 17.453 1 97.88 188 ALA B C 1
ATOM 5803 O O . ALA B 1 188 ? 3.809 24.875 17.281 1 97.88 188 ALA B O 1
ATOM 5804 N N . THR B 1 189 ? 1.717 24.109 17.438 1 96.94 189 THR B N 1
ATOM 5805 C CA . THR B 1 189 ? 2.098 22.703 17.469 1 96.94 189 THR B CA 1
ATOM 5806 C C . THR B 1 189 ? 2.295 22.156 16.047 1 96.94 189 THR B C 1
ATOM 5808 O O . THR B 1 189 ? 2.732 21.031 15.867 1 96.94 189 THR B O 1
ATOM 5811 N N . GLY B 1 190 ? 2 22.969 15.031 1 95.88 190 GLY B N 1
ATOM 5812 C CA . GLY B 1 190 ? 2.109 22.484 13.656 1 95.88 190 GLY B CA 1
ATOM 5813 C C . GLY B 1 190 ? 0.878 21.734 13.195 1 95.88 190 GLY B C 1
ATOM 5814 O O . GLY B 1 190 ? -0.167 21.781 13.844 1 95.88 190 GLY B O 1
ATOM 5815 N N . GLY B 1 191 ? 1.016 21.078 11.992 1 96.62 191 GLY B N 1
ATOM 5816 C CA . GLY B 1 191 ? -0.108 20.391 11.383 1 96.62 191 GLY B CA 1
ATOM 5817 C C . GLY B 1 191 ? -0.206 18.938 11.797 1 96.62 191 GLY B C 1
ATOM 5818 O O . GLY B 1 191 ? 0.025 18.594 12.961 1 96.62 191 GLY B O 1
ATOM 5819 N N . ALA B 1 192 ? -0.681 18.141 10.883 1 97.5 192 ALA B N 1
ATOM 5820 C CA . ALA B 1 192 ? -0.883 16.734 11.203 1 97.5 192 ALA B CA 1
ATOM 5821 C C . ALA B 1 192 ? -0.338 15.836 10.094 1 97.5 192 ALA B C 1
ATOM 5823 O O . ALA B 1 192 ? -0.669 16.016 8.922 1 97.5 192 ALA B O 1
ATOM 5824 N N . ALA B 1 193 ? 0.464 14.938 10.5 1 94.62 193 ALA B N 1
ATOM 5825 C CA . ALA B 1 193 ? 1.008 13.898 9.625 1 94.62 193 ALA B CA 1
ATOM 5826 C C . ALA B 1 193 ? 0.628 12.508 10.125 1 94.62 193 ALA B C 1
ATOM 5828 O O . ALA B 1 193 ? 0.145 12.352 11.25 1 94.62 193 ALA B O 1
ATOM 5829 N N . GLY B 1 194 ? 0.746 11.523 9.328 1 94.62 194 GLY B N 1
ATOM 5830 C CA . GLY B 1 194 ? 0.577 10.133 9.734 1 94.62 194 GLY B CA 1
ATOM 5831 C C . GLY B 1 194 ? -0.874 9.688 9.758 1 94.62 194 GLY B C 1
ATOM 5832 O O . GLY B 1 194 ? -1.205 8.664 10.352 1 94.62 194 GLY B O 1
ATOM 5833 N N . LEU B 1 195 ? -1.734 10.508 9.141 1 97.81 195 LEU B N 1
ATOM 5834 C CA . LEU B 1 195 ? -3.141 10.125 9.078 1 97.81 195 LEU B CA 1
ATOM 5835 C C . LEU B 1 195 ? -3.355 9.023 8.039 1 97.81 195 LEU B C 1
ATOM 5837 O O . LEU B 1 195 ? -4.273 8.211 8.172 1 97.81 195 LEU B O 1
ATOM 5841 N N . TYR B 1 196 ? -2.578 9.094 7.039 1 96.62 196 TYR B N 1
ATOM 5842 C CA . TYR B 1 196 ? -2.678 8.172 5.91 1 96.62 196 TYR B CA 1
ATOM 5843 C C . TYR B 1 196 ? -1.475 7.238 5.863 1 96.62 196 TYR B C 1
ATOM 5845 O O . TYR B 1 196 ? -0.448 7.504 6.492 1 96.62 196 TYR B O 1
ATOM 5853 N N . ARG B 1 197 ? -1.655 6.188 5.121 1 90.69 197 ARG B N 1
ATOM 5854 C CA . ARG B 1 197 ? -0.52 5.316 4.84 1 90.69 197 ARG B CA 1
ATOM 5855 C C . ARG B 1 197 ? 0.55 6.051 4.039 1 90.69 197 ARG B C 1
ATOM 5857 O O . ARG B 1 197 ? 0.24 6.734 3.061 1 90.69 197 ARG B O 1
ATOM 5864 N N . PRO B 1 198 ? 1.81 5.93 4.473 1 86.94 198 PRO B N 1
ATOM 5865 C CA . PRO B 1 198 ? 2.869 6.629 3.744 1 86.94 198 PRO B CA 1
ATOM 5866 C C . PRO B 1 198 ? 3.234 5.938 2.432 1 86.94 198 PRO B C 1
ATOM 5868 O O . PRO B 1 198 ? 2.873 4.777 2.217 1 86.94 198 PRO B O 1
ATOM 5871 N N . ASN B 1 199 ? 3.936 6.609 1.497 1 81.62 199 ASN B N 1
ATOM 5872 C CA . ASN B 1 199 ? 4.434 6.082 0.231 1 81.62 199 ASN B CA 1
ATOM 5873 C C . ASN B 1 199 ? 5.379 4.906 0.447 1 81.62 199 ASN B C 1
ATOM 5875 O O . ASN B 1 199 ? 5.363 3.943 -0.323 1 81.62 199 ASN B O 1
ATOM 5879 N N . ASN B 1 200 ? 6.234 5.117 1.411 1 72.81 200 ASN B N 1
ATOM 5880 C CA . ASN B 1 200 ? 7.254 4.102 1.66 1 72.81 200 ASN B CA 1
ATOM 5881 C C . ASN B 1 200 ? 7 3.367 2.975 1 72.81 200 ASN B C 1
ATOM 5883 O O . ASN B 1 200 ? 7.598 3.701 4 1 72.81 200 ASN B O 1
ATOM 5887 N N . PRO B 1 201 ? 6.137 2.35 2.883 1 61.06 201 PRO B N 1
ATOM 5888 C CA . PRO B 1 201 ? 5.898 1.609 4.125 1 61.06 201 PRO B CA 1
ATOM 5889 C C . PRO B 1 201 ? 7.059 0.691 4.496 1 61.06 201 PRO B C 1
ATOM 5891 O O . PRO B 1 201 ? 8.031 0.582 3.744 1 61.06 201 PRO B O 1
ATOM 5894 N N . GLY B 1 202 ? 7.148 0.098 5.602 1 55.5 202 GLY B N 1
ATOM 5895 C CA . GLY B 1 202 ? 8.18 -0.829 6.051 1 55.5 202 GLY B CA 1
ATOM 5896 C C . GLY B 1 202 ? 9.367 -0.138 6.691 1 55.5 202 GLY B C 1
ATOM 5897 O O . GLY B 1 202 ? 9.195 0.687 7.594 1 55.5 202 GLY B O 1
ATOM 5898 N N . PHE B 1 203 ? 10.57 -0.362 6.082 1 48.78 203 PHE B N 1
ATOM 5899 C CA . PHE B 1 203 ? 11.828 0.067 6.695 1 48.78 203 PHE B CA 1
ATOM 5900 C C . PHE B 1 203 ? 11.984 1.579 6.598 1 48.78 203 PHE B C 1
ATOM 5902 O O . PHE B 1 203 ? 12.602 2.201 7.469 1 48.78 203 PHE B O 1
ATOM 5909 N N . SER B 1 204 ? 11.375 2.066 5.605 1 55.34 204 SER B N 1
ATOM 5910 C CA . SER B 1 204 ? 11.602 3.488 5.371 1 55.34 204 SER B CA 1
ATOM 5911 C C . SER B 1 204 ? 10.359 4.309 5.699 1 55.34 204 SER B C 1
ATOM 5913 O O . SER B 1 204 ? 10.133 5.363 5.105 1 55.34 204 SER B O 1
ATOM 5915 N N . ARG B 1 205 ? 9.648 3.904 6.617 1 51.84 205 ARG B N 1
ATOM 5916 C CA . ARG B 1 205 ? 8.352 4.5 6.91 1 51.84 205 ARG B CA 1
ATOM 5917 C C . ARG B 1 205 ? 8.5 5.949 7.367 1 51.84 205 ARG B C 1
ATOM 5919 O O . ARG B 1 205 ? 7.543 6.723 7.332 1 51.84 205 ARG B O 1
ATOM 5926 N N . HIS B 1 206 ? 9.656 6.273 7.73 1 53.53 206 HIS B N 1
ATOM 5927 C CA . HIS B 1 206 ? 9.828 7.613 8.281 1 53.53 206 HIS B CA 1
ATOM 5928 C C . HIS B 1 206 ? 10.266 8.602 7.207 1 53.53 206 HIS B C 1
ATOM 5930 O O . HIS B 1 206 ? 10.438 9.789 7.48 1 53.53 206 HIS B O 1
ATOM 5936 N N . LYS B 1 207 ? 10.344 7.965 6.098 1 69.25 207 LYS B N 1
ATOM 5937 C CA . LYS B 1 207 ? 10.641 8.852 4.977 1 69.25 207 LYS B CA 1
ATOM 5938 C C . LYS B 1 207 ? 9.375 9.531 4.465 1 69.25 207 LYS B C 1
ATOM 5940 O O . LYS B 1 207 ? 8.648 8.969 3.643 1 69.25 207 LYS B O 1
ATOM 5945 N N . MET B 1 208 ? 9.078 10.648 5.121 1 80.69 208 MET B N 1
ATOM 5946 C CA . MET B 1 208 ? 7.895 11.414 4.738 1 80.69 208 MET B CA 1
ATOM 5947 C C . MET B 1 208 ? 8.227 12.898 4.633 1 80.69 208 MET B C 1
ATOM 5949 O O . MET B 1 208 ? 9.289 13.336 5.074 1 80.69 208 MET B O 1
ATOM 5953 N N . TRP B 1 209 ? 7.426 13.57 3.998 1 85.38 209 TRP B N 1
ATOM 5954 C CA . TRP B 1 209 ? 7.668 14.984 3.721 1 85.38 209 TRP B CA 1
ATOM 5955 C C . TRP B 1 209 ? 7.562 15.812 4.996 1 85.38 209 TRP B C 1
ATOM 5957 O O . TRP B 1 209 ? 8.438 16.641 5.285 1 85.38 209 TRP B O 1
ATOM 5967 N N . TYR B 1 210 ? 6.562 15.602 5.73 1 88.88 210 TYR B N 1
ATOM 5968 C CA . TYR B 1 210 ? 6.27 16.359 6.938 1 88.88 210 TYR B CA 1
ATOM 5969 C C . TYR B 1 210 ? 6.746 15.617 8.18 1 88.88 210 TYR B C 1
ATOM 5971 O O . TYR B 1 210 ? 6.84 14.391 8.18 1 88.88 210 TYR B O 1
ATOM 5979 N N . SER B 1 211 ? 7.082 16.359 9.211 1 87.38 211 SER B N 1
ATOM 5980 C CA . SER B 1 211 ? 7.59 15.742 10.43 1 87.38 211 SER B CA 1
ATOM 5981 C C . SER B 1 211 ? 6.602 14.719 10.984 1 87.38 211 SER B C 1
ATOM 5983 O O . SER B 1 211 ? 5.43 15.039 11.211 1 87.38 211 SER B O 1
ATOM 5985 N N . PRO B 1 212 ? 7.066 13.531 11.203 1 85.69 212 PRO B N 1
ATOM 5986 C CA . PRO B 1 212 ? 6.168 12.5 11.734 1 85.69 212 PRO B CA 1
ATOM 5987 C C . PRO B 1 212 ? 5.707 12.797 13.164 1 85.69 212 PRO B C 1
ATOM 5989 O O . PRO B 1 212 ? 4.762 12.172 13.648 1 85.69 212 PRO B O 1
ATOM 5992 N N . PHE B 1 213 ? 6.293 13.789 13.805 1 86.81 213 PHE B N 1
ATOM 5993 C CA . PHE B 1 213 ? 5.965 14.102 15.188 1 86.81 213 PHE B CA 1
ATOM 5994 C C . PHE B 1 213 ? 4.832 15.109 15.266 1 86.81 213 PHE B C 1
ATOM 5996 O O . PHE B 1 213 ? 4.277 15.352 16.344 1 86.81 213 PHE B O 1
ATOM 6003 N N . ASN B 1 214 ? 4.555 15.648 14.133 1 92.94 214 ASN B N 1
ATOM 6004 C CA . ASN B 1 214 ? 3.357 16.484 14.062 1 92.94 214 ASN B CA 1
ATOM 6005 C C . ASN B 1 214 ? 2.1 15.633 13.875 1 92.94 214 ASN B C 1
ATOM 6007 O O . ASN B 1 214 ? 1.632 15.445 12.75 1 92.94 214 ASN B O 1
ATOM 6011 N N . THR B 1 215 ? 1.54 15.281 14.977 1 95.38 215 THR B N 1
ATOM 6012 C CA . THR B 1 215 ? 0.444 14.312 14.953 1 95.38 215 THR B CA 1
ATOM 6013 C C . THR B 1 215 ? -0.904 15.031 14.953 1 95.38 215 THR B C 1
ATOM 6015 O O . THR B 1 215 ? -1.954 14.383 14.922 1 95.38 215 THR B O 1
ATOM 6018 N N . GLY B 1 216 ? -0.884 16.328 14.992 1 97.5 216 GLY B N 1
ATOM 6019 C CA . GLY B 1 216 ? -2.119 17.094 15.086 1 97.5 216 GLY B CA 1
ATOM 6020 C C . GLY B 1 216 ? -2.568 17.328 16.516 1 97.5 216 GLY B C 1
ATOM 6021 O O . GLY B 1 216 ? -3.762 17.484 16.781 1 97.5 216 GLY B O 1
ATOM 6022 N N . ALA B 1 217 ? -1.631 17.359 17.453 1 98 217 ALA B N 1
ATOM 6023 C CA . ALA B 1 217 ? -1.944 17.516 18.875 1 98 217 ALA B CA 1
ATOM 6024 C C . ALA B 1 217 ? -2.707 18.812 19.125 1 98 217 ALA B C 1
ATOM 6026 O O . ALA B 1 217 ? -3.703 18.828 19.859 1 98 217 ALA B O 1
ATOM 6027 N N . GLY B 1 218 ? -2.156 19.891 18.547 1 98.5 218 GLY B N 1
ATOM 6028 C CA . GLY B 1 218 ? -2.848 21.156 18.703 1 98.5 218 GLY B CA 1
ATOM 6029 C C . GLY B 1 218 ? -4.262 21.141 18.156 1 98.5 218 GLY B C 1
ATOM 6030 O O . GLY B 1 218 ? -5.184 21.672 18.766 1 98.5 218 GLY B O 1
ATOM 6031 N N . TYR B 1 219 ? -4.418 20.547 16.953 1 98.81 219 TYR B N 1
ATOM 6032 C CA . TYR B 1 219 ? -5.754 20.391 16.391 1 98.81 219 TYR B CA 1
ATOM 6033 C C . TYR B 1 219 ? -6.672 19.641 17.328 1 98.81 219 TYR B C 1
ATOM 6035 O O . TYR B 1 219 ? -7.781 20.094 17.625 1 98.81 219 TYR B O 1
ATOM 6043 N N . ALA B 1 220 ? -6.191 18.516 17.781 1 98.75 220 ALA B N 1
ATOM 6044 C CA . ALA B 1 220 ? -7.008 17.625 18.625 1 98.75 220 ALA B CA 1
ATOM 6045 C C . ALA B 1 220 ? -7.441 18.344 19.891 1 98.75 220 ALA B C 1
ATOM 6047 O O . ALA B 1 220 ? -8.609 18.25 20.297 1 98.75 220 ALA B O 1
ATOM 6048 N N . MET B 1 221 ? -6.527 19.047 20.562 1 98.69 221 MET B N 1
ATOM 6049 C CA . MET B 1 221 ? -6.859 19.781 21.797 1 98.69 221 MET B CA 1
ATOM 6050 C C . MET B 1 221 ? -7.926 20.828 21.516 1 98.69 221 MET B C 1
ATOM 6052 O O . MET B 1 221 ? -8.883 20.969 22.281 1 98.69 221 MET B O 1
ATOM 6056 N N . GLY B 1 222 ? -7.707 21.547 20.484 1 98.81 222 GLY B N 1
ATOM 6057 C CA . GLY B 1 222 ? -8.664 22.578 20.125 1 98.81 222 GLY B CA 1
ATOM 6058 C C . GLY B 1 222 ? -10.031 22.016 19.766 1 98.81 222 GLY B C 1
ATOM 6059 O O . GLY B 1 222 ? -11.055 22.547 20.203 1 98.81 222 GLY B O 1
ATOM 6060 N N . ILE B 1 223 ? -10.078 20.984 18.922 1 98.75 223 ILE B N 1
ATOM 6061 C CA . ILE B 1 223 ? -11.328 20.359 18.5 1 98.75 223 ILE B CA 1
ATOM 6062 C C . ILE B 1 223 ? -12.094 19.859 19.719 1 98.75 223 ILE B C 1
ATOM 6064 O O . ILE B 1 223 ? -13.289 20.125 19.859 1 98.75 223 ILE B O 1
ATOM 6068 N N . GLN B 1 224 ? -11.406 19.203 20.562 1 97.56 224 GLN B N 1
ATOM 6069 C CA . GLN B 1 224 ? -12.039 18.641 21.75 1 97.56 224 GLN B CA 1
ATOM 6070 C C . GLN B 1 224 ? -12.539 19.734 22.688 1 97.56 224 GLN B C 1
ATOM 6072 O O . GLN B 1 224 ? -13.531 19.547 23.391 1 97.56 224 GLN B O 1
ATOM 6077 N N . ALA B 1 225 ? -11.859 20.875 22.656 1 97.56 225 ALA B N 1
ATOM 6078 C CA . ALA B 1 225 ? -12.234 22 23.516 1 97.56 225 ALA B CA 1
ATOM 6079 C C . ALA B 1 225 ? -13.344 22.828 22.875 1 97.56 225 ALA B C 1
ATOM 6081 O O . ALA B 1 225 ? -13.836 23.781 23.484 1 97.56 225 ALA B O 1
ATOM 6082 N N . GLY B 1 226 ? -13.688 22.5 21.656 1 97.06 226 GLY B N 1
ATOM 6083 C CA . GLY B 1 226 ? -14.812 23.172 21.016 1 97.06 226 GLY B CA 1
ATOM 6084 C C . GLY B 1 226 ? -14.391 24.312 20.125 1 97.06 226 GLY B C 1
ATOM 6085 O O . GLY B 1 226 ? -15.227 25.094 19.672 1 97.06 226 GLY B O 1
ATOM 6086 N N . ALA B 1 227 ? -13.148 24.469 19.875 1 98.5 227 ALA B N 1
ATOM 6087 C CA . ALA B 1 227 ? -12.695 25.5 18.953 1 98.5 227 ALA B CA 1
ATOM 6088 C C . ALA B 1 227 ? -13.211 25.234 17.547 1 98.5 227 ALA B C 1
ATOM 6090 O O . ALA B 1 227 ? -13.367 24.094 17.125 1 98.5 227 ALA B O 1
ATOM 6091 N N . GLU B 1 228 ? -13.461 26.312 16.828 1 98.5 228 GLU B N 1
ATOM 6092 C CA . GLU B 1 228 ? -13.875 26.188 15.43 1 98.5 228 GLU B CA 1
ATOM 6093 C C . GLU B 1 228 ? -12.672 25.953 14.523 1 98.5 228 GLU B C 1
ATOM 6095 O O . GLU B 1 228 ? -11.609 26.547 14.711 1 98.5 228 GLU B O 1
ATOM 6100 N N . MET B 1 229 ? -12.773 24.938 13.664 1 98.81 229 MET B N 1
ATOM 6101 C CA . MET B 1 229 ? -11.766 24.594 12.656 1 98.81 229 MET B CA 1
ATOM 6102 C C . MET B 1 229 ? -12.25 24.969 11.258 1 98.81 229 MET B C 1
ATOM 6104 O O . MET B 1 229 ? -13.445 25.156 11.047 1 98.81 229 MET B O 1
ATOM 6108 N N . THR B 1 230 ? -11.281 25.094 10.336 1 98.69 230 THR B N 1
ATOM 6109 C CA . THR B 1 230 ? -11.695 25.5 9 1 98.69 230 THR B CA 1
ATOM 6110 C C . THR B 1 230 ? -10.945 24.703 7.934 1 98.69 230 THR B C 1
ATOM 6112 O O . THR B 1 230 ? -9.773 24.375 8.109 1 98.69 230 THR B O 1
ATOM 6115 N N . THR B 1 231 ? -11.648 24.266 6.867 1 98.62 231 THR B N 1
ATOM 6116 C CA . THR B 1 231 ? -11.172 23.906 5.535 1 98.62 231 THR B CA 1
ATOM 6117 C C . THR B 1 231 ? -10.203 22.734 5.609 1 98.62 231 THR B C 1
ATOM 6119 O O . THR B 1 231 ? -9.203 22.703 4.887 1 98.62 231 THR B O 1
ATOM 6122 N N . PHE B 1 232 ? -10.469 21.719 6.441 1 98.75 232 PHE B N 1
ATOM 6123 C CA . PHE B 1 232 ? -9.641 20.531 6.551 1 98.75 232 PHE B CA 1
ATOM 6124 C C . PHE B 1 232 ? -9.633 19.75 5.242 1 98.75 232 PHE B C 1
ATOM 6126 O O . PHE B 1 232 ? -8.688 19.016 4.957 1 98.75 232 PHE B O 1
ATOM 6133 N N . GLU B 1 233 ? -10.648 19.953 4.391 1 98.56 233 GLU B N 1
ATOM 6134 C CA . GLU B 1 233 ? -10.75 19.203 3.143 1 98.56 233 GLU B CA 1
ATOM 6135 C C . GLU B 1 233 ? -9.672 19.641 2.15 1 98.56 233 GLU B C 1
ATOM 6137 O O . GLU B 1 233 ? -9.383 18.922 1.185 1 98.56 233 GLU B O 1
ATOM 6142 N N . MET B 1 234 ? -9.195 20.875 2.324 1 98.44 234 MET B N 1
ATOM 6143 C CA . MET B 1 234 ? -8.055 21.266 1.503 1 98.44 234 MET B CA 1
ATOM 6144 C C . MET B 1 234 ? -6.766 20.641 2.018 1 98.44 234 MET B C 1
ATOM 6146 O O . MET B 1 234 ? -5.902 21.328 2.557 1 98.44 234 MET B O 1
ATOM 6150 N N . ARG B 1 235 ? -6.523 19.391 1.807 1 98.19 235 ARG B N 1
ATOM 6151 C CA . ARG B 1 235 ? -5.34 18.641 2.23 1 98.19 235 ARG B CA 1
ATOM 6152 C C . ARG B 1 235 ? -4.109 19.078 1.434 1 98.19 235 ARG B C 1
ATOM 6154 O O . ARG B 1 235 ? -4.234 19.609 0.333 1 98.19 235 ARG B O 1
ATOM 6161 N N . PHE B 1 236 ? -3.041 18.859 2.016 1 97.94 236 PHE B N 1
ATOM 6162 C CA . PHE B 1 236 ? -1.811 19.078 1.268 1 97.94 236 PHE B CA 1
ATOM 6163 C C . PHE B 1 236 ? -1.177 17.766 0.852 1 97.94 236 PHE B C 1
ATOM 6165 O O . PHE B 1 236 ? -0.993 16.859 1.681 1 97.94 236 PHE B O 1
ATOM 6172 N N . ILE B 1 237 ? -0.893 17.625 -0.386 1 97.5 237 ILE B N 1
ATOM 6173 C CA . ILE B 1 237 ? -0.142 16.516 -0.965 1 97.5 237 ILE B CA 1
ATOM 6174 C C . ILE B 1 237 ? 1.1 17.047 -1.678 1 97.5 237 ILE B C 1
ATOM 6176 O O . ILE B 1 237 ? 0.99 17.766 -2.676 1 97.5 237 ILE B O 1
ATOM 6180 N N . ALA B 1 238 ? 2.217 16.688 -1.151 1 95.25 238 ALA B N 1
ATOM 6181 C CA . ALA B 1 238 ? 3.465 17.203 -1.717 1 95.25 238 ALA B CA 1
ATOM 6182 C C . ALA B 1 238 ? 3.869 16.406 -2.955 1 95.25 238 ALA B C 1
ATOM 6184 O O . ALA B 1 238 ? 3.791 15.172 -2.963 1 95.25 238 ALA B O 1
ATOM 6185 N N . LEU B 1 239 ? 4.156 17.094 -4.016 1 95.75 239 LEU B N 1
ATOM 6186 C CA . LEU B 1 239 ? 4.797 16.484 -5.176 1 95.75 239 LEU B CA 1
ATOM 6187 C C . LEU B 1 239 ? 6.305 16.375 -4.969 1 95.75 239 LEU B C 1
ATOM 6189 O O . LEU B 1 239 ? 6.984 17.375 -4.762 1 95.75 239 LEU B O 1
ATOM 6193 N N . ARG B 1 240 ? 6.82 15.164 -4.988 1 94.25 240 ARG B N 1
ATOM 6194 C CA . ARG B 1 240 ? 8.211 14.938 -4.605 1 94.25 240 ARG B CA 1
ATOM 6195 C C . ARG B 1 240 ? 8.898 13.992 -5.582 1 94.25 240 ARG B C 1
ATOM 6197 O O . ARG B 1 240 ? 8.234 13.352 -6.402 1 94.25 240 ARG B O 1
ATOM 6204 N N . CYS B 1 241 ? 10.273 14 -5.512 1 92 241 CYS B N 1
ATOM 6205 C CA . CYS B 1 241 ? 11.016 12.961 -6.23 1 92 241 CYS B CA 1
ATOM 6206 C C . CYS B 1 241 ? 10.664 11.578 -5.695 1 92 241 CYS B C 1
ATOM 6208 O O . CYS B 1 241 ? 10.711 11.344 -4.488 1 92 241 CYS B O 1
ATOM 6210 N N . LYS B 1 242 ? 10.398 10.789 -6.648 1 90.19 242 LYS B N 1
ATOM 6211 C CA . LYS B 1 242 ? 9.922 9.469 -6.262 1 90.19 242 LYS B CA 1
ATOM 6212 C C . LYS B 1 242 ? 10.977 8.719 -5.449 1 90.19 242 LYS B C 1
ATOM 6214 O O . LYS B 1 242 ? 12.164 8.766 -5.773 1 90.19 242 LYS B O 1
ATOM 6219 N N . ASP B 1 243 ? 10.688 7.996 -4.363 1 79.94 243 ASP B N 1
ATOM 6220 C CA . ASP B 1 243 ? 11.477 7.102 -3.52 1 79.94 243 ASP B CA 1
ATOM 6221 C C . ASP B 1 243 ? 12.25 7.887 -2.459 1 79.94 243 ASP B C 1
ATOM 6223 O O . ASP B 1 243 ? 12.453 7.395 -1.348 1 79.94 243 ASP B O 1
ATOM 6227 N N . THR B 1 244 ? 12.742 9.141 -2.822 1 83.94 244 THR B N 1
ATOM 6228 C CA . THR B 1 244 ? 13.562 9.883 -1.872 1 83.94 244 THR B CA 1
ATOM 6229 C C . THR B 1 244 ? 12.75 10.977 -1.188 1 83.94 244 THR B C 1
ATOM 6231 O O . THR B 1 244 ? 13.188 11.555 -0.192 1 83.94 244 THR B O 1
ATOM 6234 N N . ILE B 1 245 ? 11.625 11.297 -1.733 1 86.94 245 ILE B N 1
ATOM 6235 C CA . ILE B 1 245 ? 10.75 12.359 -1.26 1 86.94 245 ILE B CA 1
ATOM 6236 C C . ILE B 1 245 ? 11.516 13.68 -1.233 1 86.94 245 ILE B C 1
ATOM 6238 O O . ILE B 1 245 ? 11.312 14.508 -0.339 1 86.94 245 ILE B O 1
ATOM 6242 N N . ALA B 1 246 ? 12.469 13.805 -2.115 1 86.62 246 ALA B N 1
ATOM 6243 C CA . ALA B 1 246 ? 13.211 15.062 -2.248 1 86.62 246 ALA B CA 1
ATOM 6244 C C . ALA B 1 246 ? 12.352 16.141 -2.902 1 86.62 246 ALA B C 1
ATOM 6246 O O . ALA B 1 246 ? 11.414 15.828 -3.645 1 86.62 246 ALA B O 1
ATOM 6247 N N . PRO B 1 247 ? 12.664 17.359 -2.604 1 87.44 247 PRO B N 1
ATOM 6248 C CA . PRO B 1 247 ? 11.867 18.453 -3.164 1 87.44 247 PRO B CA 1
ATOM 6249 C C . PRO B 1 247 ? 11.992 18.562 -4.684 1 87.44 247 PRO B C 1
ATOM 6251 O O . PRO B 1 247 ? 13.078 18.359 -5.23 1 87.44 247 PRO B O 1
ATOM 6254 N N . THR B 1 248 ? 10.93 18.875 -5.309 1 90 248 THR B N 1
ATOM 6255 C CA . THR B 1 248 ? 10.922 19.047 -6.758 1 90 248 THR B CA 1
ATOM 6256 C C . THR B 1 248 ? 11.242 20.484 -7.133 1 90 248 THR B C 1
ATOM 6258 O O . THR B 1 248 ? 11.703 20.75 -8.242 1 90 248 THR B O 1
ATOM 6261 N N . GLY B 1 249 ? 10.93 21.391 -6.203 1 83.94 249 GLY B N 1
ATOM 6262 C CA . GLY B 1 249 ? 11.125 22.797 -6.477 1 83.94 249 GLY B CA 1
ATOM 6263 C C . GLY B 1 249 ? 12.555 23.141 -6.84 1 83.94 249 GLY B C 1
ATOM 6264 O O . GLY B 1 249 ? 12.797 24.016 -7.684 1 83.94 249 GLY B O 1
ATOM 6265 N N . THR B 1 250 ? 13.5 22.484 -6.219 1 80.62 250 THR B N 1
ATOM 6266 C CA . THR B 1 250 ? 14.922 22.703 -6.484 1 80.62 250 THR B CA 1
ATOM 6267 C C . THR B 1 250 ? 15.25 22.406 -7.945 1 80.62 250 THR B C 1
ATOM 6269 O O . THR B 1 250 ? 16.031 23.125 -8.57 1 80.62 250 THR B O 1
ATOM 6272 N N . ILE B 1 251 ? 14.602 21.391 -8.445 1 86.88 251 ILE B N 1
ATOM 6273 C CA . ILE B 1 251 ? 14.836 20.984 -9.828 1 86.88 251 ILE B CA 1
ATOM 6274 C C . ILE B 1 251 ? 14.039 21.891 -10.766 1 86.88 251 ILE B C 1
ATOM 6276 O O . ILE B 1 251 ? 14.586 22.406 -11.742 1 86.88 251 ILE B O 1
ATOM 6280 N N . ALA B 1 252 ? 12.859 22.109 -10.461 1 85.12 252 ALA B N 1
ATOM 6281 C CA . ALA B 1 252 ? 11.969 22.875 -11.328 1 85.12 252 ALA B CA 1
ATOM 6282 C C . ALA B 1 252 ? 12.43 24.328 -11.453 1 85.12 252 ALA B C 1
ATOM 6284 O O . ALA B 1 252 ? 12.453 24.875 -12.555 1 85.12 252 ALA B O 1
ATOM 6285 N N . GLN B 1 253 ? 12.773 24.891 -10.375 1 77.19 253 GLN B N 1
ATOM 6286 C CA . GLN B 1 253 ? 13.164 26.297 -10.367 1 77.19 253 GLN B CA 1
ATOM 6287 C C . GLN B 1 253 ? 14.648 26.453 -10.688 1 77.19 253 GLN B C 1
ATOM 6289 O O . GLN B 1 253 ? 15.062 27.453 -11.289 1 77.19 253 GLN B O 1
ATOM 6294 N N . GLY B 1 254 ? 15.445 25.5 -10.258 1 76.5 254 GLY B N 1
ATOM 6295 C CA . GLY B 1 254 ? 16.891 25.594 -10.438 1 76.5 254 GLY B CA 1
ATOM 6296 C C . GLY B 1 254 ? 17.312 25.469 -11.891 1 76.5 254 GLY B C 1
ATOM 6297 O O . GLY B 1 254 ? 18.188 26.203 -12.344 1 76.5 254 GLY B O 1
ATOM 6298 N N . VAL B 1 255 ? 16.672 24.562 -12.539 1 83.62 255 VAL B N 1
ATOM 6299 C CA . VAL B 1 255 ? 17.125 24.328 -13.906 1 83.62 255 VAL B CA 1
ATOM 6300 C C . VAL B 1 255 ? 15.953 24.5 -14.875 1 83.62 255 VAL B C 1
ATOM 6302 O O . VAL B 1 255 ? 16.094 24.25 -16.078 1 83.62 255 VAL B O 1
ATOM 6305 N N . GLY B 1 256 ? 14.836 24.891 -14.32 1 86.25 256 GLY B N 1
ATOM 6306 C CA . GLY B 1 256 ? 13.68 25.141 -15.172 1 86.25 256 GLY B CA 1
ATOM 6307 C C . GLY B 1 256 ? 13.086 23.859 -15.734 1 86.25 256 GLY B C 1
ATOM 6308 O O . GLY B 1 256 ? 12.555 23.859 -16.844 1 86.25 256 GLY B O 1
ATOM 6309 N N . ALA B 1 257 ? 13.164 22.812 -15.047 1 92.44 257 ALA B N 1
ATOM 6310 C CA . ALA B 1 257 ? 12.68 21.516 -15.516 1 92.44 257 ALA B CA 1
ATOM 6311 C C . ALA B 1 257 ? 11.156 21.469 -15.531 1 92.44 257 ALA B C 1
ATOM 6313 O O . ALA B 1 257 ? 10.508 21.828 -14.539 1 92.44 257 ALA B O 1
ATOM 6314 N N . LYS B 1 258 ? 10.578 21.078 -16.562 1 95.12 258 LYS B N 1
ATOM 6315 C CA . LYS B 1 258 ? 9.133 20.969 -16.703 1 95.12 258 LYS B CA 1
ATOM 6316 C C . LYS B 1 258 ? 8.648 19.578 -16.312 1 95.12 258 LYS B C 1
ATOM 6318 O O . LYS B 1 258 ? 9.438 18.625 -16.281 1 95.12 258 LYS B O 1
ATOM 6323 N N . GLN B 1 259 ? 7.402 19.469 -15.953 1 96.62 259 GLN B N 1
ATOM 6324 C CA . GLN B 1 259 ? 6.793 18.156 -15.727 1 96.62 259 GLN B CA 1
ATOM 6325 C C . GLN B 1 259 ? 6.434 17.484 -17.047 1 96.62 259 GLN B C 1
ATOM 6327 O O . GLN B 1 259 ? 5.73 18.062 -17.875 1 96.62 259 GLN B O 1
ATOM 6332 N N . ILE B 1 260 ? 6.93 16.297 -17.234 1 96.94 260 ILE B N 1
ATOM 6333 C CA . ILE B 1 260 ? 6.676 15.562 -18.469 1 96.94 260 ILE B CA 1
ATOM 6334 C C . ILE B 1 260 ? 6.203 14.148 -18.156 1 96.94 260 ILE B C 1
ATOM 6336 O O . ILE B 1 260 ? 6.484 13.625 -17.062 1 96.94 260 ILE B O 1
ATOM 6340 N N . ASN B 1 261 ? 5.367 13.594 -19.047 1 96.62 261 ASN B N 1
ATOM 6341 C CA . ASN B 1 261 ? 4.949 12.203 -18.891 1 96.62 261 ASN B CA 1
ATOM 6342 C C . ASN B 1 261 ? 5.926 11.25 -19.562 1 96.62 261 ASN B C 1
ATOM 6344 O O . ASN B 1 261 ? 7.027 11.648 -19.953 1 96.62 261 ASN B O 1
ATOM 6348 N N . ALA B 1 262 ? 5.625 10 -19.641 1 93.62 262 ALA B N 1
ATOM 6349 C CA . ALA B 1 262 ? 6.516 8.961 -20.156 1 93.62 262 ALA B CA 1
ATOM 6350 C C . ALA B 1 262 ? 6.785 9.172 -21.656 1 93.62 262 ALA B C 1
ATOM 6352 O O . ALA B 1 262 ? 7.809 8.727 -22.172 1 93.62 262 ALA B O 1
ATOM 6353 N N . ASP B 1 263 ? 5.914 9.859 -22.375 1 94.25 263 ASP B N 1
ATOM 6354 C CA . ASP B 1 263 ? 6.074 10.148 -23.797 1 94.25 263 ASP B CA 1
ATOM 6355 C C . ASP B 1 263 ? 6.785 11.484 -24 1 94.25 263 ASP B C 1
ATOM 6357 O O . ASP B 1 263 ? 6.789 12.023 -25.109 1 94.25 263 ASP B O 1
ATOM 6361 N N . SER B 1 264 ? 7.223 12.086 -22.891 1 94.12 264 SER B N 1
ATOM 6362 C CA . SER B 1 264 ? 7.98 13.336 -22.891 1 94.12 264 SER B CA 1
ATOM 6363 C C . SER B 1 264 ? 7.086 14.523 -23.25 1 94.12 264 SER B C 1
ATOM 6365 O O . SER B 1 264 ? 7.555 15.523 -23.797 1 94.12 264 SER B O 1
ATOM 6367 N N . GLU B 1 265 ? 5.848 14.344 -23.047 1 96.44 265 GLU B N 1
ATOM 6368 C CA . GLU B 1 265 ? 4.934 15.469 -23.234 1 96.44 265 GLU B CA 1
ATOM 6369 C C . GLU B 1 265 ? 4.871 16.344 -21.984 1 96.44 265 GLU B C 1
ATOM 6371 O O . GLU B 1 265 ? 4.738 15.82 -20.875 1 96.44 265 GLU B O 1
ATOM 6376 N N . VAL B 1 266 ? 5.031 17.656 -22.203 1 96.69 266 VAL B N 1
ATOM 6377 C CA . VAL B 1 266 ? 4.848 18.594 -21.078 1 96.69 266 VAL B CA 1
ATOM 6378 C C . VAL B 1 266 ? 3.363 18.703 -20.75 1 96.69 266 VAL B C 1
ATOM 6380 O O . VAL B 1 266 ? 2.561 19.141 -21.578 1 96.69 266 VAL B O 1
ATOM 6383 N N . TYR B 1 267 ? 2.955 18.328 -19.516 1 96.44 267 TYR B N 1
ATOM 6384 C CA . TYR B 1 267 ? 1.526 18.297 -19.219 1 96.44 267 TYR B CA 1
ATOM 6385 C C . TYR B 1 267 ? 1.14 19.406 -18.266 1 96.44 267 TYR B C 1
ATOM 6387 O O . TYR B 1 267 ? -0.028 19.531 -17.891 1 96.44 267 TYR B O 1
ATOM 6395 N N . GLU B 1 268 ? 1.993 20.281 -17.891 1 92.75 268 GLU B N 1
ATOM 6396 C CA . GLU B 1 268 ? 1.699 21.422 -17.016 1 92.75 268 GLU B CA 1
ATOM 6397 C C . GLU B 1 268 ? 0.671 22.359 -17.641 1 92.75 268 GLU B C 1
ATOM 6399 O O . GLU B 1 268 ? -0.12 22.984 -16.938 1 92.75 268 GLU B O 1
ATOM 6404 N N . THR B 1 269 ? 0.726 22.453 -18.906 1 91.31 269 THR B N 1
ATOM 6405 C CA . THR B 1 269 ? -0.169 23.344 -19.625 1 91.31 269 THR B CA 1
ATOM 6406 C C . THR B 1 269 ? -1.58 22.766 -19.688 1 91.31 269 THR B C 1
ATOM 6408 O O . THR B 1 269 ? -2.553 23.5 -19.859 1 91.31 269 THR B O 1
ATOM 6411 N N . LYS B 1 270 ? -1.646 21.484 -19.594 1 94.12 270 LYS B N 1
ATOM 6412 C CA . LYS B 1 270 ? -2.924 20.781 -19.688 1 94.12 270 LYS B CA 1
ATOM 6413 C C . LYS B 1 270 ? -3.715 20.906 -18.391 1 94.12 270 LYS B C 1
ATOM 6415 O O . LYS B 1 270 ? -4.938 21.078 -18.422 1 94.12 270 LYS B O 1
ATOM 6420 N N . TYR B 1 271 ? -3.08 20.922 -17.281 1 95.38 271 TYR B N 1
ATOM 6421 C CA . TYR B 1 271 ? -3.773 20.812 -16 1 95.38 271 TYR B CA 1
ATOM 6422 C C . TYR B 1 271 ? -3.635 22.094 -15.188 1 95.38 271 TYR B C 1
ATOM 6424 O O . TYR B 1 271 ? -4.41 22.344 -14.258 1 95.38 271 TYR B O 1
ATOM 6432 N N . GLY B 1 272 ? -2.662 22.891 -15.508 1 92.94 272 GLY B N 1
ATOM 6433 C CA . GLY B 1 272 ? -2.367 24.094 -14.742 1 92.94 272 GLY B CA 1
ATOM 6434 C C . GLY B 1 272 ? -1.177 23.938 -13.82 1 92.94 272 GLY B C 1
ATOM 6435 O O . GLY B 1 272 ? -0.6 22.844 -13.727 1 92.94 272 GLY B O 1
ATOM 6436 N N . LEU B 1 273 ? -0.837 25.031 -13.078 1 92.12 273 LEU B N 1
ATOM 6437 C CA . LEU B 1 273 ? 0.421 25.031 -12.336 1 92.12 273 LEU B CA 1
ATOM 6438 C C . LEU B 1 273 ? 0.193 25.406 -10.875 1 92.12 273 LEU B C 1
ATOM 6440 O O . LEU B 1 273 ? 1.15 25.641 -10.133 1 92.12 273 LEU B O 1
ATOM 6444 N N . THR B 1 274 ? -1.036 25.484 -10.461 1 94.62 274 THR B N 1
ATOM 6445 C CA . THR B 1 274 ? -1.232 25.656 -9.023 1 94.62 274 THR B CA 1
ATOM 6446 C C . THR B 1 274 ? -0.714 24.438 -8.258 1 94.62 274 THR B C 1
ATOM 6448 O O . THR B 1 274 ? -0.433 23.391 -8.844 1 94.62 274 THR B O 1
ATOM 6451 N N . THR B 1 275 ? -0.538 24.594 -6.977 1 95.19 275 THR B N 1
ATOM 6452 C CA . THR B 1 275 ? 0.05 23.547 -6.156 1 95.19 275 THR B CA 1
ATOM 6453 C C . THR B 1 275 ? -0.728 22.234 -6.312 1 95.19 275 THR B C 1
ATOM 6455 O O . THR B 1 275 ? -0.137 21.172 -6.527 1 95.19 275 THR B O 1
ATOM 6458 N N . SER B 1 276 ? -2.066 22.281 -6.273 1 96.81 276 SER B N 1
ATOM 6459 C CA . SER B 1 276 ? -2.889 21.078 -6.387 1 96.81 276 SER B CA 1
ATOM 6460 C C . SER B 1 276 ? -2.904 20.547 -7.816 1 96.81 276 SER B C 1
ATOM 6462 O O . SER B 1 276 ? -2.955 19.344 -8.031 1 96.81 276 SER B O 1
ATOM 6464 N N . GLN B 1 277 ? -2.809 21.438 -8.812 1 96.44 277 GLN B N 1
ATOM 6465 C CA . GLN B 1 277 ? -2.867 21.047 -10.219 1 96.44 277 GLN B CA 1
ATOM 6466 C C . GLN B 1 277 ? -1.621 20.266 -10.625 1 96.44 277 GLN B C 1
ATOM 6468 O O . GLN B 1 277 ? -1.697 19.344 -11.445 1 96.44 277 GLN B O 1
ATOM 6473 N N . ARG B 1 278 ? -0.47 20.688 -10.047 1 95.69 278 ARG B N 1
ATOM 6474 C CA . ARG B 1 278 ? 0.767 19.969 -10.359 1 95.69 278 ARG B CA 1
ATOM 6475 C C . ARG B 1 278 ? 0.69 18.516 -9.914 1 95.69 278 ARG B C 1
ATOM 6477 O O . ARG B 1 278 ? 1.164 17.625 -10.617 1 95.69 278 ARG B O 1
ATOM 6484 N N . VAL B 1 279 ? 0.089 18.344 -8.75 1 97.19 279 VAL B N 1
ATOM 6485 C CA . VAL B 1 279 ? -0.102 16.984 -8.266 1 97.19 279 VAL B CA 1
ATOM 6486 C C . VAL B 1 279 ? -1.125 16.25 -9.133 1 97.19 279 VAL B C 1
ATOM 6488 O O . VAL B 1 279 ? -0.898 15.117 -9.555 1 97.19 279 VAL B O 1
ATOM 6491 N N . TYR B 1 280 ? -2.219 16.953 -9.414 1 97.69 280 TYR B N 1
ATOM 6492 C CA . TYR B 1 280 ? -3.312 16.375 -10.18 1 97.69 280 TYR B CA 1
ATOM 6493 C C . TYR B 1 280 ? -2.834 15.922 -11.562 1 97.69 280 TYR B C 1
ATOM 6495 O O . TYR B 1 280 ? -3.17 14.828 -12.016 1 97.69 280 TYR B O 1
ATOM 6503 N N . GLY B 1 281 ? -2.115 16.781 -12.227 1 97.75 281 GLY B N 1
ATOM 6504 C CA . GLY B 1 281 ? -1.599 16.406 -13.539 1 97.75 281 GLY B CA 1
ATOM 6505 C C . GLY B 1 281 ? -0.782 15.133 -13.523 1 97.75 281 GLY B C 1
ATOM 6506 O O . GLY B 1 281 ? -0.94 14.281 -14.398 1 97.75 281 GLY B O 1
ATOM 6507 N N . THR B 1 282 ? 0.092 14.969 -12.547 1 97.25 282 THR B N 1
ATOM 6508 C CA . THR B 1 282 ? 0.938 13.797 -12.398 1 97.25 282 THR B CA 1
ATOM 6509 C C . THR B 1 282 ? 0.092 12.547 -12.18 1 97.25 282 THR B C 1
ATOM 6511 O O . THR B 1 282 ? 0.334 11.508 -12.805 1 97.25 282 THR B O 1
ATOM 6514 N N . VAL B 1 283 ? -0.947 12.664 -11.32 1 96.38 283 VAL B N 1
ATOM 6515 C CA . VAL B 1 283 ? -1.831 11.555 -10.984 1 96.38 283 VAL B CA 1
ATOM 6516 C C . VAL B 1 283 ? -2.676 11.18 -12.195 1 96.38 283 VAL B C 1
ATOM 6518 O O . VAL B 1 283 ? -2.797 10 -12.539 1 96.38 283 VAL B O 1
ATOM 6521 N N . LYS B 1 284 ? -3.213 12.172 -12.867 1 96.38 284 LYS B N 1
ATOM 6522 C CA . LYS B 1 284 ? -4.113 11.961 -13.992 1 96.38 284 LYS B CA 1
ATOM 6523 C C . LYS B 1 284 ? -3.375 11.344 -15.18 1 96.38 284 LYS B C 1
ATOM 6525 O O . LYS B 1 284 ? -3.883 10.43 -15.828 1 96.38 284 LYS B O 1
ATOM 6530 N N . GLU B 1 285 ? -2.164 11.852 -15.469 1 96.31 285 GLU B N 1
ATOM 6531 C CA . GLU B 1 285 ? -1.363 11.281 -16.547 1 96.31 285 GLU B CA 1
ATOM 6532 C C . GLU B 1 285 ? -1.065 9.805 -16.281 1 96.31 285 GLU B C 1
ATOM 6534 O O . GLU B 1 285 ? -1.105 8.984 -17.203 1 96.31 285 GLU B O 1
ATOM 6539 N N . THR B 1 286 ? -0.749 9.5 -15.086 1 93.44 286 THR B N 1
ATOM 6540 C CA . THR B 1 286 ? -0.465 8.117 -14.711 1 93.44 286 THR B CA 1
ATOM 6541 C C . THR B 1 286 ? -1.709 7.25 -14.875 1 93.44 286 THR B C 1
ATOM 6543 O O . THR B 1 286 ? -1.641 6.156 -15.438 1 93.44 286 THR B O 1
ATOM 6546 N N . LEU B 1 287 ? -2.846 7.734 -14.383 1 91.19 287 LEU B N 1
ATOM 6547 C CA . LEU B 1 287 ? -4.109 7.008 -14.453 1 91.19 287 LEU B CA 1
ATOM 6548 C C . LEU B 1 287 ? -4.508 6.762 -15.906 1 91.19 287 LEU B C 1
ATOM 6550 O O . LEU B 1 287 ? -5.121 5.734 -16.219 1 91.19 287 LEU B O 1
ATOM 6554 N N . ASP B 1 288 ? -4.133 7.711 -16.734 1 92.38 288 ASP B N 1
ATOM 6555 C CA . ASP B 1 288 ? -4.535 7.629 -18.141 1 92.38 288 ASP B CA 1
ATOM 6556 C C . ASP B 1 288 ? -3.559 6.773 -18.938 1 92.38 288 ASP B C 1
ATOM 6558 O O . ASP B 1 288 ? -3.711 6.625 -20.156 1 92.38 288 ASP B O 1
ATOM 6562 N N . GLY B 1 289 ? -2.533 6.246 -18.297 1 91 289 GLY B N 1
ATOM 6563 C CA . GLY B 1 289 ? -1.634 5.32 -18.969 1 91 289 GLY B CA 1
ATOM 6564 C C . GLY B 1 289 ? -0.408 5.996 -19.547 1 91 289 GLY B C 1
ATOM 6565 O O . GLY B 1 289 ? 0.349 5.375 -20.297 1 91 289 GLY B O 1
ATOM 6566 N N . HIS B 1 290 ? -0.199 7.234 -19.172 1 94 290 HIS B N 1
ATOM 6567 C CA . HIS B 1 290 ? 0.929 7.984 -19.703 1 94 290 HIS B CA 1
ATOM 6568 C C . HIS B 1 290 ? 2.053 8.109 -18.688 1 94 290 HIS B C 1
ATOM 6570 O O . HIS B 1 290 ? 2.996 8.875 -18.875 1 94 290 HIS B O 1
ATOM 6576 N N . GLY B 1 291 ? 1.952 7.387 -17.625 1 93.5 291 GLY B N 1
ATOM 6577 C CA . GLY B 1 291 ? 3.031 7.395 -16.641 1 93.5 291 GLY B CA 1
ATOM 6578 C C . GLY B 1 291 ? 4.203 6.516 -17.047 1 93.5 291 GLY B C 1
ATOM 6579 O O . GLY B 1 291 ? 4.133 5.797 -18.047 1 93.5 291 GLY B O 1
ATOM 6580 N N . PRO B 1 292 ? 5.211 6.621 -16.25 1 95.25 292 PRO B N 1
ATOM 6581 C CA . PRO B 1 292 ? 5.457 7.504 -15.102 1 95.25 292 PRO B CA 1
ATOM 6582 C C . PRO B 1 292 ? 5.668 8.961 -15.508 1 95.25 292 PRO B C 1
ATOM 6584 O O . PRO B 1 292 ? 5.863 9.25 -16.688 1 95.25 292 PRO B O 1
ATOM 6587 N N . CYS B 1 293 ? 5.613 9.852 -14.547 1 97 293 CYS B N 1
ATOM 6588 C CA . CYS B 1 293 ? 5.832 11.273 -14.781 1 97 293 CYS B CA 1
ATOM 6589 C C . CYS B 1 293 ? 7.18 11.719 -14.227 1 97 293 CYS B C 1
ATOM 6591 O O . CYS B 1 293 ? 7.695 11.117 -13.289 1 97 293 CYS B O 1
ATOM 6593 N N . TYR B 1 294 ? 7.77 12.766 -14.852 1 96.88 294 TYR B N 1
ATOM 6594 C CA . TYR B 1 294 ? 9.133 13.172 -14.531 1 96.88 294 TYR B CA 1
ATOM 6595 C C . TYR B 1 294 ? 9.266 14.688 -14.516 1 96.88 294 TYR B C 1
ATOM 6597 O O . TYR B 1 294 ? 8.391 15.398 -15.008 1 96.88 294 TYR B O 1
ATOM 6605 N N . LEU B 1 295 ? 10.281 15.164 -13.836 1 96.62 295 LEU B N 1
ATOM 6606 C CA . LEU B 1 295 ? 10.852 16.469 -14.164 1 96.62 295 LEU B CA 1
ATOM 6607 C C . LEU B 1 295 ? 11.906 16.328 -15.258 1 96.62 295 LEU B C 1
ATOM 6609 O O . LEU B 1 295 ? 12.805 15.484 -15.164 1 96.62 295 LEU B O 1
ATOM 6613 N N . ALA B 1 296 ? 11.758 17.062 -16.266 1 95.69 296 ALA B N 1
ATOM 6614 C CA . ALA B 1 296 ? 12.617 16.953 -17.438 1 95.69 296 ALA B CA 1
ATOM 6615 C C . ALA B 1 296 ? 14 17.547 -17.172 1 95.69 296 ALA B C 1
ATOM 6617 O O . ALA B 1 296 ? 14.25 18.719 -17.453 1 95.69 296 ALA B O 1
ATOM 6618 N N . THR B 1 297 ? 14.914 16.75 -16.75 1 94.88 297 THR B N 1
ATOM 6619 C CA . THR B 1 297 ? 16.25 17.219 -16.406 1 94.88 297 THR B CA 1
ATOM 6620 C C . THR B 1 297 ? 17.281 16.734 -17.422 1 94.88 297 THR B C 1
ATOM 6622 O O . THR B 1 297 ? 18.406 17.234 -17.484 1 94.88 297 THR B O 1
ATOM 6625 N N . GLU B 1 298 ? 16.875 15.711 -18.125 1 92.62 298 GLU B N 1
ATOM 6626 C CA . GLU B 1 298 ? 17.812 15.156 -19.109 1 92.62 298 GLU B CA 1
ATOM 6627 C C . GLU B 1 298 ? 18.297 16.234 -20.078 1 92.62 298 GLU B C 1
ATOM 6629 O O . GLU B 1 298 ? 17.5 17 -20.609 1 92.62 298 GLU B O 1
ATOM 6634 N N . GLY B 1 299 ? 19.641 16.281 -20.25 1 89.56 299 GLY B N 1
ATOM 6635 C CA . GLY B 1 299 ? 20.188 17.219 -21.219 1 89.56 299 GLY B CA 1
ATOM 6636 C C . GLY B 1 299 ? 20.594 18.547 -20.609 1 89.56 299 GLY B C 1
ATOM 6637 O O . GLY B 1 299 ? 21.062 19.438 -21.312 1 89.56 299 GLY B O 1
ATOM 6638 N N . ILE B 1 300 ? 20.438 18.734 -19.312 1 91.81 300 ILE B N 1
ATOM 6639 C CA . ILE B 1 300 ? 20.906 19.969 -18.672 1 91.81 300 ILE B CA 1
ATOM 6640 C C . ILE B 1 300 ? 22.422 20.078 -18.812 1 91.81 300 ILE B C 1
ATOM 6642 O O . ILE B 1 300 ? 23.094 19.094 -19.125 1 91.81 300 ILE B O 1
ATOM 6646 N N . THR B 1 301 ? 22.906 21.234 -18.562 1 92.12 301 THR B N 1
ATOM 6647 C CA . THR B 1 301 ? 24.344 21.453 -18.703 1 92.12 301 THR B CA 1
ATOM 6648 C C . THR B 1 301 ? 25.109 20.781 -17.547 1 92.12 301 THR B C 1
ATOM 6650 O O . THR B 1 301 ? 24.516 20.469 -16.516 1 92.12 301 THR B O 1
ATOM 6653 N N . SER B 1 302 ? 26.359 20.594 -17.766 1 91.75 302 SER B N 1
ATOM 6654 C CA . SER B 1 302 ? 27.219 20.016 -16.734 1 91.75 302 SER B CA 1
ATOM 6655 C C . SER B 1 302 ? 27.234 20.891 -15.484 1 91.75 302 SER B C 1
ATOM 6657 O O . SER B 1 302 ? 27.312 20.391 -14.367 1 91.75 302 SER B O 1
ATOM 6659 N N . GLU B 1 303 ? 27.234 22.125 -15.75 1 90.88 303 GLU B N 1
ATOM 6660 C CA . GLU B 1 303 ? 27.203 23.062 -14.633 1 90.88 303 GLU B CA 1
ATOM 6661 C C . GLU B 1 303 ? 25.922 22.922 -13.828 1 90.88 303 GLU B C 1
ATOM 6663 O O . GLU B 1 303 ? 25.953 22.891 -12.594 1 90.88 303 GLU B O 1
ATOM 6668 N N . GLN B 1 304 ? 24.875 22.844 -14.516 1 89.06 304 GLN B N 1
ATOM 6669 C CA . GLN B 1 304 ? 23.578 22.656 -13.867 1 89.06 304 GLN B CA 1
ATOM 6670 C C . GLN B 1 304 ? 23.531 21.328 -13.117 1 89.06 304 GLN B C 1
ATOM 6672 O O . GLN B 1 304 ? 22.953 21.234 -12.031 1 89.06 304 GLN B O 1
ATOM 6677 N N . ASN B 1 305 ? 24.047 20.359 -13.797 1 91.12 305 ASN B N 1
ATOM 6678 C CA . ASN B 1 305 ? 24.125 19.047 -13.164 1 91.12 305 ASN B CA 1
ATOM 6679 C C . ASN B 1 305 ? 24.859 19.094 -11.828 1 91.12 305 ASN B C 1
ATOM 6681 O O . ASN B 1 305 ? 24.375 18.578 -10.828 1 91.12 305 ASN B O 1
ATOM 6685 N N . MET B 1 306 ? 25.969 19.734 -11.82 1 88.5 306 MET B N 1
ATOM 6686 C CA . MET B 1 306 ? 26.781 19.844 -10.609 1 88.5 306 MET B CA 1
ATOM 6687 C C . MET B 1 306 ? 26.078 20.688 -9.555 1 88.5 306 MET B C 1
ATOM 6689 O O . MET B 1 306 ? 26.141 20.375 -8.359 1 88.5 306 MET B O 1
ATOM 6693 N N . ASP B 1 307 ? 25.406 21.688 -9.984 1 84.56 307 ASP B N 1
ATOM 6694 C CA . ASP B 1 307 ? 24.656 22.547 -9.07 1 84.56 307 ASP B CA 1
ATOM 6695 C C . ASP B 1 307 ? 23.547 21.781 -8.375 1 84.56 307 ASP B C 1
ATOM 6697 O O . ASP B 1 307 ? 23.312 21.953 -7.176 1 84.56 307 ASP B O 1
ATOM 6701 N N . LEU B 1 308 ? 22.891 20.969 -9.133 1 86.44 308 LEU B N 1
ATOM 6702 C CA . LEU B 1 308 ? 21.812 20.172 -8.562 1 86.44 308 LEU B CA 1
ATOM 6703 C C . LEU B 1 308 ? 22.359 19.156 -7.566 1 86.44 308 LEU B C 1
ATOM 6705 O O . LEU B 1 308 ? 21.766 18.938 -6.508 1 86.44 308 LEU B O 1
ATOM 6709 N N . LEU B 1 309 ? 23.438 18.547 -7.914 1 86.06 309 LEU B N 1
ATOM 6710 C CA . LEU B 1 309 ? 24.047 17.578 -7.02 1 86.06 309 LEU B CA 1
ATOM 6711 C C . LEU B 1 309 ? 24.438 18.234 -5.695 1 86.06 309 LEU B C 1
ATOM 6713 O O . LEU B 1 309 ? 24.219 17.656 -4.629 1 86.06 309 LEU B O 1
ATOM 6717 N N . LYS B 1 310 ? 24.984 19.391 -5.754 1 82.38 310 LYS B N 1
ATOM 6718 C CA . LYS B 1 310 ? 25.391 20.109 -4.559 1 82.38 310 LYS B CA 1
ATOM 6719 C C . LYS B 1 310 ? 24.188 20.531 -3.73 1 82.38 310 LYS B C 1
ATOM 6721 O O . LYS B 1 310 ? 24.203 20.438 -2.5 1 82.38 310 LYS B O 1
ATOM 6726 N N . ALA B 1 311 ? 23.234 21.031 -4.43 1 77.69 311 ALA B N 1
ATOM 6727 C CA . ALA B 1 311 ? 22.016 21.484 -3.75 1 77.69 311 ALA B CA 1
ATOM 6728 C C . ALA B 1 311 ? 21.359 20.344 -2.977 1 77.69 311 ALA B C 1
ATOM 6730 O O . ALA B 1 311 ? 20.938 20.516 -1.83 1 77.69 311 ALA B O 1
ATOM 6731 N N . TYR B 1 312 ? 21.312 19.156 -3.58 1 81.38 312 TYR B N 1
ATOM 6732 C CA . TYR B 1 312 ? 20.625 18.016 -2.947 1 81.38 312 TYR B CA 1
ATOM 6733 C C . TYR B 1 312 ? 21.516 17.391 -1.885 1 81.38 312 TYR B C 1
ATOM 6735 O O . TYR B 1 312 ? 21.016 16.812 -0.91 1 81.38 312 TYR B O 1
ATOM 6743 N N . LEU B 1 313 ? 22.781 17.438 -2.082 1 78 313 LEU B N 1
ATOM 6744 C CA . LEU B 1 313 ? 23.672 16.906 -1.062 1 78 313 LEU B CA 1
ATOM 6745 C C . LEU B 1 313 ? 23.422 17.562 0.285 1 78 313 LEU B C 1
ATOM 6747 O O . LEU B 1 313 ? 23.516 16.922 1.331 1 78 313 LEU B O 1
ATOM 6751 N N . ASN B 1 314 ? 23 18.781 0.27 1 70.88 314 ASN B N 1
ATOM 6752 C CA . ASN B 1 314 ? 22.75 19.562 1.483 1 70.88 314 ASN B CA 1
ATOM 6753 C C . ASN B 1 314 ? 21.328 19.359 1.993 1 70.88 314 ASN B C 1
ATOM 6755 O O . ASN B 1 314 ? 21.094 19.297 3.203 1 70.88 314 ASN B O 1
ATOM 6759 N N . MET B 1 315 ? 20.391 19.234 1.179 1 71.69 315 MET B N 1
ATOM 6760 C CA . MET B 1 315 ? 18.969 19.281 1.56 1 71.69 315 MET B CA 1
ATOM 6761 C C . MET B 1 315 ? 18.391 17.875 1.639 1 71.69 315 MET B C 1
ATOM 6763 O O . MET B 1 315 ? 17.578 17.578 2.518 1 71.69 315 MET B O 1
ATOM 6767 N N . ALA B 1 316 ? 18.781 17 0.688 1 76.75 316 ALA B N 1
ATOM 6768 C CA . ALA B 1 316 ? 18.266 15.641 0.557 1 76.75 316 ALA B CA 1
ATOM 6769 C C . ALA B 1 316 ? 19.344 14.688 0.052 1 76.75 316 ALA B C 1
ATOM 6771 O O . ALA B 1 316 ? 19.266 14.188 -1.074 1 76.75 316 ALA B O 1
ATOM 6772 N N . PRO B 1 317 ? 20.219 14.367 0.872 1 73.62 317 PRO B N 1
ATOM 6773 C CA . PRO B 1 317 ? 21.359 13.539 0.457 1 73.62 317 PRO B CA 1
ATOM 6774 C C . PRO B 1 317 ? 20.922 12.211 -0.161 1 73.62 317 PRO B C 1
ATOM 6776 O O . PRO B 1 317 ? 21.609 11.68 -1.031 1 73.62 317 PRO B O 1
ATOM 6779 N N . GLY B 1 318 ? 19.797 11.766 0.206 1 75.94 318 GLY B N 1
ATOM 6780 C CA . GLY B 1 318 ? 19.281 10.531 -0.37 1 75.94 318 GLY B CA 1
ATOM 6781 C C . GLY B 1 318 ? 19.141 10.594 -1.878 1 75.94 318 GLY B C 1
ATOM 6782 O O . GLY B 1 318 ? 19.375 9.609 -2.576 1 75.94 318 GLY B O 1
ATOM 6783 N N . GLN B 1 319 ? 18.766 11.672 -2.373 1 80 319 GLN B N 1
ATOM 6784 C CA . GLN B 1 319 ? 18.594 11.852 -3.811 1 80 319 GLN B CA 1
ATOM 6785 C C . GLN B 1 319 ? 19.938 11.82 -4.531 1 80 319 GLN B C 1
ATOM 6787 O O . GLN B 1 319 ? 20.062 11.203 -5.59 1 80 319 GLN B O 1
ATOM 6792 N N . THR B 1 320 ? 20.906 12.516 -3.959 1 81.81 320 THR B N 1
ATOM 6793 C CA . THR B 1 320 ? 22.25 12.516 -4.531 1 81.81 320 THR B CA 1
ATOM 6794 C C . THR B 1 320 ? 22.844 11.102 -4.539 1 81.81 320 THR B C 1
ATOM 6796 O O . THR B 1 320 ? 23.422 10.68 -5.531 1 81.81 320 THR B O 1
ATOM 6799 N N . LEU B 1 321 ? 22.625 10.414 -3.471 1 79.62 321 LEU B N 1
ATOM 6800 C CA . LEU B 1 321 ? 23.141 9.055 -3.361 1 79.62 321 LEU B CA 1
ATOM 6801 C C . LEU B 1 321 ? 22.484 8.148 -4.398 1 79.62 321 LEU B C 1
ATOM 6803 O O . LEU B 1 321 ? 23.156 7.281 -4.977 1 79.62 321 LEU B O 1
ATOM 6807 N N . LYS B 1 322 ? 21.297 8.336 -4.566 1 79.88 322 LYS B N 1
ATOM 6808 C CA . LYS B 1 322 ? 20.594 7.562 -5.582 1 79.88 322 LYS B CA 1
ATOM 6809 C C . LYS B 1 322 ? 21.188 7.801 -6.969 1 79.88 322 LYS B C 1
ATOM 6811 O O . LYS B 1 322 ? 21.359 6.859 -7.742 1 79.88 322 LYS B O 1
ATOM 6816 N N . TRP B 1 323 ? 21.438 9.016 -7.328 1 83.62 323 TRP B N 1
ATOM 6817 C CA . TRP B 1 323 ? 22.047 9.367 -8.609 1 83.62 323 TRP B CA 1
ATOM 6818 C C . TRP B 1 323 ? 23.438 8.758 -8.75 1 83.62 323 TRP B C 1
ATOM 6820 O O . TRP B 1 323 ? 23.781 8.242 -9.812 1 83.62 323 TRP B O 1
ATOM 6830 N N . LEU B 1 324 ? 24.156 8.766 -7.699 1 79.38 324 LEU B N 1
ATOM 6831 C CA . LEU B 1 324 ? 25.516 8.234 -7.723 1 79.38 324 LEU B CA 1
ATOM 6832 C C . LEU B 1 324 ? 25.5 6.715 -7.852 1 79.38 324 LEU B C 1
ATOM 6834 O O . LEU B 1 324 ? 26.281 6.148 -8.617 1 79.38 324 LEU B O 1
ATOM 6838 N N . GLU B 1 325 ? 24.641 6.125 -7.156 1 76.56 325 GLU B N 1
ATOM 6839 C CA . GLU B 1 325 ? 24.547 4.668 -7.145 1 76.56 325 GLU B CA 1
ATOM 6840 C C . GLU B 1 325 ? 24.094 4.129 -8.5 1 76.56 325 GLU B C 1
ATOM 6842 O O . GLU B 1 325 ? 24.562 3.07 -8.938 1 76.56 325 GLU B O 1
ATOM 6847 N N . SER B 1 326 ? 23.219 4.801 -9.086 1 78.69 326 SER B N 1
ATOM 6848 C CA . SER B 1 326 ? 22.703 4.359 -10.383 1 78.69 326 SER B CA 1
ATOM 6849 C C . SER B 1 326 ? 23.672 4.691 -11.508 1 78.69 326 SER B C 1
ATOM 6851 O O . SER B 1 326 ? 23.547 4.168 -12.617 1 78.69 326 SER B O 1
ATOM 6853 N N . GLY B 1 327 ? 24.594 5.602 -11.25 1 78.19 327 GLY B N 1
ATOM 6854 C CA . GLY B 1 327 ? 25.547 6.047 -12.258 1 78.19 327 GLY B CA 1
ATOM 6855 C C . GLY B 1 327 ? 24.938 7.004 -13.266 1 78.19 327 GLY B C 1
ATOM 6856 O O . GLY B 1 327 ? 25.609 7.395 -14.234 1 78.19 327 GLY B O 1
ATOM 6857 N N . LYS B 1 328 ? 23.719 7.328 -13.078 1 83.44 328 LYS B N 1
ATOM 6858 C CA . LYS B 1 328 ? 23.016 8.273 -13.938 1 83.44 328 LYS B CA 1
ATOM 6859 C C . LYS B 1 328 ? 22.469 9.445 -13.133 1 83.44 328 LYS B C 1
ATOM 6861 O O . LYS B 1 328 ? 21.516 9.281 -12.367 1 83.44 328 LYS B O 1
ATOM 6866 N N . GLY B 1 329 ? 23.031 10.555 -13.336 1 85.75 329 GLY B N 1
ATOM 6867 C CA . GLY B 1 329 ? 22.578 11.758 -12.664 1 85.75 329 GLY B CA 1
ATOM 6868 C C . GLY B 1 329 ? 21.438 12.453 -13.391 1 85.75 329 GLY B C 1
ATOM 6869 O O . GLY B 1 329 ? 20.906 11.922 -14.367 1 85.75 329 GLY B O 1
ATOM 6870 N N . PRO B 1 330 ? 21.047 13.609 -12.914 1 89.62 330 PRO B N 1
ATOM 6871 C CA . PRO B 1 330 ? 19.922 14.352 -13.516 1 89.62 330 PRO B CA 1
ATOM 6872 C C . PRO B 1 330 ? 20.203 14.773 -14.953 1 89.62 330 PRO B C 1
ATOM 6874 O O . PRO B 1 330 ? 19.266 15.031 -15.719 1 89.62 330 PRO B O 1
ATOM 6877 N N . GLN B 1 331 ? 21.438 14.867 -15.242 1 91.88 331 GLN B N 1
ATOM 6878 C CA . GLN B 1 331 ? 21.781 15.203 -16.625 1 91.88 331 GLN B CA 1
ATOM 6879 C C . GLN B 1 331 ? 21.484 14.039 -17.562 1 91.88 331 GLN B C 1
ATOM 6881 O O . GLN B 1 331 ? 21.109 14.258 -18.719 1 91.88 331 GLN B O 1
ATOM 6886 N N . GLN B 1 332 ? 21.578 12.82 -17.078 1 90.62 332 GLN B N 1
ATOM 6887 C CA . GLN B 1 332 ? 21.5 11.625 -17.922 1 90.62 332 GLN B CA 1
ATOM 6888 C C . GLN B 1 332 ? 20.094 11.055 -17.938 1 90.62 332 GLN B C 1
ATOM 6890 O O . GLN B 1 332 ? 19.719 10.312 -18.844 1 90.62 332 GLN B O 1
ATOM 6895 N N . GLN B 1 333 ? 19.328 11.383 -16.922 1 91.25 333 GLN B N 1
ATOM 6896 C CA . GLN B 1 333 ? 18 10.797 -16.812 1 91.25 333 GLN B CA 1
ATOM 6897 C C . GLN B 1 333 ? 17.031 11.75 -16.109 1 91.25 333 GLN B C 1
ATOM 6899 O O . GLN B 1 333 ? 17.406 12.414 -15.148 1 91.25 333 GLN B O 1
ATOM 6904 N N . ASN B 1 334 ? 15.82 11.812 -16.641 1 94.44 334 ASN B N 1
ATOM 6905 C CA . ASN B 1 334 ? 14.773 12.602 -16 1 94.44 334 ASN B CA 1
ATOM 6906 C C . ASN B 1 334 ? 14.461 12.086 -14.602 1 94.44 334 ASN B C 1
ATOM 6908 O O . ASN B 1 334 ? 14.656 10.906 -14.312 1 94.44 334 ASN B O 1
ATOM 6912 N N . VAL B 1 335 ? 13.992 12.922 -13.734 1 94.56 335 VAL B N 1
ATOM 6913 C CA . VAL B 1 335 ? 13.719 12.562 -12.344 1 94.56 335 VAL B CA 1
ATOM 6914 C C . VAL B 1 335 ? 12.242 12.242 -12.172 1 94.56 335 VAL B C 1
ATOM 6916 O O . VAL B 1 335 ? 11.383 13.094 -12.414 1 94.56 335 VAL B O 1
ATOM 6919 N N . GLU B 1 336 ? 11.961 11.031 -11.797 1 95 336 GLU B N 1
ATOM 6920 C CA . GLU B 1 336 ? 10.586 10.602 -11.602 1 95 336 GLU B CA 1
ATOM 6921 C C . GLU B 1 336 ? 9.961 11.266 -10.383 1 95 336 GLU B C 1
ATOM 6923 O O . GLU B 1 336 ? 10.609 11.43 -9.352 1 95 336 GLU B O 1
ATOM 6928 N N . ILE B 1 337 ? 8.695 11.656 -10.5 1 96.5 337 ILE B N 1
ATOM 6929 C CA . ILE B 1 337 ? 8.039 12.383 -9.422 1 96.5 337 ILE B CA 1
ATOM 6930 C C . ILE B 1 337 ? 6.711 11.711 -9.078 1 96.5 337 ILE B C 1
ATOM 6932 O O . ILE B 1 337 ? 6.148 10.984 -9.898 1 96.5 337 ILE B O 1
ATOM 6936 N N . GLU B 1 338 ? 6.215 11.891 -7.902 1 94.31 338 GLU B N 1
ATOM 6937 C CA . GLU B 1 338 ? 4.949 11.352 -7.41 1 94.31 338 GLU B CA 1
ATOM 6938 C C . GLU B 1 338 ? 4.438 12.141 -6.211 1 94.31 338 GLU B C 1
ATOM 6940 O O . GLU B 1 338 ? 5.195 12.875 -5.574 1 94.31 338 GLU B O 1
ATOM 6945 N N . GLY B 1 339 ? 3.16 12.047 -6.027 1 95.12 339 GLY B N 1
ATOM 6946 C CA . GLY B 1 339 ? 2.592 12.656 -4.832 1 95.12 339 GLY B CA 1
ATOM 6947 C C . GLY B 1 339 ? 2.852 11.852 -3.572 1 95.12 339 GLY B C 1
ATOM 6948 O O . GLY B 1 339 ? 3.012 10.633 -3.629 1 95.12 339 GLY B O 1
ATOM 6949 N N . THR B 1 340 ? 2.859 12.516 -2.432 1 94.88 340 THR B N 1
ATOM 6950 C CA . THR B 1 340 ? 2.986 11.852 -1.137 1 94.88 340 THR B CA 1
ATOM 6951 C C . THR B 1 340 ? 1.615 11.633 -0.506 1 94.88 340 THR B C 1
ATOM 6953 O O . THR B 1 340 ? 0.588 11.93 -1.12 1 94.88 340 THR B O 1
ATOM 6956 N N . GLU B 1 341 ? 1.63 11.055 0.726 1 95 341 GLU B N 1
ATOM 6957 C CA . GLU B 1 341 ? 0.371 10.945 1.457 1 95 341 GLU B CA 1
ATOM 6958 C C . GLU B 1 341 ? -0.165 12.32 1.842 1 95 341 GLU B C 1
ATOM 6960 O O . GLU B 1 341 ? 0.598 13.281 1.942 1 95 341 GLU B O 1
ATOM 6965 N N . PRO B 1 342 ? -1.461 12.422 2.039 1 97.44 342 PRO B N 1
ATOM 6966 C CA . PRO B 1 342 ? -2.045 13.711 2.398 1 97.44 342 PRO B CA 1
ATOM 6967 C C . PRO B 1 342 ? -1.698 14.141 3.824 1 97.44 342 PRO B C 1
ATOM 6969 O O . PRO B 1 342 ? -1.619 13.297 4.723 1 97.44 342 PRO B O 1
ATOM 6972 N N . TYR B 1 343 ? -1.588 15.43 3.994 1 96.94 343 TYR B N 1
ATOM 6973 C CA . TYR B 1 343 ? -1.332 16.078 5.281 1 96.94 343 TYR B CA 1
ATOM 6974 C C . TYR B 1 343 ? -2.338 17.188 5.547 1 96.94 343 TYR B C 1
ATOM 6976 O O . TYR B 1 343 ? -2.98 17.688 4.617 1 96.94 343 TYR B O 1
ATOM 6984 N N . ILE B 1 344 ? -2.498 17.516 6.777 1 98.19 344 ILE B N 1
ATOM 6985 C CA . ILE B 1 344 ? -3.213 18.719 7.172 1 98.19 344 ILE B CA 1
ATOM 6986 C C . ILE B 1 344 ? -2.223 19.75 7.707 1 98.19 344 ILE B C 1
ATOM 6988 O O . ILE B 1 344 ? -1.754 19.641 8.844 1 98.19 344 ILE B O 1
ATOM 6992 N N . VAL B 1 345 ? -1.975 20.719 6.898 1 96.81 345 VAL B N 1
ATOM 6993 C CA . VAL B 1 345 ? -0.911 21.672 7.211 1 96.81 345 VAL B CA 1
ATOM 6994 C C . VAL B 1 345 ? -1.334 23.078 6.801 1 96.81 345 VAL B C 1
ATOM 6996 O O . VAL B 1 345 ? -1.271 23.438 5.617 1 96.81 345 VAL B O 1
ATOM 6999 N N . GLY B 1 346 ? -1.573 23.922 7.742 1 96.19 346 GLY B N 1
ATOM 7000 C CA . GLY B 1 346 ? -2.031 25.281 7.465 1 96.19 346 GLY B CA 1
ATOM 7001 C C . GLY B 1 346 ? -0.988 26.125 6.766 1 96.19 346 GLY B C 1
ATOM 7002 O O . GLY B 1 346 ? -1.32 27.141 6.145 1 96.19 346 GLY B O 1
ATOM 7003 N N . GLY B 1 347 ? 0.247 25.688 6.781 1 94.25 347 GLY B N 1
ATOM 7004 C CA . GLY B 1 347 ? 1.333 26.422 6.148 1 94.25 347 GLY B CA 1
ATOM 7005 C C . GLY B 1 347 ? 1.293 26.359 4.633 1 94.25 347 GLY B C 1
ATOM 7006 O O . GLY B 1 347 ? 1.872 27.203 3.955 1 94.25 347 GLY B O 1
ATOM 7007 N N . HIS B 1 348 ? 0.536 25.359 4.129 1 95.81 348 HIS B N 1
ATOM 7008 C CA . HIS B 1 348 ? 0.447 25.156 2.686 1 95.81 348 HIS B CA 1
ATOM 7009 C C . HIS B 1 348 ? -0.996 25.266 2.203 1 95.81 348 HIS B C 1
ATOM 7011 O O . HIS B 1 348 ? -1.241 25.578 1.036 1 95.81 348 HIS B O 1
ATOM 7017 N N . THR B 1 349 ? -1.854 25.016 3.061 1 97.25 349 THR B N 1
ATOM 7018 C CA . THR B 1 349 ? -3.275 25.062 2.734 1 97.25 349 THR B CA 1
ATOM 7019 C C . THR B 1 349 ? -4.031 25.938 3.738 1 97.25 349 THR B C 1
ATOM 7021 O O . THR B 1 349 ? -3.436 26.484 4.672 1 97.25 349 THR B O 1
ATOM 7024 N N . ALA B 1 350 ? -5.277 26.078 3.592 1 97.31 350 ALA B N 1
ATOM 7025 C CA . ALA B 1 350 ? -6.066 26.953 4.457 1 97.31 350 ALA B CA 1
ATOM 7026 C C . ALA B 1 350 ? -6.664 26.172 5.625 1 97.31 350 ALA B C 1
ATOM 7028 O O . ALA B 1 350 ? -7.547 26.672 6.324 1 97.31 350 ALA B O 1
ATOM 7029 N N . SER B 1 351 ? -6.199 24.969 5.867 1 98.44 351 SER B N 1
ATOM 7030 C CA . SER B 1 351 ? -6.742 24.109 6.914 1 98.44 351 SER B CA 1
ATOM 7031 C C . SER B 1 351 ? -6.188 24.5 8.281 1 98.44 351 SER B C 1
ATOM 7033 O O . SER B 1 351 ? -5.016 24.859 8.406 1 98.44 351 SER B O 1
ATOM 7035 N N . GLY B 1 352 ? -7.02 24.484 9.359 1 98.75 352 GLY B N 1
ATOM 7036 C CA . GLY B 1 352 ? -6.57 24.672 10.727 1 98.75 352 GLY B CA 1
ATOM 7037 C C . GLY B 1 352 ? -7.598 25.391 11.594 1 98.75 352 GLY B C 1
ATOM 7038 O O . GLY B 1 352 ? -8.805 25.266 11.359 1 98.75 352 GLY B O 1
ATOM 7039 N N . TYR B 1 353 ? -7.141 26.078 12.641 1 98.81 353 TYR B N 1
ATOM 7040 C CA . TYR B 1 353 ? -8.016 26.844 13.523 1 98.81 353 TYR B CA 1
ATOM 7041 C C . TYR B 1 353 ? -8.664 28 12.781 1 98.81 353 TYR B C 1
ATOM 7043 O O . TYR B 1 353 ? -8.008 28.672 11.977 1 98.81 353 TYR B O 1
ATOM 7051 N N . TRP B 1 354 ? -9.914 28.125 12.922 1 98.69 354 TRP B N 1
ATOM 7052 C CA . TRP B 1 354 ? -10.539 29.391 12.547 1 98.69 354 TRP B CA 1
ATOM 7053 C C . TRP B 1 354 ? -10.094 30.516 13.477 1 98.69 354 TRP B C 1
ATOM 7055 O O . TRP B 1 354 ? -10.32 30.453 14.688 1 98.69 354 TRP B O 1
ATOM 7065 N N . VAL B 1 355 ? -9.43 31.547 12.953 1 98.44 355 VAL B N 1
ATOM 7066 C CA . VAL B 1 355 ? -8.859 32.594 13.812 1 98.44 355 VAL B CA 1
ATOM 7067 C C . VAL B 1 355 ? -9.297 33.969 13.312 1 98.44 355 VAL B C 1
ATOM 7069 O O . VAL B 1 355 ? -9.703 34.125 12.164 1 98.44 355 VAL B O 1
ATOM 7072 N N . ASP B 1 356 ? -9.219 34.906 14.141 1 98.06 356 ASP B N 1
ATOM 7073 C CA . ASP B 1 356 ? -9.422 36.312 13.719 1 98.06 356 ASP B CA 1
ATOM 7074 C C . ASP B 1 356 ? -8.117 36.906 13.195 1 98.06 356 ASP B C 1
ATOM 7076 O O . ASP B 1 356 ? -7.117 36.188 13.039 1 98.06 356 ASP B O 1
ATOM 7080 N N . THR B 1 357 ? -8.117 38.125 12.859 1 97.88 357 THR B N 1
ATOM 7081 C CA . THR B 1 357 ? -6.969 38.781 12.219 1 97.88 357 THR B CA 1
ATOM 7082 C C . THR B 1 357 ? -5.766 38.781 13.156 1 97.88 357 THR B C 1
ATOM 7084 O O . THR B 1 357 ? -4.621 38.781 12.703 1 97.88 357 THR B O 1
ATOM 7087 N N . ASN B 1 358 ? -5.996 38.781 14.492 1 98.06 358 ASN B N 1
ATOM 7088 C CA . ASN B 1 358 ? -4.934 38.781 15.492 1 98.06 358 ASN B CA 1
ATOM 7089 C C . ASN B 1 358 ? -4.504 37.375 15.836 1 98.06 358 ASN B C 1
ATOM 7091 O O . ASN B 1 358 ? -3.707 37.156 16.75 1 98.06 358 ASN B O 1
ATOM 7095 N N . ARG B 1 359 ? -5.094 36.375 15.133 1 98.62 359 ARG B N 1
ATOM 7096 C CA . ARG B 1 359 ? -4.773 34.938 15.258 1 98.62 359 ARG B CA 1
ATOM 7097 C C . ARG B 1 359 ? -5.367 34.375 16.531 1 98.62 359 ARG B C 1
ATOM 7099 O O . ARG B 1 359 ? -4.898 33.344 17.031 1 98.62 359 ARG B O 1
ATOM 7106 N N . GLU B 1 360 ? -6.336 35.062 17.156 1 98.75 360 GLU B N 1
ATOM 7107 C CA . GLU B 1 360 ? -7.086 34.5 18.266 1 98.75 360 GLU B CA 1
ATOM 7108 C C . GLU B 1 360 ? -8.141 33.5 17.766 1 98.75 360 GLU B C 1
ATOM 7110 O O . GLU B 1 360 ? -8.82 33.75 16.781 1 98.75 360 GLU B O 1
ATOM 7115 N N . THR B 1 361 ? -8.203 32.375 18.422 1 98.69 361 THR B N 1
ATOM 7116 C CA . THR B 1 361 ? -9.188 31.375 18.047 1 98.69 361 THR B CA 1
ATOM 7117 C C . THR B 1 361 ? -10.562 31.734 18.609 1 98.69 361 THR B C 1
ATOM 7119 O O . THR B 1 361 ? -10.734 32.781 19.219 1 98.69 361 THR B O 1
ATOM 7122 N N . THR B 1 362 ? -11.539 30.828 18.375 1 98.31 362 THR B N 1
ATOM 7123 C CA . THR B 1 362 ? -12.883 31.062 18.891 1 98.31 362 THR B CA 1
ATOM 7124 C C . THR B 1 362 ? -12.938 30.797 20.391 1 98.31 362 THR B C 1
ATOM 7126 O O . THR B 1 362 ? -13.938 31.094 21.047 1 98.31 362 THR B O 1
ATOM 7129 N N . ILE B 1 363 ? -11.984 30.172 20.938 1 98.25 363 ILE B N 1
ATOM 7130 C CA . ILE B 1 363 ? -11.789 30.141 22.391 1 98.25 363 ILE B CA 1
ATOM 7131 C C . ILE B 1 363 ? -11.047 31.391 22.844 1 98.25 363 ILE B C 1
ATOM 7133 O O . ILE B 1 363 ? -9.93 31.656 22.391 1 98.25 363 ILE B O 1
ATOM 7137 N N . ARG B 1 364 ? -11.594 32.125 23.734 1 97 364 ARG B N 1
ATOM 7138 C CA . ARG B 1 364 ? -11.031 33.406 24.141 1 97 364 ARG B CA 1
ATOM 7139 C C . ARG B 1 364 ? -9.656 33.219 24.766 1 97 364 ARG B C 1
ATOM 7141 O O . ARG B 1 364 ? -9.453 32.312 25.578 1 97 364 ARG B O 1
ATOM 7148 N N . ASN B 1 365 ? -8.664 34 24.375 1 96.88 365 ASN B N 1
ATOM 7149 C CA . ASN B 1 365 ? -7.305 34.094 24.891 1 96.88 365 ASN B CA 1
ATOM 7150 C C . ASN B 1 365 ? -6.449 32.938 24.406 1 96.88 365 ASN B C 1
ATOM 7152 O O . ASN B 1 365 ? -5.293 32.781 24.812 1 96.88 365 ASN B O 1
ATOM 7156 N N . LEU B 1 366 ? -7.047 32.031 23.562 1 98.75 366 LEU B N 1
ATOM 7157 C CA . LEU B 1 366 ? -6.27 31.016 22.859 1 98.75 366 LEU B CA 1
ATOM 7158 C C . LEU B 1 366 ? -5.922 31.5 21.453 1 98.75 366 LEU B C 1
ATOM 7160 O O . LEU B 1 366 ? -6.809 31.844 20.672 1 98.75 366 LEU B O 1
ATOM 7164 N N . TYR B 1 367 ? -4.66 31.562 21.156 1 98.88 367 TYR B N 1
ATOM 7165 C CA . TYR B 1 367 ? -4.168 31.969 19.859 1 98.88 367 TYR B CA 1
ATOM 7166 C C . TYR B 1 367 ? -3.549 30.797 19.109 1 98.88 367 TYR B C 1
ATOM 7168 O O . TYR B 1 367 ? -3.123 29.812 19.719 1 98.88 367 TYR B O 1
ATOM 7176 N N . ALA B 1 368 ? -3.611 30.844 17.797 1 98.81 368 ALA B N 1
ATOM 7177 C CA . ALA B 1 368 ? -2.994 29.828 16.953 1 98.81 368 ALA B CA 1
ATOM 7178 C C . ALA B 1 368 ? -2.068 30.453 15.914 1 98.81 368 ALA B C 1
ATOM 7180 O O . ALA B 1 368 ? -2.406 31.484 15.312 1 98.81 368 ALA B O 1
ATOM 7181 N N . ALA B 1 369 ? -0.898 29.891 15.727 1 98.44 369 ALA B N 1
ATOM 7182 C CA . ALA B 1 369 ? 0.088 30.422 14.789 1 98.44 369 ALA B CA 1
ATOM 7183 C C . ALA B 1 369 ? 0.854 29.297 14.109 1 98.44 369 ALA B C 1
ATOM 7185 O O . ALA B 1 369 ? 1.115 28.25 14.719 1 98.44 369 ALA B O 1
ATOM 7186 N N . GLY B 1 370 ? 1.273 29.578 12.883 1 97 370 GLY B N 1
ATOM 7187 C CA . GLY B 1 370 ? 1.998 28.578 12.109 1 97 370 GLY B CA 1
ATOM 7188 C C . GLY B 1 370 ? 1.088 27.578 11.406 1 97 370 GLY B C 1
ATOM 7189 O O . GLY B 1 370 ? -0.014 27.938 10.984 1 97 370 GLY B O 1
ATOM 7190 N N . ASP B 1 371 ? 1.504 26.328 11.312 1 97 371 ASP B N 1
ATOM 7191 C CA . ASP B 1 371 ? 0.813 25.328 10.508 1 97 371 ASP B CA 1
ATOM 7192 C C . ASP B 1 371 ? -0.529 24.953 11.133 1 97 371 ASP B C 1
ATOM 7194 O O . ASP B 1 371 ? -1.415 24.438 10.445 1 97 371 ASP B O 1
ATOM 7198 N N . VAL B 1 372 ? -0.677 25.25 12.391 1 98.19 372 VAL B N 1
ATOM 7199 C CA . VAL B 1 372 ? -1.9 24.844 13.078 1 98.19 372 VAL B CA 1
ATOM 7200 C C . VAL B 1 372 ? -3.018 25.844 12.766 1 98.19 372 VAL B C 1
ATOM 7202 O O . VAL B 1 372 ? -4.199 25.516 12.906 1 98.19 372 VAL B O 1
ATOM 7205 N N . ALA B 1 373 ? -2.637 27.062 12.375 1 98.5 373 ALA B N 1
ATOM 7206 C CA . ALA B 1 373 ? -3.611 28.109 12.086 1 98.5 373 ALA B CA 1
ATOM 7207 C C . ALA B 1 373 ? -4.129 28 10.648 1 98.5 373 ALA B C 1
ATOM 7209 O O . ALA B 1 373 ? -3.352 27.781 9.719 1 98.5 373 ALA B O 1
ATOM 7210 N N . GLY B 1 374 ? -5.441 28.156 10.477 1 98.25 374 GLY B N 1
ATOM 7211 C CA . GLY B 1 374 ? -6.055 28 9.172 1 98.25 374 GLY B CA 1
ATOM 7212 C C . GLY B 1 374 ? -6.383 29.328 8.5 1 98.25 374 GLY B C 1
ATOM 7213 O O . GLY B 1 374 ? -6.191 30.391 9.094 1 98.25 374 GLY B O 1
ATOM 7214 N N . GLY B 1 375 ? -6.773 29.25 7.242 1 97.62 375 GLY B N 1
ATOM 7215 C CA . GLY B 1 375 ? -7.254 30.406 6.496 1 97.62 375 GLY B CA 1
ATOM 7216 C C . GLY B 1 375 ? -6.16 31.109 5.719 1 97.62 375 GLY B C 1
ATOM 7217 O O . GLY B 1 375 ? -6.441 31.875 4.797 1 97.62 375 GLY B O 1
ATOM 7218 N N . CYS B 1 376 ? -4.926 30.828 6.023 1 97.62 376 CYS B N 1
ATOM 7219 C CA . CYS B 1 376 ? -3.787 31.531 5.43 1 97.62 376 CYS B CA 1
ATOM 7220 C C . CYS B 1 376 ? -2.816 30.531 4.797 1 97.62 376 CYS B C 1
ATOM 7222 O O . CYS B 1 376 ? -1.792 30.203 5.395 1 97.62 376 CYS B O 1
ATOM 7224 N N . PRO B 1 377 ? -3.094 30.109 3.553 1 97.62 377 PRO B N 1
ATOM 7225 C CA . PRO B 1 377 ? -2.209 29.156 2.887 1 97.62 377 PRO B CA 1
ATOM 7226 C C . PRO B 1 377 ? -0.896 29.781 2.426 1 97.62 377 PRO B C 1
ATOM 7228 O O . PRO B 1 377 ? -0.762 31 2.426 1 97.62 377 PRO B O 1
ATOM 7231 N N . GLN B 1 378 ? 0.114 28.969 2.125 1 97.12 378 GLN B N 1
ATOM 7232 C CA . GLN B 1 378 ? 1.382 29.375 1.525 1 97.12 378 GLN B CA 1
ATOM 7233 C C . GLN B 1 378 ? 2.15 30.328 2.447 1 97.12 378 GLN B C 1
ATOM 7235 O O . GLN B 1 378 ? 2.783 31.266 1.982 1 97.12 378 GLN B O 1
ATOM 7240 N N . LYS B 1 379 ? 1.956 30.156 3.711 1 96.25 379 LYS B N 1
ATOM 7241 C CA . LYS B 1 379 ? 2.678 31.062 4.594 1 96.25 379 LYS B CA 1
ATOM 7242 C C . LYS B 1 379 ? 4.098 30.578 4.855 1 96.25 379 LYS B C 1
ATOM 7244 O O . LYS B 1 379 ? 4.988 31.359 5.172 1 96.25 379 LYS B O 1
ATOM 7249 N N . TYR B 1 380 ? 4.379 29.266 4.734 1 94.25 380 TYR B N 1
ATOM 7250 C CA . TYR B 1 380 ? 5.719 28.703 4.836 1 94.25 380 TYR B CA 1
ATOM 7251 C C . TYR B 1 380 ? 6.402 29.141 6.125 1 94.25 380 TYR B C 1
ATOM 7253 O O . TYR B 1 380 ? 5.738 29.344 7.145 1 94.25 380 TYR B O 1
ATOM 7261 N N . VAL B 1 381 ? 7.676 29.156 6.102 1 93.81 381 VAL B N 1
ATOM 7262 C CA . VAL B 1 381 ? 8.461 29.422 7.305 1 93.81 381 VAL B CA 1
ATOM 7263 C C . VAL B 1 381 ? 8.289 30.891 7.719 1 93.81 381 VAL B C 1
ATOM 7265 O O . VAL B 1 381 ? 8.023 31.188 8.891 1 93.81 381 VAL B O 1
ATOM 7268 N N . THR B 1 382 ? 8.406 31.781 6.793 1 96.5 382 THR B N 1
ATOM 7269 C CA . THR B 1 382 ? 8.352 33.219 7.105 1 96.5 382 THR B CA 1
ATOM 7270 C C . THR B 1 382 ? 6.961 33.625 7.582 1 96.5 382 THR B C 1
ATOM 7272 O O . THR B 1 382 ? 6.824 34.438 8.484 1 96.5 382 THR B O 1
ATOM 7275 N N . GLY B 1 383 ? 6 33 6.902 1 97.38 383 GLY B N 1
ATOM 7276 C CA . GLY B 1 383 ? 4.648 33.281 7.355 1 97.38 383 GLY B CA 1
ATOM 7277 C C . GLY B 1 383 ? 4.375 32.781 8.758 1 97.38 383 GLY B C 1
ATOM 7278 O O . GLY B 1 383 ? 3.625 33.406 9.516 1 97.38 383 GLY B O 1
ATOM 7279 N N . ALA B 1 384 ? 4.941 31.688 9.094 1 96.81 384 ALA B N 1
ATOM 7280 C CA . ALA B 1 384 ? 4.805 31.156 10.453 1 96.81 384 ALA B CA 1
ATOM 7281 C C . ALA B 1 384 ? 5.43 32.094 11.469 1 96.81 384 ALA B C 1
ATOM 7283 O O . ALA B 1 384 ? 4.883 32.312 12.562 1 96.81 384 ALA B O 1
ATOM 7284 N N . LEU B 1 385 ? 6.578 32.688 11.141 1 97.19 385 LEU B N 1
ATOM 7285 C CA . LEU B 1 385 ? 7.199 33.688 11.992 1 97.19 385 LEU B CA 1
ATOM 7286 C C . LEU B 1 385 ? 6.273 34.906 12.18 1 97.19 385 LEU B C 1
ATOM 7288 O O . LEU B 1 385 ? 6.055 35.344 13.305 1 97.19 385 LEU B O 1
ATOM 7292 N N . ALA B 1 386 ? 5.785 35.281 11.039 1 98.5 386 ALA B N 1
ATOM 7293 C CA . ALA B 1 386 ? 4.914 36.469 11.055 1 98.5 386 ALA B CA 1
ATOM 7294 C C . ALA B 1 386 ? 3.678 36.219 11.914 1 98.5 386 ALA B C 1
ATOM 7296 O O . ALA B 1 386 ? 3.262 37.094 12.68 1 98.5 386 ALA B O 1
ATOM 7297 N N . GLU B 1 387 ? 3.098 35.062 11.773 1 98.5 387 GLU B N 1
ATOM 7298 C CA . GLU B 1 387 ? 1.908 34.75 12.562 1 98.5 387 GLU B CA 1
ATOM 7299 C C . GLU B 1 387 ? 2.236 34.656 14.047 1 98.5 387 GLU B C 1
ATOM 7301 O O . GLU B 1 387 ? 1.436 35.062 14.891 1 98.5 387 GLU B O 1
ATOM 7306 N N . GLY B 1 388 ? 3.391 34.031 14.359 1 98.5 388 GLY B N 1
ATOM 7307 C CA . GLY B 1 388 ? 3.842 34.062 15.742 1 98.5 388 GLY B CA 1
ATOM 7308 C C . GLY B 1 388 ? 3.984 35.469 16.297 1 98.5 388 GLY B C 1
ATOM 7309 O O . GLY B 1 388 ? 3.598 35.719 17.438 1 98.5 388 GLY B O 1
ATOM 7310 N N . GLU B 1 389 ? 4.512 36.375 15.531 1 98.69 389 GLU B N 1
ATOM 7311 C CA . GLU B 1 389 ? 4.676 37.75 15.93 1 98.69 389 GLU B CA 1
ATOM 7312 C C . GLU B 1 389 ? 3.322 38.406 16.172 1 98.69 389 GLU B C 1
ATOM 7314 O O . GLU B 1 389 ? 3.125 39.094 17.188 1 98.69 389 GLU B O 1
ATOM 7319 N N . ILE B 1 390 ? 2.434 38.219 15.25 1 98.69 390 ILE B N 1
ATOM 7320 C CA . ILE B 1 390 ? 1.126 38.844 15.305 1 98.69 390 ILE B CA 1
ATOM 7321 C C . ILE B 1 390 ? 0.378 38.406 16.547 1 98.69 390 ILE B C 1
ATOM 7323 O O . ILE B 1 390 ? -0.177 39.219 17.281 1 98.69 390 ILE B O 1
ATOM 7327 N N . ALA B 1 391 ? 0.364 37.094 16.766 1 98.75 391 ALA B N 1
ATOM 7328 C CA . ALA B 1 391 ? -0.282 36.531 17.969 1 98.75 391 ALA B CA 1
ATOM 7329 C C . ALA B 1 391 ? 0.35 37.125 19.234 1 98.75 391 ALA B C 1
ATOM 7331 O O . ALA B 1 391 ? -0.356 37.469 20.172 1 98.75 391 ALA B O 1
ATOM 7332 N N . ALA B 1 392 ? 1.649 37.188 19.266 1 98.75 392 ALA B N 1
ATOM 7333 C CA . ALA B 1 392 ? 2.387 37.656 20.422 1 98.75 392 ALA B CA 1
ATOM 7334 C C . ALA B 1 392 ? 2.08 39.125 20.688 1 98.75 392 ALA B C 1
ATOM 7336 O O . ALA B 1 392 ? 1.923 39.562 21.844 1 98.75 392 ALA B O 1
ATOM 7337 N N . LEU B 1 393 ? 2.064 39.906 19.656 1 98.56 393 LEU B N 1
ATOM 7338 C CA . LEU B 1 393 ? 1.774 41.344 19.797 1 98.56 393 LEU B CA 1
ATOM 7339 C C . LEU B 1 393 ? 0.368 41.562 20.344 1 98.56 393 LEU B C 1
ATOM 7341 O O . LEU B 1 393 ? 0.148 42.438 21.172 1 98.56 393 LEU B O 1
ATOM 7345 N N . ALA B 1 394 ? -0.542 40.75 19.844 1 98.06 394 ALA B N 1
ATOM 7346 C CA . ALA B 1 394 ? -1.909 40.844 20.359 1 98.06 394 ALA B CA 1
ATOM 7347 C C . ALA B 1 394 ? -1.965 40.531 21.844 1 98.06 394 ALA B C 1
ATOM 7349 O O . ALA B 1 394 ? -2.648 41.219 22.609 1 98.06 394 ALA B O 1
ATOM 7350 N N . ILE B 1 395 ? -1.305 39.5 22.25 1 97.75 395 ILE B N 1
ATOM 7351 C CA . ILE B 1 395 ? -1.264 39.094 23.656 1 97.75 395 ILE B CA 1
ATOM 7352 C C . ILE B 1 395 ? -0.577 40.188 24.484 1 97.75 395 ILE B C 1
ATOM 7354 O O . ILE B 1 395 ? -1.038 40.531 25.562 1 97.75 395 ILE B O 1
ATOM 7358 N N . ALA B 1 396 ? 0.562 40.688 23.984 1 97.25 396 ALA B N 1
ATOM 7359 C CA . ALA B 1 396 ? 1.3 41.75 24.688 1 97.25 396 ALA B CA 1
ATOM 7360 C C . ALA B 1 396 ? 0.408 42.938 24.969 1 97.25 396 ALA B C 1
ATOM 7362 O O . ALA B 1 396 ? 0.454 43.531 26.062 1 97.25 396 ALA B O 1
ATOM 7363 N N . LYS B 1 397 ? -0.302 43.281 23.969 1 96.44 397 LYS B N 1
ATOM 7364 C CA . LYS B 1 397 ? -1.216 44.406 24.141 1 96.44 397 LYS B CA 1
ATOM 7365 C C . LYS B 1 397 ? -2.227 44.125 25.25 1 96.44 397 LYS B C 1
ATOM 7367 O O . LYS B 1 397 ? -2.42 44.969 26.125 1 96.44 397 LYS B O 1
ATOM 7372 N N . ARG B 1 398 ? -2.814 43 25.203 1 94.88 398 ARG B N 1
ATOM 7373 C CA . ARG B 1 398 ? -3.811 42.656 26.219 1 94.88 398 ARG B CA 1
ATOM 7374 C C . ARG B 1 398 ? -3.172 42.531 27.594 1 94.88 398 ARG B C 1
ATOM 7376 O O . ARG B 1 398 ? -3.791 42.875 28.609 1 94.88 398 ARG B O 1
ATOM 7383 N N . TYR B 1 399 ? -2.064 41.938 27.625 1 93.88 399 TYR B N 1
ATOM 7384 C CA . TYR B 1 399 ? -1.338 41.75 28.875 1 93.88 399 TYR B CA 1
ATOM 7385 C C . TYR B 1 399 ? -1.054 43.094 29.547 1 93.88 399 TYR B C 1
ATOM 7387 O O . TYR B 1 399 ? -1.214 43.219 30.766 1 93.88 399 TYR B O 1
ATOM 7395 N N . LYS B 1 400 ? -0.66 44.094 28.797 1 93 400 LYS B N 1
ATOM 7396 C CA . LYS B 1 400 ? -0.349 45.406 29.312 1 93 400 LYS B CA 1
ATOM 7397 C C . LYS B 1 400 ? -1.609 46.125 29.812 1 93 400 LYS B C 1
ATOM 7399 O O . LYS B 1 400 ? -1.57 46.844 30.797 1 93 400 LYS B O 1
ATOM 7404 N N . GLU B 1 401 ? -2.641 45.844 29.156 1 91.88 401 GLU B N 1
ATOM 7405 C CA . GLU B 1 401 ? -3.902 46.469 29.531 1 91.88 401 GLU B CA 1
ATOM 7406 C C . GLU B 1 401 ? -4.496 45.812 30.781 1 91.88 401 GLU B C 1
ATOM 7408 O O . GLU B 1 401 ? -5.176 46.469 31.562 1 91.88 401 GLU B O 1
ATOM 7413 N N . ALA B 1 402 ? -4.57 44.531 30.969 1 82.19 402 ALA B N 1
ATOM 7414 C CA . ALA B 1 402 ? -5.195 43.781 32.062 1 82.19 402 ALA B CA 1
ATOM 7415 C C . ALA B 1 402 ? -4.445 43.969 33.375 1 82.19 402 ALA B C 1
ATOM 7417 O O . ALA B 1 402 ? -4.984 43.719 34.438 1 82.19 402 ALA B O 1
ATOM 7418 N N . LYS B 1 403 ? -3.754 44.969 33.75 1 64.81 403 LYS B N 1
ATOM 7419 C CA . LYS B 1 403 ? -2.975 45.281 34.938 1 64.81 403 LYS B CA 1
ATOM 7420 C C . LYS B 1 403 ? -2.531 43.969 35.656 1 64.81 403 LYS B C 1
ATOM 7422 O O . LYS B 1 403 ? -2.254 43.969 36.844 1 64.81 403 LYS B O 1
ATOM 7427 N N . GLY B 1 404 ? -2.23 43 35.094 1 58.91 404 GLY B N 1
ATOM 7428 C CA . GLY B 1 404 ? -1.524 41.844 35.625 1 58.91 404 GLY B CA 1
ATOM 7429 C C . GLY B 1 404 ? -2.207 41.219 36.844 1 58.91 404 GLY B C 1
ATOM 7430 O O . GLY B 1 404 ? -3.139 41.812 37.406 1 58.91 404 GLY B O 1
ATOM 7431 N N . GLY B 1 405 ? -2.584 39.875 37.125 1 59.94 405 GLY B N 1
ATOM 7432 C CA . GLY B 1 405 ? -3.004 39.156 38.312 1 59.94 405 GLY B CA 1
ATOM 7433 C C . GLY B 1 405 ? -2.98 37.625 38.125 1 59.94 405 GLY B C 1
ATOM 7434 O O . GLY B 1 405 ? -2.871 37.156 37 1 59.94 405 GLY B O 1
ATOM 7435 N N . PRO B 1 406 ? -2.93 37.062 39.25 1 66.19 406 PRO B N 1
ATOM 7436 C CA . PRO B 1 406 ? -2.871 35.594 39.188 1 66.19 406 PRO B CA 1
ATOM 7437 C C . PRO B 1 406 ? -4.129 34.969 38.594 1 66.19 406 PRO B C 1
ATOM 7439 O O . PRO B 1 406 ? -5.211 35.562 38.688 1 66.19 406 PRO B O 1
ATOM 7442 N N . ILE B 1 407 ? -4.016 33.969 37.781 1 76.06 407 ILE B N 1
ATOM 7443 C CA . ILE B 1 407 ? -5.137 33.25 37.156 1 76.06 407 ILE B CA 1
ATOM 7444 C C . ILE B 1 407 ? -5.973 32.562 38.25 1 76.06 407 ILE B C 1
ATOM 7446 O O . ILE B 1 407 ? -5.426 31.906 39.156 1 76.06 407 ILE B O 1
ATOM 7450 N N . SER B 1 408 ? -7.215 32.844 38.281 1 80.88 408 SER B N 1
ATOM 7451 C CA . SER B 1 408 ? -8.125 32.156 39.188 1 80.88 408 SER B CA 1
ATOM 7452 C C . SER B 1 408 ? -8.492 30.781 38.688 1 80.88 408 SER B C 1
ATOM 7454 O O . SER B 1 408 ? -8.914 30.625 37.531 1 80.88 408 SER B O 1
ATOM 7456 N N . VAL B 1 409 ? -8.227 29.797 39.5 1 89.19 409 VAL B N 1
ATOM 7457 C CA . VAL B 1 409 ? -8.547 28.422 39.156 1 89.19 409 VAL B CA 1
ATOM 7458 C C . VAL B 1 409 ? -9.797 27.969 39.906 1 89.19 409 VAL B C 1
ATOM 7460 O O . VAL B 1 409 ? -9.773 27.781 41.125 1 89.19 409 VAL B O 1
ATOM 7463 N N . SER B 1 410 ? -10.836 27.75 39.219 1 92.75 410 SER B N 1
ATOM 7464 C CA . SER B 1 410 ? -12.07 27.297 39.844 1 92.75 410 SER B CA 1
ATOM 7465 C C . SER B 1 410 ? -11.977 25.812 40.219 1 92.75 410 SER B C 1
ATOM 7467 O O . SER B 1 410 ? -11.156 25.078 39.688 1 92.75 410 SER B O 1
ATOM 7469 N N . PRO B 1 411 ? -12.82 25.469 41.156 1 93.5 411 PRO B N 1
ATOM 7470 C CA . PRO B 1 411 ? -12.859 24.047 41.5 1 93.5 411 PRO B CA 1
ATOM 7471 C C . PRO B 1 411 ? -13.227 23.156 40.312 1 93.5 411 PRO B C 1
ATOM 7473 O O . PRO B 1 411 ? -12.711 22.031 40.188 1 93.5 411 PRO B O 1
ATOM 7476 N N . THR B 1 412 ? -14.031 23.672 39.531 1 93.69 412 THR B N 1
ATOM 7477 C CA . THR B 1 412 ? -14.445 22.906 38.344 1 93.69 412 THR B CA 1
ATOM 7478 C C . THR B 1 412 ? -13.273 22.703 37.406 1 93.69 412 THR B C 1
ATOM 7480 O O . THR B 1 412 ? -13.102 21.609 36.844 1 93.69 412 THR B O 1
ATOM 7483 N N . LEU B 1 413 ? -12.57 23.703 37.219 1 94.56 413 LEU B N 1
ATOM 7484 C CA . LEU B 1 413 ? -11.398 23.625 36.344 1 94.56 413 LEU B CA 1
ATOM 7485 C C . LEU B 1 413 ? -10.359 22.672 36.938 1 94.56 413 LEU B C 1
ATOM 7487 O O . LEU B 1 413 ? -9.734 21.906 36.188 1 94.56 413 LEU B O 1
ATOM 7491 N N . LYS B 1 414 ? -10.195 22.734 38.219 1 94.25 414 LYS B N 1
ATOM 7492 C CA . LYS B 1 414 ? -9.258 21.844 38.906 1 94.25 414 LYS B CA 1
ATOM 7493 C C . LYS B 1 414 ? -9.68 20.375 38.75 1 94.25 414 LYS B C 1
ATOM 7495 O O . LYS B 1 414 ? -8.844 19.5 38.562 1 94.25 414 LYS B O 1
ATOM 7500 N N . ALA B 1 415 ? -10.922 20.203 38.875 1 95.19 415 ALA B N 1
ATOM 7501 C CA . ALA B 1 415 ? -11.461 18.859 38.75 1 95.19 415 ALA B CA 1
ATOM 7502 C C . ALA B 1 415 ? -11.242 18.328 37.344 1 95.19 415 ALA B C 1
ATOM 7504 O O . ALA B 1 415 ? -10.961 17.141 37.125 1 95.19 415 ALA B O 1
ATOM 7505 N N . LYS B 1 416 ? -11.453 19.156 36.375 1 95.44 416 LYS B N 1
ATOM 7506 C CA . LYS B 1 416 ? -11.211 18.797 35 1 95.44 416 LYS B CA 1
ATOM 7507 C C . LYS B 1 416 ? -9.758 18.406 34.75 1 95.44 416 LYS B C 1
ATOM 7509 O O . LYS B 1 416 ? -9.469 17.406 34.094 1 95.44 416 LYS B O 1
ATOM 7514 N N . ALA B 1 417 ? -8.852 19.188 35.25 1 95.94 417 ALA B N 1
ATOM 7515 C CA . ALA B 1 417 ? -7.422 18.891 35.156 1 95.94 417 ALA B CA 1
ATOM 7516 C C . ALA B 1 417 ? -7.105 17.516 35.75 1 95.94 417 ALA B C 1
ATOM 7518 O O . ALA B 1 417 ? -6.352 16.734 35.188 1 95.94 417 ALA B O 1
ATOM 7519 N N . GLN B 1 418 ? -7.73 17.25 36.906 1 94.38 418 GLN B N 1
ATOM 7520 C CA . GLN B 1 418 ? -7.484 15.992 37.594 1 94.38 418 GLN B CA 1
ATOM 7521 C C . GLN B 1 418 ? -8.008 14.805 36.781 1 94.38 418 GLN B C 1
ATOM 7523 O O . GLN B 1 418 ? -7.406 13.727 36.812 1 94.38 418 GLN B O 1
ATOM 7528 N N . THR B 1 419 ? -9.062 15.047 36.188 1 95.19 419 THR B N 1
ATOM 7529 C CA . THR B 1 419 ? -9.625 13.992 35.344 1 95.19 419 THR B CA 1
ATOM 7530 C C . THR B 1 419 ? -8.672 13.633 34.219 1 95.19 419 THR B C 1
ATOM 7532 O O . THR B 1 419 ? -8.469 12.453 33.906 1 95.19 419 THR B O 1
ATOM 7535 N N . TYR B 1 420 ? -8.094 14.594 33.562 1 95.25 420 TYR B N 1
ATOM 7536 C CA . TYR B 1 420 ? -7.141 14.352 32.469 1 95.25 420 TYR B CA 1
ATOM 7537 C C . TYR B 1 420 ? -5.906 13.625 33 1 95.25 420 TYR B C 1
ATOM 7539 O O . TYR B 1 420 ? -5.41 12.695 32.344 1 95.25 420 TYR B O 1
ATOM 7547 N N . LEU B 1 421 ? -5.461 14.047 34.156 1 94.38 421 LEU B N 1
ATOM 7548 C CA . LEU B 1 421 ? -4.258 13.469 34.75 1 94.38 421 LEU B CA 1
ATOM 7549 C C . LEU B 1 421 ? -4.5 12.016 35.156 1 94.38 421 LEU B C 1
ATOM 7551 O O . LEU B 1 421 ? -3.629 11.164 34.969 1 94.38 421 LEU B O 1
ATOM 7555 N N . ALA B 1 422 ? -5.652 11.773 35.688 1 93.06 422 ALA B N 1
ATOM 7556 C CA . ALA B 1 422 ? -6.004 10.414 36.094 1 93.06 422 ALA B CA 1
ATOM 7557 C C . ALA B 1 422 ? -6.07 9.477 34.906 1 93.06 422 ALA B C 1
ATOM 7559 O O . ALA B 1 422 ? -5.766 8.289 35.031 1 93.06 422 ALA B O 1
ATOM 7560 N N . ALA B 1 423 ? -6.434 10.023 33.812 1 93.94 423 ALA B N 1
ATOM 7561 C CA . ALA B 1 423 ? -6.527 9.234 32.594 1 93.94 423 ALA B CA 1
ATOM 7562 C C . ALA B 1 423 ? -5.164 8.68 32.188 1 93.94 423 ALA B C 1
ATOM 7564 O O . ALA B 1 423 ? -5.07 7.578 31.641 1 93.94 423 ALA B O 1
ATOM 7565 N N . TYR B 1 424 ? -4.059 9.422 32.469 1 95.12 424 TYR B N 1
ATOM 7566 C CA . TYR B 1 424 ? -2.719 8.93 32.156 1 95.12 424 TYR B CA 1
ATOM 7567 C C . TYR B 1 424 ? -2.439 7.621 32.906 1 95.12 424 TYR B C 1
ATOM 7569 O O . TYR B 1 424 ? -1.911 6.68 32.312 1 95.12 424 TYR B O 1
ATOM 7577 N N . ASP B 1 425 ? -2.896 7.613 34.125 1 93.56 425 ASP B N 1
ATOM 7578 C CA . ASP B 1 425 ? -2.625 6.457 34.969 1 93.56 425 ASP B CA 1
ATOM 7579 C C . ASP B 1 425 ? -3.42 5.238 34.5 1 93.56 425 ASP B C 1
ATOM 7581 O O . ASP B 1 425 ? -2.953 4.105 34.625 1 93.56 425 ASP B O 1
ATOM 7585 N N . THR B 1 426 ? -4.508 5.52 33.969 1 92.31 426 THR B N 1
ATOM 7586 C CA . THR B 1 426 ? -5.344 4.422 33.5 1 92.31 426 THR B CA 1
ATOM 7587 C C . THR B 1 426 ? -4.645 3.66 32.375 1 92.31 426 THR B C 1
ATOM 7589 O O . THR B 1 426 ? -4.801 2.443 32.25 1 92.31 426 THR B O 1
ATOM 7592 N N . PHE B 1 427 ? -3.883 4.297 31.562 1 94.5 427 PHE B N 1
ATOM 7593 C CA . PHE B 1 427 ? -3.176 3.656 30.453 1 94.5 427 PHE B CA 1
ATOM 7594 C C . PHE B 1 427 ? -1.918 2.955 30.953 1 94.5 427 PHE B C 1
ATOM 7596 O O . PHE B 1 427 ? -1.417 2.033 30.312 1 94.5 427 PHE B O 1
ATOM 7603 N N . LEU B 1 428 ? -1.437 3.381 32.094 1 92.88 428 LEU B N 1
ATOM 7604 C CA . LEU B 1 428 ? -0.153 2.885 32.562 1 92.88 428 LEU B CA 1
ATOM 7605 C C . LEU B 1 428 ? -0.347 1.675 33.469 1 92.88 428 LEU B C 1
ATOM 7607 O O . LEU B 1 428 ? 0.626 1.034 33.875 1 92.88 428 LEU B O 1
ATOM 7611 N N . THR B 1 429 ? -1.59 1.371 33.75 1 88 429 THR B N 1
ATOM 7612 C CA . THR B 1 429 ? -1.865 0.271 34.656 1 88 429 THR B CA 1
ATOM 7613 C C . THR B 1 429 ? -2.771 -0.767 34 1 88 429 THR B C 1
ATOM 7615 O O . THR B 1 429 ? -3.584 -0.431 33.156 1 88 429 THR B O 1
ATOM 7618 N N . GLY B 1 430 ? -2.533 -2.02 34.344 1 82.88 430 GLY B N 1
ATOM 7619 C CA . GLY B 1 430 ? -3.426 -3.064 33.875 1 82.88 430 GLY B CA 1
ATOM 7620 C C . GLY B 1 430 ? -2.723 -4.117 33.031 1 82.88 430 GLY B C 1
ATOM 7621 O O . GLY B 1 430 ? -1.498 -4.094 32.906 1 82.88 430 GLY B O 1
ATOM 7622 N N . GLU B 1 431 ? -3.5 -5.109 32.469 1 81.12 431 GLU B N 1
ATOM 7623 C CA . GLU B 1 431 ? -2.988 -6.254 31.719 1 81.12 431 GLU B CA 1
ATOM 7624 C C . GLU B 1 431 ? -2.771 -5.902 30.25 1 81.12 431 GLU B C 1
ATOM 7626 O O . GLU B 1 431 ? -3.318 -4.914 29.75 1 81.12 431 GLU B O 1
ATOM 7631 N N . ALA B 1 432 ? -2.021 -6.824 29.641 1 79.25 432 ALA B N 1
ATOM 7632 C CA . ALA B 1 432 ? -1.679 -6.621 28.234 1 79.25 432 ALA B CA 1
ATOM 7633 C C . ALA B 1 432 ? -2.932 -6.555 27.375 1 79.25 432 ALA B C 1
ATOM 7635 O O . ALA B 1 432 ? -3.832 -7.387 27.5 1 79.25 432 ALA B O 1
ATOM 7636 N N . PRO B 1 433 ? -2.949 -5.543 26.578 1 78.81 433 PRO B N 1
ATOM 7637 C CA . PRO B 1 433 ? -4.133 -5.367 25.734 1 78.81 433 PRO B CA 1
ATOM 7638 C C . PRO B 1 433 ? -4.176 -6.344 24.562 1 78.81 433 PRO B C 1
ATOM 7640 O O . PRO B 1 433 ? -3.18 -7.016 24.281 1 78.81 433 PRO B O 1
ATOM 7643 N N . LEU B 1 434 ? -5.301 -6.477 23.984 1 78.62 434 LEU B N 1
ATOM 7644 C CA . LEU B 1 434 ? -5.516 -7.34 22.828 1 78.62 434 LEU B CA 1
ATOM 7645 C C . LEU B 1 434 ? -4.785 -6.797 21.609 1 78.62 434 LEU B C 1
ATOM 7647 O O . LEU B 1 434 ? -4.344 -7.57 20.75 1 78.62 434 LEU B O 1
ATOM 7651 N N . TYR B 1 435 ? -4.762 -5.469 21.562 1 87.88 435 TYR B N 1
ATOM 7652 C CA . TYR B 1 435 ? -4.137 -4.805 20.422 1 87.88 435 TYR B CA 1
ATOM 7653 C C . TYR B 1 435 ? -3.027 -3.867 20.875 1 87.88 435 TYR B C 1
ATOM 7655 O O . TYR B 1 435 ? -3.088 -3.312 21.984 1 87.88 435 TYR B O 1
ATOM 7663 N N . THR B 1 436 ? -2.062 -3.76 20.031 1 91.94 436 THR B N 1
ATOM 7664 C CA . THR B 1 436 ? -1.014 -2.779 20.281 1 91.94 436 THR B CA 1
ATOM 7665 C C . THR B 1 436 ? -1.366 -1.432 19.672 1 91.94 436 THR B C 1
ATOM 7667 O O . THR B 1 436 ? -2.232 -1.352 18.797 1 91.94 436 THR B O 1
ATOM 7670 N N . THR B 1 437 ? -0.745 -0.395 20.125 1 95.19 437 THR B N 1
ATOM 7671 C CA . THR B 1 437 ? -0.94 0.942 19.578 1 95.19 437 THR B CA 1
ATOM 7672 C C . THR B 1 437 ? -0.561 0.979 18.094 1 95.19 437 THR B C 1
ATOM 7674 O O . THR B 1 437 ? -1.245 1.612 17.297 1 95.19 437 THR B O 1
ATOM 7677 N N . GLU B 1 438 ? 0.469 0.283 17.766 1 92.06 438 GLU B N 1
ATOM 7678 C CA . GLU B 1 438 ? 0.943 0.232 16.375 1 92.06 438 GLU B CA 1
ATOM 7679 C C . GLU B 1 438 ? -0.093 -0.414 15.469 1 92.06 438 GLU B C 1
ATOM 7681 O O . GLU B 1 438 ? -0.289 0.03 14.336 1 92.06 438 GLU B O 1
ATOM 7686 N N . GLN B 1 439 ? -0.712 -1.441 15.922 1 90.5 439 GLN B N 1
ATOM 7687 C CA . GLN B 1 439 ? -1.732 -2.131 15.141 1 90.5 439 GLN B CA 1
ATOM 7688 C C . GLN B 1 439 ? -2.924 -1.216 14.859 1 90.5 439 GLN B C 1
ATOM 7690 O O . GLN B 1 439 ? -3.455 -1.202 13.75 1 90.5 439 GLN B O 1
ATOM 7695 N N . LEU B 1 440 ? -3.318 -0.491 15.852 1 95.12 440 LEU B N 1
ATOM 7696 C CA . LEU B 1 440 ? -4.445 0.42 15.68 1 95.12 440 LEU B CA 1
ATOM 7697 C C . LEU B 1 440 ? -4.066 1.585 14.766 1 95.12 440 LEU B C 1
ATOM 7699 O O . LEU B 1 440 ? -4.895 2.074 14 1 95.12 440 LEU B O 1
ATOM 7703 N N . GLU B 1 441 ? -2.811 2.051 14.883 1 95.06 441 GLU B N 1
ATOM 7704 C CA . GLU B 1 441 ? -2.322 3.104 13.992 1 95.06 441 GLU B CA 1
ATOM 7705 C C . GLU B 1 441 ? -2.34 2.646 12.531 1 95.06 441 GLU B C 1
ATOM 7707 O O . GLU B 1 441 ? -2.773 3.391 11.648 1 95.06 441 GLU B O 1
ATOM 7712 N N . GLU B 1 442 ? -1.926 1.461 12.312 1 91.75 442 GLU B N 1
ATOM 7713 C CA . GLU B 1 442 ? -1.931 0.901 10.961 1 91.75 442 GLU B CA 1
ATOM 7714 C C . GLU B 1 442 ? -3.352 0.771 10.422 1 91.75 442 GLU B C 1
ATOM 7716 O O . GLU B 1 442 ? -3.596 1.007 9.234 1 91.75 442 GLU B O 1
ATOM 7721 N N . ALA B 1 443 ? -4.207 0.303 11.281 1 92.81 443 ALA B N 1
ATOM 7722 C CA . ALA B 1 443 ? -5.605 0.177 10.891 1 92.81 443 ALA B CA 1
ATOM 7723 C C . ALA B 1 443 ? -6.191 1.534 10.508 1 92.81 443 ALA B C 1
ATOM 7725 O O . ALA B 1 443 ? -6.945 1.641 9.539 1 92.81 443 ALA B O 1
ATOM 7726 N N . MET B 1 444 ? -5.82 2.523 11.266 1 97 444 MET B N 1
ATOM 7727 C CA . MET B 1 444 ? -6.258 3.885 10.969 1 97 444 MET B CA 1
ATOM 7728 C C . MET B 1 444 ? -5.742 4.34 9.609 1 97 444 MET B C 1
ATOM 7730 O O . MET B 1 444 ? -6.516 4.824 8.773 1 97 444 MET B O 1
ATOM 7734 N N . GLN B 1 445 ? -4.492 4.164 9.406 1 95.31 445 GLN B N 1
ATOM 7735 C CA . GLN B 1 445 ? -3.859 4.625 8.172 1 95.31 445 GLN B CA 1
ATOM 7736 C C . GLN B 1 445 ? -4.406 3.879 6.961 1 95.31 445 GLN B C 1
ATOM 7738 O O . GLN B 1 445 ? -4.621 4.473 5.902 1 95.31 445 GLN B O 1
ATOM 7743 N N . ARG B 1 446 ? -4.621 2.643 7.129 1 92.31 446 ARG B N 1
ATOM 7744 C CA . ARG B 1 446 ? -5.199 1.848 6.051 1 92.31 446 ARG B CA 1
ATOM 7745 C C . ARG B 1 446 ? -6.609 2.32 5.715 1 92.31 446 ARG B C 1
ATOM 7747 O O . ARG B 1 446 ? -6.984 2.391 4.543 1 92.31 446 ARG B O 1
ATOM 7754 N N . THR B 1 447 ? -7.383 2.539 6.73 1 95.62 447 THR B N 1
ATOM 7755 C CA . THR B 1 447 ? -8.758 3.01 6.566 1 95.62 447 THR B CA 1
ATOM 7756 C C . THR B 1 447 ? -8.781 4.328 5.801 1 95.62 447 THR B C 1
ATOM 7758 O O . THR B 1 447 ? -9.531 4.477 4.832 1 95.62 447 THR B O 1
ATOM 7761 N N . MET B 1 448 ? -7.938 5.234 6.25 1 98.25 448 MET B N 1
ATOM 7762 C CA . MET B 1 448 ? -7.906 6.543 5.605 1 98.25 448 MET B CA 1
ATOM 7763 C C . MET B 1 448 ? -7.402 6.434 4.172 1 98.25 448 MET B C 1
ATOM 7765 O O . MET B 1 448 ? -7.887 7.133 3.283 1 98.25 448 MET B O 1
ATOM 7769 N N . ASP B 1 449 ? -6.477 5.617 3.955 1 95 449 ASP B N 1
ATOM 7770 C CA . ASP B 1 449 ? -5.902 5.426 2.625 1 95 449 ASP B CA 1
ATOM 7771 C C . ASP B 1 449 ? -6.938 4.859 1.656 1 95 449 ASP B C 1
ATOM 7773 O O . ASP B 1 449 ? -7.051 5.324 0.521 1 95 449 ASP B O 1
ATOM 7777 N N . SER B 1 450 ? -7.715 3.906 2.121 1 93.06 450 SER B N 1
ATOM 7778 C CA . SER B 1 450 ? -8.633 3.164 1.262 1 93.06 450 SER B CA 1
ATOM 7779 C C . SER B 1 450 ? -9.93 3.93 1.05 1 93.06 450 SER B C 1
ATOM 7781 O O . SER B 1 450 ? -10.539 3.844 -0.018 1 93.06 450 SER B O 1
ATOM 7783 N N . TYR B 1 451 ? -10.367 4.672 2.121 1 96.94 451 TYR B N 1
ATOM 7784 C CA . TYR B 1 451 ? -11.75 5.125 2.062 1 96.94 451 TYR B CA 1
ATOM 7785 C C . TYR B 1 451 ? -11.836 6.645 2.146 1 96.94 451 TYR B C 1
ATOM 7787 O O . TYR B 1 451 ? -12.898 7.227 1.916 1 96.94 451 TYR B O 1
ATOM 7795 N N . ALA B 1 452 ? -10.688 7.281 2.484 1 98.31 452 ALA B N 1
ATOM 7796 C CA . ALA B 1 452 ? -10.742 8.734 2.635 1 98.31 452 ALA B CA 1
ATOM 7797 C C . ALA B 1 452 ? -9.711 9.414 1.731 1 98.31 452 ALA B C 1
ATOM 7799 O O . ALA B 1 452 ? -9.102 10.414 2.117 1 98.31 452 ALA B O 1
ATOM 7800 N N . GLY B 1 453 ? -9.461 8.898 0.634 1 97.44 453 GLY B N 1
ATOM 7801 C CA . GLY B 1 453 ? -8.734 9.578 -0.425 1 97.44 453 GLY B CA 1
ATOM 7802 C C . GLY B 1 453 ? -7.23 9.539 -0.231 1 97.44 453 GLY B C 1
ATOM 7803 O O . GLY B 1 453 ? -6.562 10.57 -0.317 1 97.44 453 GLY B O 1
ATOM 7804 N N . GLY B 1 454 ? -6.637 8.398 0.097 1 96.38 454 GLY B N 1
ATOM 7805 C CA . GLY B 1 454 ? -5.195 8.242 0.182 1 96.38 454 GLY B CA 1
ATOM 7806 C C . GLY B 1 454 ? -4.559 7.863 -1.143 1 96.38 454 GLY B C 1
ATOM 7807 O O . GLY B 1 454 ? -5.18 8 -2.197 1 96.38 454 GLY B O 1
ATOM 7808 N N . ILE B 1 455 ? -3.32 7.469 -1.095 1 93.5 455 ILE B N 1
ATOM 7809 C CA . ILE B 1 455 ? -2.543 7.117 -2.277 1 93.5 455 ILE B CA 1
ATOM 7810 C C . ILE B 1 455 ? -3.195 5.934 -2.988 1 93.5 455 ILE B C 1
ATOM 7812 O O . ILE B 1 455 ? -3.287 5.914 -4.219 1 93.5 455 ILE B O 1
ATOM 7816 N N . GLY B 1 456 ? -3.66 5.008 -2.184 1 89.62 456 GLY B N 1
ATOM 7817 C CA . GLY B 1 456 ? -4.234 3.789 -2.73 1 89.62 456 GLY B CA 1
ATOM 7818 C C . GLY B 1 456 ? -5.488 4.035 -3.547 1 89.62 456 GLY B C 1
ATOM 7819 O O . GLY B 1 456 ? -5.883 3.191 -4.355 1 89.62 456 GLY B O 1
ATOM 7820 N N . ALA B 1 457 ? -6.121 5.148 -3.379 1 93.38 457 ALA B N 1
ATOM 7821 C CA . ALA B 1 457 ? -7.332 5.52 -4.105 1 93.38 457 ALA B CA 1
ATOM 7822 C C . ALA B 1 457 ? -7.059 6.672 -5.07 1 93.38 457 ALA B C 1
ATOM 7824 O O . ALA B 1 457 ? -7.988 7.34 -5.527 1 93.38 457 ALA B O 1
ATOM 7825 N N . TYR B 1 458 ? -5.754 6.961 -5.395 1 94.25 458 TYR B N 1
ATOM 7826 C CA . TYR B 1 458 ? -5.336 8.07 -6.25 1 94.25 458 TYR B CA 1
ATOM 7827 C C . TYR B 1 458 ? -5.879 9.391 -5.73 1 94.25 458 TYR B C 1
ATOM 7829 O O . TYR B 1 458 ? -6.27 10.266 -6.516 1 94.25 458 TYR B O 1
ATOM 7837 N N . TYR B 1 459 ? -6.008 9.492 -4.422 1 97.5 459 TYR B N 1
ATOM 7838 C CA . TYR B 1 459 ? -6.398 10.688 -3.674 1 97.5 459 TYR B CA 1
ATOM 7839 C C . TYR B 1 459 ? -7.871 11.008 -3.895 1 97.5 459 TYR B C 1
ATOM 7841 O O . TYR B 1 459 ? -8.297 12.156 -3.707 1 97.5 459 TYR B O 1
ATOM 7849 N N . ARG B 1 460 ? -8.711 10.102 -4.387 1 97.25 460 ARG B N 1
ATOM 7850 C CA . ARG B 1 460 ? -10.133 10.305 -4.664 1 97.25 460 ARG B CA 1
ATOM 7851 C C . ARG B 1 460 ? -11 9.648 -3.596 1 97.25 460 ARG B C 1
ATOM 7853 O O . ARG B 1 460 ? -10.555 8.727 -2.906 1 97.25 460 ARG B O 1
ATOM 7860 N N . PHE B 1 461 ? -12.156 10.141 -3.436 1 97.69 461 PHE B N 1
ATOM 7861 C CA . PHE B 1 461 ? -13.094 9.578 -2.469 1 97.69 461 PHE B CA 1
ATOM 7862 C C . PHE B 1 461 ? -14.531 9.812 -2.908 1 97.69 461 PHE B C 1
ATOM 7864 O O . PHE B 1 461 ? -14.789 10.594 -3.824 1 97.69 461 PHE B O 1
ATOM 7871 N N . ASN B 1 462 ? -15.469 9.078 -2.363 1 97.38 462 ASN B N 1
ATOM 7872 C CA . ASN B 1 462 ? -16.906 9.328 -2.496 1 97.38 462 ASN B CA 1
ATOM 7873 C C . ASN B 1 462 ? -17.609 9.242 -1.146 1 97.38 462 ASN B C 1
ATOM 7875 O O . ASN B 1 462 ? -16.984 8.938 -0.13 1 97.38 462 ASN B O 1
ATOM 7879 N N . SER B 1 463 ? -18.859 9.586 -1.113 1 97.19 463 SER B N 1
ATOM 7880 C CA . SER B 1 463 ? -19.594 9.688 0.138 1 97.19 463 SER B CA 1
ATOM 7881 C C . SER B 1 463 ? -19.719 8.328 0.823 1 97.19 463 SER B C 1
ATOM 7883 O O . SER B 1 463 ? -19.688 8.242 2.053 1 97.19 463 SER B O 1
ATOM 7885 N N . LYS B 1 464 ? -19.875 7.27 0.076 1 95.5 464 LYS B N 1
ATOM 7886 C CA . LYS B 1 464 ? -20.031 5.934 0.643 1 95.5 464 LYS B CA 1
ATOM 7887 C C . LYS B 1 464 ? -18.734 5.469 1.294 1 95.5 464 LYS B C 1
ATOM 7889 O O . LYS B 1 464 ? -18.75 4.863 2.367 1 95.5 464 LYS B O 1
ATOM 7894 N N . GLN B 1 465 ? -17.656 5.715 0.59 1 96.69 465 GLN B N 1
ATOM 7895 C CA . GLN B 1 465 ? -16.344 5.418 1.149 1 96.69 465 GLN B CA 1
ATOM 7896 C C . GLN B 1 465 ? -16.094 6.207 2.434 1 96.69 465 GLN B C 1
ATOM 7898 O O . GLN B 1 465 ? -15.578 5.668 3.412 1 96.69 465 GLN B O 1
ATOM 7903 N N . LEU B 1 466 ? -16.453 7.484 2.471 1 98.38 466 LEU B N 1
ATOM 7904 C CA . LEU B 1 466 ? -16.25 8.32 3.645 1 98.38 466 LEU B CA 1
ATOM 7905 C C . LEU B 1 466 ? -17.078 7.82 4.824 1 98.38 466 LEU B C 1
ATOM 7907 O O . LEU B 1 466 ? -16.641 7.906 5.977 1 98.38 466 LEU B O 1
ATOM 7911 N N . ALA B 1 467 ? -18.266 7.402 4.512 1 96.88 467 ALA B N 1
ATOM 7912 C CA . ALA B 1 467 ? -19.109 6.848 5.57 1 96.88 467 ALA B CA 1
ATOM 7913 C C . ALA B 1 467 ? -18.438 5.641 6.223 1 96.88 467 ALA B C 1
ATOM 7915 O O . ALA B 1 467 ? -18.484 5.48 7.445 1 96.88 467 ALA B O 1
ATOM 7916 N N . LYS B 1 468 ? -17.844 4.797 5.461 1 94.81 468 LYS B N 1
ATOM 7917 C CA . LYS B 1 468 ? -17.125 3.643 5.977 1 94.81 468 LYS B CA 1
ATOM 7918 C C . LYS B 1 468 ? -15.906 4.082 6.797 1 94.81 468 LYS B C 1
ATOM 7920 O O . LYS B 1 468 ? -15.617 3.498 7.844 1 94.81 468 LYS B O 1
ATOM 7925 N N . ALA B 1 469 ? -15.203 5.035 6.246 1 97.88 469 ALA B N 1
ATOM 7926 C CA . ALA B 1 469 ? -14.055 5.57 6.973 1 97.88 469 ALA B CA 1
ATOM 7927 C C . ALA B 1 469 ? -14.469 6.09 8.344 1 97.88 469 ALA B C 1
ATOM 7929 O O . ALA B 1 469 ? -13.812 5.789 9.352 1 97.88 469 ALA B O 1
ATOM 7930 N N . LYS B 1 470 ? -15.523 6.891 8.367 1 98.19 470 LYS B N 1
ATOM 7931 C CA . LYS B 1 470 ? -16.016 7.453 9.625 1 98.19 470 LYS B CA 1
ATOM 7932 C C . LYS B 1 470 ? -16.328 6.355 10.633 1 98.19 470 LYS B C 1
ATOM 7934 O O . LYS B 1 470 ? -15.906 6.422 11.789 1 98.19 470 LYS B O 1
ATOM 7939 N N . ALA B 1 471 ? -17.062 5.359 10.156 1 95.88 471 ALA B N 1
ATOM 7940 C CA . ALA B 1 471 ? -17.469 4.27 11.039 1 95.88 471 ALA B CA 1
ATOM 7941 C C . ALA B 1 471 ? -16.266 3.539 11.609 1 95.88 471 ALA B C 1
ATOM 7943 O O . ALA B 1 471 ? -16.219 3.232 12.805 1 95.88 471 ALA B O 1
ATOM 7944 N N . ARG B 1 472 ? -15.328 3.258 10.75 1 95.56 472 ARG B N 1
ATOM 7945 C CA . ARG B 1 472 ? -14.141 2.525 11.188 1 95.56 472 ARG B CA 1
ATOM 7946 C C . ARG B 1 472 ? -13.297 3.359 12.148 1 95.56 472 ARG B C 1
ATOM 7948 O O . ARG B 1 472 ? -12.766 2.836 13.125 1 95.56 472 ARG B O 1
ATOM 7955 N N . ILE B 1 473 ? -13.109 4.621 11.891 1 98.25 473 ILE B N 1
ATOM 7956 C CA . ILE B 1 473 ? -12.312 5.484 12.75 1 98.25 473 ILE B CA 1
ATOM 7957 C C . ILE B 1 473 ? -12.977 5.613 14.117 1 98.25 473 ILE B C 1
ATOM 7959 O O . ILE B 1 473 ? -12.297 5.637 15.148 1 98.25 473 ILE B O 1
ATOM 7963 N N . GLU B 1 474 ? -14.281 5.727 14.125 1 97.25 474 GLU B N 1
ATOM 7964 C CA . GLU B 1 474 ? -15.008 5.766 15.391 1 97.25 474 GLU B CA 1
ATOM 7965 C C . GLU B 1 474 ? -14.789 4.484 16.188 1 97.25 474 GLU B C 1
ATOM 7967 O O . GLU B 1 474 ? -14.625 4.531 17.406 1 97.25 474 GLU B O 1
ATOM 7972 N N . GLU B 1 475 ? -14.789 3.363 15.469 1 95.12 475 GLU B N 1
ATOM 7973 C CA . GLU B 1 475 ? -14.508 2.09 16.125 1 95.12 475 GLU B CA 1
ATOM 7974 C C . GLU B 1 475 ? -13.109 2.078 16.734 1 95.12 475 GLU B C 1
ATOM 7976 O O . GLU B 1 475 ? -12.922 1.627 17.859 1 95.12 475 GLU B O 1
ATOM 7981 N N . LEU B 1 476 ? -12.18 2.512 15.977 1 96.88 476 LEU B N 1
ATOM 7982 C CA . LEU B 1 476 ? -10.805 2.547 16.453 1 96.88 476 LEU B CA 1
ATOM 7983 C C . LEU B 1 476 ? -10.664 3.463 17.656 1 96.88 476 LEU B C 1
ATOM 7985 O O . LEU B 1 476 ? -9.891 3.178 18.578 1 96.88 476 LEU B O 1
ATOM 7989 N N . GLN B 1 477 ? -11.375 4.605 17.625 1 96.75 477 GLN B N 1
ATOM 7990 C CA . GLN B 1 477 ? -11.352 5.523 18.766 1 96.75 477 GLN B CA 1
ATOM 7991 C C . GLN B 1 477 ? -11.781 4.82 20.047 1 96.75 477 GLN B C 1
ATOM 7993 O O . GLN B 1 477 ? -11.164 5.008 21.094 1 96.75 477 GLN B O 1
ATOM 7998 N N . ILE B 1 478 ? -12.789 4.023 19.984 1 95.06 478 ILE B N 1
ATOM 7999 C CA . ILE B 1 478 ? -13.273 3.27 21.141 1 95.06 478 ILE B CA 1
ATOM 8000 C C . ILE B 1 478 ? -12.219 2.258 21.578 1 95.06 478 ILE B C 1
ATOM 8002 O O . ILE B 1 478 ? -11.961 2.098 22.766 1 95.06 478 ILE B O 1
ATOM 8006 N N . MET B 1 479 ? -11.57 1.659 20.625 1 93.81 479 MET B N 1
ATOM 8007 C CA . MET B 1 479 ? -10.586 0.616 20.922 1 93.81 479 MET B CA 1
ATOM 8008 C C . MET B 1 479 ? -9.375 1.193 21.641 1 93.81 479 MET B C 1
ATOM 8010 O O . MET B 1 479 ? -8.703 0.488 22.391 1 93.81 479 MET B O 1
ATOM 8014 N N . THR B 1 480 ? -9.078 2.465 21.438 1 95.81 480 THR B N 1
ATOM 8015 C CA . THR B 1 480 ? -7.91 3.08 22.078 1 95.81 480 THR B CA 1
ATOM 8016 C C . THR B 1 480 ? -8.055 3.08 23.594 1 95.81 480 THR B C 1
ATOM 8018 O O . THR B 1 480 ? -7.055 3.131 24.312 1 95.81 480 THR B O 1
ATOM 8021 N N . GLN B 1 481 ? -9.266 3.064 24.094 1 93.25 481 GLN B N 1
ATOM 8022 C CA . GLN B 1 481 ? -9.516 3.129 25.531 1 93.25 481 GLN B CA 1
ATOM 8023 C C . GLN B 1 481 ? -8.945 1.904 26.25 1 93.25 481 GLN B C 1
ATOM 8025 O O . GLN B 1 481 ? -8.68 1.948 27.453 1 93.25 481 GLN B O 1
ATOM 8030 N N . SER B 1 482 ? -8.727 0.845 25.5 1 92.12 482 SER B N 1
ATOM 8031 C CA . SER B 1 482 ? -8.273 -0.398 26.109 1 92.12 482 SER B CA 1
ATOM 8032 C C . SER B 1 482 ? -6.762 -0.559 25.984 1 92.12 482 SER B C 1
ATOM 8034 O O . SER B 1 482 ? -6.191 -1.542 26.453 1 92.12 482 SER B O 1
ATOM 8036 N N . LEU B 1 483 ? -6.125 0.365 25.375 1 95.25 483 LEU B N 1
ATOM 8037 C CA . LEU B 1 483 ? -4.68 0.261 25.188 1 95.25 483 LEU B CA 1
ATOM 8038 C C . LEU B 1 483 ? -3.949 0.407 26.516 1 95.25 483 LEU B C 1
ATOM 8040 O O . LEU B 1 483 ? -4.5 0.957 27.469 1 95.25 483 LEU B O 1
ATOM 8044 N N . LYS B 1 484 ? -2.748 -0.098 26.625 1 94.75 484 LYS B N 1
ATOM 8045 C CA . LYS B 1 484 ? -1.906 0.006 27.828 1 94.75 484 LYS B CA 1
ATOM 8046 C C . LYS B 1 484 ? -0.48 0.402 27.453 1 94.75 484 LYS B C 1
ATOM 8048 O O . LYS B 1 484 ? -0.003 0.079 26.359 1 94.75 484 LYS B O 1
ATOM 8053 N N . ALA B 1 485 ? 0.09 1.179 28.297 1 93.94 485 ALA B N 1
ATOM 8054 C CA . ALA B 1 485 ? 1.464 1.646 28.125 1 93.94 485 ALA B CA 1
ATOM 8055 C C . ALA B 1 485 ? 2.387 1.014 29.172 1 93.94 485 ALA B C 1
ATOM 8057 O O . ALA B 1 485 ? 2.027 0.906 30.344 1 93.94 485 ALA B O 1
ATOM 8058 N N . HIS B 1 486 ? 3.557 0.565 28.703 1 92.44 486 HIS B N 1
ATOM 8059 C CA . HIS B 1 486 ? 4.547 -0.005 29.609 1 92.44 486 HIS B CA 1
ATOM 8060 C C . HIS B 1 486 ? 5.68 0.981 29.875 1 92.44 486 HIS B C 1
ATOM 8062 O O . HIS B 1 486 ? 6.598 0.686 30.641 1 92.44 486 HIS B O 1
ATOM 8068 N N . SER B 1 487 ? 5.688 1.997 29.234 1 92.75 487 SER B N 1
ATOM 8069 C CA . SER B 1 487 ? 6.648 3.086 29.375 1 92.75 487 SER B CA 1
ATOM 8070 C C . SER B 1 487 ? 6.012 4.434 29.062 1 92.75 487 SER B C 1
ATOM 8072 O O . SER B 1 487 ? 4.895 4.488 28.547 1 92.75 487 SER B O 1
ATOM 8074 N N . LEU B 1 488 ? 6.676 5.5 29.375 1 93.81 488 LEU B N 1
ATOM 8075 C CA . LEU B 1 488 ? 6.188 6.832 29.031 1 93.81 488 LEU B CA 1
ATOM 8076 C C . LEU B 1 488 ? 6.156 7.031 27.516 1 93.81 488 LEU B C 1
ATOM 8078 O O . LEU B 1 488 ? 5.301 7.754 27 1 93.81 488 LEU B O 1
ATOM 8082 N N . HIS B 1 489 ? 6.98 6.367 26.859 1 94.31 489 HIS B N 1
ATOM 8083 C CA . HIS B 1 489 ? 6.969 6.441 25.406 1 94.31 489 HIS B CA 1
ATOM 8084 C C . HIS B 1 489 ? 5.742 5.746 24.828 1 94.31 489 HIS B C 1
ATOM 8086 O O . HIS B 1 489 ? 5.16 6.219 23.844 1 94.31 489 HIS B O 1
ATOM 8092 N N . ASP B 1 490 ? 5.387 4.637 25.438 1 94.44 490 ASP B N 1
ATOM 8093 C CA . ASP B 1 490 ? 4.152 3.977 25.031 1 94.44 490 ASP B CA 1
ATOM 8094 C C . ASP B 1 490 ? 2.945 4.887 25.25 1 94.44 490 ASP B C 1
ATOM 8096 O O . ASP B 1 490 ? 2.018 4.902 24.438 1 94.44 490 ASP B O 1
ATOM 8100 N N . LEU B 1 491 ? 3.023 5.57 26.344 1 96 491 LEU B N 1
ATOM 8101 C CA . LEU B 1 491 ? 1.936 6.492 26.641 1 96 491 LEU B CA 1
ATOM 8102 C C . LEU B 1 491 ? 1.861 7.602 25.594 1 96 491 LEU B C 1
ATOM 8104 O O . LEU B 1 491 ? 0.771 7.973 25.156 1 96 491 LEU B O 1
ATOM 8108 N N . LEU B 1 492 ? 3.043 8.094 25.234 1 96.94 492 LEU B N 1
ATOM 8109 C CA . LEU B 1 492 ? 3.113 9.094 24.172 1 96.94 492 LEU B CA 1
ATOM 8110 C C . LEU B 1 492 ? 2.445 8.578 22.906 1 96.94 492 LEU B C 1
ATOM 8112 O O . LEU B 1 492 ? 1.656 9.297 22.281 1 96.94 492 LEU B O 1
ATOM 8116 N N . PHE B 1 493 ? 2.723 7.34 22.531 1 96.94 493 PHE B N 1
ATOM 8117 C CA . PHE B 1 493 ? 2.191 6.773 21.297 1 96.94 493 PHE B CA 1
ATOM 8118 C C . PHE B 1 493 ? 0.675 6.641 21.375 1 96.94 493 PHE B C 1
ATOM 8120 O O . PHE B 1 493 ? -0.02 6.824 20.375 1 96.94 493 PHE B O 1
ATOM 8127 N N . ILE B 1 494 ? 0.183 6.293 22.5 1 97.44 494 ILE B N 1
ATOM 8128 C CA . ILE B 1 494 ? -1.26 6.18 22.688 1 97.44 494 ILE B CA 1
ATOM 8129 C C . ILE B 1 494 ? -1.917 7.539 22.469 1 97.44 494 ILE B C 1
ATOM 8131 O O . ILE B 1 494 ? -2.902 7.645 21.734 1 97.44 494 ILE B O 1
ATOM 8135 N N . TYR B 1 495 ? -1.381 8.555 22.984 1 97.88 495 TYR B N 1
ATOM 8136 C CA . TYR B 1 495 ? -1.976 9.883 22.859 1 97.88 495 TYR B CA 1
ATOM 8137 C C . TYR B 1 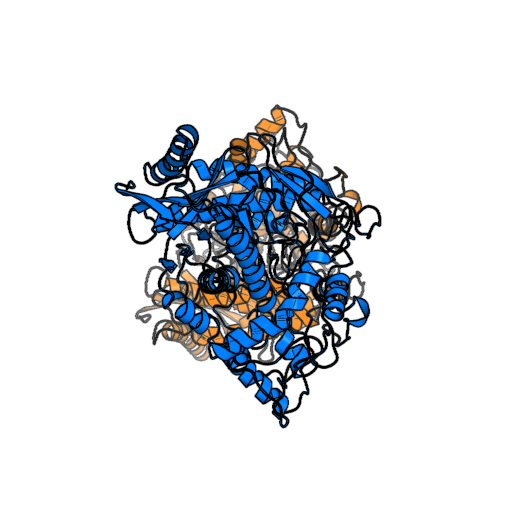495 ? -1.814 10.414 21.438 1 97.88 495 TYR B C 1
ATOM 8139 O O . TYR B 1 495 ? -2.697 11.102 20.922 1 97.88 495 TYR B O 1
ATOM 8147 N N . GLU B 1 496 ? -0.676 10.125 20.844 1 97.94 496 GLU B N 1
ATOM 8148 C CA . GLU B 1 496 ? -0.509 10.516 19.438 1 97.94 496 GLU B CA 1
ATOM 8149 C C . GLU B 1 496 ? -1.57 9.875 18.562 1 97.94 496 GLU B C 1
ATOM 8151 O O . GLU B 1 496 ? -2.088 10.508 17.641 1 97.94 496 GLU B O 1
ATOM 8156 N N . LEU B 1 497 ? -1.848 8.641 18.828 1 98.19 497 LEU B N 1
ATOM 8157 C CA . LEU B 1 497 ? -2.902 7.957 18.094 1 98.19 497 LEU B CA 1
ATOM 8158 C C . LEU B 1 497 ? -4.258 8.609 18.359 1 98.19 497 LEU B C 1
ATOM 8160 O O . LEU B 1 497 ? -5.027 8.844 17.422 1 98.19 497 LEU B O 1
ATOM 8164 N N . LYS B 1 498 ? -4.527 8.875 19.578 1 98.19 498 LYS B N 1
ATOM 8165 C CA . LYS B 1 498 ? -5.785 9.523 19.953 1 98.19 498 LYS B CA 1
ATOM 8166 C C . LYS B 1 498 ? -5.945 10.859 19.234 1 98.19 498 LYS B C 1
ATOM 8168 O O . LYS B 1 498 ? -7.035 11.18 18.75 1 98.19 498 LYS B O 1
ATOM 8173 N N . GLU B 1 499 ? -4.898 11.586 19.188 1 98.25 499 GLU B N 1
ATOM 8174 C CA . GLU B 1 499 ? -4.906 12.867 18.484 1 98.25 499 GLU B CA 1
ATOM 8175 C C . GLU B 1 499 ? -5.219 12.695 17 1 98.25 499 GLU B C 1
ATOM 8177 O O . GLU B 1 499 ? -6.074 13.391 16.453 1 98.25 499 GLU B O 1
ATOM 8182 N N . ARG B 1 500 ? -4.523 11.766 16.391 1 98.62 500 ARG B N 1
ATOM 8183 C CA . ARG B 1 500 ? -4.715 11.531 14.969 1 98.62 500 ARG B CA 1
ATOM 8184 C C . ARG B 1 500 ? -6.152 11.117 14.672 1 98.62 500 ARG B C 1
ATOM 8186 O O . ARG B 1 500 ? -6.723 11.523 13.656 1 98.62 500 ARG B O 1
ATOM 8193 N N . LEU B 1 501 ? -6.715 10.312 15.531 1 98.75 501 LEU B N 1
ATOM 8194 C CA . LEU B 1 501 ? -8.078 9.836 15.312 1 98.75 501 LEU B CA 1
ATOM 8195 C C . LEU B 1 501 ? -9.07 10.984 15.367 1 98.75 501 LEU B C 1
ATOM 8197 O O . LEU B 1 501 ? -10.023 11.023 14.586 1 98.75 501 LEU B O 1
ATOM 8201 N N . VAL B 1 502 ? -8.836 11.938 16.25 1 98.56 502 VAL B N 1
ATOM 8202 C CA . VAL B 1 502 ? -9.68 13.117 16.344 1 98.56 502 VAL B CA 1
ATOM 8203 C C . VAL B 1 502 ? -9.57 13.938 15.055 1 98.56 502 VAL B C 1
ATOM 8205 O O . VAL B 1 502 ? -10.586 14.375 14.508 1 98.56 502 VAL B O 1
ATOM 8208 N N . VAL B 1 503 ? -8.398 14.078 14.562 1 98.81 503 VAL B N 1
ATOM 8209 C CA . VAL B 1 503 ? -8.164 14.852 13.352 1 98.81 503 VAL B CA 1
ATOM 8210 C C . VAL B 1 503 ? -8.781 14.141 12.156 1 98.81 503 VAL B C 1
ATOM 8212 O O . VAL B 1 503 ? -9.375 14.773 11.281 1 98.81 503 VAL B O 1
ATOM 8215 N N . CYS B 1 504 ? -8.68 12.797 12.117 1 98.81 504 CYS B N 1
ATOM 8216 C CA . CYS B 1 504 ? -9.266 12.016 11.039 1 98.81 504 CYS B CA 1
ATOM 8217 C C . CYS B 1 504 ? -10.766 12.242 10.953 1 98.81 504 CYS B C 1
ATOM 8219 O O . CYS B 1 504 ? -11.312 12.445 9.867 1 98.81 504 CYS B O 1
ATOM 8221 N N . LEU B 1 505 ? -11.438 12.195 12.094 1 98.75 505 LEU B N 1
ATOM 8222 C CA . LEU B 1 505 ? -12.883 12.359 12.102 1 98.75 505 LEU B CA 1
ATOM 8223 C C . LEU B 1 505 ? -13.273 13.742 11.594 1 98.75 505 LEU B C 1
ATOM 8225 O O . LEU B 1 505 ? -14.25 13.883 10.852 1 98.75 505 LEU B O 1
ATOM 8229 N N . THR B 1 506 ? -12.508 14.719 11.984 1 98.81 506 THR B N 1
ATOM 8230 C CA . THR B 1 506 ? -12.766 16.078 11.531 1 98.81 506 THR B CA 1
ATOM 8231 C C . THR B 1 506 ? -12.516 16.203 10.031 1 98.81 506 THR B C 1
ATOM 8233 O O . THR B 1 506 ? -13.312 16.828 9.312 1 98.81 506 THR B O 1
ATOM 8236 N N . LEU B 1 507 ? -11.453 15.648 9.578 1 98.88 507 LEU B N 1
ATOM 8237 C CA . LEU B 1 507 ? -11.133 15.648 8.156 1 98.88 507 LEU B CA 1
ATOM 8238 C C . LEU B 1 507 ? -12.242 14.984 7.352 1 98.88 507 LEU B C 1
ATOM 8240 O O . LEU B 1 507 ? -12.695 15.539 6.344 1 98.88 507 LEU B O 1
ATOM 8244 N N . ILE B 1 508 ? -12.664 13.797 7.777 1 98.81 508 ILE B N 1
ATOM 8245 C CA . ILE B 1 508 ? -13.703 13.055 7.078 1 98.81 508 ILE B CA 1
ATOM 8246 C C . ILE B 1 508 ? -14.969 13.898 6.992 1 98.81 508 ILE B C 1
ATOM 8248 O O . ILE B 1 508 ? -15.633 13.938 5.953 1 98.81 508 ILE B O 1
ATOM 8252 N N . ALA B 1 509 ? -15.289 14.594 8.062 1 98.81 509 ALA B N 1
ATOM 8253 C CA . ALA B 1 509 ? -16.469 15.453 8.086 1 98.81 509 ALA B CA 1
ATOM 8254 C C . ALA B 1 509 ? -16.344 16.578 7.066 1 98.81 509 ALA B C 1
ATOM 8256 O O . ALA B 1 509 ? -17.312 16.922 6.383 1 98.81 509 ALA B O 1
ATOM 8257 N N . HIS B 1 510 ? -15.211 17.203 7.012 1 98.81 510 HIS B N 1
ATOM 8258 C CA . HIS B 1 510 ? -14.992 18.281 6.059 1 98.81 510 HIS B CA 1
ATOM 8259 C C . HIS B 1 510 ? -15.055 17.766 4.621 1 98.81 510 HIS B C 1
ATOM 8261 O O . HIS B 1 510 ? -15.648 18.406 3.754 1 98.81 510 HIS B O 1
ATOM 8267 N N . LEU B 1 511 ? -14.422 16.641 4.32 1 98.69 511 LEU B N 1
ATOM 8268 C CA . LEU B 1 511 ? -14.469 16.031 2.992 1 98.69 511 LEU B CA 1
ATOM 8269 C C . LEU B 1 511 ? -15.914 15.742 2.582 1 98.69 511 LEU B C 1
ATOM 8271 O O . LEU B 1 511 ? -16.281 15.945 1.422 1 98.69 511 LEU B O 1
ATOM 8275 N N . ALA B 1 512 ? -16.656 15.25 3.533 1 98.38 512 ALA B N 1
ATOM 8276 C CA . ALA B 1 512 ? -18.047 14.875 3.254 1 98.38 512 ALA B CA 1
ATOM 8277 C C . ALA B 1 512 ? -18.922 16.109 3.047 1 98.38 512 ALA B C 1
ATOM 8279 O O . ALA B 1 512 ? -19.906 16.047 2.322 1 98.38 512 ALA B O 1
ATOM 8280 N N . ALA B 1 513 ? -18.578 17.188 3.645 1 98.5 513 ALA B N 1
ATOM 8281 C CA . ALA B 1 513 ? -19.422 18.391 3.658 1 98.5 513 ALA B CA 1
ATOM 8282 C C . ALA B 1 513 ? -19.359 19.109 2.312 1 98.5 513 ALA B C 1
ATOM 8284 O O . ALA B 1 513 ? -20.391 19.562 1.805 1 98.5 513 ALA B O 1
ATOM 8285 N N . ARG B 1 514 ? -18.188 19.297 1.835 1 98.19 514 ARG B N 1
ATOM 8286 C CA . ARG B 1 514 ? -18.062 20.047 0.587 1 98.19 514 ARG B CA 1
ATOM 8287 C C . ARG B 1 514 ? -18.5 19.203 -0.603 1 98.19 514 ARG B C 1
ATOM 8289 O O . ARG B 1 514 ? -18 18.094 -0.811 1 98.19 514 ARG B O 1
ATOM 8296 N N . LYS B 1 515 ? -19.422 19.734 -1.415 1 98 515 LYS B N 1
ATOM 8297 C CA . LYS B 1 515 ? -20 19 -2.533 1 98 515 LYS B CA 1
ATOM 8298 C C . LYS B 1 515 ? -19.547 19.578 -3.869 1 98 515 LYS B C 1
ATOM 8300 O O . LYS B 1 515 ? -20.375 20.016 -4.672 1 98 515 LYS B O 1
ATOM 8305 N N . GLU B 1 516 ? -18.312 19.562 -4.082 1 98.25 516 GLU B N 1
ATOM 8306 C CA . GLU B 1 516 ? -17.609 19.969 -5.301 1 98.25 516 GLU B CA 1
ATOM 8307 C C . GLU B 1 516 ? -16.203 19.406 -5.344 1 98.25 516 GLU B C 1
ATOM 8309 O O . GLU B 1 516 ? -15.734 18.812 -4.367 1 98.25 516 GLU B O 1
ATOM 8314 N N . THR B 1 517 ? -15.594 19.547 -6.438 1 97.75 517 THR B N 1
ATOM 8315 C CA . THR B 1 517 ? -14.148 19.375 -6.547 1 97.75 517 THR B CA 1
ATOM 8316 C C . THR B 1 517 ? -13.484 20.641 -7.059 1 97.75 517 THR B C 1
ATOM 8318 O O . THR B 1 517 ? -13.555 20.953 -8.25 1 97.75 517 THR B O 1
ATOM 8321 N N . ARG B 1 518 ? -12.953 21.359 -6.156 1 96.19 518 ARG B N 1
ATOM 8322 C CA . ARG B 1 518 ? -12.266 22.594 -6.5 1 96.19 518 ARG B CA 1
ATOM 8323 C C . ARG B 1 518 ? -10.758 22.391 -6.512 1 96.19 518 ARG B C 1
ATOM 8325 O O . ARG B 1 518 ? -10.062 22.906 -7.398 1 96.19 518 ARG B O 1
ATOM 8332 N N . TRP B 1 519 ? -10.25 21.766 -5.551 1 97.56 519 TRP B N 1
ATOM 8333 C CA . TRP B 1 519 ? -8.844 21.406 -5.449 1 97.56 519 TRP B CA 1
ATOM 8334 C C . TRP B 1 519 ? -8.617 19.953 -5.879 1 97.56 519 TRP B C 1
ATOM 8336 O O . TRP B 1 519 ? -8.648 19.047 -5.047 1 97.56 519 TRP B O 1
ATOM 8346 N N . HIS B 1 520 ? -8.312 19.75 -7.141 1 96.06 520 HIS B N 1
ATOM 8347 C CA . HIS B 1 520 ? -8.094 18.391 -7.637 1 96.06 520 HIS B CA 1
ATOM 8348 C C . HIS B 1 520 ? -6.953 17.703 -6.891 1 96.06 520 HIS B C 1
ATOM 8350 O O . HIS B 1 520 ? -5.965 18.344 -6.535 1 96.06 520 HIS B O 1
ATOM 8356 N N . SER B 1 521 ? -7.09 16.391 -6.621 1 96.19 521 SER B N 1
ATOM 8357 C CA . SER B 1 521 ? -6.195 15.562 -5.82 1 96.19 521 SER B CA 1
ATOM 8358 C C . SER B 1 521 ? -6.293 15.914 -4.34 1 96.19 521 SER B C 1
ATOM 8360 O O . SER B 1 521 ? -6.477 15.031 -3.498 1 96.19 521 SER B O 1
ATOM 8362 N N . PHE B 1 522 ? -6.301 17.188 -3.957 1 98.25 522 PHE B N 1
ATOM 8363 C CA . PHE B 1 522 ? -6.363 17.594 -2.557 1 98.25 522 PHE B CA 1
ATOM 8364 C C . PHE B 1 522 ? -7.723 17.25 -1.957 1 98.25 522 PHE B C 1
ATOM 8366 O O . PHE B 1 522 ? -7.816 16.891 -0.783 1 98.25 522 PHE B O 1
ATOM 8373 N N . ALA B 1 523 ? -8.75 17.438 -2.707 1 97.81 523 ALA B N 1
ATOM 8374 C CA . ALA B 1 523 ? -10.133 17.141 -2.332 1 97.81 523 ALA B CA 1
ATOM 8375 C C . ALA B 1 523 ? -10.938 16.688 -3.543 1 97.81 523 ALA B C 1
ATOM 8377 O O . ALA B 1 523 ? -11.938 17.297 -3.906 1 97.81 523 ALA B O 1
ATOM 8378 N N . GLU B 1 524 ? -10.539 15.578 -4.109 1 97.12 524 GLU B N 1
ATOM 8379 C CA . GLU B 1 524 ? -11.164 15.031 -5.309 1 97.12 524 GLU B CA 1
ATOM 8380 C C . GLU B 1 524 ? -12.391 14.188 -4.957 1 97.12 524 GLU B C 1
ATOM 8382 O O . GLU B 1 524 ? -12.273 12.992 -4.676 1 97.12 524 GLU B O 1
ATOM 8387 N N . ASN B 1 525 ? -13.57 14.797 -5.059 1 97.69 525 ASN B N 1
ATOM 8388 C CA . ASN B 1 525 ? -14.852 14.172 -4.727 1 97.69 525 ASN B CA 1
ATOM 8389 C C . ASN B 1 525 ? -15.516 13.562 -5.957 1 97.69 525 ASN B C 1
ATOM 8391 O O . ASN B 1 525 ? -16.016 14.281 -6.824 1 97.69 525 ASN B O 1
ATOM 8395 N N . LEU B 1 526 ? -15.609 12.266 -5.988 1 96.56 526 LEU B N 1
ATOM 8396 C CA . LEU B 1 526 ? -16.094 11.555 -7.168 1 96.56 526 LEU B CA 1
ATOM 8397 C C . LEU B 1 526 ? -17.594 11.695 -7.316 1 96.56 526 LEU B C 1
ATOM 8399 O O . LEU B 1 526 ? -18.141 11.516 -8.406 1 96.56 526 LEU B O 1
ATOM 8403 N N . ASP B 1 527 ? -18.328 11.953 -6.203 1 96.75 527 ASP B N 1
ATOM 8404 C CA . ASP B 1 527 ? -19.766 12.219 -6.266 1 96.75 527 ASP B CA 1
ATOM 8405 C C . ASP B 1 527 ? -20.047 13.586 -6.895 1 96.75 527 ASP B C 1
ATOM 8407 O O . ASP B 1 527 ? -21.094 13.797 -7.492 1 96.75 527 ASP B O 1
ATOM 8411 N N . TYR B 1 528 ? -19.156 14.555 -6.734 1 97.5 528 TYR B N 1
ATOM 8412 C CA . TYR B 1 528 ? -19.266 15.93 -7.211 1 97.5 528 TYR B CA 1
ATOM 8413 C C . TYR B 1 528 ? -17.984 16.375 -7.891 1 97.5 528 TYR B C 1
ATOM 8415 O O . TYR B 1 528 ? -17.234 17.203 -7.348 1 97.5 528 TYR B O 1
ATOM 8423 N N . PRO B 1 529 ? -17.719 15.906 -9.094 1 96.38 529 PRO B N 1
ATOM 8424 C CA . PRO B 1 529 ? -16.422 16.094 -9.742 1 96.38 529 PRO B CA 1
ATOM 8425 C C . PRO B 1 529 ? -16.219 17.531 -10.219 1 96.38 529 PRO B C 1
ATOM 8427 O O . PRO B 1 529 ? -15.078 17.938 -10.469 1 96.38 529 PRO B O 1
ATOM 8430 N N . GLU B 1 530 ? -17.266 18.375 -10.32 1 97.25 530 GLU B N 1
ATOM 8431 C CA . GLU B 1 530 ? -17.141 19.719 -10.891 1 97.25 530 GLU B CA 1
ATOM 8432 C C . GLU B 1 530 ? -17.094 20.781 -9.789 1 97.25 530 GLU B C 1
ATOM 8434 O O . GLU B 1 530 ? -17.609 20.562 -8.688 1 97.25 530 GLU B O 1
ATOM 8439 N N . THR B 1 531 ? -16.453 21.891 -10.102 1 97 531 THR B N 1
ATOM 8440 C CA . THR B 1 531 ? -16.453 23.031 -9.195 1 97 531 THR B CA 1
ATOM 8441 C C . THR B 1 531 ? -17.828 23.703 -9.156 1 97 531 THR B C 1
ATOM 8443 O O . THR B 1 531 ? -18.547 23.719 -10.156 1 97 531 THR B O 1
ATOM 8446 N N . SER B 1 532 ? -18.203 24.234 -8 1 96.75 532 SER B N 1
ATOM 8447 C CA . SER B 1 532 ? -19.5 24.891 -7.844 1 96.75 532 SER B CA 1
ATOM 8448 C C . SER B 1 532 ? -19.359 26.234 -7.145 1 96.75 532 SER B C 1
ATOM 8450 O O . SER B 1 532 ? -18.578 26.375 -6.191 1 96.75 532 SER B O 1
ATOM 8452 N N . GLU B 1 533 ? -20.094 27.188 -7.57 1 95.69 533 GLU B N 1
ATOM 8453 C CA . GLU B 1 533 ? -20.109 28.5 -6.949 1 95.69 533 GLU B CA 1
ATOM 8454 C C . GLU B 1 533 ? -20.75 28.453 -5.562 1 95.69 533 GLU B C 1
ATOM 8456 O O . GLU B 1 533 ? -20.406 29.25 -4.688 1 95.69 533 GLU B O 1
ATOM 8461 N N . GLU B 1 534 ? -21.562 27.516 -5.426 1 95.81 534 GLU B N 1
ATOM 8462 C CA . GLU B 1 534 ? -22.25 27.344 -4.145 1 95.81 534 GLU B CA 1
ATOM 8463 C C . GLU B 1 534 ? -21.25 27.078 -3.023 1 95.81 534 GLU B C 1
ATOM 8465 O O . GLU B 1 534 ? -21.516 27.375 -1.859 1 95.81 534 GLU B O 1
ATOM 8470 N N . TRP B 1 535 ? -20.156 26.609 -3.396 1 97.19 535 TRP B N 1
ATOM 8471 C CA . TRP B 1 535 ? -19.203 26.188 -2.379 1 97.19 535 TRP B CA 1
ATOM 8472 C C . TRP B 1 535 ? -18 27.109 -2.33 1 97.19 535 TRP B C 1
ATOM 8474 O O . TRP B 1 535 ? -16.938 26.75 -1.81 1 97.19 535 TRP B O 1
ATOM 8484 N N . LEU B 1 536 ? -18.188 28.266 -2.934 1 96.81 536 LEU B N 1
ATOM 8485 C CA . LEU B 1 536 ? -17.219 29.344 -2.693 1 96.81 536 LEU B CA 1
ATOM 8486 C C . LEU B 1 536 ? -17.406 29.938 -1.3 1 96.81 536 LEU B C 1
ATOM 8488 O O . LEU B 1 536 ? -17.812 31.094 -1.161 1 96.81 536 LEU B O 1
ATOM 8492 N N . CYS B 1 537 ? -17.141 29.188 -0.314 1 97.75 537 CYS B N 1
ATOM 8493 C CA . CYS B 1 537 ? -17.281 29.484 1.108 1 97.75 537 CYS B CA 1
ATOM 8494 C C . CYS B 1 537 ? -16.312 28.656 1.935 1 97.75 537 CYS B C 1
ATOM 8496 O O . CYS B 1 537 ? -15.664 27.734 1.409 1 97.75 537 CYS B O 1
ATOM 8498 N N . TYR B 1 538 ? -16.141 29.062 3.158 1 97.81 538 TYR B N 1
ATOM 8499 C CA . TYR B 1 538 ? -15.359 28.219 4.07 1 97.81 538 TYR B CA 1
ATOM 8500 C C . TYR B 1 538 ? -16.219 27.094 4.629 1 97.81 538 TYR B C 1
ATOM 8502 O O . TYR B 1 538 ? -17.375 27.297 4.969 1 97.81 538 TYR B O 1
ATOM 8510 N N . VAL B 1 539 ? -15.703 25.875 4.602 1 98.44 539 VAL B N 1
ATOM 8511 C CA . VAL B 1 539 ? -16.297 24.781 5.383 1 98.44 539 VAL B CA 1
ATOM 8512 C C . VAL B 1 539 ? -15.625 24.719 6.754 1 98.44 539 VAL B C 1
ATOM 8514 O O . VAL B 1 539 ? -14.445 24.391 6.863 1 98.44 539 VAL B O 1
ATOM 8517 N N . ASN B 1 540 ? -16.359 25.062 7.801 1 98.62 540 ASN B N 1
ATOM 8518 C CA . ASN B 1 540 ? -15.875 25.047 9.172 1 98.62 540 ASN B CA 1
ATOM 8519 C C . ASN B 1 540 ? -16.547 23.953 10 1 98.62 540 ASN B C 1
ATOM 8521 O O . ASN B 1 540 ? -17.484 23.312 9.547 1 98.62 540 ASN B O 1
ATOM 8525 N N . SER B 1 541 ? -15.93 23.688 11.133 1 98.69 541 SER B N 1
ATOM 8526 C CA . SER B 1 541 ? -16.516 22.672 12 1 98.69 541 SER B CA 1
ATOM 8527 C C . SER B 1 541 ? -16.297 23 13.469 1 98.69 541 SER B C 1
ATOM 8529 O O . SER B 1 541 ? -15.359 23.719 13.82 1 98.69 541 SER B O 1
ATOM 8531 N N . VAL B 1 542 ? -17.188 22.562 14.32 1 98.5 542 VAL B N 1
ATOM 8532 C CA . VAL B 1 542 ? -17.094 22.578 15.773 1 98.5 542 VAL B CA 1
ATOM 8533 C C . VAL B 1 542 ? -17.5 21.234 16.344 1 98.5 542 VAL B C 1
ATOM 8535 O O . VAL B 1 542 ? -18.547 20.688 15.984 1 98.5 542 VAL B O 1
ATOM 8538 N N . ALA B 1 543 ? -16.641 20.703 17.141 1 97.38 543 ALA B N 1
ATOM 8539 C CA . ALA B 1 543 ? -16.984 19.453 17.781 1 97.38 543 ALA B CA 1
ATOM 8540 C C . ALA B 1 543 ? -17.953 19.672 18.938 1 97.38 543 ALA B C 1
ATOM 8542 O O . ALA B 1 543 ? -17.781 20.609 19.734 1 97.38 543 ALA B O 1
ATOM 8543 N N . THR B 1 544 ? -18.938 18.844 18.953 1 94.94 544 THR B N 1
ATOM 8544 C CA . THR B 1 544 ? -19.922 18.859 20.016 1 94.94 544 THR B CA 1
ATOM 8545 C C . THR B 1 544 ? -20.125 17.469 20.625 1 94.94 544 THR B C 1
ATOM 8547 O O . THR B 1 544 ? -19.453 16.516 20.203 1 94.94 544 THR B O 1
ATOM 8550 N N . ASP B 1 545 ? -20.984 17.344 21.578 1 90.06 545 ASP B N 1
ATOM 8551 C CA . ASP B 1 545 ? -21.281 16.047 22.188 1 90.06 545 ASP B CA 1
ATOM 8552 C C . ASP B 1 545 ? -21.953 15.117 21.172 1 90.06 545 ASP B C 1
ATOM 8554 O O . ASP B 1 545 ? -21.938 13.891 21.344 1 90.06 545 ASP B O 1
ATOM 8558 N N . LYS B 1 546 ? -22.531 15.703 20.125 1 89 546 LYS B N 1
ATOM 8559 C CA . LYS B 1 546 ? -23.25 14.914 19.125 1 89 546 LYS B CA 1
ATOM 8560 C C . LYS B 1 546 ? -22.375 14.625 17.922 1 89 546 LYS B C 1
ATOM 8562 O O . LYS B 1 546 ? -22.828 14.016 16.938 1 89 546 LYS B O 1
ATOM 8567 N N . GLY B 1 547 ? -21.156 15.078 18.094 1 93.38 547 GLY B N 1
ATOM 8568 C CA . GLY B 1 547 ? -20.266 14.859 16.969 1 93.38 547 GLY B CA 1
ATOM 8569 C C . GLY B 1 547 ? -19.766 16.156 16.344 1 93.38 547 GLY B C 1
ATOM 8570 O O . GLY B 1 547 ? -19.75 17.203 16.984 1 93.38 547 GLY B O 1
ATOM 8571 N N . ILE B 1 548 ? -19.297 16.078 15.102 1 97.44 548 ILE B N 1
ATOM 8572 C CA . ILE B 1 548 ? -18.719 17.234 14.422 1 97.44 548 ILE B CA 1
ATOM 8573 C C . ILE B 1 548 ? -19.828 18 13.695 1 97.44 548 ILE B C 1
ATOM 8575 O O . ILE B 1 548 ? -20.484 17.453 12.805 1 97.44 548 ILE B O 1
ATOM 8579 N N . GLU B 1 549 ? -20.016 19.188 14.07 1 98.12 549 GLU B N 1
ATOM 8580 C CA . GLU B 1 549 ? -20.984 20.062 13.414 1 98.12 549 GLU B CA 1
ATOM 8581 C C . GLU B 1 549 ? -20.312 20.906 12.336 1 98.12 549 GLU B C 1
ATOM 8583 O O . GLU B 1 549 ? -19.344 21.609 12.602 1 98.12 549 GLU B O 1
ATOM 8588 N N . ILE B 1 550 ? -20.891 20.891 11.141 1 98.31 550 ILE B N 1
ATOM 8589 C CA . ILE B 1 550 ? -20.344 21.625 10.008 1 98.31 550 ILE B CA 1
ATOM 8590 C C . ILE B 1 550 ? -21.016 23 9.93 1 98.31 550 ILE B C 1
ATOM 8592 O O . ILE B 1 550 ? -22.234 23.109 10.133 1 98.31 550 ILE B O 1
ATOM 8596 N N . ARG B 1 551 ? -20.172 23.938 9.664 1 97.19 551 ARG B N 1
ATOM 8597 C CA . ARG B 1 551 ? -20.641 25.297 9.461 1 97.19 551 ARG B CA 1
ATOM 8598 C C . ARG B 1 551 ? -20.109 25.875 8.148 1 97.19 551 ARG B C 1
ATOM 8600 O O . ARG B 1 551 ? -18.906 25.844 7.895 1 97.19 551 ARG B O 1
ATOM 8607 N N . GLN B 1 552 ? -21.016 26.359 7.32 1 96.5 552 GLN B N 1
ATOM 8608 C CA . GLN B 1 552 ? -20.609 27.078 6.125 1 96.5 552 GLN B CA 1
ATOM 8609 C C . GLN B 1 552 ? -20.484 28.578 6.402 1 96.5 552 GLN B C 1
ATOM 8611 O O . GLN B 1 552 ? -21.422 29.188 6.93 1 96.5 552 GLN B O 1
ATOM 8616 N N . ARG B 1 553 ? -19.344 29.125 6.145 1 95.88 553 ARG B N 1
ATOM 8617 C CA . ARG B 1 553 ? -19.125 30.562 6.336 1 95.88 553 ARG B CA 1
ATOM 8618 C C . ARG B 1 553 ? -18.844 31.25 5.012 1 95.88 553 ARG B C 1
ATOM 8620 O O . ARG B 1 553 ? -18.125 30.719 4.168 1 95.88 553 ARG B O 1
ATOM 8627 N N . PRO B 1 554 ? -19.469 32.438 4.844 1 95 554 PRO B N 1
ATOM 8628 C CA . PRO B 1 554 ? -19.125 33.188 3.641 1 95 554 PRO B CA 1
ATOM 8629 C C . PRO B 1 554 ? -17.688 33.688 3.645 1 95 554 PRO B C 1
ATOM 8631 O O . PRO B 1 554 ? -17.078 33.844 4.711 1 95 554 PRO B O 1
ATOM 8634 N N . LEU B 1 555 ? -17.141 33.906 2.535 1 95.25 555 LEU B N 1
ATOM 8635 C CA . LEU B 1 555 ? -15.781 34.406 2.432 1 95.25 555 LEU B CA 1
ATOM 8636 C C . LEU B 1 555 ? -15.672 35.781 3.1 1 95.25 555 LEU B C 1
ATOM 8638 O O . LEU B 1 555 ? -16.562 36.625 2.957 1 95.25 555 LEU B O 1
ATOM 8642 N N . VAL B 1 556 ? -14.656 35.938 3.857 1 89.25 556 VAL B N 1
ATOM 8643 C CA . VAL B 1 556 ? -14.391 37.219 4.516 1 89.25 556 VAL B CA 1
ATOM 8644 C C . VAL B 1 556 ? -13.867 38.219 3.494 1 89.25 556 VAL B C 1
ATOM 8646 O O . VAL B 1 556 ? -12.883 37.969 2.801 1 89.25 556 VAL B O 1
ATOM 8649 N N . LYS B 1 557 ? -14.477 39.406 3.367 1 83.94 557 LYS B N 1
ATOM 8650 C CA . LYS B 1 557 ? -14.109 40.406 2.387 1 83.94 557 LYS B CA 1
ATOM 8651 C C . LYS B 1 557 ? -13.422 41.594 3.057 1 83.94 557 LYS B C 1
ATOM 8653 O O . LYS B 1 557 ? -12.719 42.375 2.4 1 83.94 557 LYS B O 1
ATOM 8658 N N . GLU B 1 558 ? -13.523 41.625 4.359 1 83.44 558 GLU B N 1
ATOM 8659 C CA . GLU B 1 558 ? -12.961 42.75 5.102 1 83.44 558 GLU B CA 1
ATOM 8660 C C . GLU B 1 558 ? -11.477 42.531 5.363 1 83.44 558 GLU B C 1
ATOM 8662 O O . GLU B 1 558 ? -10.984 41.406 5.395 1 83.44 558 GLU B O 1
ATOM 8667 N N . ASP B 1 559 ? -10.898 43.656 5.621 1 83.88 559 ASP B N 1
ATOM 8668 C CA . ASP B 1 559 ? -9.461 43.625 5.891 1 83.88 559 ASP B CA 1
ATOM 8669 C C . ASP B 1 559 ? -9.18 43.219 7.336 1 83.88 559 ASP B C 1
ATOM 8671 O O . ASP B 1 559 ? -8.047 42.906 7.684 1 83.88 559 ASP B O 1
ATOM 8675 N N . TYR B 1 560 ? -10.188 43.344 8.062 1 86.62 560 TYR B N 1
ATOM 8676 C CA . TYR B 1 560 ? -10.07 42.938 9.461 1 86.62 560 TYR B CA 1
ATOM 8677 C C . TYR B 1 560 ? -11.273 42.094 9.891 1 86.62 560 TYR B C 1
ATOM 8679 O O . TYR B 1 560 ? -12.422 42.469 9.625 1 86.62 560 TYR B O 1
ATOM 8687 N N . TYR B 1 561 ? -10.961 40.938 10.5 1 85.5 561 TYR B N 1
ATOM 8688 C CA . TYR B 1 561 ? -12.008 40.031 10.914 1 85.5 561 TYR B CA 1
ATOM 8689 C C . TYR B 1 561 ? -11.883 39.688 12.398 1 85.5 561 TYR B C 1
ATOM 8691 O O . TYR B 1 561 ? -10.789 39.406 12.883 1 85.5 561 TYR B O 1
ATOM 8699 N N . GLU B 1 562 ? -12.977 39.875 13.148 1 84.69 562 GLU B N 1
ATOM 8700 C CA . GLU B 1 562 ? -13.117 39.406 14.523 1 84.69 562 GLU B CA 1
ATOM 8701 C C . GLU B 1 562 ? -14.266 38.406 14.664 1 84.69 562 GLU B C 1
ATOM 8703 O O . GLU B 1 562 ? -15.25 38.5 13.922 1 84.69 562 GLU B O 1
ATOM 8708 N N . HIS B 1 563 ? -14.016 37.469 15.641 1 81.75 563 HIS B N 1
ATOM 8709 C CA . HIS B 1 563 ? -15.055 36.438 15.828 1 81.75 563 HIS B CA 1
ATOM 8710 C C . HIS B 1 563 ? -16.406 37.094 16.109 1 81.75 563 HIS B C 1
ATOM 8712 O O . HIS B 1 563 ? -16.469 38.125 16.781 1 81.75 563 HIS B O 1
ATOM 8718 N N . GLN B 1 564 ? -17.5 36.656 15.305 1 61.31 564 GLN B N 1
ATOM 8719 C CA . GLN B 1 564 ? -18.844 37.188 15.578 1 61.31 564 GLN B CA 1
ATOM 8720 C C . GLN B 1 564 ? -19.547 36.312 16.609 1 61.31 564 GLN B C 1
ATOM 8722 O O . GLN B 1 564 ? -19.609 35.094 16.484 1 61.31 564 GLN B O 1
ATOM 8727 N N . ASN B 1 565 ? -19.391 36.531 18.031 1 45.44 565 ASN B N 1
ATOM 8728 C CA . ASN B 1 565 ? -20.188 35.812 19.016 1 45.44 565 ASN B CA 1
ATOM 8729 C C . ASN B 1 565 ? -21.641 35.719 18.594 1 45.44 565 ASN B C 1
ATOM 8731 O O . ASN B 1 565 ? -22.188 36.656 18 1 45.44 565 ASN B O 1
#

Secondary structure (DSSP, 8-state):
----EEEEEE-SEEEE--SHHHHHHHHHHHHH----EEEEESS-TTT-STTTT-EEEESS---TT--HHHHHHHHHHHTTT-S-HHHHHHHHTTHHHHHHHHHHHT-EE-B-TTSPBPBSSSS-EEEEETTHHHHHHHHHHT-TTEEEEESEEEEEEEEETTEEEEEEEEESSSSEEEEEE-SEEEE----B--SS--SS-GGGTT--SS-TT-BSHHHHHHHHTT--EE-TTS-B--EEETTT--BSHHHHHHS-PPEE-TT--B-HHHH-SSHHHHHHHHHHHIIIII---EE--TT--HHHHHHHHHHHHHH-HHHHHHHHHHT--TTTSPEEEEE---BB-TTTSS-EE---TT-B-SSBTEEE-GGGB-S--S-HHHHHHHHHHHHHHHHHHHHHHTT--PPP--HHHHHHHHHHHHHHHHHHSSSPPSS-HHHHHHHHHHHHHHHTT-GGGTTEE-HHHHHHHHHHHHHHHHHGGG---SSHHHHHHHHHHHHHHHHHHHHHHHHHH--S--STTTTEETTS-S--GGG-EEEEEEEETTEEEEEEEEPP-SS------/----EEEEEE-SEEEE--SHHHHHHHHHHHHH----EEEEESS-TTT-STTTT-EEEESS---TT--HHHHHHHHHHHTTT-S-HHHHHHHHTTHHHHHHHHHHHT-EE-B-TTSPBPBSSSS-EEEEETTHHHHHHHHHHT-TTEEEEESEEEEEEEEETTEEEEEEEEESSSSEEEEEE-SEEEE----B--SS--SS-GGGTT--SS-TT-BSHHHHHHHHTT--EE-TTS-B--EEETTT--BSHHHHHHS-PPEE-TT--B-HHHH-SSHHHHHHHHHHHHHTT----EE--TT--HHHHHHHHHHHHHH-HHHHHHHHHHT--TTTSPEEEEE---BB-TTTSS-EE---TT-B-SSBTEEE-GGGB-S--S-HHHHHHHHHHHHHHHHHHHHHHTT--PPP--HHHHHHHHHHHHHHHHHHSSSPPSS-HHHHHHHHHHHHHHHTT-GGGTTEE-HHHHHHHHHHHHHHHHHGGG---SSHHHHHHHHHHHHHHHHHHHHHHHHHH--S--STTTTEETTS-S--GGG-EEEEEEEETTEEEEEEEEPP-SS------

Sequence (1130 aa):
MKFEKRERIDTDVLIIGGGTAGCYAALTLQKETEAKVLIVEKAAIRRSGCLAAGVNALNAYIVKGRKPQDYVDYATKDAAGIVRQDLLLSMSERLNGVTKVLEDLGLVILKDANGDYMARGNRNIKINGENIKPLLADAVLQLSNTTVMEHVIMTDYLVEDGEIKGAVGFSLRNQVAYEIYAPYVICATGGAAGLYRPNNPGFSRHKMWYSPFNTGAGYAMGIQAGAEMTTFEMRFIALRCKDTIAPTGTIAQGVGAKQINADSEVYETKYGLTTSQRVYGTVKETLDGHGPCYLATEGITSEQNMDLLKAYLNMAPGQTLKWLESGKGPQQQNVEIEGTEPYIVGGHTASGYWVDTNRETTIRNLYAAGDVAGGCPQKYVTGALAEGEIAALAIAKRYKEAKGGPISVSPTLKAKAQTYLAAYDTFLTGEAPLYTTEQLEEAMQRTMDSYAGGIGAYYRFNSKQLAKAKARIEELQIMTQSLKAHSLHDLLFIYELKERLVVCLTLIAHLAARKETRWHSFAENLDYPETSEEWLCYVNSVATDKGIEIRQRPLVKEDYYEHQNMKFEKRERIDTDVLIIGGGTAGCYAALTLQKETEAKVLIVEKAAIRRSGCLAAGVNALNAYIVKGRKPQDYVDYATKDAAGIVRQDLLLSMSERLNGVTKVLEDLGLVILKDANGDYMARGNRNIKINGENIKPLLADAVLQLSNTTVMEHVIMTDYLVEDGEIKGAVGFSLRNQVAYEIYAPYVICATGGAAGLYRPNNPGFSRHKMWYSPFNTGAGYAMGIQAGAEMTTFEMRFIALRCKDTIAPTGTIAQGVGAKQINADSEVYETKYGLTTSQRVYGTVKETLDGHGPCYLATEGITSEQNMDLLKAYLNMAPGQTLKWLESGKGPQQQNVEIEGTEPYIVGGHTASGYWVDTNRETTIRNLYAAGDVAGGCPQKYVTGALAEGEIAALAIAKRYKEAKGGPISVSPTLKAKAQTYLAAYDTFLTGEAPLYTTEQLEEAMQRTMDSYAGGIGAYYRFNSKQLAKAKARIEELQIMTQSLKAHSLHDLLFIYELKERLVVCLTLIAHLAARKETRWHSFAENLDYPETSEEWLCYVNSVATDKGIEIRQRPLVKEDYYEHQN

InterPro domains:
  IPR003953 FAD-dependent oxidoreductase 2, FAD-binding domain [PF00890] (12-238)
  IPR027477 Succinate dehydrogenase/fumarate reductase flavoprotein, catalytic domain superfamily [G3DSA:3.90.700.10] (243-349)
  IPR027477 Succinate dehydrogenase/fumarate reductase flavoprotein, catalytic domain superfamily [SSF56425] (232-350)
  IPR030664 FAD-dependent oxidoreductase SdhA/FrdA/AprA [PTHR11632] (10-234)
  IPR036188 FAD/NAD(P)-binding domain superfamily [G3DSA:3.50.50.60] (10-428)
  IPR036188 FAD/NAD(P)-binding domain superfamily [SSF51905] (6-402)
  IPR037099 Fumarate reductase/succinate dehydrogenase flavoprotein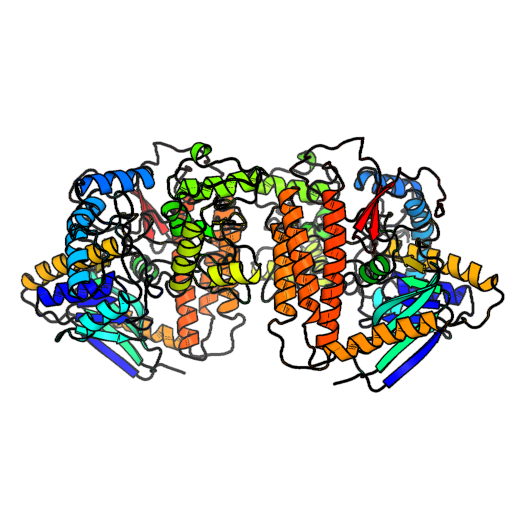-like, C-terminal domain superfamily [SSF46977] (436-550)

Nearest PDB structures (foldseek):
  8a8o-assembly1_A  TM=9.600E-01  e=1.379E-70  Methanothermococcus thermolithotrophicus DSM 2095
  8a8o-assembly1_B  TM=9.499E-01  e=5.617E-66  Methanothermococcus thermolithotrophicus DSM 2095
  1jnz-assembly1_C  TM=9.216E-01  e=1.669E-55  Archaeoglobus fulgidus DSM 4304
  2fjd-assembly1_A  TM=9.238E-01  e=2.276E-54  Archaeoglobus fulgidus
  6b58-assembly2_C  TM=8.082E-01  e=7.710E-32  Escherichia coli

pLDDT: mean 92.8, std 8.17, range [45.44, 98.88]

Solvent-accessible surface area (backbone atoms only — not comparable to full-atom values): 55605 Å² total; per-residue (Å²): 102,66,66,81,40,75,44,78,44,79,42,51,30,36,28,40,18,33,21,64,14,27,36,38,16,52,50,42,30,54,74,70,35,86,56,40,34,37,33,33,13,61,49,46,46,54,53,35,52,83,49,47,71,31,43,60,49,44,73,38,34,67,39,90,94,56,52,39,63,57,54,35,51,50,45,30,57,54,52,71,62,62,45,33,53,26,44,33,41,60,29,41,67,30,19,56,60,52,50,49,52,43,40,72,66,62,43,49,63,41,54,45,100,87,65,44,75,28,62,75,60,84,32,23,33,37,30,60,26,71,53,48,40,44,45,49,36,53,57,39,71,66,38,88,52,44,46,78,42,59,31,27,42,70,68,41,64,38,67,56,96,59,25,39,41,31,34,31,32,36,37,63,83,46,66,38,34,38,44,36,37,15,59,28,36,36,37,17,46,28,23,28,31,74,53,28,46,60,82,36,63,76,93,46,49,78,62,55,86,60,48,74,82,23,28,16,50,47,54,27,25,36,35,76,70,42,26,37,33,24,32,49,30,48,29,41,50,52,58,17,30,55,98,59,59,30,74,38,61,64,48,30,68,68,71,60,27,47,50,19,35,60,84,66,44,70,44,47,82,77,52,35,78,38,70,39,26,48,37,28,37,50,51,50,39,38,75,71,49,37,26,58,30,24,36,51,32,50,73,48,50,70,67,54,38,52,50,49,45,54,55,27,51,71,70,32,42,63,49,38,49,49,25,60,74,69,71,47,41,52,34,72,34,53,45,46,44,42,67,47,39,52,27,46,35,2,28,66,18,27,11,26,35,38,52,27,57,53,22,36,35,72,31,43,54,29,24,36,15,27,22,29,18,23,30,30,39,59,23,45,70,38,28,11,32,23,33,9,34,44,32,22,52,50,48,39,54,49,51,66,66,65,68,69,77,82,80,84,78,48,70,65,57,51,51,52,52,49,52,59,55,51,51,56,35,56,28,28,46,82,71,88,42,96,55,53,64,68,59,53,48,50,50,46,9,48,38,30,13,67,19,57,28,14,63,80,41,72,21,32,32,32,68,65,23,35,52,52,32,48,54,51,51,52,51,51,57,60,54,57,74,58,38,59,22,93,44,55,64,43,42,50,51,47,50,43,46,53,18,32,50,49,46,48,53,52,30,49,50,37,50,66,64,54,80,27,18,76,44,44,44,37,35,27,27,55,80,27,65,52,66,50,77,89,61,68,41,44,52,28,34,31,45,50,98,90,40,78,41,77,39,82,38,76,65,63,84,50,74,66,50,69,84,82,130,102,65,65,80,41,74,45,79,44,79,42,51,30,36,27,40,20,34,21,65,13,26,36,38,17,51,49,42,29,55,75,70,35,86,55,39,34,36,34,35,13,61,49,47,47,52,54,35,53,82,48,46,70,31,43,59,49,44,72,37,34,68,40,93,94,57,50,40,64,56,54,38,51,50,48,30,57,54,50,71,64,62,44,32,54,27,44,32,39,61,28,41,68,30,18,56,59,53,48,49,51,44,40,73,64,63,45,49,63,40,54,43,99,87,66,44,75,28,63,74,61,84,31,23,32,36,31,60,25,70,50,50,40,45,43,49,35,54,57,41,70,66,39,89,51,44,46,77,44,60,31,26,42,71,68,40,64,39,68,57,96,60,25,41,43,30,36,31,32,35,37,63,84,44,67,36,33,38,44,36,37,14,59,29,38,37,37,17,43,28,23,28,30,75,53,28,46,57,82,36,64,76,93,46,48,79,65,56,86,60,48,75,80,22,28,15,50,46,53,27,27,36,35,75,71,41,27,39,32,24,31,48,30,48,30,39,48,53,56,18,30,56,97,58,59,30,74,40,62,64,48,32,67,68,71,59,27,48,48,20,34,59,84,65,44,70,43,46,81,78,52,35,78,37,68,42,26,48,36,28,36,50,52,51,37,38,75,72,47,38,27,58,31,24,34,51,32,50,72,48,50,71,66,55,39,51,49,50,45,55,55,27,51,70,71,33,43,62,51,38,50,49,25,60,73,67,72,46,41,52,36,72,34,55,44,46,44,42,67,46,37,53,27,46,36,2,28,67,17,27,11,27,34,38,51,28,57,52,21,36,35,71,32,42,53,28,26,38,15,27,21,30,18,22,30,31,40,60,22,45,67,37,28,11,31,23,33,9,35,43,32,22,52,48,48,40,54,49,51,66,67,64,69,68,77,82,78,84,79,48,70,65,56,50,50,51,53,49,52,59,56,51,51,56,34,56,28,28,45,84,70,86,42,96,58,52,64,66,58,53,48,50,51,45,10,51,38,31,12,67,19,57,27,13,62,81,41,72,20,32,32,32,66,65,23,34,53,50,30,50,54,52,50,54,51,49,56,59,54,55,75,58,38,59,21,91,44,57,64,45,44,50,50,48,50,42,47,54,18,31,49,49,45,46,51,52,31,50,50,38,51,64,65,55,81,28,19,76,44,44,44,37,35,28,27,56,82,27,66,52,66,51,77,88,61,68,38,43,52,28,33,33,44,51,97,91,39,78,42,78,41,82,37,75,66,62,85,52,73,67,51,69,82,82,130

Radius of gyration: 33.05 Å; Cα contacts (8 Å, |Δi|>4): 2644; chains: 2; bounding box: 65×98×76 Å

Foldseek 3Di:
DALPAEAEAEFAEEEEALELLRLLLLVLLLVLHLGQYEYEHQADQQQDFLCNLWDFKDQAAQFPPGDLVVQLVVLCVLQVNQFFSLQSSLLNVCLVVLVVVLVVLPWAFDADPVRHGDALDRGMGGTRTRRSRVSSVVSSVPRDRYHYHHNWDWAAFQADPLFTFFTKIAHQVDSYIYTYGHRAYEYELFWADLQAQWPDPDPPRCQDNGHNLSLQRSVLRCQVVWWKWWDLLQWAKAKAFPPQRHHCCCVCSLQVFAKAFQVRDRCCVVQHDRRLSVQQSCLVCVVVPRDDMFGQQAQGDPVSQVVSLVVCVSNGVPLNVVCVVVVHTSNHDTTTIHIIWIIQFQAAAQTAADAWSLQHISRHSYGYAGRRHGRHHNCPSSSRSSSSSSVSVVSSVVCVVVVDDTRDQDPVSVVVNVVVSVLLRLQADDDAFPDALVRLSVQSNHLCCFQVQTVVNSREHELVSLVSSLVSLVVSLVSLSRHHDNHSVSSVSSSSSNSNSSSSNVSSVSLNPDQAPDRRSSNQYPNHRHDDPVQSFMWMWTQDPVGIDTDTGHHDPDSTGDDDD/DALPAEDEAEFAEEEEALELLRLLLLVLLLVLHLGQYEYEHQADQQQDFQCNLWDFKDQAAQFPPGDLVVQLVVLCVLQVNQFFSLQSSLLNNCLHVLVVVLVVLPWAFDADPVRHGDALDRGMGGTRTRRSRVSSSVSSVPRDRYHYHHNWDWAAFQADPLFTFFTKTAHQVDSYIYDYGHRAYEYELFWADLQAQWPDPDPPRCQDNGHNLSHQRSVLRCQVVWWKWWDLLQWAKAKAQPPQRHHCCCVCSLQVFAKAFQVRDRCCVVQHDRRLSVQQSCLVCVVVPRDDMFGQQAQGDPVSQVVSLVVCVSNGVPLNVVCVVVVHTSNHDTTTIHIIWIIQFQAAAQTAADAWSLQHISRHSYGYAGRRHGRHHNCPSSSRSSSSSSVSVVSSVVCVVVVDDTRDQDPVSVVVNVVVSVLLRLQADDDAFPDALVRLSVQSNHLCCFQVQTVVNSREHELVSLVSSLVSLVVSLVSLSRHHDNHSVSSVSSSSSNSNSSSSNVSSVSLNPDQAPDRRSSNQYPNHRHDDPVQSFMWMWTQDPVGIDTDTGHHDPDSTDDDDD